Protein AF-0000000072988113 (afdb_homodimer)

Foldseek 3Di:
DQWFCCLVLVLLLLLLLVLADAADLFFCLLSVQLVVQQVVQVHNSPDNSDAPDDDDPRGPQQSSQVSQLVLLVVLLVLQLLLLVLLVFDPLLSNLLSLLSVLWLQSLQVSRHSDLLSVLLSLLSVLSSLLSQLVVCPVVPPDPSNLVSLQSNQQSLLRNCNSGVLSVLSLVLSVVVLVVVLVVVVVPPVDDPVNSVVSVVSNCCRSPVSSVVSNLVSVVVSCVSNQAHDDHLLQFALLSNCRHPPDPQQFFFWFAFQFKKFWKWQQARSTAIFFWDPAFDPDWPRATAIFGDSDDDLRRIKGKFAAPPDPDTCVVPVVDTGTAWAFGKIWIAGDPVQFTFFWDDTAFPPDGATATHTHDHPVDDDLRRIWTKHWDDFQPDRPRTTATARGTKIWTAGPPLRFTWFFPQPFDPVSRVRGTGTHGHSDPDPHSRRIMGTNHIDDPSGGGDDDCPSDDDSVSRVVSSNVSSVVVQLPQFDDPVDDDLQFDALVCQLQQLEKHWGHDQDFADWTAINTTLNLLSPLLVVLLVVLVVVVVVCVVCVVVVNDPDDPVVVVSSCVLSVSLNSQLCSQRVVSNVRRHTHGNSSNVSSSSSSSSSRSVVLCVVPVPDDPVVSCVPSVVSSVSSVVSSVLCVCNSVTDHGHLVVNPVNPPDVSHCSNHNDD/DQWFCCLPLVLLLLLLLVLADAADLFFCLLSVLLVVQQVVQVHRSPDNSDAPDDDDPRGPQQSSQVSQLVLLVVLLVLQLLLLVLLVFDPLLSNLLSLLSVLWLQSLQQSRHSDLLSVLLSLLSQLSSLLSQLVVCVVVPPDPSNLVSLQSNQQSLLRNCNSGVLSVLSLVLSVVVLVVVLVVVVVVPVDDPVNSVVSVVSNCCRSPVSSVVSNLVSVVVSCVSNQAHDDHLLQFALLSNCRHPPHPQQFFFWFAFQFKKFWKWQQARSTAIFFWDDAFDPDWPRATAIFGDSDDDLRRIKGKFAAPPDPDTCVVPVVDTGTAWAFGKIWIAGPPPQFTFFWDDTAFPPDGATATHTHDHPVDDDRRSIWTKHWPDFQPDRDRTTATASGTKIWTAGPPLRFTWFFPQPFDPVSRVRGTGTHGHSDPDPHSRRIMGTNHIDDPSGGGDDDCPSDDDSVSRVVSSNVSSVVVQLPQFDDPVDDDLQFDALVCQLQQLEKHWGHDQDFADWTAINTTLNLLSPLLVVLLVVLVVVVVVCVVCVVVVNDPDDPVVVVSSCVLSVSLNSQLCSQRVVSNVRRHTHGNSSNVSSSSSSSSSRSVVLCVVPVPDDPVVSCVPSVVSSVSSVVSSVLCVCNSVTDHGHLVVNPVNPPDVSHCSHHNDD

Structure (mmCIF, N/CA/C/O backbone):
data_AF-0000000072988113-model_v1
#
loop_
_entity.id
_entity.type
_entity.pdbx_description
1 polymer 'Dolichyl-phosphate-mannose--protein mannosyltransferase'
#
loop_
_atom_site.group_PDB
_atom_site.id
_atom_site.type_symbol
_atom_site.label_atom_id
_atom_site.label_alt_id
_atom_site.label_comp_id
_atom_site.label_asym_id
_atom_site.label_entity_id
_atom_site.label_seq_id
_atom_site.pdbx_PDB_ins_code
_atom_site.Cartn_x
_atom_site.Cartn_y
_atom_site.Cartn_z
_atom_site.occupancy
_atom_site.B_iso_or_equiv
_atom_site.auth_seq_id
_atom_site.auth_comp_id
_atom_site.auth_asym_id
_atom_site.auth_atom_id
_atom_site.pdbx_PDB_model_num
ATOM 1 N N . MET A 1 1 ? -7.387 -40.5 7.75 1 90 1 MET A N 1
ATOM 2 C CA . MET A 1 1 ? -8.438 -39.625 7.297 1 90 1 MET A CA 1
ATOM 3 C C . MET A 1 1 ? -7.863 -38.469 6.457 1 90 1 MET A C 1
ATOM 5 O O . MET A 1 1 ? -6.676 -38.156 6.566 1 90 1 MET A O 1
ATOM 9 N N . VAL A 1 2 ? -8.711 -38 5.586 1 91.81 2 VAL A N 1
ATOM 10 C CA . VAL A 1 2 ? -8.359 -36.844 4.766 1 91.81 2 VAL A CA 1
ATOM 11 C C . VAL A 1 2 ? -8.188 -35.625 5.652 1 91.81 2 VAL A C 1
ATOM 13 O O . VAL A 1 2 ? -9.094 -35.25 6.406 1 91.81 2 VAL A O 1
ATOM 16 N N . VAL A 1 3 ? -7.059 -35 5.5 1 90.56 3 VAL A N 1
ATOM 17 C CA . VAL A 1 3 ? -6.719 -33.906 6.414 1 90.56 3 VAL A CA 1
ATOM 18 C C . VAL A 1 3 ? -6.613 -32.594 5.637 1 90.56 3 VAL A C 1
ATOM 20 O O . VAL A 1 3 ? -5.902 -32.531 4.633 1 90.56 3 VAL A O 1
ATOM 23 N N . TRP A 1 4 ? -7.375 -31.625 6.098 1 89.88 4 TRP A N 1
ATOM 24 C CA . TRP A 1 4 ? -7.227 -30.234 5.656 1 89.88 4 TRP A CA 1
ATOM 25 C C . TRP A 1 4 ? -7.309 -30.141 4.137 1 89.88 4 TRP A C 1
ATOM 27 O O . TRP A 1 4 ? -8.312 -30.531 3.535 1 89.88 4 TRP A O 1
ATOM 37 N N . ASP A 1 5 ? -6.312 -29.547 3.457 1 88.44 5 ASP A N 1
ATOM 38 C CA . ASP A 1 5 ? -6.363 -29.203 2.037 1 88.44 5 ASP A CA 1
ATOM 39 C C . ASP A 1 5 ? -6.082 -30.438 1.173 1 88.44 5 ASP A C 1
ATOM 41 O O . ASP A 1 5 ? -6.059 -30.344 -0.056 1 88.44 5 ASP A O 1
ATOM 45 N N . GLU A 1 6 ? -5.859 -31.594 1.834 1 91.19 6 GLU A N 1
ATOM 46 C CA . GLU A 1 6 ? -5.848 -32.844 1.059 1 91.19 6 GLU A CA 1
ATOM 47 C C . GLU A 1 6 ? -7.152 -33 0.283 1 91.19 6 GLU A C 1
ATOM 49 O O . GLU A 1 6 ? -7.172 -33.656 -0.77 1 91.19 6 GLU A O 1
ATOM 54 N N . ALA A 1 7 ? -8.18 -32.469 0.883 1 89.25 7 ALA A N 1
ATOM 55 C CA . ALA A 1 7 ? -9.492 -32.531 0.241 1 89.25 7 ALA A CA 1
ATOM 56 C C . ALA A 1 7 ? -9.469 -31.859 -1.126 1 89.25 7 ALA A C 1
ATOM 58 O O . ALA A 1 7 ? -10.047 -32.375 -2.09 1 89.25 7 ALA A O 1
ATOM 59 N N . HIS A 1 8 ? -8.719 -30.859 -1.155 1 90.75 8 HIS A N 1
ATOM 60 C CA . HIS A 1 8 ? -8.664 -30.094 -2.398 1 90.75 8 HIS A CA 1
ATOM 61 C C . HIS A 1 8 ? -7.648 -30.688 -3.363 1 90.75 8 HIS A C 1
ATOM 63 O O . HIS A 1 8 ? -7.98 -31.016 -4.508 1 90.75 8 HIS A O 1
ATOM 69 N N . PHE A 1 9 ? -6.508 -30.953 -2.92 1 93.38 9 PHE A N 1
ATOM 70 C CA . PHE A 1 9 ? -5.43 -31.344 -3.822 1 93.38 9 PHE A CA 1
ATOM 71 C C . PHE A 1 9 ? -5.523 -32.812 -4.176 1 93.38 9 PHE A C 1
ATOM 73 O O . PHE A 1 9 ? -5.133 -33.219 -5.273 1 93.38 9 PHE A O 1
ATOM 80 N N . GLY A 1 10 ? -6.039 -33.531 -3.281 1 93.69 10 GLY A N 1
ATOM 81 C CA . GLY A 1 10 ? -6.355 -34.906 -3.637 1 93.69 10 GLY A CA 1
ATOM 82 C C . GLY A 1 10 ? -7.387 -35.031 -4.742 1 93.69 10 GLY A C 1
ATOM 83 O O . GLY A 1 10 ? -7.246 -35.844 -5.656 1 93.69 10 GLY A O 1
ATOM 84 N N . GLN A 1 11 ? -8.359 -34.156 -4.617 1 93.75 11 GLN A N 1
ATOM 85 C CA . GLN A 1 11 ? -9.391 -34.125 -5.648 1 93.75 11 GLN A CA 1
ATOM 86 C C . GLN A 1 11 ? -8.805 -33.75 -7 1 93.75 11 GLN A C 1
ATOM 88 O O . GLN A 1 11 ? -9.172 -34.312 -8.031 1 93.75 11 GLN A O 1
ATOM 93 N N . PHE A 1 12 ? -7.93 -32.875 -6.973 1 95.31 12 PHE A N 1
ATOM 94 C CA . PHE A 1 12 ? -7.301 -32.438 -8.219 1 95.31 12 PHE A CA 1
ATOM 95 C C . PHE A 1 12 ? -6.461 -33.562 -8.812 1 95.31 12 PHE A C 1
ATOM 97 O O . PHE A 1 12 ? -6.43 -33.75 -10.031 1 95.31 12 PHE A O 1
ATOM 104 N N . GLY A 1 13 ? -5.777 -34.281 -7.941 1 95.31 13 GLY A N 1
ATOM 105 C CA . GLY A 1 13 ? -5.078 -35.469 -8.414 1 95.31 13 GLY A CA 1
ATOM 106 C C . GLY A 1 13 ? -6 -36.469 -9.062 1 95.31 13 GLY A C 1
ATOM 107 O O . GLY A 1 13 ? -5.641 -37.094 -10.07 1 95.31 13 GLY A O 1
ATOM 108 N N . SER A 1 14 ? -7.207 -36.594 -8.531 1 95.38 14 SER A N 1
ATOM 109 C CA . SER A 1 14 ? -8.195 -37.5 -9.07 1 95.38 14 SER A CA 1
ATOM 110 C C . SER A 1 14 ? -8.625 -37.094 -10.477 1 95.38 14 SER A C 1
ATOM 112 O O . SER A 1 14 ? -8.828 -37.938 -11.352 1 95.38 14 SER A O 1
ATOM 114 N N . HIS A 1 15 ? -8.742 -35.844 -10.625 1 95.62 15 HIS A N 1
ATOM 115 C CA . HIS A 1 15 ? -9.148 -35.344 -11.938 1 95.62 15 HIS A CA 1
ATOM 116 C C . HIS A 1 15 ? -8.125 -35.719 -13.008 1 95.62 15 HIS A C 1
ATOM 118 O O . HIS A 1 15 ? -8.484 -36 -14.148 1 95.62 15 HIS A O 1
ATOM 124 N N . TYR A 1 16 ? -6.898 -35.719 -12.695 1 97 16 TYR A N 1
ATOM 125 C CA . TYR A 1 16 ? -5.871 -36.094 -13.664 1 97 16 TYR A CA 1
ATOM 126 C C . TYR A 1 16 ? -5.953 -37.562 -14.008 1 97 16 TYR A C 1
ATOM 128 O O . TYR A 1 16 ? -5.691 -37.969 -15.148 1 97 16 TYR A O 1
ATOM 136 N N . LEU A 1 17 ? -6.293 -38.312 -13.086 1 96.19 17 LEU A N 1
ATOM 137 C CA . LEU A 1 17 ? -6.398 -39.75 -13.312 1 96.19 17 LEU A CA 1
ATOM 138 C C . LEU A 1 17 ? -7.645 -40.062 -14.133 1 96.19 17 LEU A C 1
ATOM 140 O O . LEU A 1 17 ? -7.629 -41 -14.953 1 96.19 17 LEU A O 1
ATOM 144 N N . LYS A 1 18 ? -8.68 -39.25 -13.898 1 95.81 18 LYS A N 1
ATOM 145 C CA . LYS A 1 18 ? -9.922 -39.438 -14.648 1 95.81 18 LYS A CA 1
ATOM 146 C C . LYS A 1 18 ? -9.859 -38.719 -15.984 1 95.81 18 LYS A C 1
ATOM 148 O O . LYS A 1 18 ? -10.695 -38.938 -16.859 1 95.81 18 LYS A O 1
ATOM 153 N N . HIS A 1 19 ? -8.938 -37.812 -16.109 1 96.75 19 HIS A N 1
ATOM 154 C CA . HIS A 1 19 ? -8.695 -37 -17.297 1 96.75 19 HIS A CA 1
ATOM 155 C C . HIS A 1 19 ? -9.836 -36.031 -17.562 1 96.75 19 HIS A C 1
ATOM 157 O O . HIS A 1 19 ? -10.195 -35.781 -18.719 1 96.75 19 HIS A O 1
ATOM 163 N N . ASP A 1 20 ? -10.484 -35.625 -16.469 1 94.31 20 ASP A N 1
ATOM 164 C CA . ASP A 1 20 ? -11.547 -34.625 -16.625 1 94.31 20 ASP A CA 1
ATOM 165 C C . ASP A 1 20 ? -11.055 -33.219 -16.234 1 94.31 20 ASP A C 1
ATOM 167 O O . ASP A 1 20 ? -10.305 -33.062 -15.266 1 94.31 20 ASP A O 1
ATOM 171 N N . PHE A 1 21 ? -11.477 -32.25 -16.938 1 94.06 21 PHE A N 1
ATOM 172 C CA . PHE A 1 21 ? -10.961 -30.906 -16.797 1 94.06 21 PHE A CA 1
ATOM 173 C C . PHE A 1 21 ? -11.477 -30.25 -15.531 1 94.06 21 PHE A C 1
ATOM 175 O O . PHE A 1 21 ? -12.641 -30.422 -15.164 1 94.06 21 PHE A O 1
ATOM 182 N N . TYR A 1 22 ? -10.586 -29.594 -14.812 1 93.69 22 TYR A N 1
ATOM 183 C CA . TYR A 1 22 ? -10.922 -28.828 -13.609 1 93.69 22 TYR A CA 1
ATOM 184 C C . TYR A 1 22 ? -10.227 -27.469 -13.625 1 93.69 22 TYR A C 1
ATOM 186 O O . TYR A 1 22 ? -9.352 -27.219 -14.461 1 93.69 22 TYR A O 1
ATOM 194 N N . PHE A 1 23 ? -10.68 -26.578 -12.781 1 91.38 23 PHE A N 1
ATOM 195 C CA . PHE A 1 23 ? -10.078 -25.25 -12.688 1 91.38 23 PHE A CA 1
ATOM 196 C C . PHE A 1 23 ? -9.508 -25.016 -11.289 1 91.38 23 PHE A C 1
ATOM 198 O O . PHE A 1 23 ? -10.133 -25.391 -10.289 1 91.38 23 PHE A O 1
ATOM 205 N N . ASP A 1 24 ? -8.328 -24.547 -11.289 1 91.88 24 ASP A N 1
ATOM 206 C CA . ASP A 1 24 ? -7.707 -24.109 -10.047 1 91.88 24 ASP A CA 1
ATOM 207 C C . ASP A 1 24 ? -6.891 -22.828 -10.258 1 91.88 24 ASP A C 1
ATOM 209 O O . ASP A 1 24 ? -6.48 -22.531 -11.383 1 91.88 24 ASP A O 1
ATOM 213 N N . VAL A 1 25 ? -6.613 -22.172 -9.156 1 91 25 VAL A N 1
ATOM 214 C CA . VAL A 1 25 ? -5.977 -20.859 -9.219 1 91 25 VAL A CA 1
ATOM 215 C C . VAL A 1 25 ? -4.469 -21.031 -9.383 1 91 25 VAL A C 1
ATOM 217 O O . VAL A 1 25 ? -3.773 -20.094 -9.773 1 91 25 VAL A O 1
ATOM 220 N N . HIS A 1 26 ? -3.877 -22.172 -9.109 1 94.75 26 HIS A N 1
ATOM 221 C CA . HIS A 1 26 ? -2.434 -22.375 -9.172 1 94.75 26 HIS A CA 1
ATOM 222 C C . HIS A 1 26 ? -2.035 -23.062 -10.477 1 94.75 26 HIS A C 1
ATOM 224 O O . HIS A 1 26 ? -2.832 -23.812 -11.055 1 94.75 26 HIS A O 1
ATOM 230 N N . PRO A 1 27 ? -0.794 -22.891 -10.914 1 97.38 27 PRO A N 1
ATOM 231 C CA . PRO A 1 27 ? -0.294 -23.609 -12.086 1 97.38 27 PRO A CA 1
ATOM 232 C C . PRO A 1 27 ? -0.315 -25.125 -11.898 1 97.38 27 PRO A C 1
ATOM 234 O O . PRO A 1 27 ? -0.404 -25.609 -10.773 1 97.38 27 PRO A O 1
ATOM 237 N N . PRO A 1 28 ? -0.232 -25.844 -12.938 1 97.5 28 PRO A N 1
ATOM 238 C CA . PRO A 1 28 ? -0.675 -27.234 -12.906 1 97.5 28 PRO A CA 1
ATOM 239 C C . PRO A 1 28 ? 0.417 -28.188 -12.43 1 97.5 28 PRO A C 1
ATOM 241 O O . PRO A 1 28 ? 0.123 -29.312 -12.031 1 97.5 28 PRO A O 1
ATOM 244 N N . LEU A 1 29 ? 1.72 -27.828 -12.391 1 98.12 29 LEU A N 1
ATOM 245 C CA . LEU A 1 29 ? 2.793 -28.797 -12.18 1 98.12 29 LEU A CA 1
ATOM 246 C C . LEU A 1 29 ? 2.604 -29.547 -10.867 1 98.12 29 LEU A C 1
ATOM 248 O O . LEU A 1 29 ? 2.682 -30.781 -10.836 1 98.12 29 LEU A O 1
ATOM 252 N N . GLY A 1 30 ? 2.428 -28.812 -9.781 1 97.94 30 GLY A N 1
ATOM 253 C CA . GLY A 1 30 ? 2.223 -29.469 -8.492 1 97.94 30 GLY A CA 1
ATOM 254 C C . GLY A 1 30 ? 1.086 -30.469 -8.5 1 97.94 30 GLY A C 1
ATOM 255 O O . GLY A 1 30 ? 1.22 -31.578 -7.973 1 97.94 30 GLY A O 1
ATOM 256 N N . LYS A 1 31 ? 0.011 -30.156 -9.094 1 97.88 31 LYS A N 1
ATOM 257 C CA . LYS A 1 31 ? -1.167 -31.031 -9.148 1 97.88 31 LYS A CA 1
ATOM 258 C C . LYS A 1 31 ? -0.937 -32.219 -10.07 1 97.88 31 LYS A C 1
ATOM 260 O O . LYS A 1 31 ? -1.448 -33.312 -9.82 1 97.88 31 LYS A O 1
ATOM 265 N N . ILE A 1 32 ? -0.201 -31.984 -11.125 1 98.12 32 ILE A N 1
ATOM 266 C CA . ILE A 1 32 ? 0.169 -33.094 -12 1 98.12 32 ILE A CA 1
ATOM 267 C C . ILE A 1 32 ? 1 -34.094 -11.227 1 98.12 32 ILE A C 1
ATOM 269 O O . ILE A 1 32 ? 0.799 -35.312 -11.367 1 98.12 32 ILE A O 1
ATOM 273 N N . LEU A 1 33 ? 1.885 -33.594 -10.414 1 98 33 LEU A N 1
ATOM 274 C CA . LEU A 1 33 ? 2.711 -34.5 -9.602 1 98 33 LEU A CA 1
ATOM 275 C C . LEU A 1 33 ? 1.861 -35.25 -8.586 1 98 33 LEU A C 1
ATOM 277 O O . LEU A 1 33 ? 2.131 -36.406 -8.289 1 98 33 LEU A O 1
ATOM 281 N N . VAL A 1 34 ? 0.879 -34.594 -8.055 1 97.19 34 VAL A N 1
ATOM 282 C CA . VAL A 1 34 ? -0.051 -35.281 -7.16 1 97.19 34 VAL A CA 1
ATOM 283 C C . VAL A 1 34 ? -0.787 -36.375 -7.918 1 97.19 34 VAL A C 1
ATOM 285 O O . VAL A 1 34 ? -0.957 -37.469 -7.402 1 97.19 34 VAL A O 1
ATOM 288 N N . GLY A 1 35 ? -1.265 -36.031 -9.172 1 97.25 35 GLY A N 1
ATOM 289 C CA . GLY A 1 35 ? -1.856 -37.062 -10.016 1 97.25 35 GLY A CA 1
ATOM 290 C C . GLY A 1 35 ? -0.931 -38.25 -10.266 1 97.25 35 GLY A C 1
ATOM 291 O O . GLY A 1 35 ? -1.362 -39.406 -10.234 1 97.25 35 GLY A O 1
ATOM 292 N N . LEU A 1 36 ? 0.306 -37.938 -10.477 1 97.25 36 LEU A N 1
ATOM 293 C CA . LEU A 1 36 ? 1.304 -38.969 -10.688 1 97.25 36 LEU A CA 1
ATOM 294 C C . LEU A 1 36 ? 1.431 -39.844 -9.453 1 97.25 36 LEU A C 1
ATOM 296 O O . LEU A 1 36 ? 1.58 -41.062 -9.578 1 97.25 36 LEU A O 1
ATOM 300 N N . SER A 1 37 ? 1.432 -39.281 -8.305 1 96.62 37 SER A N 1
ATOM 301 C CA . SER A 1 37 ? 1.492 -40.031 -7.07 1 96.62 37 SER A CA 1
ATOM 302 C C . SER A 1 37 ? 0.33 -41.031 -6.977 1 96.62 37 SER A C 1
ATOM 304 O O . SER A 1 37 ? 0.506 -42.156 -6.531 1 96.62 37 SER A O 1
ATOM 306 N N . GLY A 1 38 ? -0.84 -40.594 -7.34 1 95.94 38 GLY A N 1
ATOM 307 C CA . GLY A 1 38 ? -1.985 -41.5 -7.383 1 95.94 38 GLY A CA 1
ATOM 308 C C . GLY A 1 38 ? -1.814 -42.625 -8.367 1 95.94 38 GLY A C 1
ATOM 309 O O . GLY A 1 38 ? -2.145 -43.781 -8.062 1 95.94 38 GLY A O 1
ATOM 310 N N . TRP A 1 39 ? -1.312 -42.25 -9.477 1 96.25 39 TRP A N 1
ATOM 311 C CA . TRP A 1 39 ? -1.069 -43.25 -10.5 1 96.25 39 TRP A CA 1
ATOM 312 C C . TRP A 1 39 ? -0.087 -44.312 -10 1 96.25 39 TRP A C 1
ATOM 314 O O . TRP A 1 39 ? -0.298 -45.5 -10.195 1 96.25 39 TRP A O 1
ATOM 324 N N . LEU A 1 40 ? 0.938 -43.906 -9.336 1 96.31 40 LEU A N 1
ATOM 325 C CA . LEU A 1 40 ? 1.932 -44.812 -8.781 1 96.31 40 LEU A CA 1
ATOM 326 C C . LEU A 1 40 ? 1.314 -45.719 -7.699 1 96.31 40 LEU A C 1
ATOM 328 O O . LEU A 1 40 ? 1.741 -46.844 -7.508 1 96.31 40 LEU A O 1
ATOM 332 N N . ALA A 1 41 ? 0.304 -45.188 -7.074 1 95.38 41 ALA A N 1
ATOM 333 C CA . ALA A 1 41 ? -0.37 -45.906 -5.996 1 95.38 41 ALA A CA 1
ATOM 334 C C . ALA A 1 41 ? -1.421 -46.875 -6.551 1 95.38 41 ALA A C 1
ATOM 336 O O . ALA A 1 41 ? -2.043 -47.625 -5.801 1 95.38 41 ALA A O 1
ATOM 337 N N . GLY A 1 42 ? -1.69 -46.812 -7.801 1 93.75 42 GLY A N 1
ATOM 338 C CA . GLY A 1 42 ? -2.717 -47.656 -8.422 1 93.75 42 GLY A CA 1
ATOM 339 C C . GLY A 1 42 ? -4.121 -47.125 -8.203 1 93.75 42 GLY A C 1
ATOM 340 O O . GLY A 1 42 ? -5.09 -47.875 -8.25 1 93.75 42 GLY A O 1
ATOM 341 N N . TYR A 1 43 ? -4.184 -45.938 -7.891 1 92.31 43 TYR A N 1
ATOM 342 C CA . TYR A 1 43 ? -5.445 -45.25 -7.621 1 92.31 43 TYR A CA 1
ATOM 343 C C . TYR A 1 43 ? -6.133 -44.844 -8.914 1 92.31 43 TYR A C 1
ATOM 345 O O . TYR A 1 43 ? -5.473 -44.406 -9.867 1 92.31 43 TYR A O 1
ATOM 353 N N . ASP A 1 44 ? -7.492 -45 -8.984 1 91.5 44 ASP A N 1
ATOM 354 C CA . ASP A 1 44 ? -8.219 -44.781 -10.234 1 91.5 44 ASP A CA 1
ATOM 355 C C . ASP A 1 44 ? -8.922 -43.406 -10.227 1 91.5 44 ASP A C 1
ATOM 357 O O . ASP A 1 44 ? -9.602 -43.062 -11.188 1 91.5 44 ASP A O 1
ATOM 361 N N . GLY A 1 45 ? -8.828 -42.75 -9.195 1 92.19 45 GLY A N 1
ATOM 362 C CA . GLY A 1 45 ? -9.414 -41.406 -9.172 1 92.19 45 GLY A CA 1
ATOM 363 C C . GLY A 1 45 ? -10.852 -41.375 -8.703 1 92.19 45 GLY A C 1
ATOM 364 O O . GLY A 1 45 ? -11.523 -40.344 -8.781 1 92.19 45 GLY A O 1
ATOM 365 N N . SER A 1 46 ? -11.375 -42.375 -8.109 1 90.25 46 SER A N 1
ATOM 366 C CA . SER A 1 46 ? -12.797 -42.531 -7.824 1 90.25 46 SER A CA 1
ATOM 367 C C . SER A 1 46 ? -13.156 -41.938 -6.457 1 90.25 46 SER A C 1
ATOM 369 O O . SER A 1 46 ? -14.328 -41.688 -6.168 1 90.25 46 SER A O 1
ATOM 371 N N . PHE A 1 47 ? -12.156 -41.688 -5.641 1 91.81 47 PHE A N 1
ATOM 372 C CA . PHE A 1 47 ? -12.406 -41.219 -4.277 1 91.81 47 PHE A CA 1
ATOM 373 C C . PHE A 1 47 ? -12.664 -39.719 -4.246 1 91.81 47 PHE A C 1
ATOM 375 O O . PHE A 1 47 ? -11.969 -38.969 -4.914 1 91.81 47 PHE A O 1
ATOM 382 N N . SER A 1 48 ? -13.586 -39.25 -3.502 1 88.56 48 SER A N 1
ATOM 383 C CA . SER A 1 48 ? -14.031 -37.844 -3.506 1 88.56 48 SER A CA 1
ATOM 384 C C . SER A 1 48 ? -13.156 -37 -2.598 1 88.56 48 SER A C 1
ATOM 386 O O . SER A 1 48 ? -13.172 -35.75 -2.693 1 88.56 48 SER A O 1
ATOM 388 N N . PHE A 1 49 ? -12.43 -37.531 -1.737 1 92.44 49 PHE A N 1
ATOM 389 C CA . PHE A 1 49 ? -11.539 -36.844 -0.823 1 92.44 49 PHE A CA 1
ATOM 390 C C . PHE A 1 49 ? -12.305 -35.844 0.034 1 92.44 49 PHE A C 1
ATOM 392 O O . PHE A 1 49 ? -11.867 -34.719 0.219 1 92.44 49 PHE A O 1
ATOM 399 N N . GLU A 1 50 ? -13.383 -36.125 0.537 1 90 50 GLU A N 1
ATOM 400 C CA . GLU A 1 50 ? -14.141 -35.25 1.429 1 90 50 GLU A CA 1
ATOM 401 C C . GLU A 1 50 ? -13.391 -35 2.736 1 90 50 GLU A C 1
ATOM 403 O O . GLU A 1 50 ? -12.766 -35.938 3.275 1 90 50 GLU A O 1
ATOM 408 N N . SER A 1 51 ? -13.5 -33.844 3.172 1 87.94 51 SER A N 1
ATOM 409 C CA . SER A 1 51 ? -12.781 -33.5 4.395 1 87.94 51 SER A CA 1
ATOM 410 C C . SER A 1 51 ? -13.195 -34.375 5.555 1 87.94 51 SER A C 1
ATOM 412 O O . SER A 1 51 ? -14.383 -34.562 5.816 1 87.94 51 SER A O 1
ATOM 414 N N . GLY A 1 52 ? -12.234 -35 6.172 1 88 52 GLY A N 1
ATOM 415 C CA . GLY A 1 52 ? -12.492 -35.812 7.344 1 88 52 GLY A CA 1
ATOM 416 C C . GLY A 1 52 ? -12.867 -37.25 6.996 1 88 52 GLY A C 1
ATOM 417 O O . GLY A 1 52 ? -12.992 -38.094 7.883 1 88 52 GLY A O 1
ATOM 418 N N . ALA A 1 53 ? -12.938 -37.531 5.754 1 90.38 53 ALA A N 1
ATOM 419 C CA . ALA A 1 53 ? -13.328 -38.875 5.328 1 90.38 53 ALA A CA 1
ATOM 420 C C . ALA A 1 53 ? -12.188 -39.875 5.523 1 90.38 53 ALA A C 1
ATOM 422 O O . ALA A 1 53 ? -11.016 -39.5 5.418 1 90.38 53 ALA A O 1
ATOM 423 N N . VAL A 1 54 ? -12.633 -41.094 5.805 1 90.75 54 VAL A N 1
ATOM 424 C CA . VAL A 1 54 ? -11.656 -42.156 5.934 1 90.75 54 VAL A CA 1
ATOM 425 C C . VAL A 1 54 ? -11.305 -42.719 4.555 1 90.75 54 VAL A C 1
ATOM 427 O O . VAL A 1 54 ? -12.18 -42.875 3.707 1 90.75 54 VAL A O 1
ATOM 430 N N . TYR A 1 55 ? -10.039 -42.938 4.367 1 92.31 55 TYR A N 1
ATOM 431 C CA . TYR A 1 55 ? -9.602 -43.469 3.086 1 92.31 55 TYR A CA 1
ATOM 432 C C . TYR A 1 55 ? -10.125 -44.906 2.887 1 92.31 55 TYR A C 1
ATOM 434 O O . TYR A 1 55 ? -9.984 -45.75 3.768 1 92.31 55 TYR A O 1
ATOM 442 N N . PRO A 1 56 ? -10.703 -45.094 1.752 1 91.5 56 PRO A N 1
ATOM 443 C CA . PRO A 1 56 ? -11.133 -46.438 1.469 1 91.5 56 PRO A CA 1
ATOM 444 C C . PRO A 1 56 ? -9.969 -47.406 1.193 1 91.5 56 PRO A C 1
ATOM 446 O O . PRO A 1 56 ? -8.836 -46.938 0.992 1 91.5 56 PRO A O 1
ATOM 449 N N . GLU A 1 57 ? -10.242 -48.656 1.167 1 88.19 57 GLU A N 1
ATOM 450 C CA . GLU A 1 57 ? -9.203 -49.656 1.028 1 88.19 57 GLU A CA 1
ATOM 451 C C . GLU A 1 57 ? -8.555 -49.594 -0.353 1 88.19 57 GLU A C 1
ATOM 453 O O . GLU A 1 57 ? -7.371 -49.906 -0.502 1 88.19 57 GLU A O 1
ATOM 458 N N . HIS A 1 58 ? -9.281 -49.125 -1.264 1 87.69 58 HIS A N 1
ATOM 459 C CA . HIS A 1 58 ? -8.773 -49.156 -2.631 1 87.69 58 HIS A CA 1
ATOM 460 C C . HIS A 1 58 ? -7.898 -47.938 -2.92 1 87.69 58 HIS A C 1
ATOM 462 O O . HIS A 1 58 ? -7.277 -47.844 -3.982 1 87.69 58 HIS A O 1
ATOM 468 N N . VAL A 1 59 ? -7.844 -47.125 -2.037 1 91.19 59 VAL A N 1
ATOM 469 C CA . VAL A 1 59 ? -6.988 -45.938 -2.18 1 91.19 59 VAL A CA 1
ATOM 470 C C . VAL A 1 59 ? -5.758 -46.094 -1.283 1 91.19 59 VAL A C 1
ATOM 472 O O . VAL A 1 59 ? -5.867 -46.031 -0.056 1 91.19 59 VAL A O 1
ATOM 475 N N . ASN A 1 60 ? -4.656 -46.281 -1.89 1 93.19 60 ASN A N 1
ATOM 476 C CA . ASN A 1 60 ? -3.406 -46.344 -1.136 1 93.19 60 ASN A CA 1
ATOM 477 C C . ASN A 1 60 ? -2.854 -44.938 -0.848 1 93.19 60 ASN A C 1
ATOM 479 O O . ASN A 1 60 ? -1.896 -44.5 -1.488 1 93.19 60 ASN A O 1
ATOM 483 N N . TYR A 1 61 ? -3.352 -44.312 0.161 1 92.5 61 TYR A N 1
ATOM 484 C CA . TYR A 1 61 ? -2.99 -42.938 0.489 1 92.5 61 TYR A CA 1
ATOM 485 C C . TYR A 1 61 ? -1.566 -42.875 1.026 1 92.5 61 TYR A C 1
ATOM 487 O O . TYR A 1 61 ? -0.94 -41.812 0.991 1 92.5 61 TYR A O 1
ATOM 495 N N . THR A 1 62 ? -1.022 -43.969 1.562 1 94.44 62 THR A N 1
ATOM 496 C CA . THR A 1 62 ? 0.328 -44 2.113 1 94.44 62 THR A CA 1
ATOM 497 C C . THR A 1 62 ? 1.359 -43.719 1.025 1 94.44 62 THR A C 1
ATOM 499 O O . THR A 1 62 ? 2.281 -42.906 1.229 1 94.44 62 THR A O 1
ATOM 502 N N . VAL A 1 63 ? 1.129 -44.344 -0.081 1 95.38 63 VAL A N 1
ATOM 503 C CA . VAL A 1 63 ? 2.039 -44.125 -1.201 1 95.38 63 VAL A CA 1
ATOM 504 C C . VAL A 1 63 ? 1.951 -42.656 -1.666 1 95.38 63 VAL A C 1
ATOM 506 O O . VAL A 1 63 ? 2.973 -42.031 -1.943 1 95.38 63 VAL A O 1
ATOM 509 N N . MET A 1 64 ? 0.816 -42.156 -1.743 1 95.62 64 MET A N 1
ATOM 510 C CA . MET A 1 64 ? 0.625 -40.781 -2.178 1 95.62 64 MET A CA 1
ATOM 511 C C . MET A 1 64 ? 1.274 -39.812 -1.198 1 95.62 64 MET A C 1
ATOM 513 O O . MET A 1 64 ? 1.966 -38.875 -1.61 1 95.62 64 MET A O 1
ATOM 517 N N . ARG A 1 65 ? 1.086 -40.062 0.096 1 96.44 65 ARG A N 1
ATOM 518 C CA . ARG A 1 65 ? 1.665 -39.188 1.113 1 96.44 65 ARG A CA 1
ATOM 519 C C . ARG A 1 65 ? 3.186 -39.281 1.124 1 96.44 65 ARG A C 1
ATOM 521 O O . ARG A 1 65 ? 3.883 -38.281 1.312 1 96.44 65 ARG A O 1
ATOM 528 N N . ILE A 1 66 ? 3.709 -40.469 0.907 1 96.75 66 ILE A N 1
ATOM 529 C CA . ILE A 1 66 ? 5.152 -40.656 0.873 1 96.75 66 ILE A CA 1
ATOM 530 C C . ILE A 1 66 ? 5.75 -39.906 -0.302 1 96.75 66 ILE A C 1
ATOM 532 O O . ILE A 1 66 ? 6.797 -39.25 -0.167 1 96.75 66 ILE A O 1
ATOM 536 N N . PHE A 1 67 ? 5.09 -40 -1.42 1 96.62 67 PHE A N 1
ATOM 537 C CA . PHE A 1 67 ? 5.531 -39.25 -2.598 1 96.62 67 PHE A CA 1
ATOM 538 C C . PHE A 1 67 ? 5.637 -37.781 -2.297 1 96.62 67 PHE A C 1
ATOM 540 O O . PHE A 1 67 ? 6.656 -37.156 -2.588 1 96.62 67 PHE A O 1
ATOM 547 N N . ASN A 1 68 ? 4.641 -37.219 -1.713 1 95.81 68 ASN A N 1
ATOM 548 C CA . ASN A 1 68 ? 4.633 -35.812 -1.387 1 95.81 68 ASN A CA 1
ATOM 549 C C . ASN A 1 68 ? 5.645 -35.469 -0.292 1 95.81 68 ASN A C 1
ATOM 551 O O . ASN A 1 68 ? 6.293 -34.438 -0.332 1 95.81 68 ASN A O 1
ATOM 555 N N . ALA A 1 69 ? 5.785 -36.344 0.664 1 97.25 69 ALA A N 1
ATOM 556 C CA . ALA A 1 69 ? 6.711 -36.125 1.777 1 97.25 69 ALA A CA 1
ATOM 557 C C . ALA A 1 69 ? 8.156 -36.125 1.297 1 97.25 69 ALA A C 1
ATOM 559 O O . ALA A 1 69 ? 9.031 -35.562 1.95 1 97.25 69 ALA A O 1
ATOM 560 N N . PHE A 1 70 ? 8.391 -36.812 0.202 1 97.88 70 PHE A N 1
ATOM 561 C CA . PHE A 1 70 ? 9.734 -36.844 -0.364 1 97.88 70 PHE A CA 1
ATOM 562 C C . PHE A 1 70 ? 10.281 -35.438 -0.602 1 97.88 70 PHE A C 1
ATOM 564 O O . PHE A 1 70 ? 11.422 -35.156 -0.251 1 97.88 70 PHE A O 1
ATOM 571 N N . PHE A 1 71 ? 9.492 -34.594 -1.166 1 98 71 PHE A N 1
ATOM 572 C CA . PHE A 1 71 ? 9.906 -33.219 -1.454 1 98 71 PHE A CA 1
ATOM 573 C C . PHE A 1 71 ? 10.258 -32.469 -0.169 1 98 71 PHE A C 1
ATOM 575 O O . PHE A 1 71 ? 11.266 -31.766 -0.109 1 98 71 PHE A O 1
ATOM 582 N N . GLY A 1 72 ? 9.445 -32.625 0.877 1 97.62 72 GLY A N 1
ATOM 583 C CA . GLY A 1 72 ? 9.727 -32 2.16 1 97.62 72 GLY A CA 1
ATOM 584 C C . GLY A 1 72 ? 10.961 -32.562 2.838 1 97.62 72 GLY A C 1
ATOM 585 O O . GLY A 1 72 ? 11.758 -31.812 3.41 1 97.62 72 GLY A O 1
ATOM 586 N N . ALA A 1 73 ? 11.141 -33.875 2.699 1 98 73 ALA A N 1
ATOM 587 C CA . ALA A 1 73 ? 12.289 -34.531 3.32 1 98 73 ALA A CA 1
ATOM 588 C C . ALA A 1 73 ? 13.594 -34.062 2.684 1 98 73 ALA A C 1
ATOM 590 O O . ALA A 1 73 ? 14.609 -33.938 3.369 1 98 73 ALA A O 1
ATOM 591 N N . MET A 1 74 ? 13.57 -33.812 1.458 1 98.44 74 MET A N 1
ATOM 592 C CA . MET A 1 74 ? 14.773 -33.438 0.721 1 98.44 74 MET A CA 1
ATOM 593 C C . MET A 1 74 ? 15.227 -32.031 1.089 1 98.44 74 MET A C 1
ATOM 595 O O . MET A 1 74 ? 16.359 -31.641 0.799 1 98.44 74 MET A O 1
ATOM 599 N N . MET A 1 75 ? 14.406 -31.219 1.74 1 98.38 75 MET A N 1
ATOM 600 C CA . MET A 1 75 ? 14.797 -29.906 2.207 1 98.38 75 MET A CA 1
ATOM 601 C C . MET A 1 75 ? 15.969 -29.984 3.18 1 98.38 75 MET A C 1
ATOM 603 O O . MET A 1 75 ? 16.797 -29.078 3.244 1 98.38 75 MET A O 1
ATOM 607 N N . VAL A 1 76 ? 16.031 -31.094 3.912 1 98.62 76 VAL A N 1
ATOM 608 C CA . VAL A 1 76 ? 17.016 -31.25 4.984 1 98.62 76 VAL A CA 1
ATOM 609 C C . VAL A 1 76 ? 18.406 -31.391 4.391 1 98.62 76 VAL A C 1
ATOM 611 O O . VAL A 1 76 ? 19.281 -30.562 4.66 1 98.62 76 VAL A O 1
ATOM 614 N N . PRO A 1 77 ? 18.609 -32.344 3.477 1 98.62 77 PRO A N 1
ATOM 615 C CA . PRO A 1 77 ? 19.953 -32.406 2.896 1 98.62 77 PRO A CA 1
ATOM 616 C C . PRO A 1 77 ? 20.281 -31.188 2.033 1 98.62 77 PRO A C 1
ATOM 618 O O . PRO A 1 77 ? 21.438 -30.75 1.973 1 98.62 77 PRO A O 1
ATOM 621 N N . ILE A 1 78 ? 19.391 -30.578 1.368 1 98.75 78 ILE A N 1
ATOM 622 C CA . ILE A 1 78 ? 19.625 -29.422 0.519 1 98.75 78 ILE A CA 1
ATOM 623 C C . ILE A 1 78 ? 20.031 -28.219 1.378 1 98.75 78 ILE A C 1
ATOM 625 O O . ILE A 1 78 ? 20.906 -27.453 0.997 1 98.75 78 ILE A O 1
ATOM 629 N N . SER A 1 79 ? 19.375 -28.094 2.57 1 98.81 79 SER A N 1
ATOM 630 C CA . SER A 1 79 ? 19.734 -27 3.467 1 98.81 79 SER A CA 1
ATOM 631 C C . SER A 1 79 ? 21.172 -27.141 3.965 1 98.81 79 SER A C 1
ATOM 633 O O . SER A 1 79 ? 21.906 -26.156 4.062 1 98.81 79 SER A O 1
ATOM 635 N N . TYR A 1 80 ? 21.547 -28.391 4.227 1 98.75 80 TYR A N 1
ATOM 636 C CA . TYR A 1 80 ? 22.938 -28.656 4.609 1 98.75 80 TYR A CA 1
ATOM 637 C C . TYR A 1 80 ? 23.891 -28.281 3.496 1 98.75 80 TYR A C 1
ATOM 639 O O . TYR A 1 80 ? 24.875 -27.578 3.734 1 98.75 80 TYR A O 1
ATOM 647 N N . LEU A 1 81 ? 23.594 -28.688 2.301 1 98.75 81 LEU A N 1
ATOM 648 C CA . LEU A 1 81 ? 24.453 -28.438 1.153 1 98.75 81 LEU A CA 1
ATOM 649 C C . LEU A 1 81 ? 24.531 -26.938 0.858 1 98.75 81 LEU A C 1
ATOM 651 O O . LEU A 1 81 ? 25.578 -26.422 0.468 1 98.75 81 LEU A O 1
ATOM 655 N N . THR A 1 82 ? 23.438 -26.219 1.036 1 98.88 82 THR A N 1
ATOM 656 C CA . THR A 1 82 ? 23.422 -24.781 0.831 1 98.88 82 THR A CA 1
ATOM 657 C C . THR A 1 82 ? 24.328 -24.078 1.837 1 98.88 82 THR A C 1
ATOM 659 O O . THR A 1 82 ? 25.109 -23.203 1.47 1 98.88 82 THR A O 1
ATOM 662 N N . ALA A 1 83 ? 24.25 -24.5 3.107 1 98.81 83 ALA A N 1
ATOM 663 C CA . ALA A 1 83 ? 25.109 -23.938 4.141 1 98.81 83 ALA A CA 1
ATOM 664 C C . ALA A 1 83 ? 26.594 -24.156 3.816 1 98.81 83 ALA A C 1
ATOM 666 O O . ALA A 1 83 ? 27.422 -23.266 4.023 1 98.81 83 ALA A O 1
ATOM 667 N N . VAL A 1 84 ? 26.859 -25.297 3.242 1 98.62 84 VAL A N 1
ATOM 668 C CA . VAL A 1 84 ? 28.234 -25.609 2.85 1 98.62 84 VAL A CA 1
ATOM 669 C C . VAL A 1 84 ? 28.688 -24.672 1.731 1 98.62 84 VAL A C 1
ATOM 671 O O . VAL A 1 84 ? 29.812 -24.188 1.746 1 98.62 84 VAL A O 1
ATOM 674 N N . GLN A 1 85 ? 27.781 -24.391 0.804 1 98.38 85 GLN A N 1
ATOM 675 C CA . GLN A 1 85 ? 28.109 -23.5 -0.296 1 98.38 85 GLN A CA 1
ATOM 676 C C . GLN A 1 85 ? 28.328 -22.062 0.206 1 98.38 85 GLN A C 1
ATOM 678 O O . GLN A 1 85 ? 29.031 -21.281 -0.425 1 98.38 85 GLN A O 1
ATOM 683 N N . PHE A 1 86 ? 27.75 -21.75 1.395 1 98.44 86 PHE A N 1
ATOM 684 C CA . PHE A 1 86 ? 27.922 -20.438 2.016 1 98.44 86 PHE A CA 1
ATOM 685 C C . PHE A 1 86 ? 29.172 -20.422 2.883 1 98.44 86 PHE A C 1
ATOM 687 O O . PHE A 1 86 ? 29.422 -19.453 3.611 1 98.44 86 PHE A O 1
ATOM 694 N N . ASN A 1 87 ? 29.984 -21.516 2.861 1 97.5 87 ASN A N 1
ATOM 695 C CA . ASN A 1 87 ? 31.25 -21.672 3.576 1 97.5 87 ASN A CA 1
ATOM 696 C C . ASN A 1 87 ? 31.047 -21.641 5.086 1 97.5 87 ASN A C 1
ATOM 698 O O . ASN A 1 87 ? 31.859 -21.078 5.82 1 97.5 87 ASN A O 1
ATOM 702 N N . MET A 1 88 ? 29.938 -22.125 5.52 1 97.81 88 MET A N 1
ATOM 703 C CA . MET A 1 88 ? 29.703 -22.266 6.957 1 97.81 88 MET A CA 1
ATOM 704 C C . MET A 1 88 ? 30.469 -23.453 7.52 1 97.81 88 MET A C 1
ATOM 706 O O . MET A 1 88 ? 30.719 -24.422 6.801 1 97.81 88 MET A O 1
ATOM 710 N N . SER A 1 89 ? 30.797 -23.422 8.805 1 97.75 89 SER A N 1
ATOM 711 C CA . SER A 1 89 ? 31.484 -24.531 9.461 1 97.75 89 SER A CA 1
ATOM 712 C C . SER A 1 89 ? 30.578 -25.766 9.539 1 97.75 89 SER A C 1
ATOM 714 O O . SER A 1 89 ? 29.375 -25.688 9.266 1 97.75 89 SER A O 1
ATOM 716 N N . LEU A 1 90 ? 31.156 -26.906 9.812 1 97.19 90 LEU A N 1
ATOM 717 C CA . LEU A 1 90 ? 30.406 -28.156 9.945 1 97.19 90 LEU A CA 1
ATOM 718 C C . LEU A 1 90 ? 29.328 -28.031 11.008 1 97.19 90 LEU A C 1
ATOM 720 O O . LEU A 1 90 ? 28.188 -28.469 10.805 1 97.19 90 LEU A O 1
ATOM 724 N N . LYS A 1 91 ? 29.672 -27.406 12.156 1 97.44 91 LYS A N 1
ATOM 725 C CA . LYS A 1 91 ? 28.703 -27.219 13.234 1 97.44 91 LYS A CA 1
ATOM 726 C C . LYS A 1 91 ? 27.531 -26.375 12.781 1 97.44 91 LYS A C 1
ATOM 728 O O . LYS A 1 91 ? 26.375 -26.688 13.094 1 97.44 91 LYS A O 1
ATOM 733 N N . ALA A 1 92 ? 27.844 -25.312 12.039 1 98.44 92 ALA A N 1
ATOM 734 C CA . ALA A 1 92 ? 26.812 -24.406 11.555 1 98.44 92 ALA A CA 1
ATOM 735 C C . ALA A 1 92 ? 25.953 -25.062 10.484 1 98.44 92 ALA A C 1
ATOM 737 O O . ALA A 1 92 ? 24.734 -24.906 10.477 1 98.44 92 ALA A O 1
ATOM 738 N N . SER A 1 93 ? 26.547 -25.828 9.555 1 98.69 93 SER A N 1
ATOM 739 C CA . SER A 1 93 ? 25.812 -26.516 8.492 1 98.69 93 SER A CA 1
ATOM 740 C C . SER A 1 93 ? 24.891 -27.578 9.07 1 98.69 93 SER A C 1
ATOM 742 O O . SER A 1 93 ? 23.75 -27.734 8.617 1 98.69 93 SER A O 1
ATOM 744 N N . LEU A 1 94 ? 25.328 -28.25 10.062 1 98.62 94 LEU A N 1
ATOM 745 C CA . LEU A 1 94 ? 24.516 -29.266 10.719 1 98.62 94 LEU A CA 1
ATOM 746 C C . LEU A 1 94 ? 23.375 -28.625 11.484 1 98.62 94 LEU A C 1
ATOM 748 O O . LEU A 1 94 ? 22.266 -29.172 11.539 1 98.62 94 LEU A O 1
ATOM 752 N N . LEU A 1 95 ? 23.688 -27.547 12.117 1 98.69 95 LEU A N 1
ATOM 753 C CA . LEU A 1 95 ? 22.609 -26.844 12.828 1 98.69 95 LEU A CA 1
ATOM 754 C C . LEU A 1 95 ? 21.516 -26.406 11.859 1 98.69 95 LEU A C 1
ATOM 756 O O . LEU A 1 95 ? 20.328 -26.469 12.18 1 98.69 95 LEU A O 1
ATOM 760 N N . THR A 1 96 ? 21.953 -25.891 10.648 1 98.75 96 THR A N 1
ATOM 761 C CA . THR A 1 96 ? 21 -25.5 9.625 1 98.75 96 THR A CA 1
ATOM 762 C C . THR A 1 96 ? 20.047 -26.656 9.305 1 98.75 96 THR A C 1
ATOM 764 O O . THR A 1 96 ? 18.828 -26.484 9.344 1 98.75 96 THR A O 1
ATOM 767 N N . SER A 1 97 ? 20.594 -27.797 9.016 1 98.62 97 SER A N 1
ATOM 768 C CA . SER A 1 97 ? 19.797 -28.953 8.648 1 98.62 97 SER A CA 1
ATOM 769 C C . SER A 1 97 ? 18.953 -29.453 9.82 1 98.62 97 SER A C 1
ATOM 771 O O . SER A 1 97 ? 17.844 -29.938 9.633 1 98.62 97 SER A O 1
ATOM 773 N N . THR A 1 98 ? 19.484 -29.328 11.031 1 98.81 98 THR A N 1
ATOM 774 C CA . THR A 1 98 ? 18.75 -29.734 12.227 1 98.81 98 THR A CA 1
ATOM 775 C C . THR A 1 98 ? 17.516 -28.844 12.438 1 98.81 98 THR A C 1
ATOM 777 O O . THR A 1 98 ? 16.438 -29.344 12.75 1 98.81 98 THR A O 1
ATOM 780 N N . MET A 1 99 ? 17.703 -27.594 12.305 1 98.88 99 MET A N 1
ATOM 781 C CA . MET A 1 99 ? 16.594 -26.672 12.492 1 98.88 99 MET A CA 1
ATOM 782 C C . MET A 1 99 ? 15.516 -26.891 11.438 1 98.88 99 MET A C 1
ATOM 784 O O . MET A 1 99 ? 14.32 -26.812 11.734 1 98.88 99 MET A O 1
ATOM 788 N N . VAL A 1 100 ? 15.914 -27.188 10.18 1 98.81 100 VAL A N 1
ATOM 789 C CA . VAL A 1 100 ? 14.953 -27.469 9.117 1 98.81 100 VAL A CA 1
ATOM 790 C C . VAL A 1 100 ? 14.25 -28.797 9.398 1 98.81 100 VAL A C 1
ATOM 792 O O . VAL A 1 100 ? 13.031 -28.906 9.234 1 98.81 100 VAL A O 1
ATOM 795 N N . LEU A 1 101 ? 14.969 -29.766 9.867 1 98.56 101 LEU A N 1
ATOM 796 C CA . LEU A 1 101 ? 14.461 -31.109 10.141 1 98.56 101 LEU A CA 1
ATOM 797 C C . LEU A 1 101 ? 13.461 -31.078 11.297 1 98.56 101 LEU A C 1
ATOM 799 O O . LEU A 1 101 ? 12.438 -31.766 11.25 1 98.56 101 LEU A O 1
ATOM 803 N N . LEU A 1 102 ? 13.805 -30.281 12.266 1 98.69 102 LEU A N 1
ATOM 804 C CA . LEU A 1 102 ? 13.055 -30.391 13.508 1 98.69 102 LEU A CA 1
ATOM 805 C C . LEU A 1 102 ? 12.109 -29.203 13.664 1 98.69 102 LEU A C 1
ATOM 807 O O . LEU A 1 102 ? 11.781 -28.797 14.789 1 98.69 102 LEU A O 1
ATOM 811 N N . ASP A 1 103 ? 11.82 -28.562 12.609 1 98.56 103 ASP A N 1
ATOM 812 C CA . ASP A 1 103 ? 10.703 -27.625 12.641 1 98.56 103 ASP A CA 1
ATOM 813 C C . ASP A 1 103 ? 9.367 -28.344 12.469 1 98.56 103 ASP A C 1
ATOM 815 O O . ASP A 1 103 ? 9.156 -29.047 11.477 1 98.56 103 ASP A O 1
ATOM 819 N N . ASN A 1 104 ? 8.484 -28.156 13.398 1 98.31 104 ASN A N 1
ATOM 820 C CA . ASN A 1 104 ? 7.227 -28.906 13.422 1 98.31 104 ASN A CA 1
ATOM 821 C C . ASN A 1 104 ? 6.328 -28.516 12.258 1 98.31 104 ASN A C 1
ATOM 823 O O . ASN A 1 104 ? 5.598 -29.344 11.727 1 98.31 104 ASN A O 1
ATOM 827 N N . ALA A 1 105 ? 6.336 -27.266 11.898 1 97.88 105 ALA A N 1
ATOM 828 C CA . ALA A 1 105 ? 5.488 -26.812 10.805 1 97.88 105 ALA A CA 1
ATOM 829 C C . ALA A 1 105 ? 5.934 -27.406 9.477 1 97.88 105 ALA A C 1
ATOM 831 O O . ALA A 1 105 ? 5.105 -27.891 8.703 1 97.88 105 ALA A O 1
ATOM 832 N N . PHE A 1 106 ? 7.281 -27.406 9.203 1 98.25 106 PHE A N 1
ATOM 833 C CA . PHE A 1 106 ? 7.816 -28.016 7.988 1 98.25 106 PHE A CA 1
ATOM 834 C C . PHE A 1 106 ? 7.477 -29.5 7.938 1 98.25 106 PHE A C 1
ATOM 836 O O . PHE A 1 106 ? 7.09 -30.031 6.887 1 98.25 106 PHE A O 1
ATOM 843 N N . LEU A 1 107 ? 7.602 -30.109 9.062 1 97.94 107 LEU A N 1
ATOM 844 C CA . LEU A 1 107 ? 7.336 -31.531 9.141 1 97.94 107 LEU A CA 1
ATOM 845 C C . LEU A 1 107 ? 5.863 -31.828 8.875 1 97.94 107 LEU A C 1
ATOM 847 O O . LEU A 1 107 ? 5.535 -32.688 8.039 1 97.94 107 LEU A O 1
ATOM 851 N N . THR A 1 108 ? 4.992 -31.109 9.523 1 97.25 108 THR A N 1
ATOM 852 C CA . THR A 1 108 ? 3.557 -31.375 9.445 1 97.25 108 THR A CA 1
ATOM 853 C C . THR A 1 108 ? 3.035 -31.125 8.039 1 97.25 108 THR A C 1
ATOM 855 O O . THR A 1 108 ? 2.34 -31.969 7.469 1 97.25 108 THR A O 1
ATOM 858 N N . ILE A 1 109 ? 3.408 -30.047 7.453 1 96.5 109 ILE A N 1
ATOM 859 C CA . ILE A 1 109 ? 2.863 -29.656 6.156 1 96.5 109 ILE A CA 1
ATOM 860 C C . ILE A 1 109 ? 3.381 -30.594 5.074 1 96.5 109 ILE A C 1
ATOM 862 O O . ILE A 1 109 ? 2.727 -30.797 4.047 1 96.5 109 ILE A O 1
ATOM 866 N N . SER A 1 110 ? 4.523 -31.25 5.262 1 96.88 110 SER A N 1
ATOM 867 C CA . SER A 1 110 ? 5.164 -32.094 4.262 1 96.88 110 SER A CA 1
ATOM 868 C C . SER A 1 110 ? 4.602 -33.531 4.301 1 96.88 110 SER A C 1
ATOM 870 O O . SER A 1 110 ? 4.867 -34.312 3.402 1 96.88 110 SER A O 1
ATOM 872 N N . ARG A 1 111 ? 3.816 -33.781 5.25 1 95 111 ARG A N 1
ATOM 873 C CA . ARG A 1 111 ? 3.373 -35.156 5.453 1 95 111 ARG A CA 1
ATOM 874 C C . ARG A 1 111 ? 2.09 -35.438 4.68 1 95 111 ARG A C 1
ATOM 876 O O . ARG A 1 111 ? 1.685 -36.594 4.535 1 95 111 ARG A O 1
ATOM 883 N N . PHE A 1 112 ? 1.431 -34.438 4.195 1 95.81 112 PHE A N 1
ATOM 884 C CA . PHE A 1 112 ? 0.117 -34.625 3.584 1 95.81 112 PHE A CA 1
ATOM 885 C C . PHE A 1 112 ? 0.173 -34.312 2.092 1 95.81 112 PHE A C 1
ATOM 887 O O . PHE A 1 112 ? 1.221 -33.906 1.572 1 95.81 112 PHE A O 1
ATOM 894 N N . ILE A 1 113 ? -0.897 -34.625 1.427 1 95.69 113 ILE A N 1
ATOM 895 C CA . ILE A 1 113 ? -0.997 -34.375 -0.011 1 95.69 113 ILE A CA 1
ATOM 896 C C . ILE A 1 113 ? -1.299 -32.906 -0.285 1 95.69 113 ILE A C 1
ATOM 898 O O . ILE A 1 113 ? -2.455 -32.531 -0.494 1 95.69 113 ILE A O 1
ATOM 902 N N . LEU A 1 114 ? -0.194 -32.125 -0.237 1 95.31 114 LEU A N 1
ATOM 903 C CA . LEU A 1 114 ? -0.282 -30.688 -0.404 1 95.31 114 LEU A CA 1
ATOM 904 C C . LEU A 1 114 ? 0.762 -30.203 -1.397 1 95.31 114 LEU A C 1
ATOM 906 O O . LEU A 1 114 ? 1.725 -30.906 -1.7 1 95.31 114 LEU A O 1
ATOM 910 N N . LEU A 1 115 ? 0.621 -29.031 -1.941 1 96.25 115 LEU A N 1
ATOM 911 C CA . LEU A 1 115 ? 1.558 -28.453 -2.893 1 96.25 115 LEU A CA 1
ATOM 912 C C . LEU A 1 115 ? 2.707 -27.75 -2.168 1 96.25 115 LEU A C 1
ATOM 914 O O . LEU A 1 115 ? 3.746 -27.469 -2.768 1 96.25 115 LEU A O 1
ATOM 918 N N . ASP A 1 116 ? 2.547 -27.5 -0.914 1 96.31 116 ASP A N 1
ATOM 919 C CA . ASP A 1 116 ? 3.473 -26.656 -0.161 1 96.31 116 ASP A CA 1
ATOM 920 C C . ASP A 1 116 ? 4.844 -27.328 -0.048 1 96.31 116 ASP A C 1
ATOM 922 O O . ASP A 1 116 ? 5.871 -26.641 -0.085 1 96.31 116 ASP A O 1
ATOM 926 N N . SER A 1 117 ? 4.824 -28.672 0.094 1 96.94 117 SER A N 1
ATOM 927 C CA . SER A 1 117 ? 6.105 -29.359 0.166 1 96.94 117 SER A CA 1
ATOM 928 C C . SER A 1 117 ? 6.902 -29.203 -1.123 1 96.94 117 SER A C 1
ATOM 930 O O . SER A 1 117 ? 8.117 -28.984 -1.086 1 96.94 117 SER A O 1
ATOM 932 N N . MET A 1 118 ? 6.234 -29.266 -2.252 1 97.94 118 MET A N 1
ATOM 933 C CA . MET A 1 118 ? 6.891 -29.078 -3.543 1 97.94 118 MET A CA 1
ATOM 934 C C . MET A 1 118 ? 7.359 -27.641 -3.719 1 97.94 118 MET A C 1
ATOM 936 O O . MET A 1 118 ? 8.469 -27.406 -4.195 1 97.94 118 MET A O 1
ATOM 940 N N . LEU A 1 119 ? 6.5 -26.703 -3.295 1 98.12 119 LEU A N 1
ATOM 941 C CA . LEU A 1 119 ? 6.871 -25.297 -3.336 1 98.12 119 LEU A CA 1
ATOM 942 C C . LEU A 1 119 ? 8.141 -25.047 -2.533 1 98.12 119 LEU A C 1
ATOM 944 O O . LEU A 1 119 ? 9.07 -24.375 -3.016 1 98.12 119 LEU A O 1
ATOM 948 N N . LEU A 1 120 ? 8.172 -25.578 -1.336 1 98.44 120 LEU A N 1
ATOM 949 C CA . LEU A 1 120 ? 9.32 -25.391 -0.456 1 98.44 120 LEU A CA 1
ATOM 950 C C . LEU A 1 120 ? 10.57 -26.031 -1.051 1 98.44 120 LEU A C 1
ATOM 952 O O . LEU A 1 120 ? 11.648 -25.438 -1.022 1 98.44 120 LEU A O 1
ATOM 956 N N . PHE A 1 121 ? 10.391 -27.234 -1.607 1 98.44 121 PHE A N 1
ATOM 957 C CA . PHE A 1 121 ? 11.508 -27.953 -2.199 1 98.44 121 PHE A CA 1
ATOM 958 C C . PHE A 1 121 ? 12.141 -27.156 -3.326 1 98.44 121 PHE A C 1
ATOM 960 O O . PHE A 1 121 ? 13.352 -26.938 -3.338 1 98.44 121 PHE A O 1
ATOM 967 N N . PHE A 1 122 ? 11.383 -26.641 -4.215 1 98.69 122 PHE A N 1
ATOM 968 C CA . PHE A 1 122 ? 11.922 -25.938 -5.371 1 98.69 122 PHE A CA 1
ATOM 969 C C . PHE A 1 122 ? 12.43 -24.562 -4.969 1 98.69 122 PHE A C 1
ATOM 971 O O . PHE A 1 122 ? 13.344 -24.016 -5.605 1 98.69 122 PHE A O 1
ATOM 978 N N . THR A 1 123 ? 11.883 -23.922 -3.9 1 98.56 123 THR A N 1
ATOM 979 C CA . THR A 1 123 ? 12.438 -22.688 -3.359 1 98.56 123 THR A CA 1
ATOM 980 C C . THR A 1 123 ? 13.828 -22.922 -2.781 1 98.56 123 THR A C 1
ATOM 982 O O . THR A 1 123 ? 14.766 -22.172 -3.064 1 98.56 123 THR A O 1
ATOM 985 N N . CYS A 1 124 ? 13.961 -24.047 -2.064 1 98.44 124 CYS A N 1
ATOM 986 C CA . CYS A 1 124 ? 15.242 -24.406 -1.462 1 98.44 124 CYS A CA 1
ATOM 987 C C . CYS A 1 124 ? 16.281 -24.734 -2.531 1 98.44 124 CYS A C 1
ATOM 989 O O . CYS A 1 124 ? 17.438 -24.328 -2.422 1 98.44 124 CYS A O 1
ATOM 991 N N . THR A 1 125 ? 15.812 -25.469 -3.564 1 98.69 125 THR A N 1
ATOM 992 C CA . THR A 1 125 ? 16.766 -25.828 -4.609 1 98.69 125 THR A CA 1
ATOM 993 C C . THR A 1 125 ? 17.188 -24.609 -5.414 1 98.69 125 THR A C 1
ATOM 995 O O . THR A 1 125 ? 18.312 -24.547 -5.906 1 98.69 125 THR A O 1
ATOM 998 N N . SER A 1 126 ? 16.312 -23.609 -5.559 1 98.75 126 SER A N 1
ATOM 999 C CA . SER A 1 126 ? 16.672 -22.391 -6.254 1 98.75 126 SER A CA 1
ATOM 1000 C C . SER A 1 126 ? 17.797 -21.656 -5.527 1 98.75 126 SER A C 1
ATOM 1002 O O . SER A 1 126 ? 18.75 -21.172 -6.16 1 98.75 126 SER A O 1
ATOM 1004 N N . LEU A 1 127 ? 17.703 -21.578 -4.172 1 98.75 127 LEU A N 1
ATOM 1005 C CA . LEU A 1 127 ? 18.766 -20.953 -3.395 1 98.75 127 LEU A CA 1
ATOM 1006 C C . LEU A 1 127 ? 20.047 -21.766 -3.482 1 98.75 127 LEU A C 1
ATOM 1008 O O . LEU A 1 127 ? 21.141 -21.203 -3.617 1 98.75 127 LEU A O 1
ATOM 1012 N N . TYR A 1 128 ? 19.938 -23.125 -3.451 1 98.81 128 TYR A N 1
ATOM 1013 C CA . TYR A 1 128 ? 21.094 -24.016 -3.506 1 98.81 128 TYR A CA 1
ATOM 1014 C C . TYR A 1 128 ? 21.812 -23.891 -4.84 1 98.81 128 TYR A C 1
ATOM 1016 O O . TYR A 1 128 ? 23.031 -23.656 -4.879 1 98.81 128 TYR A O 1
ATOM 1024 N N . THR A 1 129 ? 21.062 -24.016 -5.918 1 98.75 129 THR A N 1
ATOM 1025 C CA . THR A 1 129 ? 21.672 -23.953 -7.238 1 98.75 129 THR A CA 1
ATOM 1026 C C . THR A 1 129 ? 22.281 -22.562 -7.484 1 98.75 129 THR A C 1
ATOM 1028 O O . THR A 1 129 ? 23.344 -22.453 -8.094 1 98.75 129 THR A O 1
ATOM 1031 N N . LEU A 1 130 ? 21.625 -21.484 -6.984 1 98.62 130 LEU A N 1
ATOM 1032 C CA . LEU A 1 130 ? 22.172 -20.141 -7.09 1 98.62 130 LEU A CA 1
ATOM 1033 C C . LEU A 1 130 ? 23.5 -20.047 -6.355 1 98.62 130 LEU A C 1
ATOM 1035 O O . LEU A 1 130 ? 24.453 -19.438 -6.863 1 98.62 130 LEU A O 1
ATOM 1039 N N . SER A 1 131 ? 23.594 -20.609 -5.152 1 98.69 131 SER A N 1
ATOM 1040 C CA . SER A 1 131 ? 24.812 -20.531 -4.344 1 98.69 131 SER A CA 1
ATOM 1041 C C . SER A 1 131 ? 25.969 -21.281 -5.008 1 98.69 131 SER A C 1
ATOM 1043 O O . SER A 1 131 ? 27.094 -20.797 -4.992 1 98.69 131 SER A O 1
ATOM 1045 N N . VAL A 1 132 ? 25.688 -22.438 -5.629 1 98.62 132 VAL A N 1
ATOM 1046 C CA . VAL A 1 132 ? 26.734 -23.172 -6.336 1 98.62 132 VAL A CA 1
ATOM 1047 C C . VAL A 1 132 ? 27.172 -22.391 -7.566 1 98.62 132 VAL A C 1
ATOM 1049 O O . VAL A 1 132 ? 28.375 -22.281 -7.836 1 98.62 132 VAL A O 1
ATOM 1052 N N . PHE A 1 133 ? 26.219 -21.828 -8.312 1 98.31 133 PHE A N 1
ATOM 1053 C CA . PHE A 1 133 ? 26.531 -21.016 -9.477 1 98.31 133 PHE A CA 1
ATOM 1054 C C . PHE A 1 133 ? 27.406 -19.828 -9.086 1 98.31 133 PHE A C 1
ATOM 1056 O O . PHE A 1 133 ? 28.375 -19.516 -9.773 1 98.31 133 PHE A O 1
ATOM 1063 N N . HIS A 1 134 ? 27.016 -19.172 -7.961 1 97.81 134 HIS A N 1
ATOM 1064 C CA . HIS A 1 134 ? 27.797 -18.047 -7.469 1 97.81 134 HIS A CA 1
ATOM 1065 C C . HIS A 1 134 ? 29.25 -18.469 -7.23 1 97.81 134 HIS A C 1
ATOM 1067 O O . HIS A 1 134 ? 30.172 -17.719 -7.562 1 97.81 134 HIS A O 1
ATOM 1073 N N . ASN A 1 135 ? 29.422 -19.656 -6.676 1 97.38 135 ASN A N 1
ATOM 1074 C CA . ASN A 1 135 ? 30.766 -20.125 -6.352 1 97.38 135 ASN A CA 1
ATOM 1075 C C . ASN A 1 135 ? 31.547 -20.5 -7.609 1 97.38 135 ASN A C 1
ATOM 1077 O O . ASN A 1 135 ? 32.781 -20.672 -7.559 1 97.38 135 ASN A O 1
ATOM 1081 N N . GLN A 1 136 ? 30.906 -20.531 -8.789 1 96.38 136 GLN A N 1
ATOM 1082 C CA . GLN A 1 136 ? 31.547 -20.812 -10.062 1 96.38 136 GLN A CA 1
ATOM 1083 C C . GLN A 1 136 ? 31.812 -19.531 -10.859 1 96.38 136 GLN A C 1
ATOM 1085 O O . GLN A 1 136 ? 32.125 -19.594 -12.047 1 96.38 136 GLN A O 1
ATOM 1090 N N . ARG A 1 137 ? 31.719 -18.375 -10.258 1 92.25 137 ARG A N 1
ATOM 1091 C CA . ARG A 1 137 ? 31.781 -17.094 -10.953 1 92.25 137 ARG A CA 1
ATOM 1092 C C . ARG A 1 137 ? 33.156 -16.875 -11.57 1 92.25 137 ARG A C 1
ATOM 1094 O O . ARG A 1 137 ? 33.281 -16.156 -12.562 1 92.25 137 ARG A O 1
ATOM 1101 N N . GLN A 1 138 ? 34.219 -17.516 -10.992 1 92.19 138 GLN A N 1
ATOM 1102 C CA . GLN A 1 138 ? 35.562 -17.359 -11.5 1 92.19 138 GLN A CA 1
ATOM 1103 C C . GLN A 1 138 ? 35.844 -18.312 -12.664 1 92.19 138 GLN A C 1
ATOM 1105 O O . GLN A 1 138 ? 36.844 -18.172 -13.367 1 92.19 138 GLN A O 1
ATOM 1110 N N . ASN A 1 139 ? 34.969 -19.297 -12.922 1 95.31 139 ASN A N 1
ATOM 1111 C CA . ASN A 1 139 ? 35.062 -20.25 -14.023 1 95.31 139 ASN A CA 1
ATOM 1112 C C . ASN A 1 139 ? 33.906 -20.109 -14.992 1 95.31 139 ASN A C 1
ATOM 1114 O O . ASN A 1 139 ? 33.219 -21.094 -15.305 1 95.31 139 ASN A O 1
ATOM 1118 N N . SER A 1 140 ? 33.812 -18.906 -15.562 1 95.06 140 SER A N 1
ATOM 1119 C CA . SER A 1 140 ? 32.656 -18.594 -16.422 1 95.06 140 SER A CA 1
ATOM 1120 C C . SER A 1 140 ? 32.688 -19.422 -17.703 1 95.06 140 SER A C 1
ATOM 1122 O O . SER A 1 140 ? 33.75 -19.641 -18.281 1 95.06 140 SER A O 1
ATOM 1124 N N . PHE A 1 141 ? 31.562 -20 -18.078 1 96.75 141 PHE A N 1
ATOM 1125 C CA . PHE A 1 141 ? 31.312 -20.703 -19.328 1 96.75 141 PHE A CA 1
ATOM 1126 C C . PHE A 1 141 ? 31.938 -22.094 -19.297 1 96.75 141 PHE A C 1
ATOM 1128 O O . PHE A 1 141 ? 32.062 -22.75 -20.344 1 96.75 141 PHE A O 1
ATOM 1135 N N . SER A 1 142 ? 32.438 -22.469 -18.141 1 97.5 142 SER A N 1
ATOM 1136 C CA . SER A 1 142 ? 32.844 -23.875 -17.953 1 97.5 142 SER A CA 1
ATOM 1137 C C . SER A 1 142 ? 31.609 -24.781 -17.922 1 97.5 142 SER A C 1
ATOM 1139 O O . SER A 1 142 ? 30.469 -24.312 -17.844 1 97.5 142 SER A O 1
ATOM 1141 N N . SER A 1 143 ? 31.828 -26.062 -18 1 97.38 143 SER A N 1
ATOM 1142 C CA . SER A 1 143 ? 30.734 -27.031 -17.984 1 97.38 143 SER A CA 1
ATOM 1143 C C . SER A 1 143 ? 29.984 -26.969 -16.656 1 97.38 143 SER A C 1
ATOM 1145 O O . SER A 1 143 ? 28.75 -27.031 -16.641 1 97.38 143 SER A O 1
ATOM 1147 N N . LYS A 1 144 ? 30.672 -26.797 -15.594 1 97.44 144 LYS A N 1
ATOM 1148 C CA . LYS A 1 144 ? 30.031 -26.703 -14.281 1 97.44 144 LYS A CA 1
ATOM 1149 C C . LYS A 1 144 ? 29.234 -25.406 -14.156 1 97.44 144 LYS A C 1
ATOM 1151 O O . LYS A 1 144 ? 28.125 -25.406 -13.609 1 97.44 144 LYS A O 1
ATOM 1156 N N . TRP A 1 145 ? 29.797 -24.359 -14.656 1 98 145 TRP A N 1
ATOM 1157 C CA . TRP A 1 145 ? 29.125 -23.078 -14.648 1 98 145 TRP A CA 1
ATOM 1158 C C . TRP A 1 145 ? 27.797 -23.141 -15.398 1 98 145 TRP A C 1
ATOM 1160 O O . TRP A 1 145 ? 26.766 -22.734 -14.875 1 98 145 TRP A O 1
ATOM 1170 N N . TRP A 1 146 ? 27.781 -23.781 -16.547 1 97.88 146 TRP A N 1
ATOM 1171 C CA . TRP A 1 146 ? 26.578 -23.938 -17.375 1 97.88 146 TRP A CA 1
ATOM 1172 C C . TRP A 1 146 ? 25.562 -24.844 -16.672 1 97.88 146 TRP A C 1
ATOM 1174 O O . TRP A 1 146 ? 24.359 -24.547 -16.688 1 97.88 146 TRP A O 1
ATOM 1184 N N . THR A 1 147 ? 26.094 -25.891 -16.125 1 98.31 147 THR A N 1
ATOM 1185 C CA . THR A 1 147 ? 25.219 -26.859 -15.469 1 98.31 147 THR A CA 1
ATOM 1186 C C . THR A 1 147 ? 24.422 -26.203 -14.336 1 98.31 147 THR A C 1
ATOM 1188 O O . THR A 1 147 ? 23.203 -26.328 -14.273 1 98.31 147 THR A O 1
ATOM 1191 N N . TRP A 1 148 ? 25.125 -25.484 -13.523 1 98.44 148 TRP A N 1
ATOM 1192 C CA . TRP A 1 148 ? 24.469 -24.938 -12.336 1 98.44 148 TRP A CA 1
ATOM 1193 C C . TRP A 1 148 ? 23.625 -23.719 -12.695 1 98.44 148 TRP A C 1
ATOM 1195 O O . TRP A 1 148 ? 22.594 -23.453 -12.07 1 98.44 148 TRP A O 1
ATOM 1205 N N . LEU A 1 149 ? 24.031 -22.938 -13.695 1 98.62 149 LEU A N 1
ATOM 1206 C CA . LEU A 1 149 ? 23.172 -21.875 -14.211 1 98.62 149 LEU A CA 1
ATOM 1207 C C . LEU A 1 149 ? 21.891 -22.453 -14.789 1 98.62 149 LEU A C 1
ATOM 1209 O O . LEU A 1 149 ? 20.797 -21.953 -14.5 1 98.62 149 LEU A O 1
ATOM 1213 N N . GLY A 1 150 ? 22.016 -23.516 -15.539 1 98.62 150 GLY A N 1
ATOM 1214 C CA . GLY A 1 150 ? 20.859 -24.188 -16.109 1 98.62 150 GLY A CA 1
ATOM 1215 C C . GLY A 1 150 ? 19.938 -24.766 -15.047 1 98.62 150 GLY A C 1
ATOM 1216 O O . GLY A 1 150 ? 18.719 -24.625 -15.141 1 98.62 150 GLY A O 1
ATOM 1217 N N . LEU A 1 151 ? 20.562 -25.422 -14.055 1 98.75 151 LEU A N 1
ATOM 1218 C CA . LEU A 1 151 ? 19.781 -26.016 -12.977 1 98.75 151 LEU A CA 1
ATOM 1219 C C . LEU A 1 151 ? 19.031 -24.953 -12.188 1 98.75 151 LEU A C 1
ATOM 1221 O O . LEU A 1 151 ? 17.938 -25.188 -11.703 1 98.75 151 LEU A O 1
ATOM 1225 N N . THR A 1 152 ? 19.656 -23.75 -12.055 1 98.81 152 THR A N 1
ATOM 1226 C CA . THR A 1 152 ? 18.953 -22.641 -11.43 1 98.81 152 THR A CA 1
ATOM 1227 C C . THR A 1 152 ? 17.703 -22.266 -12.234 1 98.81 152 THR A C 1
ATOM 1229 O O . THR A 1 152 ? 16.625 -22.078 -11.664 1 98.81 152 THR A O 1
ATOM 1232 N N . GLY A 1 153 ? 17.828 -22.188 -13.539 1 98.81 153 GLY A N 1
ATOM 1233 C CA . GLY A 1 153 ? 16.688 -21.922 -14.391 1 98.81 153 GLY A CA 1
ATOM 1234 C C . GLY A 1 153 ? 15.594 -22.969 -14.281 1 98.81 153 GLY A C 1
ATOM 1235 O O . GLY A 1 153 ? 14.406 -22.641 -14.227 1 98.81 153 GLY A O 1
ATOM 1236 N N . VAL A 1 154 ? 16.031 -24.25 -14.219 1 98.81 154 VAL A N 1
ATOM 1237 C CA . VAL A 1 154 ? 15.086 -25.344 -14.109 1 98.81 154 VAL A CA 1
ATOM 1238 C C . VAL A 1 154 ? 14.312 -25.234 -12.797 1 98.81 154 VAL A C 1
ATOM 1240 O O . VAL A 1 154 ? 13.086 -25.375 -12.773 1 98.81 154 VAL A O 1
ATOM 1243 N N . SER A 1 155 ? 15.039 -24.969 -11.766 1 98.81 155 SER A N 1
ATOM 1244 C CA . SER A 1 155 ? 14.398 -24.844 -10.461 1 98.81 155 SER A CA 1
ATOM 1245 C C . SER A 1 155 ? 13.414 -23.688 -10.438 1 98.81 155 SER A C 1
ATOM 1247 O O . SER A 1 155 ? 12.32 -23.797 -9.875 1 98.81 155 SER A O 1
ATOM 1249 N N . LEU A 1 156 ? 13.781 -22.562 -11.031 1 98.81 156 LEU A N 1
ATOM 1250 C CA . LEU A 1 156 ? 12.898 -21.406 -11.102 1 98.81 156 LEU A CA 1
ATOM 1251 C C . LEU A 1 156 ? 11.641 -21.719 -11.891 1 98.81 156 LEU A C 1
ATOM 1253 O O . LEU A 1 156 ? 10.539 -21.312 -11.508 1 98.81 156 LEU A O 1
ATOM 1257 N N . GLY A 1 157 ? 11.766 -22.453 -12.984 1 98.75 157 GLY A N 1
ATOM 1258 C CA . GLY A 1 157 ? 10.602 -22.875 -13.758 1 98.75 157 GLY A CA 1
ATOM 1259 C C . GLY A 1 157 ? 9.664 -23.781 -12.984 1 98.75 157 GLY A C 1
ATOM 1260 O O . GLY A 1 157 ? 8.445 -23.641 -13.07 1 98.75 157 GLY A O 1
ATOM 1261 N N . CYS A 1 158 ? 10.25 -24.641 -12.203 1 98.75 158 CYS A N 1
ATOM 1262 C CA . CYS A 1 158 ? 9.461 -25.609 -11.445 1 98.75 158 CYS A CA 1
ATOM 1263 C C . CYS A 1 158 ? 8.695 -24.922 -10.32 1 98.75 158 CYS A C 1
ATOM 1265 O O . CYS A 1 158 ? 7.504 -25.156 -10.133 1 98.75 158 CYS A O 1
ATOM 1267 N N . VAL A 1 159 ? 9.383 -24.062 -9.586 1 98.5 159 VAL A N 1
ATOM 1268 C CA . VAL A 1 159 ? 8.727 -23.406 -8.461 1 98.5 159 VAL A CA 1
ATOM 1269 C C . VAL A 1 159 ? 7.594 -22.531 -8.961 1 98.5 159 VAL A C 1
ATOM 1271 O O . VAL A 1 159 ? 6.512 -22.484 -8.367 1 98.5 159 VAL A O 1
ATOM 1274 N N . LEU A 1 160 ? 7.797 -21.859 -10.07 1 97.88 160 LEU A N 1
ATOM 1275 C CA . LEU A 1 160 ? 6.781 -21.016 -10.672 1 97.88 160 LEU A CA 1
ATOM 1276 C C . LEU A 1 160 ? 5.598 -21.828 -11.172 1 97.88 160 LEU A C 1
ATOM 1278 O O . LEU A 1 160 ? 4.457 -21.375 -11.148 1 97.88 160 LEU A O 1
ATOM 1282 N N . SER A 1 161 ? 5.887 -23.031 -11.578 1 98.56 161 SER A N 1
ATOM 1283 C CA . SER A 1 161 ? 4.863 -23.891 -12.156 1 98.56 161 SER A CA 1
ATOM 1284 C C . SER A 1 161 ? 4.051 -24.594 -11.078 1 98.56 161 SER A C 1
ATOM 1286 O O . SER A 1 161 ? 3.068 -25.266 -11.375 1 98.56 161 SER A O 1
ATOM 1288 N N . VAL A 1 162 ? 4.496 -24.469 -9.82 1 98.19 162 VAL A N 1
ATOM 1289 C CA . VAL A 1 162 ? 3.742 -25.031 -8.703 1 98.19 162 VAL A CA 1
ATOM 1290 C C . VAL A 1 162 ? 2.797 -23.969 -8.141 1 98.19 162 VAL A C 1
ATOM 1292 O O . VAL A 1 162 ? 1.595 -24.203 -8.008 1 98.19 162 VAL A O 1
ATOM 1295 N N . LYS A 1 163 ? 3.352 -22.875 -7.785 1 97 163 LYS A N 1
ATOM 1296 C CA . LYS A 1 163 ? 2.588 -21.719 -7.332 1 97 163 LYS A CA 1
ATOM 1297 C C . LYS A 1 163 ? 3.207 -20.422 -7.844 1 97 163 LYS A C 1
ATOM 1299 O O . LYS A 1 163 ? 4.434 -20.281 -7.891 1 97 163 LYS A O 1
ATOM 1304 N N . TRP A 1 164 ? 2.457 -19.359 -8.086 1 96 164 TRP A N 1
ATOM 1305 C CA . TRP A 1 164 ? 2.949 -18.094 -8.609 1 96 164 TRP A CA 1
ATOM 1306 C C . TRP A 1 164 ? 3.781 -17.359 -7.562 1 96 164 TRP A C 1
ATOM 1308 O O . TRP A 1 164 ? 4.578 -16.469 -7.895 1 96 164 TRP A O 1
ATOM 1318 N N . VAL A 1 165 ? 3.611 -17.688 -6.25 1 94.69 165 VAL A N 1
ATOM 1319 C CA . VAL A 1 165 ? 4.457 -17.109 -5.215 1 94.69 165 VAL A CA 1
ATOM 1320 C C . VAL A 1 165 ? 5.918 -17.469 -5.469 1 94.69 165 VAL A C 1
ATOM 1322 O O . VAL A 1 165 ? 6.828 -16.844 -4.934 1 94.69 165 VAL A O 1
ATOM 1325 N N . GLY A 1 166 ? 6.125 -18.469 -6.328 1 96.31 166 GLY A N 1
ATOM 1326 C CA . GLY A 1 166 ? 7.461 -18.812 -6.785 1 96.31 166 GLY A CA 1
ATOM 1327 C C . GLY A 1 166 ? 8.164 -17.672 -7.496 1 96.31 166 GLY A C 1
ATOM 1328 O O . GLY A 1 166 ? 9.383 -17.688 -7.652 1 96.31 166 GLY A O 1
ATOM 1329 N N . LEU A 1 167 ? 7.43 -16.641 -7.898 1 96.38 167 LEU A N 1
ATOM 1330 C CA . LEU A 1 167 ? 7.996 -15.461 -8.547 1 96.38 167 LEU A CA 1
ATOM 1331 C C . LEU A 1 167 ? 8.961 -14.734 -7.617 1 96.38 167 LEU A C 1
ATOM 1333 O O . LEU A 1 167 ? 9.875 -14.039 -8.078 1 96.38 167 LEU A O 1
ATOM 1337 N N . PHE A 1 168 ? 8.805 -14.945 -6.344 1 97.81 168 PHE A N 1
ATOM 1338 C CA . PHE A 1 168 ? 9.695 -14.297 -5.391 1 97.81 168 PHE A CA 1
ATOM 1339 C C . PHE A 1 168 ? 11.094 -14.906 -5.457 1 97.81 168 PHE A C 1
ATOM 1341 O O . PHE A 1 168 ? 12.086 -14.203 -5.262 1 97.81 168 PHE A O 1
ATOM 1348 N N . ALA A 1 169 ? 11.156 -16.234 -5.758 1 98.31 169 ALA A N 1
ATOM 1349 C CA . ALA A 1 169 ? 12.453 -16.859 -6.004 1 98.31 169 ALA A CA 1
ATOM 1350 C C . ALA A 1 169 ? 13.086 -16.328 -7.281 1 98.31 169 ALA A C 1
ATOM 1352 O O . ALA A 1 169 ? 14.297 -16.094 -7.332 1 98.31 169 ALA A O 1
ATOM 1353 N N . VAL A 1 170 ? 12.273 -16.094 -8.281 1 98 170 VAL A N 1
ATOM 1354 C CA . VAL A 1 170 ? 12.742 -15.516 -9.531 1 98 170 VAL A CA 1
ATOM 1355 C C . VAL A 1 170 ? 13.289 -14.109 -9.273 1 98 170 VAL A C 1
ATOM 1357 O O . VAL A 1 170 ? 14.352 -13.75 -9.789 1 98 170 VAL A O 1
ATOM 1360 N N . ALA A 1 171 ? 12.609 -13.414 -8.438 1 98.25 171 ALA A N 1
ATOM 1361 C CA . ALA A 1 171 ? 13.047 -12.062 -8.102 1 98.25 171 ALA A CA 1
ATOM 1362 C C . ALA A 1 171 ? 14.391 -12.078 -7.371 1 98.25 171 ALA A C 1
ATOM 1364 O O . ALA A 1 171 ? 15.258 -11.25 -7.633 1 98.25 171 ALA A O 1
ATOM 1365 N N . LEU A 1 172 ? 14.531 -13 -6.477 1 98.44 172 LEU A N 1
ATOM 1366 C CA . LEU A 1 172 ? 15.773 -13.109 -5.73 1 98.44 172 LEU A CA 1
ATOM 1367 C C . LEU A 1 172 ? 16.953 -13.367 -6.668 1 98.44 172 LEU A C 1
ATOM 1369 O O . LEU A 1 172 ? 17.953 -12.656 -6.617 1 98.44 172 LEU A O 1
ATOM 1373 N N . VAL A 1 173 ? 16.797 -14.328 -7.555 1 98.69 173 VAL A N 1
ATOM 1374 C CA . VAL A 1 173 ? 17.844 -14.664 -8.516 1 98.69 173 VAL A CA 1
ATOM 1375 C C . VAL A 1 173 ? 18.047 -13.5 -9.492 1 98.69 173 VAL A C 1
ATOM 1377 O O . VAL A 1 173 ? 19.172 -13.211 -9.898 1 98.69 173 VAL A O 1
ATOM 1380 N N . GLY A 1 174 ? 16.922 -12.867 -9.867 1 98.25 174 GLY A N 1
ATOM 1381 C CA . GLY A 1 174 ? 17 -11.703 -10.742 1 98.25 174 GLY A CA 1
ATOM 1382 C C . GLY A 1 174 ? 17.812 -10.562 -10.164 1 98.25 174 GLY A C 1
ATOM 1383 O O . GLY A 1 174 ? 18.625 -9.969 -10.859 1 98.25 174 GLY A O 1
ATOM 1384 N N . ILE A 1 175 ? 17.625 -10.234 -8.883 1 97.88 175 ILE A N 1
ATOM 1385 C CA . ILE A 1 175 ? 18.344 -9.156 -8.219 1 97.88 175 ILE A CA 1
ATOM 1386 C C . ILE A 1 175 ? 19.828 -9.492 -8.172 1 97.88 175 ILE A C 1
ATOM 1388 O O . ILE A 1 175 ? 20.672 -8.633 -8.453 1 97.88 175 ILE A O 1
ATOM 1392 N N . TYR A 1 176 ? 20.156 -10.742 -7.832 1 98 176 TYR A N 1
ATOM 1393 C CA . TYR A 1 176 ? 21.547 -11.188 -7.848 1 98 176 TYR A CA 1
ATOM 1394 C C . TYR A 1 176 ? 22.156 -11.016 -9.227 1 98 176 TYR A C 1
ATOM 1396 O O . TYR A 1 176 ? 23.281 -10.531 -9.359 1 98 176 TYR A O 1
ATOM 1404 N N . THR A 1 177 ? 21.406 -11.375 -10.234 1 97.94 177 THR A N 1
ATOM 1405 C CA . THR A 1 177 ? 21.891 -11.344 -11.609 1 97.94 177 THR A CA 1
ATOM 1406 C C . THR A 1 177 ? 22.141 -9.906 -12.062 1 97.94 177 THR A C 1
ATOM 1408 O O . THR A 1 177 ? 23.156 -9.609 -12.695 1 97.94 177 THR A O 1
ATOM 1411 N N . ILE A 1 178 ? 21.266 -9.008 -11.719 1 96.69 178 ILE A N 1
ATOM 1412 C CA . ILE A 1 178 ? 21.406 -7.602 -12.078 1 96.69 178 ILE A CA 1
ATOM 1413 C C . ILE A 1 178 ? 22.641 -7.016 -11.422 1 96.69 178 ILE A C 1
ATOM 1415 O O . ILE A 1 178 ? 23.422 -6.301 -12.062 1 96.69 178 ILE A O 1
ATOM 1419 N N . GLU A 1 179 ? 22.875 -7.328 -10.203 1 95.94 179 GLU A N 1
ATOM 1420 C CA . GLU A 1 179 ? 24.047 -6.844 -9.484 1 95.94 179 GLU A CA 1
ATOM 1421 C C . GLU A 1 179 ? 25.328 -7.391 -10.094 1 95.94 179 GLU A C 1
ATOM 1423 O O . GLU A 1 179 ? 26.312 -6.66 -10.258 1 95.94 179 GLU A O 1
ATOM 1428 N N . ASP A 1 180 ? 25.281 -8.688 -10.391 1 95.81 180 ASP A N 1
ATOM 1429 C CA . ASP A 1 180 ? 26.438 -9.336 -10.984 1 95.81 180 ASP A CA 1
ATOM 1430 C C . ASP A 1 180 ? 26.797 -8.703 -12.336 1 95.81 180 ASP A C 1
ATOM 1432 O O . ASP A 1 180 ? 27.953 -8.391 -12.602 1 95.81 180 ASP A O 1
ATOM 1436 N N . LEU A 1 181 ? 25.828 -8.477 -13.172 1 96.5 181 LEU A N 1
ATOM 1437 C CA . LEU A 1 181 ? 26.047 -7.879 -14.492 1 96.5 181 LEU A CA 1
ATOM 1438 C C . LEU A 1 181 ? 26.484 -6.426 -14.359 1 96.5 181 LEU A C 1
ATOM 1440 O O . LEU A 1 181 ? 27.281 -5.941 -15.164 1 96.5 181 LEU A O 1
ATOM 1444 N N . TRP A 1 182 ? 25.953 -5.746 -13.367 1 95.44 182 TRP A N 1
ATOM 1445 C CA . TRP A 1 182 ? 26.375 -4.371 -13.102 1 95.44 182 TRP A CA 1
ATOM 1446 C C . TRP A 1 182 ? 27.844 -4.305 -12.734 1 95.44 182 TRP A C 1
ATOM 1448 O O . TRP A 1 182 ? 28.578 -3.447 -13.234 1 95.44 182 TRP A O 1
ATOM 1458 N N . ASN A 1 183 ? 28.328 -5.25 -11.906 1 94.25 183 ASN A N 1
ATOM 1459 C CA . ASN A 1 183 ? 29.734 -5.305 -11.531 1 94.25 183 ASN A CA 1
ATOM 1460 C C . ASN A 1 183 ? 30.625 -5.637 -12.727 1 94.25 183 ASN A C 1
ATOM 1462 O O . ASN A 1 183 ? 31.719 -5.07 -12.867 1 94.25 183 ASN A O 1
ATOM 1466 N N . MET A 1 184 ? 30.125 -6.512 -13.586 1 95.12 184 MET A N 1
ATOM 1467 C CA . MET A 1 184 ? 30.891 -6.855 -14.789 1 95.12 184 MET A CA 1
ATOM 1468 C C . MET A 1 184 ? 30.984 -5.66 -15.727 1 95.12 184 MET A C 1
ATOM 1470 O O . MET A 1 184 ? 32 -5.48 -16.406 1 95.12 184 MET A O 1
ATOM 1474 N N . TRP A 1 185 ? 29.906 -4.871 -15.758 1 94 185 TRP A N 1
ATOM 1475 C CA . TRP A 1 185 ? 29.906 -3.662 -16.578 1 94 185 TRP A CA 1
ATOM 1476 C C . TRP A 1 185 ? 31 -2.705 -16.125 1 94 185 TRP A C 1
ATOM 1478 O O . TRP A 1 185 ? 31.609 -2.01 -16.938 1 94 185 TRP A O 1
ATOM 1488 N N . GLY A 1 186 ? 31.312 -2.74 -14.867 1 94 186 GLY A N 1
ATOM 1489 C CA . GLY A 1 186 ? 32.344 -1.867 -14.305 1 94 186 GLY A CA 1
ATOM 1490 C C . GLY A 1 186 ? 33.75 -2.359 -14.562 1 94 186 GLY A C 1
ATOM 1491 O O . GLY A 1 186 ? 34.719 -1.606 -14.398 1 94 186 GLY A O 1
ATOM 1492 N N . ASP A 1 187 ? 33.875 -3.629 -14.922 1 93.19 187 ASP A N 1
ATOM 1493 C CA . ASP A 1 187 ? 35.188 -4.184 -15.25 1 93.19 187 ASP A CA 1
ATOM 1494 C C . ASP A 1 187 ? 35.594 -3.809 -16.672 1 93.19 187 ASP A C 1
ATOM 1496 O O . ASP A 1 187 ? 35.25 -4.492 -17.625 1 93.19 187 ASP A O 1
ATOM 1500 N N . VAL A 1 188 ? 36.375 -2.805 -16.75 1 91.88 188 VAL A N 1
ATOM 1501 C CA . VAL A 1 188 ? 36.781 -2.24 -18.031 1 91.88 188 VAL A CA 1
ATOM 1502 C C . VAL A 1 188 ? 37.656 -3.23 -18.781 1 91.88 188 VAL A C 1
ATOM 1504 O O . VAL A 1 188 ? 37.844 -3.131 -20 1 91.88 188 VAL A O 1
ATOM 1507 N N . ARG A 1 189 ? 38.25 -4.191 -18.188 1 92.25 189 ARG A N 1
ATOM 1508 C CA . ARG A 1 189 ? 39.156 -5.172 -18.797 1 92.25 189 ARG A CA 1
ATOM 1509 C C . ARG A 1 189 ? 38.344 -6.238 -19.547 1 92.25 189 ARG A C 1
ATOM 1511 O O . ARG A 1 189 ? 38.906 -6.93 -20.422 1 92.25 189 ARG A O 1
ATOM 1518 N N . MET A 1 190 ? 37.062 -6.371 -19.266 1 93.38 190 MET A N 1
ATOM 1519 C CA . MET A 1 190 ? 36.188 -7.367 -19.906 1 93.38 190 MET A CA 1
ATOM 1520 C C . MET A 1 190 ? 35.812 -6.93 -21.312 1 93.38 190 MET A C 1
ATOM 1522 O O . MET A 1 190 ? 35.406 -5.789 -21.516 1 93.38 190 MET A O 1
ATOM 1526 N N . THR A 1 191 ? 36 -7.832 -22.281 1 94.75 191 THR A N 1
ATOM 1527 C CA . THR A 1 191 ? 35.656 -7.531 -23.672 1 94.75 191 THR A CA 1
ATOM 1528 C C . THR A 1 191 ? 34.156 -7.422 -23.844 1 94.75 191 THR A C 1
ATOM 1530 O O . THR A 1 191 ? 33.406 -8.016 -23.078 1 94.75 191 THR A O 1
ATOM 1533 N N . LYS A 1 192 ? 33.719 -6.648 -24.75 1 93.75 192 LYS A N 1
ATOM 1534 C CA . LYS A 1 192 ? 32.312 -6.477 -25.031 1 93.75 192 LYS A CA 1
ATOM 1535 C C . LYS A 1 192 ? 31.656 -7.805 -25.406 1 93.75 192 LYS A C 1
ATOM 1537 O O . LYS A 1 192 ? 30.516 -8.07 -25.047 1 93.75 192 LYS A O 1
ATOM 1542 N N . LYS A 1 193 ? 32.375 -8.609 -26.156 1 95.75 193 LYS A N 1
ATOM 1543 C CA . LYS A 1 193 ? 31.859 -9.914 -26.562 1 95.75 193 LYS A CA 1
ATOM 1544 C C . LYS A 1 193 ? 31.594 -10.797 -25.344 1 95.75 193 LYS A C 1
ATOM 1546 O O . LYS A 1 193 ? 30.547 -11.461 -25.266 1 95.75 193 LYS A O 1
ATOM 1551 N N . MET A 1 194 ? 32.531 -10.781 -24.438 1 95.75 194 MET A N 1
ATOM 1552 C CA . MET A 1 194 ? 32.375 -11.57 -23.219 1 95.75 194 MET A CA 1
ATOM 1553 C C . MET A 1 194 ? 31.172 -11.062 -22.406 1 95.75 194 MET A C 1
ATOM 1555 O O . MET A 1 194 ? 30.391 -11.859 -21.875 1 95.75 194 MET A O 1
ATOM 1559 N N . TYR A 1 195 ? 31.078 -9.766 -22.312 1 96.25 195 TYR A N 1
ATOM 1560 C CA . TYR A 1 195 ? 29.969 -9.172 -21.562 1 96.25 195 TYR A CA 1
ATOM 1561 C C . TYR A 1 195 ? 28.625 -9.547 -22.172 1 96.25 195 TYR A C 1
ATOM 1563 O O . TYR A 1 195 ? 27.703 -9.938 -21.469 1 96.25 195 TYR A O 1
ATOM 1571 N N . VAL A 1 196 ? 28.484 -9.461 -23.438 1 97.06 196 VAL A N 1
ATOM 1572 C CA . VAL A 1 196 ? 27.25 -9.805 -24.141 1 97.06 196 VAL A CA 1
ATOM 1573 C C . VAL A 1 196 ? 26.969 -11.297 -23.984 1 97.06 196 VAL A C 1
ATOM 1575 O O . VAL A 1 196 ? 25.812 -11.703 -23.859 1 97.06 196 VAL A O 1
ATOM 1578 N N . SER A 1 197 ? 28 -12.109 -23.984 1 97.62 197 SER A N 1
ATOM 1579 C CA . SER A 1 197 ? 27.844 -13.547 -23.781 1 97.62 197 SER A CA 1
ATOM 1580 C C . SER A 1 197 ? 27.234 -13.852 -22.406 1 97.62 197 SER A C 1
ATOM 1582 O O . SER A 1 197 ? 26.438 -14.781 -22.266 1 97.62 197 SER A O 1
ATOM 1584 N N . HIS A 1 198 ? 27.656 -13.109 -21.406 1 97.69 198 HIS A N 1
ATOM 1585 C CA . HIS A 1 198 ? 27.078 -13.273 -20.094 1 97.69 198 HIS A CA 1
ATOM 1586 C C . HIS A 1 198 ? 25.578 -12.945 -20.094 1 97.69 198 HIS A C 1
ATOM 1588 O O . HIS A 1 198 ? 24.797 -13.648 -19.469 1 97.69 198 HIS A O 1
ATOM 1594 N N . TRP A 1 199 ? 25.188 -11.898 -20.781 1 97.69 199 TRP A N 1
ATOM 1595 C CA . TRP A 1 199 ? 23.781 -11.531 -20.922 1 97.69 199 TRP A CA 1
ATOM 1596 C C . TRP A 1 199 ? 22.984 -12.648 -21.594 1 97.69 199 TRP A C 1
ATOM 1598 O O . TRP A 1 199 ? 21.938 -13.062 -21.094 1 97.69 199 TRP A O 1
ATOM 1608 N N . LEU A 1 200 ? 23.516 -13.141 -22.641 1 98.06 200 LEU A N 1
ATOM 1609 C CA . LEU A 1 200 ? 22.828 -14.164 -23.422 1 98.06 200 LEU A CA 1
ATOM 1610 C C . LEU A 1 200 ? 22.688 -15.453 -22.625 1 98.06 200 LEU A C 1
ATOM 1612 O O . LEU A 1 200 ? 21.641 -16.109 -22.688 1 98.06 200 LEU A O 1
ATOM 1616 N N . ALA A 1 201 ? 23.734 -15.852 -21.953 1 98.31 201 ALA A N 1
ATOM 1617 C CA . ALA A 1 201 ? 23.703 -17.062 -21.125 1 98.31 201 ALA A CA 1
ATOM 1618 C C . ALA A 1 201 ? 22.609 -16.969 -20.062 1 98.31 201 ALA A C 1
ATOM 1620 O O . ALA A 1 201 ? 21.844 -17.906 -19.875 1 98.31 201 ALA A O 1
ATOM 1621 N N . ARG A 1 202 ? 22.531 -15.812 -19.438 1 98.19 202 ARG A N 1
ATOM 1622 C CA . ARG A 1 202 ? 21.562 -15.633 -18.359 1 98.19 202 ARG A CA 1
ATOM 1623 C C . ARG A 1 202 ? 20.141 -15.5 -18.906 1 98.19 202 ARG A C 1
ATOM 1625 O O . ARG A 1 202 ? 19.188 -15.969 -18.281 1 98.19 202 ARG A O 1
ATOM 1632 N N . MET A 1 203 ? 19.969 -14.906 -20.047 1 98.06 203 MET A N 1
ATOM 1633 C CA . MET A 1 203 ? 18.656 -14.836 -20.672 1 98.06 203 MET A CA 1
ATOM 1634 C C . MET A 1 203 ? 18.156 -16.219 -21.062 1 98.06 203 MET A C 1
ATOM 1636 O O . MET A 1 203 ? 16.984 -16.547 -20.859 1 98.06 203 MET A O 1
ATOM 1640 N N . THR A 1 204 ? 19 -17.047 -21.547 1 98.25 204 THR A N 1
ATOM 1641 C CA . THR A 1 204 ? 18.641 -18.391 -21.984 1 98.25 204 THR A CA 1
ATOM 1642 C C . THR A 1 204 ? 18.297 -19.281 -20.781 1 98.25 204 THR A C 1
ATOM 1644 O O . THR A 1 204 ? 17.234 -19.906 -20.734 1 98.25 204 THR A O 1
ATOM 1647 N N . CYS A 1 205 ? 19.125 -19.234 -19.75 1 98.62 205 CYS A N 1
ATOM 1648 C CA . CYS A 1 205 ? 18.984 -20.203 -18.672 1 98.62 205 CYS A CA 1
ATOM 1649 C C . CYS A 1 205 ? 18.016 -19.688 -17.609 1 98.62 205 CYS A C 1
ATOM 1651 O O . CYS A 1 205 ? 17.344 -20.469 -16.938 1 98.62 205 CYS A O 1
ATOM 1653 N N . LEU A 1 206 ? 17.906 -18.328 -17.453 1 98.62 206 LEU A N 1
ATOM 1654 C CA . LEU A 1 206 ? 17.141 -17.812 -16.328 1 98.62 206 LEU A CA 1
ATOM 1655 C C . LEU A 1 206 ? 15.82 -17.219 -16.797 1 98.62 206 LEU A C 1
ATOM 1657 O O . LEU A 1 206 ? 14.969 -16.859 -15.992 1 98.62 206 LEU A O 1
ATOM 1661 N N . ILE A 1 207 ? 15.555 -17.078 -18.062 1 98.19 207 ILE A N 1
ATOM 1662 C CA . ILE A 1 207 ? 14.289 -16.562 -18.578 1 98.19 207 ILE A CA 1
ATOM 1663 C C . ILE A 1 207 ? 13.641 -17.609 -19.484 1 98.19 207 ILE A C 1
ATOM 1665 O O . ILE A 1 207 ? 12.547 -18.109 -19.188 1 98.19 207 ILE A O 1
ATOM 1669 N N . LEU A 1 208 ? 14.359 -18.141 -20.5 1 98.44 208 LEU A N 1
ATOM 1670 C CA . LEU A 1 208 ? 13.781 -19.031 -21.5 1 98.44 208 LEU A CA 1
ATOM 1671 C C . LEU A 1 208 ? 13.531 -20.422 -20.906 1 98.44 208 LEU A C 1
ATOM 1673 O O . LEU A 1 208 ? 12.484 -21.016 -21.156 1 98.44 208 LEU A O 1
ATOM 1677 N N . VAL A 1 209 ? 14.5 -20.891 -20.141 1 98.56 209 VAL A N 1
ATOM 1678 C CA . VAL A 1 209 ? 14.352 -22.219 -19.562 1 98.56 209 VAL A CA 1
ATOM 1679 C C . VAL A 1 209 ? 13.172 -22.234 -18.594 1 98.56 209 VAL A C 1
ATOM 1681 O O . VAL A 1 209 ? 12.258 -23.062 -18.719 1 98.56 209 VAL A O 1
ATOM 1684 N N . PRO A 1 210 ? 13.148 -21.312 -17.641 1 98.56 210 PRO A N 1
ATOM 1685 C CA . PRO A 1 210 ? 11.977 -21.312 -16.766 1 98.56 210 PRO A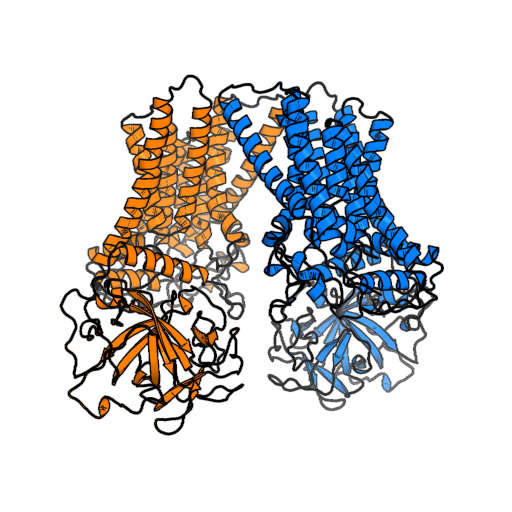 CA 1
ATOM 1686 C C . PRO A 1 210 ? 10.664 -21.125 -17.516 1 98.56 210 PRO A C 1
ATOM 1688 O O . PRO A 1 210 ? 9.664 -21.766 -17.188 1 98.56 210 PRO A O 1
ATOM 1691 N N . PHE A 1 211 ? 10.617 -20.297 -18.5 1 98.25 211 PHE A N 1
ATOM 1692 C CA . PHE A 1 211 ? 9.414 -20.062 -19.312 1 98.25 211 PHE A CA 1
ATOM 1693 C C . PHE A 1 211 ? 9 -21.344 -20.031 1 98.25 211 PHE A C 1
ATOM 1695 O O . PHE A 1 211 ? 7.809 -21.672 -20.094 1 98.25 211 PHE A O 1
ATOM 1702 N N . SER A 1 212 ? 9.93 -22.047 -20.547 1 98.56 212 SER A N 1
ATOM 1703 C CA . SER A 1 212 ? 9.648 -23.297 -21.25 1 98.56 212 SER A CA 1
ATOM 1704 C C . SER A 1 212 ? 9.062 -24.344 -20.312 1 98.56 212 SER A C 1
ATOM 1706 O O . SER A 1 212 ? 8.141 -25.078 -20.688 1 98.56 212 SER A O 1
ATOM 1708 N N . ILE A 1 213 ? 9.578 -24.391 -19.156 1 98.62 213 ILE A N 1
ATOM 1709 C CA . ILE A 1 213 ? 9.062 -25.344 -18.172 1 98.62 213 ILE A CA 1
ATOM 1710 C C . ILE A 1 213 ? 7.645 -24.953 -17.766 1 98.62 213 ILE A C 1
ATOM 1712 O O . ILE A 1 213 ? 6.766 -25.812 -17.656 1 98.62 213 ILE A O 1
ATOM 1716 N N . TYR A 1 214 ? 7.402 -23.656 -17.578 1 98.5 214 TYR A N 1
ATOM 1717 C CA . TYR A 1 214 ? 6.078 -23.141 -17.25 1 98.5 214 TYR A CA 1
ATOM 1718 C C . TYR A 1 214 ? 5.07 -23.5 -18.344 1 98.5 214 TYR A C 1
ATOM 1720 O O . TYR A 1 214 ? 4.004 -24.047 -18.047 1 98.5 214 TYR A O 1
ATOM 1728 N N . VAL A 1 215 ? 5.422 -23.344 -19.578 1 98.38 215 VAL A N 1
ATOM 1729 C CA . VAL A 1 215 ? 4.547 -23.641 -20.703 1 98.38 215 VAL A CA 1
ATOM 1730 C C . VAL A 1 215 ? 4.348 -25.141 -20.828 1 98.38 215 VAL A C 1
ATOM 1732 O O . VAL A 1 215 ? 3.234 -25.609 -21.078 1 98.38 215 VAL A O 1
ATOM 1735 N N . PHE A 1 216 ? 5.43 -25.844 -20.672 1 98.38 216 PHE A N 1
ATOM 1736 C CA . PHE A 1 216 ? 5.359 -27.297 -20.766 1 98.38 216 PHE A CA 1
ATOM 1737 C C . PHE A 1 216 ? 4.379 -27.875 -19.75 1 98.38 216 PHE A C 1
ATOM 1739 O O . PHE A 1 216 ? 3.654 -28.812 -20.031 1 98.38 216 PHE A O 1
ATOM 1746 N N . SER A 1 217 ? 4.352 -27.297 -18.578 1 98.31 217 SER A N 1
ATOM 1747 C CA . SER A 1 217 ? 3.42 -27.766 -17.562 1 98.31 217 SER A CA 1
ATOM 1748 C C . SER A 1 217 ? 1.975 -27.594 -18 1 98.31 217 SER A C 1
ATOM 1750 O O . SER A 1 217 ? 1.131 -28.453 -17.766 1 98.31 217 SER A O 1
ATOM 1752 N N . PHE A 1 218 ? 1.67 -26.531 -18.672 1 98.12 218 PHE A N 1
ATOM 1753 C CA . PHE A 1 218 ? 0.316 -26.297 -19.156 1 98.12 218 PHE A CA 1
ATOM 1754 C C . PHE A 1 218 ? 0.003 -27.203 -20.344 1 98.12 218 PHE A C 1
ATOM 1756 O O . PHE A 1 218 ? -1.135 -27.641 -20.5 1 98.12 218 PHE A O 1
ATOM 1763 N N . MET A 1 219 ? 1.024 -27.453 -21.156 1 97.69 219 MET A N 1
ATOM 1764 C CA . MET A 1 219 ? 0.832 -28.391 -22.25 1 97.69 219 MET A CA 1
ATOM 1765 C C . MET A 1 219 ? 0.433 -29.766 -21.734 1 97.69 219 MET A C 1
ATOM 1767 O O . MET A 1 219 ? -0.5 -30.391 -22.25 1 97.69 219 MET A O 1
ATOM 1771 N N . LEU A 1 220 ? 1.134 -30.141 -20.75 1 97.75 220 LEU A N 1
ATOM 1772 C CA . LEU A 1 220 ? 0.819 -31.422 -20.125 1 97.75 220 LEU A CA 1
ATOM 1773 C C . LEU A 1 220 ? -0.576 -31.406 -19.516 1 97.75 220 LEU A C 1
ATOM 1775 O O . LEU A 1 220 ? -1.315 -32.375 -19.594 1 97.75 220 LEU A O 1
ATOM 1779 N N . HIS A 1 221 ? -0.919 -30.297 -18.875 1 97.44 221 HIS A N 1
ATOM 1780 C CA . HIS A 1 221 ? -2.223 -30.125 -18.25 1 97.44 221 HIS A CA 1
ATOM 1781 C C . HIS A 1 221 ? -3.352 -30.312 -19.266 1 97.44 221 HIS A C 1
ATOM 1783 O O . HIS A 1 221 ? -4.281 -31.078 -19.016 1 97.44 221 HIS A O 1
ATOM 1789 N N . PHE A 1 222 ? -3.238 -29.734 -20.422 1 96.12 222 PHE A N 1
ATOM 1790 C CA . PHE A 1 222 ? -4.281 -29.828 -21.438 1 96.12 222 PHE A CA 1
ATOM 1791 C C . PHE A 1 222 ? -4.309 -31.203 -22.062 1 96.12 222 PHE A C 1
ATOM 1793 O O . PHE A 1 222 ? -5.379 -31.719 -22.406 1 96.12 222 PHE A O 1
ATOM 1800 N N . LYS A 1 223 ? -3.178 -31.781 -22.203 1 96.12 223 LYS A N 1
ATOM 1801 C CA . LYS A 1 223 ? -3.104 -33.094 -22.812 1 96.12 223 LYS A CA 1
ATOM 1802 C C . LYS A 1 223 ? -3.701 -34.156 -21.891 1 96.12 223 LYS A C 1
ATOM 1804 O O . LYS A 1 223 ? -4.348 -35.094 -22.359 1 96.12 223 LYS A O 1
ATOM 1809 N N . LEU A 1 224 ? -3.502 -33.969 -20.625 1 96.94 224 LEU A N 1
ATOM 1810 C CA . LEU A 1 224 ? -3.963 -34.969 -19.656 1 96.94 224 LEU A CA 1
ATOM 1811 C C . LEU A 1 224 ? -5.453 -34.781 -19.391 1 96.94 224 LEU A C 1
ATOM 1813 O O . LEU A 1 224 ? -6.145 -35.781 -19.078 1 96.94 224 LEU A O 1
ATOM 1817 N N . LEU A 1 225 ? -5.93 -33.594 -19.453 1 96.62 225 LEU A N 1
ATOM 1818 C CA . LEU A 1 225 ? -7.324 -33.312 -19.141 1 96.62 225 LEU A CA 1
ATOM 1819 C C . LEU A 1 225 ? -8.141 -33.094 -20.406 1 96.62 225 LEU A C 1
ATOM 1821 O O . LEU A 1 225 ? -8.609 -31.984 -20.672 1 96.62 225 LEU A O 1
ATOM 1825 N N . TYR A 1 226 ? -8.469 -34.156 -21.094 1 94 226 TYR A N 1
ATOM 1826 C CA . TYR A 1 226 ? -9.109 -34.062 -22.406 1 94 226 TYR A CA 1
ATOM 1827 C C . TYR A 1 226 ? -10.609 -34.281 -22.297 1 94 226 TYR A C 1
ATOM 1829 O O . TYR A 1 226 ? -11.344 -34.125 -23.281 1 94 226 TYR A O 1
ATOM 1837 N N . LYS A 1 227 ? -11.133 -34.625 -21.078 1 94.5 227 LYS A N 1
ATOM 1838 C CA . LYS A 1 227 ? -12.57 -34.875 -20.891 1 94.5 227 LYS A CA 1
ATOM 1839 C C . LYS A 1 227 ? -13.234 -33.656 -20.219 1 94.5 227 LYS A C 1
ATOM 1841 O O . LYS A 1 227 ? -12.586 -32.938 -19.484 1 94.5 227 LYS A O 1
ATOM 1846 N N . SER A 1 228 ? -14.547 -33.531 -20.453 1 90.75 228 SER A N 1
ATOM 1847 C CA . SER A 1 228 ? -15.328 -32.469 -19.797 1 90.75 228 SER A CA 1
ATOM 1848 C C . SER A 1 228 ? -15.438 -32.75 -18.297 1 90.75 228 SER A C 1
ATOM 1850 O O . SER A 1 228 ? -15.57 -33.875 -17.859 1 90.75 228 SER A O 1
ATOM 1852 N N . GLY A 1 229 ? -15.305 -31.594 -17.609 1 89.19 229 GLY A N 1
ATOM 1853 C CA . GLY A 1 229 ? -15.359 -31.719 -16.156 1 89.19 229 GLY A CA 1
ATOM 1854 C C . GLY A 1 229 ? -15.898 -30.469 -15.484 1 89.19 229 GLY A C 1
ATOM 1855 O O . GLY A 1 229 ? -16.406 -29.562 -16.156 1 89.19 229 GLY A O 1
ATOM 1856 N N . PRO A 1 230 ? -15.883 -30.344 -14.195 1 85.06 230 PRO A N 1
ATOM 1857 C CA . PRO A 1 230 ? -16.516 -29.266 -13.422 1 85.06 230 PRO A CA 1
ATOM 1858 C C . PRO A 1 230 ? -15.875 -27.906 -13.648 1 85.06 230 PRO A C 1
ATOM 1860 O O . PRO A 1 230 ? -16.5 -26.875 -13.414 1 85.06 230 PRO A O 1
ATOM 1863 N N . GLY A 1 231 ? -14.734 -27.828 -14.125 1 84.44 231 GLY A N 1
ATOM 1864 C CA . GLY A 1 231 ? -14.07 -26.547 -14.273 1 84.44 231 GLY A CA 1
ATOM 1865 C C . GLY A 1 231 ? -14.094 -26.031 -15.695 1 84.44 231 GLY A C 1
ATOM 1866 O O . GLY A 1 231 ? -13.422 -25.047 -16.016 1 84.44 231 GLY A O 1
ATOM 1867 N N . ASP A 1 232 ? -14.938 -26.578 -16.516 1 83.44 232 ASP A N 1
ATOM 1868 C CA . ASP A 1 232 ? -15 -26.203 -17.922 1 83.44 232 ASP A CA 1
ATOM 1869 C C . ASP A 1 232 ? -15.492 -24.781 -18.109 1 83.44 232 ASP A C 1
ATOM 1871 O O . ASP A 1 232 ? -15.016 -24.062 -18.984 1 83.44 232 ASP A O 1
ATOM 1875 N N . GLY A 1 233 ? -16.328 -24.422 -17.203 1 76.06 233 GLY A N 1
ATOM 1876 C CA . GLY A 1 233 ? -17.016 -23.141 -17.344 1 76.06 233 GLY A CA 1
ATOM 1877 C C . GLY A 1 233 ? -16.078 -21.953 -17.219 1 76.06 233 GLY A C 1
ATOM 1878 O O . GLY A 1 233 ? -16.422 -20.844 -17.656 1 76.06 233 GLY A O 1
ATOM 1879 N N . GLN A 1 234 ? -14.922 -22.188 -16.719 1 80.62 234 GLN A N 1
ATOM 1880 C CA . GLN A 1 234 ? -13.977 -21.094 -16.547 1 80.62 234 GLN A CA 1
ATOM 1881 C C . GLN A 1 234 ? -13.203 -20.797 -17.828 1 80.62 234 GLN A C 1
ATOM 1883 O O . GLN A 1 234 ? -12.562 -19.766 -17.953 1 80.62 234 GLN A O 1
ATOM 1888 N N . MET A 1 235 ? -13.328 -21.703 -18.734 1 86.69 235 MET A N 1
ATOM 1889 C CA . MET A 1 235 ? -12.625 -21.562 -20 1 86.69 235 MET A CA 1
ATOM 1890 C C . MET A 1 235 ? -13.562 -21.094 -21.109 1 86.69 235 MET A C 1
ATOM 1892 O O . MET A 1 235 ? -14.781 -21.062 -20.922 1 86.69 235 MET A O 1
ATOM 1896 N N . SER A 1 236 ? -13.008 -20.719 -22.188 1 82.69 236 SER A N 1
ATOM 1897 C CA . SER A 1 236 ? -13.789 -20.266 -23.328 1 82.69 236 SER A CA 1
ATOM 1898 C C . SER A 1 236 ? -14.672 -21.375 -23.875 1 82.69 236 SER A C 1
ATOM 1900 O O . SER A 1 236 ? -14.367 -22.562 -23.703 1 82.69 236 SER A O 1
ATOM 1902 N N . SER A 1 237 ? -15.797 -20.969 -24.469 1 83.25 237 SER A N 1
ATOM 1903 C CA . SER A 1 237 ? -16.703 -21.922 -25.078 1 83.25 237 SER A CA 1
ATOM 1904 C C . SER A 1 237 ? -16 -22.75 -26.156 1 83.25 237 SER A C 1
ATOM 1906 O O . SER A 1 237 ? -16.281 -23.938 -26.328 1 83.25 237 SER A O 1
ATOM 1908 N N . LEU A 1 238 ? -15.133 -22.125 -26.797 1 84.12 238 LEU A N 1
ATOM 1909 C CA . LEU A 1 238 ? -14.391 -22.812 -27.859 1 84.12 238 LEU A CA 1
ATOM 1910 C C . LEU A 1 238 ? -13.531 -23.938 -27.266 1 84.12 238 LEU A C 1
ATOM 1912 O O . LEU A 1 238 ? -13.461 -25.031 -27.828 1 84.12 238 LEU A O 1
ATOM 1916 N N . PHE A 1 239 ? -12.883 -23.703 -26.234 1 88.19 239 PHE A N 1
ATOM 1917 C CA . PHE A 1 239 ? -12.094 -24.719 -25.547 1 88.19 239 PHE A CA 1
ATOM 1918 C C . PHE A 1 239 ? -12.977 -25.875 -25.078 1 88.19 239 PHE A C 1
ATOM 1920 O O . PHE A 1 239 ? -12.617 -27.031 -25.25 1 88.19 239 PHE A O 1
ATOM 1927 N N . GLN A 1 240 ? -14.094 -25.516 -24.516 1 85.25 240 GLN A N 1
ATOM 1928 C CA . GLN A 1 240 ? -15.023 -26.5 -23.984 1 85.25 240 GLN A CA 1
ATOM 1929 C C . GLN A 1 240 ? -15.5 -27.453 -25.078 1 85.25 240 GLN A C 1
ATOM 1931 O O . GLN A 1 240 ? -15.664 -28.656 -24.844 1 85.25 240 GLN A O 1
ATOM 1936 N N . ALA A 1 241 ? -15.688 -26.922 -26.188 1 84.88 241 ALA A N 1
ATOM 1937 C CA . ALA A 1 241 ? -16.203 -27.688 -27.312 1 84.88 241 ALA A CA 1
ATOM 1938 C C . ALA A 1 241 ? -15.234 -28.797 -27.719 1 84.88 241 ALA A C 1
ATOM 1940 O O . ALA A 1 241 ? -15.625 -29.781 -28.344 1 84.88 241 ALA A O 1
ATOM 1941 N N . ASN A 1 242 ? -14.016 -28.656 -27.375 1 87.12 242 ASN A N 1
ATOM 1942 C CA . ASN A 1 242 ? -13 -29.609 -27.781 1 87.12 242 ASN A CA 1
ATOM 1943 C C . ASN A 1 242 ? -12.789 -30.688 -26.719 1 87.12 242 ASN A C 1
ATOM 1945 O O . ASN A 1 242 ? -11.984 -31.594 -26.906 1 87.12 242 ASN A O 1
ATOM 1949 N N . LEU A 1 243 ? -13.469 -30.594 -25.703 1 89.62 243 LEU A N 1
ATOM 1950 C CA . LEU A 1 243 ? -13.375 -31.594 -24.641 1 89.62 243 LEU A CA 1
ATOM 1951 C C . LEU A 1 243 ? -14.297 -32.781 -24.938 1 89.62 243 LEU A C 1
ATOM 1953 O O . LEU A 1 243 ? -15.414 -32.594 -25.422 1 89.62 243 LEU A O 1
ATOM 1957 N N . GLU A 1 244 ? -13.797 -33.906 -24.672 1 89.81 244 GLU A N 1
ATOM 1958 C CA . GLU A 1 244 ? -14.617 -35.094 -24.844 1 89.81 244 GLU A CA 1
ATOM 1959 C C . GLU A 1 244 ? -15.781 -35.125 -23.859 1 89.81 244 GLU A C 1
ATOM 1961 O O . GLU A 1 244 ? -15.594 -34.906 -22.672 1 89.81 244 GLU A O 1
ATOM 1966 N N . GLY A 1 245 ? -16.953 -35.375 -24.391 1 82.62 245 GLY A N 1
ATOM 1967 C CA . GLY A 1 245 ? -18.125 -35.438 -23.547 1 82.62 245 GLY A CA 1
ATOM 1968 C C . GLY A 1 245 ? -18.953 -34.156 -23.547 1 82.62 245 GLY A C 1
ATOM 1969 O O . GLY A 1 245 ? -20 -34.094 -22.922 1 82.62 245 GLY A O 1
ATOM 1970 N N . ASN A 1 246 ? -18.453 -33.156 -24.203 1 79.12 246 ASN A N 1
ATOM 1971 C CA . ASN A 1 246 ? -19.219 -31.922 -24.281 1 79.12 246 ASN A CA 1
ATOM 1972 C C . ASN A 1 246 ? -20.234 -31.953 -25.422 1 79.12 246 ASN A C 1
ATOM 1974 O O . ASN A 1 246 ? -20.016 -32.625 -26.438 1 79.12 246 ASN A O 1
ATOM 1978 N N . SER A 1 247 ? -21.391 -31.359 -25.219 1 75.56 247 SER A N 1
ATOM 1979 C CA . SER A 1 247 ? -22.5 -31.438 -26.156 1 75.56 247 SER A CA 1
ATOM 1980 C C . SER A 1 247 ? -22.391 -30.359 -27.234 1 75.56 247 SER A C 1
ATOM 1982 O O . SER A 1 247 ? -23.156 -30.359 -28.203 1 75.56 247 SER A O 1
ATOM 1984 N N . MET A 1 248 ? -21.422 -29.609 -27.266 1 79.38 248 MET A N 1
ATOM 1985 C CA . MET A 1 248 ? -21.391 -28.453 -28.141 1 79.38 248 MET A CA 1
ATOM 1986 C C . MET A 1 248 ? -20.797 -28.828 -29.5 1 79.38 248 MET A C 1
ATOM 1988 O O . MET A 1 248 ? -20.812 -28.016 -30.422 1 79.38 248 MET A O 1
ATOM 1992 N N . THR A 1 249 ? -20.328 -30.016 -29.609 1 75.12 249 THR A N 1
ATOM 1993 C CA . THR A 1 249 ? -19.75 -30.438 -30.875 1 75.12 249 THR A CA 1
ATOM 1994 C C . THR A 1 249 ? -20.844 -30.594 -31.938 1 75.12 249 THR A C 1
ATOM 1996 O O . THR A 1 249 ? -20.547 -30.578 -33.156 1 75.12 249 THR A O 1
ATOM 1999 N N . SER A 1 250 ? -22.031 -30.656 -31.484 1 79.31 250 SER A N 1
ATOM 2000 C CA . SER A 1 250 ? -23.125 -30.875 -32.406 1 79.31 250 SER A CA 1
ATOM 2001 C C . SER A 1 250 ? -23.781 -29.562 -32.844 1 79.31 250 SER A C 1
ATOM 2003 O O . SER A 1 250 ? -24.734 -29.562 -33.625 1 79.31 250 SER A O 1
ATOM 2005 N N . ASN A 1 251 ? -23.219 -28.5 -32.438 1 87.31 251 ASN A N 1
ATOM 2006 C CA . ASN A 1 251 ? -23.75 -27.188 -32.781 1 87.31 251 ASN A CA 1
ATOM 2007 C C . ASN A 1 251 ? -23.688 -26.969 -34.312 1 87.31 251 ASN A C 1
ATOM 2009 O O . ASN A 1 251 ? -22.641 -27.203 -34.938 1 87.31 251 ASN A O 1
ATOM 2013 N N . PRO A 1 252 ? -24.844 -26.469 -34.844 1 90.06 252 PRO A N 1
ATOM 2014 C CA . PRO A 1 252 ? -24.688 -25.891 -36.188 1 90.06 252 PRO A CA 1
ATOM 2015 C C . PRO A 1 252 ? -23.734 -24.688 -36.219 1 90.06 252 PRO A C 1
ATOM 2017 O O . PRO A 1 252 ? -23.719 -23.906 -35.25 1 90.06 252 PRO A O 1
ATOM 2020 N N . LEU A 1 253 ? -23.016 -24.516 -37.25 1 88.62 253 LEU A N 1
ATOM 2021 C CA . LEU A 1 253 ? -21.953 -23.516 -37.312 1 88.62 253 LEU A CA 1
ATOM 2022 C C . LEU A 1 253 ? -22.531 -22.109 -37.406 1 88.62 253 LEU A C 1
ATOM 2024 O O . LEU A 1 253 ? -22.156 -21.219 -36.625 1 88.62 253 LEU A O 1
ATOM 2028 N N . GLU A 1 254 ? -23.469 -21.906 -38.312 1 91.12 254 GLU A N 1
ATOM 2029 C CA . GLU A 1 254 ? -24 -20.578 -38.594 1 91.12 254 GLU A CA 1
ATOM 2030 C C . GLU A 1 254 ? -25.344 -20.375 -37.906 1 91.12 254 GLU A C 1
ATOM 2032 O O . GLU A 1 254 ? -26.234 -21.219 -38 1 91.12 254 GLU A O 1
ATOM 2037 N N . VAL A 1 255 ? -25.406 -19.266 -37.219 1 93.44 255 VAL A N 1
ATOM 2038 C CA . VAL A 1 255 ? -26.641 -18.938 -36.5 1 93.44 255 VAL A CA 1
ATOM 2039 C C . VAL A 1 255 ? -27.641 -18.297 -37.469 1 93.44 255 VAL A C 1
ATOM 2041 O O . VAL A 1 255 ? -27.281 -17.5 -38.312 1 93.44 255 VAL A O 1
ATOM 2044 N N . ALA A 1 256 ? -28.906 -18.688 -37.312 1 92.81 256 ALA A N 1
ATOM 2045 C CA . ALA A 1 256 ? -29.969 -18.188 -38.156 1 92.81 256 ALA A CA 1
ATOM 2046 C C . ALA A 1 256 ? -31.156 -17.703 -37.312 1 92.81 256 ALA A C 1
ATOM 2048 O O . ALA A 1 256 ? -31.219 -17.953 -36.125 1 92.81 256 ALA A O 1
ATOM 2049 N N . TYR A 1 257 ? -31.984 -16.828 -38 1 91.62 257 TYR A N 1
ATOM 2050 C CA . TYR A 1 257 ? -33.25 -16.484 -37.344 1 91.62 257 TYR A CA 1
ATOM 2051 C C . TYR A 1 257 ? -34.062 -17.734 -37.094 1 91.62 257 TYR A C 1
ATOM 2053 O O . TYR A 1 257 ? -34.156 -18.625 -37.938 1 91.62 257 TYR A O 1
ATOM 2061 N N . GLY A 1 258 ? -34.562 -17.875 -35.875 1 89.69 258 GLY A N 1
ATOM 2062 C CA . GLY A 1 258 ? -35.312 -19.062 -35.5 1 89.69 258 GLY A CA 1
ATOM 2063 C C . GLY A 1 258 ? -34.469 -20.031 -34.688 1 89.69 258 GLY A C 1
ATOM 2064 O O . GLY A 1 258 ? -35 -21.016 -34.156 1 89.69 258 GLY A O 1
ATOM 2065 N N . SER A 1 259 ? -33.25 -19.781 -34.594 1 93.75 259 SER A N 1
ATOM 2066 C CA . SER A 1 259 ? -32.344 -20.641 -33.844 1 93.75 259 SER A CA 1
ATOM 2067 C C . SER A 1 259 ? -32.562 -20.469 -32.344 1 93.75 259 SER A C 1
ATOM 2069 O O . SER A 1 259 ? -32.781 -19.344 -31.859 1 93.75 259 SER A O 1
ATOM 2071 N N . ASP A 1 260 ? -32.5 -21.547 -31.594 1 94.75 260 ASP A N 1
ATOM 2072 C CA . ASP A 1 260 ? -32.406 -21.531 -30.141 1 94.75 260 ASP A CA 1
ATOM 2073 C C . ASP A 1 260 ? -30.938 -21.531 -29.688 1 94.75 260 ASP A C 1
ATOM 2075 O O . ASP A 1 260 ? -30.141 -22.375 -30.125 1 94.75 260 ASP A O 1
ATOM 2079 N N . VAL A 1 261 ? -30.609 -20.562 -28.891 1 95.69 261 VAL A N 1
ATOM 2080 C CA . VAL A 1 261 ? -29.203 -20.422 -28.578 1 95.69 261 VAL A CA 1
ATOM 2081 C C . VAL A 1 261 ? -29.031 -20.125 -27.094 1 95.69 261 VAL A C 1
ATOM 2083 O O . VAL A 1 261 ? -29.984 -19.719 -26.422 1 95.69 261 VAL A O 1
ATOM 2086 N N . THR A 1 262 ? -27.891 -20.406 -26.531 1 94.19 262 THR A N 1
ATOM 2087 C CA . THR A 1 262 ? -27.391 -19.844 -25.281 1 94.19 262 THR A CA 1
ATOM 2088 C C . THR A 1 262 ? -26.266 -18.844 -25.547 1 94.19 262 THR A C 1
ATOM 2090 O O . THR A 1 262 ? -25.391 -19.094 -26.375 1 94.19 262 THR A O 1
ATOM 2093 N N . ILE A 1 263 ? -26.344 -17.734 -24.969 1 94.75 263 ILE A N 1
ATOM 2094 C CA . ILE A 1 263 ? -25.391 -16.641 -25.188 1 94.75 263 ILE A CA 1
ATOM 2095 C C . ILE A 1 263 ? -24.547 -16.438 -23.938 1 94.75 263 ILE A C 1
ATOM 2097 O O . ILE A 1 263 ? -25.062 -16.266 -22.844 1 94.75 263 ILE A O 1
ATOM 2101 N N . ARG A 1 264 ? -23.281 -16.469 -24.172 1 92.38 264 ARG A N 1
ATOM 2102 C CA . ARG A 1 264 ? -22.359 -16.344 -23.047 1 92.38 264 ARG A CA 1
ATOM 2103 C C . ARG A 1 264 ? -21.531 -15.062 -23.141 1 92.38 264 ARG A C 1
ATOM 2105 O O . ARG A 1 264 ? -21.094 -14.695 -24.234 1 92.38 264 ARG A O 1
ATOM 2112 N N . ASN A 1 265 ? -21.391 -14.414 -22 1 92.25 265 ASN A N 1
ATOM 2113 C CA . ASN A 1 265 ? -20.516 -13.25 -21.953 1 92.25 265 ASN A CA 1
ATOM 2114 C C . ASN A 1 265 ? -19.047 -13.648 -22.094 1 92.25 265 ASN A C 1
ATOM 2116 O O . ASN A 1 265 ? -18.594 -14.625 -21.484 1 92.25 265 ASN A O 1
ATOM 2120 N N . VAL A 1 266 ? -18.312 -12.875 -22.906 1 86.88 266 VAL A N 1
ATOM 2121 C CA . VAL A 1 266 ? -16.953 -13.234 -23.297 1 86.88 266 VAL A CA 1
ATOM 2122 C C . VAL A 1 266 ? -15.969 -12.766 -22.219 1 86.88 266 VAL A C 1
ATOM 2124 O O . VAL A 1 266 ? -14.812 -13.18 -22.219 1 86.88 266 VAL A O 1
ATOM 2127 N N . GLY A 1 267 ? -16.391 -11.875 -21.391 1 81.62 267 GLY A N 1
ATOM 2128 C CA . GLY A 1 267 ? -15.508 -11.406 -20.344 1 81.62 267 GLY A CA 1
ATOM 2129 C C . GLY A 1 267 ? -15.008 -12.523 -19.453 1 81.62 267 GLY A C 1
ATOM 2130 O O . GLY A 1 267 ? -15.586 -13.609 -19.422 1 81.62 267 GLY A O 1
ATOM 2131 N N . TYR A 1 268 ? -13.836 -12.344 -18.938 1 74.94 268 TYR A N 1
ATOM 2132 C CA . TYR A 1 268 ? -13.289 -13.344 -18.031 1 74.94 268 TYR A CA 1
ATOM 2133 C C . TYR A 1 268 ? -14.266 -13.664 -16.922 1 74.94 268 TYR A C 1
ATOM 2135 O O . TYR A 1 268 ? -14.75 -12.766 -16.234 1 74.94 268 TYR A O 1
ATOM 2143 N N . GLY A 1 269 ? -14.578 -14.906 -16.797 1 72.81 269 GLY A N 1
ATOM 2144 C CA . GLY A 1 269 ? -15.562 -15.32 -15.812 1 72.81 269 GLY A CA 1
ATOM 2145 C C . GLY A 1 269 ? -16.984 -15 -16.219 1 72.81 269 GLY A C 1
ATOM 2146 O O . GLY A 1 269 ? -17.875 -14.922 -15.375 1 72.81 269 GLY A O 1
ATOM 2147 N N . GLY A 1 270 ? -17.141 -14.703 -17.375 1 82.38 270 GLY A N 1
ATOM 2148 C CA . GLY A 1 270 ? -18.469 -14.359 -17.859 1 82.38 270 GLY A CA 1
ATOM 2149 C C . GLY A 1 270 ? -19.438 -15.531 -17.828 1 82.38 270 GLY A C 1
ATOM 2150 O O . GLY A 1 270 ? -19.047 -16.672 -18.078 1 82.38 270 GLY A O 1
ATOM 2151 N N . GLY A 1 271 ? -20.688 -15.297 -17.438 1 84.88 271 GLY A N 1
ATOM 2152 C CA . GLY A 1 271 ? -21.734 -16.312 -17.375 1 84.88 271 GLY A CA 1
ATOM 2153 C C . GLY A 1 271 ? -22.641 -16.297 -18.578 1 84.88 271 GLY A C 1
ATOM 2154 O O . GLY A 1 271 ? -22.328 -15.695 -19.609 1 84.88 271 GLY A O 1
ATOM 2155 N N . LEU A 1 272 ? -23.688 -17.141 -18.5 1 91 272 LEU A N 1
ATOM 2156 C CA . LEU A 1 272 ? -24.703 -17.25 -19.547 1 91 272 LEU A CA 1
ATOM 2157 C C . LEU A 1 272 ? -25.828 -16.25 -19.312 1 91 272 LEU A C 1
ATOM 2159 O O . LEU A 1 272 ? -26.234 -16.016 -18.172 1 91 272 LEU A O 1
ATOM 2163 N N . LEU A 1 273 ? -26.219 -15.641 -20.438 1 95.12 273 LEU A N 1
ATOM 2164 C CA . LEU A 1 273 ? -27.406 -14.797 -20.359 1 95.12 273 LEU A CA 1
ATOM 2165 C C . LEU A 1 273 ? -28.609 -15.594 -19.828 1 95.12 273 LEU A C 1
ATOM 2167 O O . LEU A 1 273 ? -28.984 -16.609 -20.406 1 95.12 273 LEU A O 1
ATOM 2171 N N . HIS A 1 274 ? -29.109 -15.188 -18.766 1 93.88 274 HIS A N 1
ATOM 2172 C CA . HIS A 1 274 ? -30.062 -15.945 -17.953 1 93.88 274 HIS A CA 1
ATOM 2173 C C . HIS A 1 274 ? -31.281 -15.094 -17.594 1 93.88 274 HIS A C 1
ATOM 2175 O O . HIS A 1 274 ? -31.188 -13.867 -17.547 1 93.88 274 HIS A O 1
ATOM 2181 N N . SER A 1 275 ? -32.438 -15.719 -17.5 1 94.75 275 SER A N 1
ATOM 2182 C CA . SER A 1 275 ? -33.656 -15.062 -17.016 1 94.75 275 SER A CA 1
ATOM 2183 C C . SER A 1 275 ? -34.562 -16.062 -16.328 1 94.75 275 SER A C 1
ATOM 2185 O O . SER A 1 275 ? -34.406 -17.281 -16.453 1 94.75 275 SER A O 1
ATOM 2187 N N . HIS A 1 276 ? -35.438 -15.578 -15.492 1 92.12 276 HIS A N 1
ATOM 2188 C CA . HIS A 1 276 ? -36.438 -16.375 -14.781 1 92.12 276 HIS A CA 1
ATOM 2189 C C . HIS A 1 276 ? -37.656 -15.531 -14.445 1 92.12 276 HIS A C 1
ATOM 2191 O O . HIS A 1 276 ? -37.688 -14.32 -14.703 1 92.12 276 HIS A O 1
ATOM 2197 N N . VAL A 1 277 ? -38.594 -16.172 -13.789 1 91.06 277 VAL A N 1
ATOM 2198 C CA . VAL A 1 277 ? -39.906 -15.578 -13.633 1 91.06 277 VAL A CA 1
ATOM 2199 C C . VAL A 1 277 ? -39.844 -14.453 -12.602 1 91.06 277 VAL A C 1
ATOM 2201 O O . VAL A 1 277 ? -40.719 -13.586 -12.57 1 91.06 277 VAL A O 1
ATOM 2204 N N . HIS A 1 278 ? -38.812 -14.312 -11.844 1 92.06 278 HIS A N 1
ATOM 2205 C CA . HIS A 1 278 ? -38.688 -13.312 -10.789 1 92.06 278 HIS A CA 1
ATOM 2206 C C . HIS A 1 278 ? -38.5 -11.914 -11.359 1 92.06 278 HIS A C 1
ATOM 2208 O O . HIS A 1 278 ? -37.875 -11.75 -12.406 1 92.06 278 HIS A O 1
ATOM 2214 N N . THR A 1 279 ? -39.062 -10.938 -10.68 1 93.06 279 THR A N 1
ATOM 2215 C CA . THR A 1 279 ? -39.031 -9.547 -11.141 1 93.06 279 THR A CA 1
ATOM 2216 C C . THR A 1 279 ? -38.094 -8.711 -10.281 1 93.06 279 THR A C 1
ATOM 2218 O O . THR A 1 279 ? -37.75 -9.109 -9.172 1 93.06 279 THR A O 1
ATOM 2221 N N . TYR A 1 280 ? -37.719 -7.602 -10.852 1 93 280 TYR A N 1
ATOM 2222 C CA . TYR A 1 280 ? -36.938 -6.637 -10.078 1 93 280 TYR A CA 1
ATOM 2223 C C . TYR A 1 280 ? -37.781 -6.035 -8.961 1 93 280 TYR A C 1
ATOM 2225 O O . TYR A 1 280 ? -38.938 -5.668 -9.18 1 93 280 TYR A O 1
ATOM 2233 N N . PRO A 1 281 ? -37.25 -5.949 -7.73 1 85.38 281 PRO A N 1
ATOM 2234 C CA . PRO A 1 281 ? -38.031 -5.383 -6.625 1 85.38 281 PRO A CA 1
ATOM 2235 C C . PRO A 1 281 ? -38.219 -3.877 -6.758 1 85.38 281 PRO A C 1
ATOM 2237 O O . PRO A 1 281 ? -39.219 -3.338 -6.258 1 85.38 281 PRO A O 1
ATOM 2240 N N . GLU A 1 282 ? -37.219 -3.195 -7.34 1 80.12 282 GLU A N 1
ATOM 2241 C CA . GLU A 1 282 ? -37.312 -1.756 -7.57 1 80.12 282 GLU A CA 1
ATOM 2242 C C . GLU A 1 282 ? -37 -1.414 -9.031 1 80.12 282 GLU A C 1
ATOM 2244 O O . GLU A 1 282 ? -36.562 -2.271 -9.797 1 80.12 282 GLU A O 1
ATOM 2249 N N . GLY A 1 283 ? -37.406 -0.229 -9.477 1 84.06 283 GLY A N 1
ATOM 2250 C CA . GLY A 1 283 ? -37.219 0.204 -10.852 1 84.06 283 GLY A CA 1
ATOM 2251 C C . GLY A 1 283 ? -38.375 -0.091 -11.75 1 84.06 283 GLY A C 1
ATOM 2252 O O . GLY A 1 283 ? -39.5 0.346 -11.469 1 84.06 283 GLY A O 1
ATOM 2253 N N . SER A 1 284 ? -38.188 -0.964 -12.758 1 87.12 284 SER A N 1
ATOM 2254 C CA . SER A 1 284 ? -39.25 -1.257 -13.711 1 87.12 284 SER A CA 1
ATOM 2255 C C . SER A 1 284 ? -40.188 -2.318 -13.172 1 87.12 284 SER A C 1
ATOM 2257 O O . SER A 1 284 ? -41.344 -2.436 -13.641 1 87.12 284 SER A O 1
ATOM 2259 N N . GLU A 1 285 ? -39.688 -3.162 -12.281 1 89.81 285 GLU A N 1
ATOM 2260 C CA . GLU A 1 285 ? -40.406 -4.293 -11.711 1 89.81 285 GLU A CA 1
ATOM 2261 C C . GLU A 1 285 ? -40.719 -5.336 -12.781 1 89.81 285 GLU A C 1
ATOM 2263 O O . GLU A 1 285 ? -41.688 -6.098 -12.648 1 89.81 285 GLU A O 1
ATOM 2268 N N . GLN A 1 286 ? -40.031 -5.277 -13.852 1 93.38 286 GLN A N 1
ATOM 2269 C CA . GLN A 1 286 ? -40.156 -6.285 -14.906 1 93.38 286 GLN A CA 1
ATOM 2270 C C . GLN A 1 286 ? -39.312 -7.52 -14.562 1 93.38 286 GLN A C 1
ATOM 2272 O O . GLN A 1 286 ? -38.719 -7.598 -13.484 1 93.38 286 GLN A O 1
ATOM 2277 N N . GLN A 1 287 ? -39.406 -8.492 -15.516 1 95.12 287 GLN A N 1
ATOM 2278 C CA . GLN A 1 287 ? -38.688 -9.758 -15.281 1 95.12 287 GLN A CA 1
ATOM 2279 C C . GLN A 1 287 ? -37.188 -9.555 -15.234 1 95.12 287 GLN A C 1
ATOM 2281 O O . GLN A 1 287 ? -36.625 -8.812 -16.047 1 95.12 287 GLN A O 1
ATOM 2286 N N . GLN A 1 288 ? -36.531 -10.273 -14.328 1 95.06 288 GLN A N 1
ATOM 2287 C CA . GLN A 1 288 ? -35.094 -10.117 -14.141 1 95.06 288 GLN A CA 1
ATOM 2288 C C . GLN A 1 288 ? -34.312 -10.797 -15.266 1 95.06 288 GLN A C 1
ATOM 2290 O O . GLN A 1 288 ? -34.688 -11.883 -15.711 1 95.06 288 GLN A O 1
ATOM 2295 N N . VAL A 1 289 ? -33.344 -10.164 -15.773 1 95.88 289 VAL A N 1
ATOM 2296 C CA . VAL A 1 289 ? -32.344 -10.758 -16.656 1 95.88 289 VAL A CA 1
ATOM 2297 C C . VAL A 1 289 ? -30.953 -10.68 -16.016 1 95.88 289 VAL A C 1
ATOM 2299 O O . VAL A 1 289 ? -30.484 -9.602 -15.641 1 95.88 289 VAL A O 1
ATOM 2302 N N . THR A 1 290 ? -30.297 -11.797 -15.812 1 94.25 290 THR A N 1
ATOM 2303 C CA . THR A 1 290 ? -29.016 -11.891 -15.125 1 94.25 290 THR A CA 1
ATOM 2304 C C . THR A 1 290 ? -28.047 -12.781 -15.898 1 94.25 290 THR A C 1
ATOM 2306 O O . THR A 1 290 ? -28.375 -13.25 -17 1 94.25 290 THR A O 1
ATOM 2309 N N . CYS A 1 291 ? -26.875 -12.844 -15.477 1 91.56 291 CYS A N 1
ATOM 2310 C CA . CYS A 1 291 ? -25.906 -13.812 -15.984 1 91.56 291 CYS A CA 1
ATOM 2311 C C . CYS A 1 291 ? -25.594 -14.875 -14.938 1 91.56 291 CYS A C 1
ATOM 2313 O O . CYS A 1 291 ? -25.406 -14.562 -13.766 1 91.56 291 CYS A O 1
ATOM 2315 N N . TYR A 1 292 ? -25.609 -16.047 -15.383 1 82.44 292 TYR A N 1
ATOM 2316 C CA . TYR A 1 292 ? -25.469 -17.219 -14.523 1 82.44 292 TYR A CA 1
ATOM 2317 C C . TYR A 1 292 ? -24.422 -18.188 -15.07 1 82.44 292 TYR A C 1
ATOM 2319 O O . TYR A 1 292 ? -24.328 -18.359 -16.281 1 82.44 292 TYR A O 1
ATOM 2327 N N . HIS A 1 293 ? -23.672 -18.922 -14.25 1 76.38 293 HIS A N 1
ATOM 2328 C CA . HIS A 1 293 ? -22.578 -19.766 -14.711 1 76.38 293 HIS A CA 1
ATOM 2329 C C . HIS A 1 293 ? -23.031 -21.203 -14.93 1 76.38 293 HIS A C 1
ATOM 2331 O O . HIS A 1 293 ? -22.344 -21.984 -15.586 1 76.38 293 HIS A O 1
ATOM 2337 N N . HIS A 1 294 ? -24.141 -21.516 -14.5 1 74.44 294 HIS A N 1
ATOM 2338 C CA . HIS A 1 294 ? -24.609 -22.891 -14.633 1 74.44 294 HIS A CA 1
ATOM 2339 C C . HIS A 1 294 ? -25.547 -23.047 -15.828 1 74.44 294 HIS A C 1
ATOM 2341 O O . HIS A 1 294 ? -26.25 -22.109 -16.203 1 74.44 294 HIS A O 1
ATOM 2347 N N . LYS A 1 295 ? -25.469 -24.25 -16.344 1 77 295 LYS A N 1
ATOM 2348 C CA . LYS A 1 295 ? -26.297 -24.531 -17.516 1 77 295 LYS A CA 1
ATOM 2349 C C . LYS A 1 295 ? -27.672 -25.047 -17.094 1 77 295 LYS A C 1
ATOM 2351 O O . LYS A 1 295 ? -27.781 -26 -16.328 1 77 295 LYS A O 1
ATOM 2356 N N . ASP A 1 296 ? -28.594 -24.312 -17.516 1 83.19 296 ASP A N 1
ATOM 2357 C CA . ASP A 1 296 ? -29.984 -24.75 -17.312 1 83.19 296 ASP A CA 1
ATOM 2358 C C . ASP A 1 296 ? -30.891 -24.203 -18.406 1 83.19 296 ASP A C 1
ATOM 2360 O O . ASP A 1 296 ? -30.422 -23.531 -19.344 1 83.19 296 ASP A O 1
ATOM 2364 N N . GLU A 1 297 ? -32.094 -24.516 -18.359 1 89.12 297 GLU A N 1
ATOM 2365 C CA . GLU A 1 297 ? -33.062 -24.156 -19.406 1 89.12 297 GLU A CA 1
ATOM 2366 C C . GLU A 1 297 ? -33.344 -22.656 -19.422 1 89.12 297 GLU A C 1
ATOM 2368 O O . GLU A 1 297 ? -33.75 -22.109 -20.453 1 89.12 297 GLU A O 1
ATOM 2373 N N . ASN A 1 298 ? -33.094 -22.047 -18.312 1 93.06 298 ASN A N 1
ATOM 2374 C CA . ASN A 1 298 ? -33.375 -20.625 -18.188 1 93.06 298 ASN A CA 1
ATOM 2375 C C . ASN A 1 298 ? -32.344 -19.797 -18.953 1 93.06 298 ASN A C 1
ATOM 2377 O O . ASN A 1 298 ? -32.469 -18.578 -19.047 1 93.06 298 ASN A O 1
ATOM 2381 N N . ASN A 1 299 ? -31.391 -20.484 -19.562 1 94.5 299 ASN A N 1
ATOM 2382 C CA . ASN A 1 299 ? -30.375 -19.812 -20.344 1 94.5 299 ASN A CA 1
ATOM 2383 C C . ASN A 1 299 ? -30.75 -19.766 -21.828 1 94.5 299 ASN A C 1
ATOM 2385 O O . ASN A 1 299 ? -30.031 -19.172 -22.641 1 94.5 299 ASN A O 1
ATOM 2389 N N . HIS A 1 300 ? -31.859 -20.344 -22.203 1 95.5 300 HIS A N 1
ATOM 2390 C CA . HIS A 1 300 ? -32.188 -20.547 -23.609 1 95.5 300 HIS A CA 1
ATOM 2391 C C . HIS A 1 300 ? -32.969 -19.344 -24.172 1 95.5 300 HIS A C 1
ATOM 2393 O O . HIS A 1 300 ? -33.938 -18.906 -23.562 1 95.5 300 HIS A O 1
ATOM 2399 N N . TRP A 1 301 ? -32.5 -18.906 -25.281 1 96.56 301 TRP A N 1
ATOM 2400 C CA . TRP A 1 301 ? -33.125 -17.797 -26 1 96.56 301 TRP A CA 1
ATOM 2401 C C . TRP A 1 301 ? -33.375 -18.156 -27.453 1 96.56 301 TRP A C 1
ATOM 2403 O O . TRP A 1 301 ? -32.594 -18.922 -28.047 1 96.56 301 TRP A O 1
ATOM 2413 N N . THR A 1 302 ? -34.375 -17.594 -28.047 1 95.19 302 THR A N 1
ATOM 2414 C CA . THR A 1 302 ? -34.625 -17.75 -29.469 1 95.19 302 THR A CA 1
ATOM 2415 C C . THR A 1 302 ? -34.406 -16.453 -30.219 1 95.19 302 THR A C 1
ATOM 2417 O O . THR A 1 302 ? -34.812 -15.383 -29.781 1 95.19 302 THR A O 1
ATOM 2420 N N . ILE A 1 303 ? -33.719 -16.578 -31.297 1 94.88 303 ILE A N 1
ATOM 2421 C CA . ILE A 1 303 ? -33.469 -15.406 -32.125 1 94.88 303 ILE A CA 1
ATOM 2422 C C . ILE A 1 303 ? -34.656 -15.18 -33.062 1 94.88 303 ILE A C 1
ATOM 2424 O O . ILE A 1 303 ? -35 -16.047 -33.875 1 94.88 303 ILE A O 1
ATOM 2428 N N . ARG A 1 304 ? -35.219 -14 -32.938 1 92.5 304 ARG A N 1
ATOM 2429 C CA . ARG A 1 304 ? -36.406 -13.633 -33.75 1 92.5 304 ARG A CA 1
ATOM 2430 C C . ARG A 1 304 ? -36.156 -12.328 -34.5 1 92.5 304 ARG A C 1
ATOM 2432 O O . ARG A 1 304 ? -35.281 -11.539 -34.094 1 92.5 304 ARG A O 1
ATOM 2439 N N . PRO A 1 305 ? -36.875 -12.148 -35.594 1 91.12 305 PRO A N 1
ATOM 2440 C CA . PRO A 1 305 ? -36.781 -10.859 -36.281 1 91.12 305 PRO A CA 1
ATOM 2441 C C . PRO A 1 305 ? -37.281 -9.688 -35.438 1 91.12 305 PRO A C 1
ATOM 2443 O O . PRO A 1 305 ? -38.062 -9.891 -34.5 1 91.12 305 PRO A O 1
ATOM 2446 N N . PRO A 1 306 ? -36.812 -8.516 -35.75 1 91.69 306 PRO A N 1
ATOM 2447 C CA . PRO A 1 306 ? -37.25 -7.344 -35 1 91.69 306 PRO A CA 1
ATOM 2448 C C . PRO A 1 306 ? -38.75 -7.102 -35.094 1 91.69 306 PRO A C 1
ATOM 2450 O O . PRO A 1 306 ? -39.406 -7.656 -35.969 1 91.69 306 PRO A O 1
ATOM 2453 N N . ARG A 1 307 ? -39.312 -6.406 -34.156 1 84.94 307 ARG A N 1
ATOM 2454 C CA . ARG A 1 307 ? -40.75 -6.16 -34.062 1 84.94 307 ARG A CA 1
ATOM 2455 C C . ARG A 1 307 ? -41.312 -5.594 -35.375 1 84.94 307 ARG A C 1
ATOM 2457 O O . ARG A 1 307 ? -42.406 -5.922 -35.781 1 84.94 307 ARG A O 1
ATOM 2464 N N . GLN A 1 308 ? -40.562 -4.773 -36.062 1 77.75 308 GLN A N 1
ATOM 2465 C CA . GLN A 1 308 ? -41.094 -4.09 -37.25 1 77.75 308 GLN A CA 1
ATOM 2466 C C . GLN A 1 308 ? -40.969 -4.977 -38.5 1 77.75 308 GLN A C 1
ATOM 2468 O O . GLN A 1 308 ? -41.5 -4.648 -39.562 1 77.75 308 GLN A O 1
ATOM 2473 N N . ASP A 1 309 ? -40.312 -6.055 -38.344 1 74.94 309 ASP A N 1
ATOM 2474 C CA . ASP A 1 309 ? -40.125 -6.895 -39.5 1 74.94 309 ASP A CA 1
ATOM 2475 C C . ASP A 1 309 ? -41.344 -7.746 -39.781 1 74.94 309 ASP A C 1
ATOM 2477 O O . ASP A 1 309 ? -41.906 -8.383 -38.906 1 74.94 309 ASP A O 1
ATOM 2481 N N . THR A 1 310 ? -41.969 -7.59 -40.875 1 61.31 310 THR A N 1
ATOM 2482 C CA . THR A 1 310 ? -43.156 -8.289 -41.312 1 61.31 310 THR A CA 1
ATOM 2483 C C . THR A 1 310 ? -42.844 -9.734 -41.688 1 61.31 310 THR A C 1
ATOM 2485 O O . THR A 1 310 ? -43.75 -10.57 -41.781 1 61.31 310 THR A O 1
ATOM 2488 N N . PHE A 1 311 ? -41.625 -10.047 -42.062 1 53.06 311 PHE A N 1
ATOM 2489 C CA . PHE A 1 311 ? -41.281 -11.383 -42.5 1 53.06 311 PHE A CA 1
ATOM 2490 C C . PHE A 1 311 ? -40.781 -12.234 -41.344 1 53.06 311 PHE A C 1
ATOM 2492 O O . PHE A 1 311 ? -39.844 -11.859 -40.625 1 53.06 311 PHE A O 1
ATOM 2499 N N . ASP A 1 312 ? -41.562 -13.219 -40.844 1 58 312 ASP A N 1
ATOM 2500 C CA . ASP A 1 312 ? -41.062 -14.18 -39.875 1 58 312 ASP A CA 1
ATOM 2501 C C . ASP A 1 312 ? -40.688 -15.5 -40.531 1 58 312 ASP A C 1
ATOM 2503 O O . ASP A 1 312 ? -41.531 -16.188 -41.125 1 58 312 ASP A O 1
ATOM 2507 N N . PRO A 1 313 ? -39.406 -15.734 -40.781 1 55.62 313 PRO A N 1
ATOM 2508 C CA . PRO A 1 313 ? -38.969 -16.969 -41.438 1 55.62 313 PRO A CA 1
ATOM 2509 C C . PRO A 1 313 ? -39.656 -18.219 -40.875 1 55.62 313 PRO A C 1
ATOM 2511 O O . PRO A 1 313 ? -39.656 -19.266 -41.531 1 55.62 313 PRO A O 1
ATOM 2514 N N . LEU A 1 314 ? -40.094 -18.172 -39.625 1 55.59 314 LEU A N 1
ATOM 2515 C CA . LEU A 1 314 ? -40.812 -19.359 -39.156 1 55.59 314 LEU A CA 1
ATOM 2516 C C . LEU A 1 314 ? -42 -19.688 -40 1 55.59 314 LEU A C 1
ATOM 2518 O O . LEU A 1 314 ? -42.562 -20.797 -39.938 1 55.59 314 LEU A O 1
ATOM 2522 N N . ASP A 1 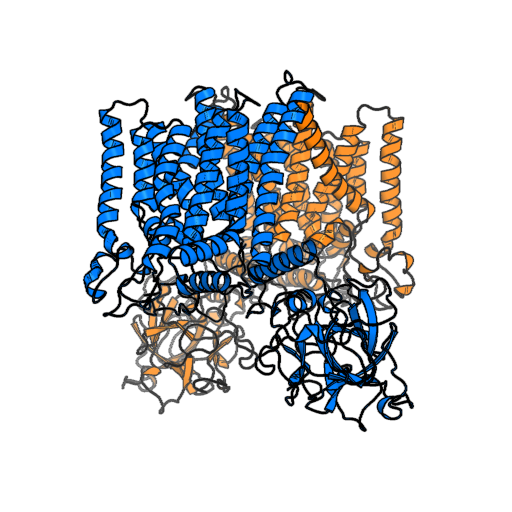315 ? -42.469 -18.766 -40.906 1 54 315 ASP A N 1
ATOM 2523 C CA . ASP A 1 315 ? -43.625 -18.969 -41.719 1 54 315 ASP A CA 1
ATOM 2524 C C . ASP A 1 315 ? -43.25 -19.625 -43.062 1 54 315 ASP A C 1
ATOM 2526 O O . ASP A 1 315 ? -44.125 -20.125 -43.781 1 54 315 ASP A O 1
ATOM 2530 N N . SER A 1 316 ? -41.938 -19.5 -43.5 1 57.72 316 SER A N 1
ATOM 2531 C CA . SER A 1 316 ? -41.531 -20.219 -44.719 1 57.72 316 SER A CA 1
ATOM 2532 C C . SER A 1 316 ? -40.312 -21.125 -44.438 1 57.72 316 SER A C 1
ATOM 2534 O O . SER A 1 316 ? -39.188 -20.672 -44.5 1 57.72 316 SER A O 1
ATOM 2536 N N . PRO A 1 317 ? -40.562 -22.312 -44.031 1 56.31 317 PRO A N 1
ATOM 2537 C CA . PRO A 1 317 ? -39.531 -23.266 -43.625 1 56.31 317 PRO A CA 1
ATOM 2538 C C . PRO A 1 317 ? -38.375 -23.359 -44.656 1 56.31 317 PRO A C 1
ATOM 2540 O O . PRO A 1 317 ? -37.281 -23.734 -44.281 1 56.31 317 PRO A O 1
ATOM 2543 N N . ASP A 1 318 ? -38.594 -23.047 -45.969 1 61.31 318 ASP A N 1
ATOM 2544 C CA . ASP A 1 318 ? -37.625 -23.344 -47 1 61.31 318 ASP A CA 1
ATOM 2545 C C . ASP A 1 318 ? -36.562 -22.25 -47.094 1 61.31 318 ASP A C 1
ATOM 2547 O O . ASP A 1 318 ? -35.531 -22.438 -47.75 1 61.31 318 ASP A O 1
ATOM 2551 N N . LEU A 1 319 ? -36.719 -21.109 -46.375 1 72.62 319 LEU A N 1
ATOM 2552 C CA . LEU A 1 319 ? -35.719 -20.047 -46.5 1 72.62 319 LEU A CA 1
ATOM 2553 C C . LEU A 1 319 ? -35.031 -19.781 -45.156 1 72.62 319 LEU A C 1
ATOM 2555 O O . LEU A 1 319 ? -35.688 -19.344 -44.188 1 72.62 319 LEU A O 1
ATOM 2559 N N . ILE A 1 320 ? -33.812 -20.234 -45 1 84.62 320 ILE A N 1
ATOM 2560 C CA . ILE A 1 320 ? -33 -20 -43.781 1 84.62 320 ILE A CA 1
ATOM 2561 C C . ILE A 1 320 ? -32.312 -18.656 -43.906 1 84.62 320 ILE A C 1
ATOM 2563 O O . ILE A 1 320 ? -31.594 -18.406 -44.875 1 84.62 320 ILE A O 1
ATOM 2567 N N . ARG A 1 321 ? -32.656 -17.719 -43.062 1 88.75 321 ARG A N 1
ATOM 2568 C CA . ARG A 1 321 ? -31.984 -16.422 -42.969 1 88.75 321 ARG A CA 1
ATOM 2569 C C . ARG A 1 321 ? -30.922 -16.438 -41.875 1 88.75 321 ARG A C 1
ATOM 2571 O O . ARG A 1 321 ? -31.25 -16.484 -40.688 1 88.75 321 ARG A O 1
ATOM 2578 N N . PHE A 1 322 ? -29.734 -16.312 -42.375 1 91.81 322 PHE A N 1
ATOM 2579 C CA . PHE A 1 322 ? -28.609 -16.344 -41.438 1 91.81 322 PHE A CA 1
ATOM 2580 C C . PHE A 1 322 ? -28.391 -14.977 -40.812 1 91.81 322 PHE A C 1
ATOM 2582 O O . PHE A 1 322 ? -28.719 -13.953 -41.438 1 91.81 322 PHE A O 1
ATOM 2589 N N . LEU A 1 323 ? -27.922 -14.984 -39.625 1 92.56 323 LEU A N 1
ATOM 2590 C CA . LEU A 1 323 ? -27.641 -13.75 -38.906 1 92.56 323 LEU A CA 1
ATOM 2591 C C . LEU A 1 323 ? -26.344 -13.117 -39.406 1 92.56 323 LEU A C 1
ATOM 2593 O O . LEU A 1 323 ? -25.312 -13.781 -39.469 1 92.56 323 LEU A O 1
ATOM 2597 N N . LYS A 1 324 ? -26.359 -11.805 -39.719 1 92.94 324 LYS A N 1
ATOM 2598 C CA . LYS A 1 324 ? -25.219 -11.062 -40.25 1 92.94 324 LYS A CA 1
ATOM 2599 C C . LYS A 1 324 ? -24.875 -9.875 -39.344 1 92.94 324 LYS A C 1
ATOM 2601 O O . LYS A 1 324 ? -25.672 -9.469 -38.5 1 92.94 324 LYS A O 1
ATOM 2606 N N . ASP A 1 325 ? -23.672 -9.43 -39.625 1 93.75 325 ASP A N 1
ATOM 2607 C CA . ASP A 1 325 ? -23.234 -8.227 -38.938 1 93.75 325 ASP A CA 1
ATOM 2608 C C . ASP A 1 325 ? -24.172 -7.055 -39.219 1 93.75 325 ASP A C 1
ATOM 2610 O O . ASP A 1 325 ? -24.5 -6.781 -40.375 1 93.75 325 ASP A O 1
ATOM 2614 N N . GLY A 1 326 ? -24.625 -6.41 -38.219 1 93.25 326 GLY A N 1
ATOM 2615 C CA . GLY A 1 326 ? -25.484 -5.242 -38.375 1 93.25 326 GLY A CA 1
ATOM 2616 C C . GLY A 1 326 ? -26.969 -5.578 -38.312 1 93.25 326 GLY A C 1
ATOM 2617 O O . GLY A 1 326 ? -27.812 -4.68 -38.281 1 93.25 326 GLY A O 1
ATOM 2618 N N . ASP A 1 327 ? -27.344 -6.824 -38.25 1 93.5 327 ASP A N 1
ATOM 2619 C CA . ASP A 1 327 ? -28.734 -7.238 -38.25 1 93.5 327 ASP A CA 1
ATOM 2620 C C . ASP A 1 327 ? -29.422 -6.852 -36.938 1 93.5 327 ASP A C 1
ATOM 2622 O O . ASP A 1 327 ? -28.766 -6.789 -35.875 1 93.5 327 ASP A O 1
ATOM 2626 N N . LEU A 1 328 ? -30.719 -6.523 -37.031 1 94.25 328 LEU A N 1
ATOM 2627 C CA . LEU A 1 328 ? -31.547 -6.297 -35.844 1 94.25 328 LEU A CA 1
ATOM 2628 C C . LEU A 1 328 ? -32.25 -7.582 -35.438 1 94.25 328 LEU A C 1
ATOM 2630 O O . LEU A 1 328 ? -32.812 -8.289 -36.25 1 94.25 328 LEU A O 1
ATOM 2634 N N . VAL A 1 329 ? -32.125 -7.848 -34.156 1 94.62 329 VAL A N 1
ATOM 2635 C CA . VAL A 1 329 ? -32.719 -9.086 -33.656 1 94.62 329 VAL A CA 1
ATOM 2636 C C . VAL A 1 329 ? -33.5 -8.812 -32.406 1 94.62 329 VAL A C 1
ATOM 2638 O O . VAL A 1 329 ? -33.312 -7.789 -31.734 1 94.62 329 VAL A O 1
ATOM 2641 N N . ARG A 1 330 ? -34.438 -9.664 -32.125 1 95 330 ARG A N 1
ATOM 2642 C CA . ARG A 1 330 ? -35.156 -9.781 -30.844 1 95 330 ARG A CA 1
ATOM 2643 C C . ARG A 1 330 ? -34.844 -11.117 -30.172 1 95 330 ARG A C 1
ATOM 2645 O O . ARG A 1 330 ? -34.875 -12.164 -30.812 1 95 330 ARG A O 1
ATOM 2652 N N . LEU A 1 331 ? -34.406 -11.086 -28.938 1 95.94 331 LEU A N 1
ATOM 2653 C CA . LEU A 1 331 ? -34.125 -12.297 -28.172 1 95.94 331 LEU A CA 1
ATOM 2654 C C . LEU A 1 331 ? -35.312 -12.625 -27.266 1 95.94 331 LEU A C 1
ATOM 2656 O O . LEU A 1 331 ? -35.656 -11.828 -26.391 1 95.94 331 LEU A O 1
ATOM 2660 N N . VAL A 1 332 ? -35.844 -13.727 -27.453 1 95.69 332 VAL A N 1
ATOM 2661 C CA . VAL A 1 332 ? -37 -14.156 -26.656 1 95.69 332 VAL A CA 1
ATOM 2662 C C . VAL A 1 332 ? -36.594 -15.281 -25.719 1 95.69 332 VAL A C 1
ATOM 2664 O O . VAL A 1 332 ? -36.062 -16.297 -26.156 1 95.69 332 VAL A O 1
ATOM 2667 N N . HIS A 1 333 ? -36.844 -15.078 -24.531 1 96.81 333 HIS A N 1
ATOM 2668 C CA . HIS A 1 333 ? -36.562 -16.109 -23.547 1 96.81 333 HIS A CA 1
ATOM 2669 C C . HIS A 1 333 ? -37.531 -17.297 -23.703 1 96.81 333 HIS A C 1
ATOM 2671 O O . HIS A 1 333 ? -38.75 -17.125 -23.594 1 96.81 333 HIS A O 1
ATOM 2677 N N . ILE A 1 334 ? -37.031 -18.422 -23.844 1 94.38 334 ILE A N 1
ATOM 2678 C CA . ILE A 1 334 ? -37.812 -19.578 -24.281 1 94.38 334 ILE A CA 1
ATOM 2679 C C . ILE A 1 334 ? -38.75 -20 -23.156 1 94.38 334 ILE A C 1
ATOM 2681 O O . ILE A 1 334 ? -39.969 -20.156 -23.359 1 94.38 334 ILE A O 1
ATOM 2685 N N . PRO A 1 335 ? -38.312 -20.172 -21.922 1 94.94 335 PRO A N 1
ATOM 2686 C CA . PRO A 1 335 ? -39.219 -20.656 -20.875 1 94.94 335 PRO A CA 1
ATOM 2687 C C . PRO A 1 335 ? -40.344 -19.688 -20.562 1 94.94 335 PRO A C 1
ATOM 2689 O O . PRO A 1 335 ? -41.469 -20.109 -20.297 1 94.94 335 PRO A O 1
ATOM 2692 N N . THR A 1 336 ? -40.094 -18.391 -20.562 1 94.88 336 THR A N 1
ATOM 2693 C CA . THR A 1 336 ? -41.094 -17.422 -20.109 1 94.88 336 THR A CA 1
ATOM 2694 C C . THR A 1 336 ? -41.75 -16.719 -21.297 1 94.88 336 THR A C 1
ATOM 2696 O O . THR A 1 336 ? -42.781 -16.094 -21.156 1 94.88 336 THR A O 1
ATOM 2699 N N . GLY A 1 337 ? -41.094 -16.656 -22.422 1 94.19 337 GLY A N 1
ATOM 2700 C CA . GLY A 1 337 ? -41.625 -16.016 -23.609 1 94.19 337 GLY A CA 1
ATOM 2701 C C . GLY A 1 337 ? -41.438 -14.516 -23.625 1 94.19 337 GLY A C 1
ATOM 2702 O O . GLY A 1 337 ? -41.938 -13.82 -24.516 1 94.19 337 GLY A O 1
ATOM 2703 N N . ARG A 1 338 ? -40.719 -14.008 -22.719 1 95.94 338 ARG A N 1
ATOM 2704 C CA . ARG A 1 338 ? -40.469 -12.57 -22.625 1 95.94 338 ARG A CA 1
ATOM 2705 C C . ARG A 1 338 ? -39.312 -12.141 -23.516 1 95.94 338 ARG A C 1
ATOM 2707 O O . ARG A 1 338 ? -38.438 -12.945 -23.812 1 95.94 338 ARG A O 1
ATOM 2714 N N . ASN A 1 339 ? -39.375 -10.883 -23.906 1 95.81 339 ASN A N 1
ATOM 2715 C CA . ASN A 1 339 ? -38.312 -10.336 -24.766 1 95.81 339 ASN A CA 1
ATOM 2716 C C . ASN A 1 339 ? -37.25 -9.625 -23.953 1 95.81 339 ASN A C 1
ATOM 2718 O O . ASN A 1 339 ? -37.531 -8.945 -22.969 1 95.81 339 ASN A O 1
ATOM 2722 N N . LEU A 1 340 ? -35.969 -9.805 -24.422 1 97.19 340 LEU A N 1
ATOM 2723 C CA . LEU A 1 340 ? -34.906 -8.992 -23.859 1 97.19 340 LEU A CA 1
ATOM 2724 C C . LEU A 1 340 ? -35.125 -7.516 -24.156 1 97.19 340 LEU A C 1
ATOM 2726 O O . LEU A 1 340 ? -35.219 -7.121 -25.328 1 97.19 340 LEU A O 1
ATOM 2730 N N . HIS A 1 341 ? -35.188 -6.781 -23.094 1 95.38 341 HIS A N 1
ATOM 2731 C CA . HIS A 1 341 ? -35.688 -5.41 -23.156 1 95.38 341 HIS A CA 1
ATOM 2732 C C . HIS A 1 341 ? -34.844 -4.469 -22.328 1 95.38 341 HIS A C 1
ATOM 2734 O O . HIS A 1 341 ? -34.188 -4.898 -21.359 1 95.38 341 HIS A O 1
ATOM 2740 N N . SER A 1 342 ? -34.688 -3.242 -22.844 1 96 342 SER A N 1
ATOM 2741 C CA . SER A 1 342 ? -34.062 -2.199 -22.031 1 96 342 SER A CA 1
ATOM 2742 C C . SER A 1 342 ? -34.844 -0.89 -22.141 1 96 342 SER A C 1
ATOM 2744 O O . SER A 1 342 ? -35.656 -0.721 -23.047 1 96 342 SER A O 1
ATOM 2746 N N . HIS A 1 343 ? -34.719 0.014 -21.094 1 92.44 343 HIS A N 1
ATOM 2747 C CA . HIS A 1 343 ? -35.406 1.296 -20.984 1 92.44 343 HIS A CA 1
ATOM 2748 C C . HIS A 1 343 ? -34.625 2.266 -20.109 1 92.44 343 HIS A C 1
ATOM 2750 O O . HIS A 1 343 ? -33.562 1.915 -19.594 1 92.44 343 HIS A O 1
ATOM 2756 N N . MET A 1 344 ? -35.125 3.422 -20.062 1 89.19 344 MET A N 1
ATOM 2757 C CA . MET A 1 344 ? -34.406 4.465 -19.344 1 89.19 344 MET A CA 1
ATOM 2758 C C . MET A 1 344 ? -34.656 4.387 -17.844 1 89.19 344 MET A C 1
ATOM 2760 O O . MET A 1 344 ? -35.156 5.336 -17.25 1 89.19 344 MET A O 1
ATOM 2764 N N . ILE A 1 345 ? -34.406 3.285 -17.281 1 90.38 345 ILE A N 1
ATOM 2765 C CA . ILE A 1 345 ? -34.406 3.021 -15.852 1 90.38 345 ILE A CA 1
ATOM 2766 C C . ILE A 1 345 ? -33.031 2.533 -15.422 1 90.38 345 ILE A C 1
ATOM 2768 O O . ILE A 1 345 ? -32.438 1.648 -16.062 1 90.38 345 ILE A O 1
ATOM 2772 N N . HIS A 1 346 ? -32.594 3.121 -14.406 1 87.44 346 HIS A N 1
ATOM 2773 C CA . HIS A 1 346 ? -31.234 2.795 -13.961 1 87.44 346 HIS A CA 1
ATOM 2774 C C . HIS A 1 346 ? -31.156 1.359 -13.461 1 87.44 346 HIS A C 1
ATOM 2776 O O . HIS A 1 346 ? -32.062 0.875 -12.797 1 87.44 346 HIS A O 1
ATOM 2782 N N . ALA A 1 347 ? -30.031 0.719 -13.797 1 91.38 347 ALA A N 1
ATOM 2783 C CA . ALA A 1 347 ? -29.766 -0.615 -13.266 1 91.38 347 ALA A CA 1
ATOM 2784 C C . ALA A 1 347 ? -29.594 -0.576 -11.75 1 91.38 347 ALA A C 1
ATOM 2786 O O . ALA A 1 347 ? -29.234 0.461 -11.188 1 91.38 347 ALA A O 1
ATOM 2787 N N . PRO A 1 348 ? -29.859 -1.6 -11.164 1 85.38 348 PRO A N 1
ATOM 2788 C CA . PRO A 1 348 ? -29.828 -1.612 -9.703 1 85.38 348 PRO A CA 1
ATOM 2789 C C . PRO A 1 348 ? -28.469 -1.26 -9.125 1 85.38 348 PRO A C 1
ATOM 2791 O O . PRO A 1 348 ? -28.375 -0.52 -8.148 1 85.38 348 PRO A O 1
ATOM 2794 N N . ILE A 1 349 ? -27.438 -1.808 -9.711 1 83.19 349 ILE A N 1
ATOM 2795 C CA . ILE A 1 349 ? -26.125 -1.616 -9.094 1 83.19 349 ILE A CA 1
ATOM 2796 C C . ILE A 1 349 ? -25.188 -0.938 -10.086 1 83.19 349 ILE A C 1
ATOM 2798 O O . ILE A 1 349 ? -24.562 0.078 -9.766 1 83.19 349 ILE A O 1
ATOM 2802 N N . SER A 1 350 ? -25.062 -1.394 -11.273 1 86.69 350 SER A N 1
ATOM 2803 C CA . SER A 1 350 ? -24.094 -0.959 -12.273 1 86.69 350 SER A CA 1
ATOM 2804 C C . SER A 1 350 ? -24.5 0.379 -12.891 1 86.69 350 SER A C 1
ATOM 2806 O O . SER A 1 350 ? -25.672 0.722 -12.93 1 86.69 350 SER A O 1
ATOM 2808 N N . PRO A 1 351 ? -23.484 1.14 -13.328 1 81 351 PRO A N 1
ATOM 2809 C CA . PRO A 1 351 ? -23.766 2.422 -13.977 1 81 351 PRO A CA 1
ATOM 2810 C C . PRO A 1 351 ? -24.328 2.258 -15.391 1 81 351 PRO A C 1
ATOM 2812 O O . PRO A 1 351 ? -23.562 2.225 -16.359 1 81 351 PRO A O 1
ATOM 2815 N N . GLY A 1 352 ? -25.609 2.105 -15.625 1 88.56 352 GLY A N 1
ATOM 2816 C CA . GLY A 1 352 ? -26.281 1.971 -16.906 1 88.56 352 GLY A CA 1
ATOM 2817 C C . GLY A 1 352 ? -27.781 1.78 -16.781 1 88.56 352 GLY A C 1
ATOM 2818 O O . GLY A 1 352 ? -28.375 2.172 -15.773 1 88.56 352 GLY A O 1
ATOM 2819 N N . TRP A 1 353 ? -28.312 1.235 -17.891 1 92.56 353 TRP A N 1
ATOM 2820 C CA . TRP A 1 353 ? -29.75 1.065 -17.922 1 92.56 353 TRP A CA 1
ATOM 2821 C C . TRP A 1 353 ? -30.141 -0.365 -17.562 1 92.56 353 TRP A C 1
ATOM 2823 O O . TRP A 1 353 ? -29.422 -1.31 -17.875 1 92.56 353 TRP A O 1
ATOM 2833 N N . GLU A 1 354 ? -31.297 -0.458 -16.953 1 94.75 354 GLU A N 1
ATOM 2834 C CA . GLU A 1 354 ? -31.812 -1.765 -16.562 1 94.75 354 GLU A CA 1
ATOM 2835 C C . GLU A 1 354 ? -32.156 -2.609 -17.797 1 94.75 354 GLU A C 1
ATOM 2837 O O . GLU A 1 354 ? -32.688 -2.102 -18.766 1 94.75 354 GLU A O 1
ATOM 2842 N N . VAL A 1 355 ? -31.719 -3.848 -17.812 1 96.75 355 VAL A N 1
ATOM 2843 C CA . VAL A 1 355 ? -32.125 -4.832 -18.797 1 96.75 355 VAL A CA 1
ATOM 2844 C C . VAL A 1 355 ? -33.156 -5.793 -18.188 1 96.75 355 VAL A C 1
ATOM 2846 O O . VAL A 1 355 ? -32.906 -6.398 -17.141 1 96.75 355 VAL A O 1
ATOM 2849 N N . SER A 1 356 ? -34.281 -5.945 -18.844 1 96.25 356 SER A N 1
ATOM 2850 C CA . SER A 1 356 ? -35.344 -6.742 -18.281 1 96.25 356 SER A CA 1
ATOM 2851 C C . SER A 1 356 ? -36.062 -7.586 -19.344 1 96.25 356 SER A C 1
ATOM 2853 O O . SER A 1 356 ? -35.781 -7.441 -20.531 1 96.25 356 SER A O 1
ATOM 2855 N N . GLY A 1 357 ? -36.781 -8.633 -18.906 1 95.69 357 GLY A N 1
ATOM 2856 C CA . GLY A 1 357 ? -37.688 -9.352 -19.766 1 95.69 357 GLY A CA 1
ATOM 2857 C C . GLY A 1 357 ? -39.094 -8.711 -19.812 1 95.69 357 GLY A C 1
ATOM 2858 O O . GLY A 1 357 ? -39.719 -8.492 -18.781 1 95.69 357 GLY A O 1
ATOM 2859 N N . TYR A 1 358 ? -39.469 -8.469 -20.984 1 94.62 358 TYR A N 1
ATOM 2860 C CA . TYR A 1 358 ? -40.719 -7.715 -21.125 1 94.62 358 TYR A CA 1
ATOM 2861 C C . TYR A 1 358 ? -41.594 -8.297 -22.219 1 94.62 358 TYR A C 1
ATOM 2863 O O . TYR A 1 358 ? -41.062 -8.789 -23.234 1 94.62 358 TYR A O 1
ATOM 2871 N N . GLY A 1 359 ? -42.875 -8.25 -21.969 1 91.81 359 GLY A N 1
ATOM 2872 C CA . GLY A 1 359 ? -43.844 -8.547 -23 1 91.81 359 GLY A CA 1
ATOM 2873 C C . GLY A 1 359 ? -43.875 -10.008 -23.406 1 91.81 359 GLY A C 1
ATOM 2874 O O . GLY A 1 359 ? -43.594 -10.883 -22.578 1 91.81 359 GLY A O 1
ATOM 2875 N N . ASN A 1 360 ? -44.469 -10.25 -24.562 1 89.81 360 ASN A N 1
ATOM 2876 C CA . ASN A 1 360 ? -44.562 -11.562 -25.188 1 89.81 360 ASN A CA 1
ATOM 2877 C C . ASN A 1 360 ? -44.562 -11.453 -26.703 1 89.81 360 ASN A C 1
ATOM 2879 O O . ASN A 1 360 ? -44 -10.492 -27.266 1 89.81 360 ASN A O 1
ATOM 2883 N N . GLU A 1 361 ? -45 -12.375 -27.359 1 84.81 361 GLU A N 1
ATOM 2884 C CA . GLU A 1 361 ? -44.969 -12.383 -28.828 1 84.81 361 GLU A CA 1
ATOM 2885 C C . GLU A 1 361 ? -45.812 -11.242 -29.406 1 84.81 361 GLU A C 1
ATOM 2887 O O . GLU A 1 361 ? -45.438 -10.633 -30.406 1 84.81 361 GLU A O 1
ATOM 2892 N N . THR A 1 362 ? -46.844 -10.859 -28.734 1 84.25 362 THR A N 1
ATOM 2893 C CA . THR A 1 362 ? -47.781 -9.867 -29.266 1 84.25 362 THR A CA 1
ATOM 2894 C C . THR A 1 362 ? -47.594 -8.523 -28.562 1 84.25 362 THR A C 1
ATOM 2896 O O . THR A 1 362 ? -47.781 -7.465 -29.172 1 84.25 362 THR A O 1
ATOM 2899 N N . ILE A 1 363 ? -47.188 -8.594 -27.359 1 88.94 363 ILE A N 1
ATOM 2900 C CA . ILE A 1 363 ? -47 -7.383 -26.578 1 88.94 363 ILE A CA 1
ATOM 2901 C C . ILE A 1 363 ? -45.531 -6.996 -26.547 1 88.94 363 ILE A C 1
ATOM 2903 O O . ILE A 1 363 ? -44.688 -7.809 -26.188 1 88.94 363 ILE A O 1
ATOM 2907 N N . GLY A 1 364 ? -45.188 -5.922 -26.984 1 88.19 364 GLY A N 1
ATOM 2908 C CA . GLY A 1 364 ? -43.844 -5.41 -26.969 1 88.19 364 GLY A CA 1
ATOM 2909 C C . GLY A 1 364 ? -43.688 -4.082 -27.688 1 88.19 364 GLY A C 1
ATOM 2910 O O . GLY A 1 364 ? -44.688 -3.477 -28.094 1 88.19 364 GLY A O 1
ATOM 2911 N N . ASP A 1 365 ? -42.469 -3.533 -27.719 1 89.75 365 ASP A N 1
ATOM 2912 C CA . ASP A 1 365 ? -42.188 -2.273 -28.391 1 89.75 365 ASP A CA 1
ATOM 2913 C C . ASP A 1 365 ? -40.781 -2.295 -29.016 1 89.75 365 ASP A C 1
ATOM 2915 O O . ASP A 1 365 ? -40.125 -3.334 -29.016 1 89.75 365 ASP A O 1
ATOM 2919 N N . VAL A 1 366 ? -40.406 -1.25 -29.641 1 90.94 366 VAL A N 1
ATOM 2920 C CA . VAL A 1 366 ? -39.156 -1.133 -30.391 1 90.94 366 VAL A CA 1
ATOM 2921 C C . VAL A 1 366 ? -37.969 -1.285 -29.438 1 90.94 366 VAL A C 1
ATOM 2923 O O . VAL A 1 366 ? -36.844 -1.577 -29.891 1 90.94 366 VAL A O 1
ATOM 2926 N N . GLN A 1 367 ? -38.219 -1.169 -28.156 1 93.38 367 GLN A N 1
ATOM 2927 C CA . GLN A 1 367 ? -37.125 -1.263 -27.172 1 93.38 367 GLN A CA 1
ATOM 2928 C C . GLN A 1 367 ? -36.719 -2.715 -26.938 1 93.38 367 GLN A C 1
ATOM 2930 O O . GLN A 1 367 ? -35.844 -2.994 -26.141 1 93.38 367 GLN A O 1
ATOM 2935 N N . ASP A 1 368 ? -37.375 -3.621 -27.688 1 94.75 368 ASP A N 1
ATOM 2936 C CA . ASP A 1 368 ? -37.031 -5.039 -27.641 1 94.75 368 ASP A CA 1
ATOM 2937 C C . ASP A 1 368 ? -35.938 -5.371 -28.656 1 94.75 368 ASP A C 1
ATOM 2939 O O . ASP A 1 368 ? -35.406 -6.477 -28.641 1 94.75 368 ASP A O 1
ATOM 2943 N N . ASN A 1 369 ? -35.656 -4.406 -29.531 1 95.38 369 ASN A N 1
ATOM 2944 C CA . ASN A 1 369 ? -34.75 -4.672 -30.641 1 95.38 369 ASN A CA 1
ATOM 2945 C C . ASN A 1 369 ? -33.281 -4.41 -30.266 1 95.38 369 ASN A C 1
ATOM 2947 O O . ASN A 1 369 ? -32.969 -3.41 -29.609 1 95.38 369 ASN A O 1
ATOM 2951 N N . TRP A 1 370 ? -32.438 -5.348 -30.656 1 96.75 370 TRP A N 1
ATOM 2952 C CA . TRP A 1 370 ? -30.984 -5.242 -30.438 1 96.75 370 TRP A CA 1
ATOM 2953 C C . TRP A 1 370 ? -30.234 -5.41 -31.75 1 96.75 370 TRP A C 1
ATOM 2955 O O . TRP A 1 370 ? -30.562 -6.273 -32.562 1 96.75 370 TRP A O 1
ATOM 2965 N N . LYS A 1 371 ? -29.281 -4.625 -31.969 1 96 371 LYS A N 1
ATOM 2966 C CA . LYS A 1 371 ? -28.438 -4.723 -33.156 1 96 371 LYS A CA 1
ATOM 2967 C C . LYS A 1 371 ? -27.219 -5.586 -32.906 1 96 371 LYS A C 1
ATOM 2969 O O . LYS A 1 371 ? -26.5 -5.363 -31.922 1 96 371 LYS A O 1
ATOM 2974 N N . VAL A 1 372 ? -26.969 -6.539 -33.812 1 95.62 372 VAL A N 1
ATOM 2975 C CA . VAL A 1 372 ? -25.812 -7.422 -33.688 1 95.62 372 VAL A CA 1
ATOM 2976 C C . VAL A 1 372 ? -24.594 -6.77 -34.312 1 95.62 372 VAL A C 1
ATOM 2978 O O . VAL A 1 372 ? -24.625 -6.422 -35.5 1 95.62 372 VAL A O 1
ATOM 2981 N N . GLU A 1 373 ? -23.562 -6.594 -33.531 1 94.31 373 GLU A N 1
ATOM 2982 C CA . GLU A 1 373 ? -22.297 -6.074 -34.031 1 94.31 373 GLU A CA 1
ATOM 2983 C C . GLU A 1 373 ? -21.172 -7.09 -33.875 1 94.31 373 GLU A C 1
ATOM 2985 O O . GLU A 1 373 ? -20.719 -7.344 -32.75 1 94.31 373 GLU A O 1
ATOM 2990 N N . VAL A 1 374 ? -20.703 -7.586 -35 1 93.25 374 VAL A N 1
ATOM 2991 C CA . VAL A 1 374 ? -19.656 -8.586 -34.906 1 93.25 374 VAL A CA 1
ATOM 2992 C C . VAL A 1 374 ? -18.312 -7.898 -34.688 1 93.25 374 VAL A C 1
ATOM 2994 O O . VAL A 1 374 ? -17.922 -7 -35.438 1 93.25 374 VAL A O 1
ATOM 2997 N N . VAL A 1 375 ? -17.594 -8.195 -33.625 1 89.69 375 VAL A N 1
ATOM 2998 C CA . VAL A 1 375 ? -16.297 -7.613 -33.312 1 89.69 375 VAL A CA 1
ATOM 2999 C C . VAL A 1 375 ? -15.188 -8.398 -34 1 89.69 375 VAL A C 1
ATOM 3001 O O . VAL A 1 375 ? -14.375 -7.82 -34.75 1 89.69 375 VAL A O 1
ATOM 3004 N N . HIS A 1 376 ? -15.117 -9.734 -33.781 1 86 376 HIS A N 1
ATOM 3005 C CA . HIS A 1 376 ? -14.156 -10.594 -34.469 1 86 376 HIS A CA 1
ATOM 3006 C C . HIS A 1 376 ? -14.562 -12.062 -34.375 1 86 376 HIS A C 1
ATOM 3008 O O . HIS A 1 376 ? -15.492 -12.406 -33.625 1 86 376 HIS A O 1
ATOM 3014 N N . ASP A 1 377 ? -14.047 -12.812 -35.25 1 86.75 377 ASP A N 1
ATOM 3015 C CA . ASP A 1 377 ? -14.188 -14.266 -35.219 1 86.75 377 ASP A CA 1
ATOM 3016 C C . ASP A 1 377 ? -12.836 -14.945 -35.031 1 86.75 377 ASP A C 1
ATOM 3018 O O . ASP A 1 377 ? -11.859 -14.594 -35.688 1 86.75 377 ASP A O 1
ATOM 3022 N N . MET A 1 378 ? -12.82 -15.867 -34.219 1 79.88 378 MET A N 1
ATOM 3023 C CA . MET A 1 378 ? -11.57 -16.484 -33.781 1 79.88 378 MET A CA 1
ATOM 3024 C C . MET A 1 378 ? -11.023 -17.406 -34.875 1 79.88 378 MET A C 1
ATOM 3026 O O . MET A 1 378 ? -9.82 -17.672 -34.938 1 79.88 378 MET A O 1
ATOM 3030 N N . ILE A 1 379 ? -11.805 -17.906 -35.719 1 78.81 379 ILE A N 1
ATOM 3031 C CA . ILE A 1 379 ? -11.383 -18.891 -36.719 1 78.81 379 ILE A CA 1
ATOM 3032 C C . ILE A 1 379 ? -11.68 -18.375 -38.125 1 78.81 379 ILE A C 1
ATOM 3034 O O . ILE A 1 379 ? -10.797 -18.359 -38.969 1 78.81 379 ILE A O 1
ATOM 3038 N N . HIS A 1 380 ? -12.883 -17.875 -38.188 1 77.5 380 HIS A N 1
ATOM 3039 C CA . HIS A 1 380 ? -13.336 -17.531 -39.531 1 77.5 380 HIS A CA 1
ATOM 3040 C C . HIS A 1 380 ? -13.07 -16.078 -39.875 1 77.5 380 HIS A C 1
ATOM 3042 O O . HIS A 1 380 ? -13.305 -15.195 -39.031 1 77.5 380 HIS A O 1
ATOM 3048 N N . LYS A 1 381 ? -12.438 -15.82 -41 1 71 381 LYS A N 1
ATOM 3049 C CA . LYS A 1 381 ? -12.07 -14.469 -41.406 1 71 381 LYS A CA 1
ATOM 3050 C C . LYS A 1 381 ? -13.289 -13.695 -41.906 1 71 381 LYS A C 1
ATOM 3052 O O . LYS A 1 381 ? -13.305 -12.461 -41.875 1 71 381 LYS A O 1
ATOM 3057 N N . ASN A 1 382 ? -14.266 -14.523 -42.312 1 66.75 382 ASN A N 1
ATOM 3058 C CA . ASN A 1 382 ? -15.445 -13.836 -42.844 1 66.75 382 ASN A CA 1
ATOM 3059 C C . ASN A 1 382 ? -16.312 -13.289 -41.688 1 66.75 382 ASN A C 1
ATOM 3061 O O . ASN A 1 382 ? -16.891 -14.047 -40.938 1 66.75 382 ASN A O 1
ATOM 3065 N N . LYS A 1 383 ? -16.312 -11.961 -41.5 1 70 383 LYS A N 1
ATOM 3066 C CA . LYS A 1 383 ? -17.031 -11.242 -40.438 1 70 383 LYS A CA 1
ATOM 3067 C C . LYS A 1 383 ? -18.5 -11.055 -40.812 1 70 383 LYS A C 1
ATOM 3069 O O . LYS A 1 383 ? -19.25 -10.422 -40.062 1 70 383 LYS A O 1
ATOM 3074 N N . ASP A 1 384 ? -18.938 -11.727 -41.812 1 79.44 384 ASP A N 1
ATOM 3075 C CA . ASP A 1 384 ? -20.266 -11.344 -42.281 1 79.44 384 ASP A CA 1
ATOM 3076 C C . ASP A 1 384 ? -21.344 -12.141 -41.531 1 79.44 384 ASP A C 1
ATOM 3078 O O . ASP A 1 384 ? -22.438 -11.625 -41.281 1 79.44 384 ASP A O 1
ATOM 3082 N N . ARG A 1 385 ? -21 -13.398 -41.125 1 88.69 385 ARG A N 1
ATOM 3083 C CA . ARG A 1 385 ? -22.016 -14.195 -40.469 1 88.69 385 ARG A CA 1
ATOM 3084 C C . ARG A 1 385 ? -21.578 -14.531 -39.031 1 88.69 385 ARG A C 1
ATOM 3086 O O . ARG A 1 385 ? -20.391 -14.555 -38.75 1 88.69 385 ARG A O 1
ATOM 3093 N N . VAL A 1 386 ? -22.562 -14.711 -38.219 1 93.25 386 VAL A N 1
ATOM 3094 C CA . VAL A 1 386 ? -22.297 -15.07 -36.812 1 93.25 386 VAL A CA 1
ATOM 3095 C C . VAL A 1 386 ? -22.156 -16.578 -36.688 1 93.25 386 VAL A C 1
ATOM 3097 O O . VAL A 1 386 ? -23.047 -17.328 -37.094 1 93.25 386 VAL A O 1
ATOM 3100 N N . HIS A 1 387 ? -21 -17 -36.281 1 91.44 387 HIS A N 1
ATOM 3101 C CA . HIS A 1 387 ? -20.734 -18.406 -36.062 1 91.44 387 HIS A CA 1
ATOM 3102 C C . HIS A 1 387 ? -20.828 -18.766 -34.594 1 91.44 387 HIS A C 1
ATOM 3104 O O . HIS A 1 387 ? -20.406 -17.984 -33.719 1 91.44 387 HIS A O 1
ATOM 3110 N N . SER A 1 388 ? -21.328 -19.938 -34.375 1 90.5 388 SER A N 1
ATOM 3111 C CA . SER A 1 388 ? -21.391 -20.422 -32.969 1 90.5 388 SER A CA 1
ATOM 3112 C C . SER A 1 388 ? -20 -20.656 -32.406 1 90.5 388 SER A C 1
ATOM 3114 O O . SER A 1 388 ? -19.109 -21.156 -33.125 1 90.5 388 SER A O 1
ATOM 3116 N N . LEU A 1 389 ? -19.75 -20.234 -31.219 1 88.38 389 LEU A N 1
ATOM 3117 C CA . LEU A 1 389 ? -18.562 -20.5 -30.391 1 88.38 389 LEU A CA 1
ATOM 3118 C C . LEU A 1 389 ? -17.406 -19.609 -30.828 1 88.38 389 LEU A C 1
ATOM 3120 O O . LEU A 1 389 ? -16.547 -19.25 -30 1 88.38 389 LEU A O 1
ATOM 3124 N N . THR A 1 390 ? -17.312 -19.219 -32.094 1 88.25 390 THR A N 1
ATOM 3125 C CA . THR A 1 390 ? -16.094 -18.594 -32.594 1 88.25 390 THR A CA 1
ATOM 3126 C C . THR A 1 390 ? -16.297 -17.078 -32.75 1 88.25 390 THR A C 1
ATOM 3128 O O . THR A 1 390 ? -15.344 -16.312 -32.656 1 88.25 390 THR A O 1
ATOM 3131 N N . THR A 1 391 ? -17.5 -16.672 -33 1 91.19 391 THR A N 1
ATOM 3132 C CA . THR A 1 391 ? -17.75 -15.258 -33.25 1 91.19 391 THR A CA 1
ATOM 3133 C C . THR A 1 391 ? -17.984 -14.523 -31.922 1 91.19 391 THR A C 1
ATOM 3135 O O . THR A 1 391 ? -18.719 -15.008 -31.047 1 91.19 391 THR A O 1
ATOM 3138 N N . ARG A 1 392 ? -17.312 -13.469 -31.781 1 91.75 392 ARG A N 1
ATOM 3139 C CA . ARG A 1 392 ? -17.578 -12.523 -30.703 1 91.75 392 ARG A CA 1
ATOM 3140 C C . ARG A 1 392 ? -18.328 -11.305 -31.203 1 91.75 392 ARG A C 1
ATOM 3142 O O . ARG A 1 392 ? -17.906 -10.664 -32.188 1 91.75 392 ARG A O 1
ATOM 3149 N N . PHE A 1 393 ? -19.453 -11.078 -30.594 1 94.06 393 PHE A N 1
ATOM 3150 C CA . PHE A 1 393 ? -20.281 -9.969 -31.062 1 94.06 393 PHE A CA 1
ATOM 3151 C C . PHE A 1 393 ? -20.797 -9.133 -29.891 1 94.06 393 PHE A C 1
ATOM 3153 O O . PHE A 1 393 ? -20.688 -9.547 -28.734 1 94.06 393 PHE A O 1
ATOM 3160 N N . ARG A 1 394 ? -21.266 -7.953 -30.203 1 95.56 394 ARG A N 1
ATOM 3161 C CA . ARG A 1 394 ? -21.922 -7.047 -29.266 1 95.56 394 ARG A CA 1
ATOM 3162 C C . ARG A 1 394 ? -23.391 -6.848 -29.609 1 95.56 394 ARG A C 1
ATOM 3164 O O . ARG A 1 394 ? -23.781 -7 -30.766 1 95.56 394 ARG A O 1
ATOM 3171 N N . LEU A 1 395 ? -24.172 -6.664 -28.625 1 95.88 395 LEU A N 1
ATOM 3172 C CA . LEU A 1 395 ? -25.578 -6.336 -28.828 1 95.88 395 LEU A CA 1
ATOM 3173 C C . LEU A 1 395 ? -25.859 -4.895 -28.422 1 95.88 395 LEU A C 1
ATOM 3175 O O . LEU A 1 395 ? -25.844 -4.566 -27.234 1 95.88 395 LEU A O 1
ATOM 3179 N N . ARG A 1 396 ? -26.125 -4.109 -29.391 1 95.75 396 ARG A N 1
ATOM 3180 C CA . ARG A 1 396 ? -26.422 -2.697 -29.172 1 95.75 396 ARG A CA 1
ATOM 3181 C C . ARG A 1 396 ? -27.938 -2.455 -29.188 1 95.75 396 ARG A C 1
ATOM 3183 O O . ARG A 1 396 ? -28.625 -2.861 -30.109 1 95.75 396 ARG A O 1
ATOM 3190 N N . HIS A 1 397 ? -28.359 -1.816 -28.172 1 95.25 397 HIS A N 1
ATOM 3191 C CA . HIS A 1 397 ? -29.781 -1.477 -28.141 1 95.25 397 HIS A CA 1
ATOM 3192 C C . HIS A 1 397 ? -30.141 -0.478 -29.234 1 95.25 397 HIS A C 1
ATOM 3194 O O . HIS A 1 397 ? -29.5 0.568 -29.359 1 95.25 397 HIS A O 1
ATOM 3200 N N . GLN A 1 398 ? -31.094 -0.722 -29.938 1 93.06 398 GLN A N 1
ATOM 3201 C CA . GLN A 1 398 ? -31.422 0.07 -31.125 1 93.06 398 GLN A CA 1
ATOM 3202 C C . GLN A 1 398 ? -31.797 1.502 -30.75 1 93.06 398 GLN A C 1
ATOM 3204 O O . GLN A 1 398 ? -31.359 2.453 -31.391 1 93.06 398 GLN A O 1
ATOM 3209 N N . THR A 1 399 ? -32.5 1.735 -29.703 1 91.88 399 THR A N 1
ATOM 3210 C CA . THR A 1 399 ? -33.031 3.039 -29.344 1 91.88 399 THR A CA 1
ATOM 3211 C C . THR A 1 399 ? -32.094 3.791 -28.422 1 91.88 399 THR A C 1
ATOM 3213 O O . THR A 1 399 ? -31.797 4.965 -28.656 1 91.88 399 THR A O 1
ATOM 3216 N N . LEU A 1 400 ? -31.641 3.078 -27.438 1 92.06 400 LEU A N 1
ATOM 3217 C CA . LEU A 1 400 ? -30.844 3.73 -26.406 1 92.06 400 LEU A CA 1
ATOM 3218 C C . LEU A 1 400 ? -29.375 3.787 -26.828 1 92.06 400 LEU A C 1
ATOM 3220 O O . LEU A 1 400 ? -28.594 4.562 -26.266 1 92.06 400 LEU A O 1
ATOM 3224 N N . GLY A 1 401 ? -28.969 2.883 -27.766 1 92.5 401 GLY A N 1
ATOM 3225 C CA . GLY A 1 401 ? -27.609 2.867 -28.25 1 92.5 401 GLY A CA 1
ATOM 3226 C C . GLY A 1 401 ? -26.625 2.285 -27.25 1 92.5 401 GLY A C 1
ATOM 3227 O O . GLY A 1 401 ? -25.406 2.355 -27.438 1 92.5 401 GLY A O 1
ATOM 3228 N N . CYS A 1 402 ? -27.062 1.852 -26.172 1 93.31 402 CYS A N 1
ATOM 3229 C CA . CYS A 1 402 ? -26.219 1.271 -25.141 1 93.31 402 CYS A CA 1
ATOM 3230 C C . CYS A 1 402 ? -25.891 -0.18 -25.453 1 93.31 402 CYS A C 1
ATOM 3232 O O . CYS A 1 402 ? -26.516 -0.795 -26.312 1 93.31 402 CYS A O 1
ATOM 3234 N N . LEU A 1 403 ? -24.859 -0.727 -24.859 1 95.38 403 LEU A N 1
ATOM 3235 C CA . LEU A 1 403 ? -24.391 -2.086 -25.125 1 95.38 403 LEU A CA 1
ATOM 3236 C C . LEU A 1 403 ? -24.812 -3.023 -23.984 1 95.38 403 LEU A C 1
ATOM 3238 O O . LEU A 1 403 ? -24.688 -2.672 -22.812 1 95.38 403 LEU A O 1
ATOM 3242 N N . LEU A 1 404 ? -25.312 -4.195 -24.391 1 95.62 404 LEU A N 1
ATOM 3243 C CA . LEU A 1 404 ? -25.578 -5.23 -23.406 1 95.62 404 LEU A CA 1
ATOM 3244 C C . LEU A 1 404 ? -24.281 -5.676 -22.719 1 95.62 404 LEU A C 1
ATOM 3246 O O . LEU A 1 404 ? -23.375 -6.172 -23.375 1 95.62 404 LEU A O 1
ATOM 3250 N N . THR A 1 405 ? -24.219 -5.52 -21.422 1 94.56 405 THR A N 1
ATOM 3251 C CA . THR A 1 405 ? -22.953 -5.723 -20.719 1 94.56 405 THR A CA 1
ATOM 3252 C C . THR A 1 405 ? -23.188 -6.473 -19.406 1 94.56 405 THR A C 1
ATOM 3254 O O . THR A 1 405 ? -24.234 -6.328 -18.781 1 94.56 405 THR A O 1
ATOM 3257 N N . ALA A 1 406 ? -22.281 -7.332 -19.062 1 92.38 406 ALA A N 1
ATOM 3258 C CA . ALA A 1 406 ? -22.219 -8 -17.766 1 92.38 406 ALA A CA 1
ATOM 3259 C C . ALA A 1 406 ? -20.797 -8.008 -17.219 1 92.38 406 ALA A C 1
ATOM 3261 O O . ALA A 1 406 ? -19.969 -8.828 -17.609 1 92.38 406 ALA A O 1
ATOM 3262 N N . ASP A 1 407 ? -20.469 -7.109 -16.312 1 85.19 407 ASP A N 1
ATOM 3263 C CA . ASP A 1 407 ? -19.109 -6.953 -15.82 1 85.19 407 ASP A CA 1
ATOM 3264 C C . ASP A 1 407 ? -18.906 -7.676 -14.492 1 85.19 407 ASP A C 1
ATOM 3266 O O . ASP A 1 407 ? -18.156 -7.203 -13.633 1 85.19 407 ASP A O 1
ATOM 3270 N N . ASN A 1 408 ? -19.641 -8.758 -14.195 1 79.62 408 ASN A N 1
ATOM 3271 C CA . ASN A 1 408 ? -19.547 -9.656 -13.047 1 79.62 408 ASN A CA 1
ATOM 3272 C C . ASN A 1 408 ? -19.953 -8.961 -11.75 1 79.62 408 ASN A C 1
ATOM 3274 O O . ASN A 1 408 ? -19.672 -9.445 -10.656 1 79.62 408 ASN A O 1
ATOM 3278 N N . THR A 1 409 ? -20.625 -7.723 -11.867 1 85.62 409 THR A N 1
ATOM 3279 C CA . THR A 1 409 ? -21.25 -7.105 -10.703 1 85.62 409 THR A CA 1
ATOM 3280 C C . THR A 1 409 ? -22.375 -7.98 -10.172 1 85.62 409 THR A C 1
ATOM 3282 O O . THR A 1 409 ? -23.266 -8.391 -10.922 1 85.62 409 THR A O 1
ATOM 3285 N N . VAL A 1 410 ? -22.297 -8.312 -8.836 1 82.62 410 VAL A N 1
ATOM 3286 C CA . VAL A 1 410 ? -23.219 -9.273 -8.25 1 82.62 410 VAL A CA 1
ATOM 3287 C C . VAL A 1 410 ? -24.438 -8.547 -7.672 1 82.62 410 VAL A C 1
ATOM 3289 O O . VAL A 1 410 ? -24.281 -7.531 -6.984 1 82.62 410 VAL A O 1
ATOM 3292 N N . LEU A 1 411 ? -25.578 -9.078 -8.031 1 84.19 411 LEU A N 1
ATOM 3293 C CA . LEU A 1 411 ? -26.828 -8.539 -7.5 1 84.19 411 LEU A CA 1
ATOM 3294 C C . LEU A 1 411 ? -27.047 -8.984 -6.059 1 84.19 411 LEU A C 1
ATOM 3296 O O . LEU A 1 411 ? -26.516 -10.023 -5.641 1 84.19 411 LEU A O 1
ATOM 3300 N N . PRO A 1 412 ? -27.734 -8.195 -5.285 1 77.19 412 PRO A N 1
ATOM 3301 C CA . PRO A 1 412 ? -28.031 -8.594 -3.91 1 77.19 412 PRO A CA 1
ATOM 3302 C C . PRO A 1 412 ? -28.859 -9.875 -3.832 1 77.19 412 PRO A C 1
ATOM 3304 O O . PRO A 1 412 ? -29.125 -10.5 -4.859 1 77.19 412 PRO A O 1
ATOM 3307 N N . ASP A 1 413 ? -29.266 -10.305 -2.676 1 73.88 413 ASP A N 1
ATOM 3308 C CA . ASP A 1 413 ? -29.922 -11.586 -2.416 1 73.88 413 ASP A CA 1
ATOM 3309 C C . ASP A 1 413 ? -31.188 -11.734 -3.262 1 73.88 413 ASP A C 1
ATOM 3311 O O . ASP A 1 413 ? -31.516 -12.836 -3.703 1 73.88 413 ASP A O 1
ATOM 3315 N N . TRP A 1 414 ? -31.766 -10.641 -3.492 1 77.44 414 TRP A N 1
ATOM 3316 C CA . TRP A 1 414 ? -33 -10.734 -4.281 1 77.44 414 TRP A CA 1
ATOM 3317 C C . TRP A 1 414 ? -32.688 -11.133 -5.719 1 77.44 414 TRP A C 1
ATOM 3319 O O . TRP A 1 414 ? -33.562 -11.625 -6.434 1 77.44 414 TRP A O 1
ATOM 3329 N N . GLY A 1 415 ? -31.531 -10.93 -6.105 1 85.81 415 GLY A N 1
ATOM 3330 C CA . GLY A 1 415 ? -31.094 -11.328 -7.434 1 85.81 415 GLY A CA 1
ATOM 3331 C C . GLY A 1 415 ? -30.312 -12.633 -7.438 1 85.81 415 GLY A C 1
ATOM 3332 O O . GLY A 1 415 ? -29.562 -12.906 -8.375 1 85.81 415 GLY A O 1
ATOM 3333 N N . PHE A 1 416 ? -30.359 -13.32 -6.324 1 80.44 416 PHE A N 1
ATOM 3334 C CA . PHE A 1 416 ? -29.766 -14.641 -6.16 1 80.44 416 PHE A CA 1
ATOM 3335 C C . PHE A 1 416 ? -28.25 -14.578 -6.289 1 80.44 416 PHE A C 1
ATOM 3337 O O . PHE A 1 416 ? -27.625 -15.531 -6.758 1 80.44 416 PHE A O 1
ATOM 3344 N N . LYS A 1 417 ? -27.719 -13.398 -6.117 1 80 417 LYS A N 1
ATOM 3345 C CA . LYS A 1 417 ? -26.281 -13.156 -6.18 1 80 417 LYS A CA 1
ATOM 3346 C C . LYS A 1 417 ? -25.734 -13.469 -7.57 1 80 417 LYS A C 1
ATOM 3348 O O . LYS A 1 417 ? -24.594 -13.906 -7.707 1 80 417 LYS A O 1
ATOM 3353 N N . GLN A 1 418 ? -26.625 -13.359 -8.516 1 86 418 GLN A N 1
ATOM 3354 C CA . GLN A 1 418 ? -26.188 -13.523 -9.898 1 86 418 GLN A CA 1
ATOM 3355 C C . GLN A 1 418 ? -25.594 -12.234 -10.453 1 86 418 GLN A C 1
ATOM 3357 O O . GLN A 1 418 ? -25.734 -11.172 -9.844 1 86 418 GLN A O 1
ATOM 3362 N N . ALA A 1 419 ? -24.891 -12.414 -11.57 1 90.44 419 ALA A N 1
ATOM 3363 C CA . ALA A 1 419 ? -24.25 -11.242 -12.156 1 90.44 419 ALA A CA 1
ATOM 3364 C C . ALA A 1 419 ? -25.266 -10.328 -12.82 1 90.44 419 ALA A C 1
ATOM 3366 O O . ALA A 1 419 ? -26.188 -10.805 -13.508 1 90.44 419 ALA A O 1
ATOM 3367 N N . GLU A 1 420 ? -25.141 -9.055 -12.57 1 93.06 420 GLU A N 1
ATOM 3368 C CA . GLU A 1 420 ? -26.062 -8.086 -13.148 1 93.06 420 GLU A CA 1
ATOM 3369 C C . GLU A 1 420 ? -25.797 -7.879 -14.633 1 93.06 420 GLU A C 1
ATOM 3371 O O . GLU A 1 420 ? -24.641 -7.801 -15.055 1 93.06 420 GLU A O 1
ATOM 3376 N N . VAL A 1 421 ? -26.828 -7.934 -15.398 1 95.31 421 VAL A N 1
ATOM 3377 C CA . VAL A 1 421 ? -26.766 -7.539 -16.797 1 95.31 421 VAL A CA 1
ATOM 3378 C C . VAL A 1 421 ? -27.375 -6.145 -16.969 1 95.31 421 VAL A C 1
ATOM 3380 O O . VAL A 1 421 ? -28.484 -5.887 -16.531 1 95.31 421 VAL A O 1
ATOM 3383 N N . PHE A 1 422 ? -26.688 -5.305 -17.562 1 94.19 422 PHE A N 1
ATOM 3384 C CA . PHE A 1 422 ? -27.172 -3.939 -17.75 1 94.19 422 PHE A CA 1
ATOM 3385 C C . PHE A 1 422 ? -26.781 -3.414 -19.125 1 94.19 422 PHE A C 1
ATOM 3387 O O . PHE A 1 422 ? -26.016 -4.051 -19.844 1 94.19 422 PHE A O 1
ATOM 3394 N N . CYS A 1 423 ? -27.438 -2.395 -19.531 1 94.94 423 CYS A N 1
ATOM 3395 C CA . CYS A 1 423 ? -27.125 -1.728 -20.797 1 94.94 423 CYS A CA 1
ATOM 3396 C C . CYS A 1 423 ? -26.188 -0.548 -20.578 1 94.94 423 CYS A C 1
ATOM 3398 O O . CYS A 1 423 ? -26.594 0.495 -20.062 1 94.94 423 CYS A O 1
ATOM 3400 N N . ASP A 1 424 ? -24.953 -0.741 -20.969 1 91.81 424 ASP A N 1
ATOM 3401 C CA . ASP A 1 424 ? -23.891 0.236 -20.703 1 91.81 424 ASP A CA 1
ATOM 3402 C C . ASP A 1 424 ? -23.875 1.315 -21.797 1 91.81 424 ASP A C 1
ATOM 3404 O O . ASP A 1 424 ? -23.625 1.022 -22.953 1 91.81 424 ASP A O 1
ATOM 3408 N N . PRO A 1 425 ? -24.047 2.609 -21.375 1 87.12 425 PRO A N 1
ATOM 3409 C CA . PRO A 1 425 ? -24.062 3.682 -22.375 1 87.12 425 PRO A CA 1
ATOM 3410 C C . PRO A 1 425 ? -22.656 4.043 -22.875 1 87.12 425 PRO A C 1
ATOM 3412 O O . PRO A 1 425 ? -22.516 4.711 -23.891 1 87.12 425 PRO A O 1
ATOM 3415 N N . ARG A 1 426 ? -21.625 3.641 -22.219 1 77.19 426 ARG A N 1
ATOM 3416 C CA . ARG A 1 426 ? -20.25 3.947 -22.609 1 77.19 426 ARG A CA 1
ATOM 3417 C C . ARG A 1 426 ? -19.797 3.068 -23.766 1 77.19 426 ARG A C 1
ATOM 3419 O O . ARG A 1 426 ? -20.156 1.89 -23.844 1 77.19 426 ARG A O 1
ATOM 3426 N N . GLU A 1 427 ? -19.047 3.662 -24.656 1 71.5 427 GLU A N 1
ATOM 3427 C CA . GLU A 1 427 ? -18.438 2.881 -25.734 1 71.5 427 GLU A CA 1
ATOM 3428 C C . GLU A 1 427 ? -17.141 2.225 -25.266 1 71.5 427 GLU A C 1
ATOM 3430 O O . GLU A 1 427 ? -16.109 2.883 -25.188 1 71.5 427 GLU A O 1
ATOM 3435 N N . THR A 1 428 ? -17.359 1.035 -24.625 1 69.44 428 THR A N 1
ATOM 3436 C CA . THR A 1 428 ? -16.156 0.391 -24.109 1 69.44 428 THR A CA 1
ATOM 3437 C C . THR A 1 428 ? -15.758 -0.788 -24.984 1 69.44 428 THR A C 1
ATOM 3439 O O . THR A 1 428 ? -16.609 -1.434 -25.594 1 69.44 428 THR A O 1
ATOM 3442 N N . GLY A 1 429 ? -14.516 -0.854 -25.359 1 72.69 429 GLY A N 1
ATOM 3443 C CA . GLY A 1 429 ? -13.992 -2.043 -26.016 1 72.69 429 GLY A CA 1
ATOM 3444 C C . GLY A 1 429 ? -13.734 -3.188 -25.047 1 72.69 429 GLY A C 1
ATOM 3445 O O . GLY A 1 429 ? -13.023 -4.141 -25.391 1 72.69 429 GLY A O 1
ATOM 3446 N N . ASP A 1 430 ? -14.453 -3.119 -24 1 79.19 430 ASP A N 1
ATOM 3447 C CA . ASP A 1 430 ? -14.227 -4.102 -22.938 1 79.19 430 ASP A CA 1
ATOM 3448 C C . ASP A 1 430 ? -14.836 -5.453 -23.312 1 79.19 430 ASP A C 1
ATOM 3450 O O . ASP A 1 430 ? -15.859 -5.512 -24 1 79.19 430 ASP A O 1
ATOM 3454 N N . SER A 1 431 ? -14.219 -6.547 -22.969 1 86.31 431 SER A N 1
ATOM 3455 C CA . SER A 1 431 ? -14.688 -7.906 -23.234 1 86.31 431 SER A CA 1
ATOM 3456 C C . SER A 1 431 ? -16 -8.195 -22.531 1 86.31 431 SER A C 1
ATOM 3458 O O . SER A 1 431 ? -16.734 -9.109 -22.906 1 86.31 431 SER A O 1
ATOM 3460 N N . TYR A 1 432 ? -16.375 -7.41 -21.562 1 89.69 432 TYR A N 1
ATOM 3461 C CA . TYR A 1 432 ? -17.594 -7.652 -20.797 1 89.69 432 TYR A CA 1
ATOM 3462 C C . TYR A 1 432 ? -18.828 -7.211 -21.594 1 89.69 432 TYR A C 1
ATOM 3464 O O . TYR A 1 432 ? -19.953 -7.559 -21.234 1 89.69 432 TYR A O 1
ATOM 3472 N N . ALA A 1 433 ? -18.656 -6.473 -22.625 1 93.25 433 ALA A N 1
ATOM 3473 C CA . ALA A 1 433 ? -19.734 -6.062 -23.5 1 93.25 433 ALA A CA 1
ATOM 3474 C C . ALA A 1 433 ? -19.844 -6.969 -24.719 1 93.25 433 ALA A C 1
ATOM 3476 O O . ALA A 1 433 ? -20.641 -6.723 -25.625 1 93.25 433 ALA A O 1
ATOM 3477 N N . MET A 1 434 ? -19.062 -8.047 -24.766 1 93.19 434 MET A N 1
ATOM 3478 C CA . MET A 1 434 ? -19.047 -8.984 -25.891 1 93.19 434 MET A CA 1
ATOM 3479 C C . MET A 1 434 ? -19.688 -10.305 -25.5 1 93.19 434 MET A C 1
ATOM 3481 O O . MET A 1 434 ? -19.625 -10.719 -24.344 1 93.19 434 MET A O 1
ATOM 3485 N N . TRP A 1 435 ? -20.281 -10.906 -26.484 1 94.19 435 TRP A N 1
ATOM 3486 C CA . TRP A 1 435 ? -21.016 -12.148 -26.281 1 94.19 435 TRP A CA 1
ATOM 3487 C C . TRP A 1 435 ? -20.688 -13.156 -27.375 1 94.19 435 TRP A C 1
ATOM 3489 O O . TRP A 1 435 ? -20.188 -12.781 -28.438 1 94.19 435 TRP A O 1
ATOM 3499 N N . ASN A 1 436 ? -20.875 -14.391 -27.188 1 93.12 436 ASN A N 1
ATOM 3500 C CA . ASN A 1 436 ? -20.797 -15.453 -28.188 1 93.12 436 ASN A CA 1
ATOM 3501 C C . ASN A 1 436 ? -21.891 -16.484 -28 1 93.12 436 ASN A C 1
ATOM 3503 O O . ASN A 1 436 ? -22.438 -16.625 -26.906 1 93.12 436 ASN A O 1
ATOM 3507 N N . VAL A 1 437 ? -22.25 -17.094 -29.047 1 93.44 437 VAL A N 1
ATOM 3508 C CA . VAL A 1 437 ? -23.219 -18.188 -29 1 93.44 437 VAL A CA 1
ATOM 3509 C C . VAL A 1 437 ? -22.531 -19.469 -28.531 1 93.44 437 VAL A C 1
ATOM 3511 O O . VAL A 1 437 ? -21.594 -19.953 -29.172 1 93.44 437 VAL A O 1
ATOM 3514 N N . GLU A 1 438 ? -22.938 -19.984 -27.438 1 90.94 438 GLU A N 1
ATOM 3515 C CA . GLU A 1 438 ? -22.312 -21.172 -26.891 1 90.94 438 GLU A CA 1
ATOM 3516 C C . GLU A 1 438 ? -23 -22.438 -27.422 1 90.94 438 GLU A C 1
ATOM 3518 O O . GLU A 1 438 ? -22.375 -23.266 -28.078 1 90.94 438 GLU A O 1
ATOM 3523 N N . GLN A 1 439 ? -24.234 -22.578 -27.109 1 90.81 439 GLN A N 1
ATOM 3524 C CA . GLN A 1 439 ? -25.031 -23.672 -27.656 1 90.81 439 GLN A CA 1
ATOM 3525 C C . GLN A 1 439 ? -25.969 -23.172 -28.75 1 90.81 439 GLN A C 1
ATOM 3527 O O . GLN A 1 439 ? -26.453 -22.031 -28.703 1 90.81 439 GLN A O 1
ATOM 3532 N N . HIS A 1 440 ? -26.156 -24.016 -29.719 1 93.44 440 HIS A N 1
ATOM 3533 C CA . HIS A 1 440 ? -26.953 -23.688 -30.891 1 93.44 440 HIS A CA 1
ATOM 3534 C C . HIS A 1 440 ? -27.766 -24.891 -31.359 1 93.44 440 HIS A C 1
ATOM 3536 O O . HIS A 1 440 ? -27.203 -25.938 -31.656 1 93.44 440 HIS A O 1
ATOM 3542 N N . TRP A 1 441 ? -29.078 -24.688 -31.328 1 92.44 441 TRP A N 1
ATOM 3543 C CA . TRP A 1 441 ? -29.984 -25.734 -31.828 1 92.44 441 TRP A CA 1
ATOM 3544 C C . TRP A 1 441 ? -30.812 -25.203 -33 1 92.44 441 TRP A C 1
ATOM 3546 O O . TRP A 1 441 ? -31.406 -24.125 -32.906 1 92.44 441 TRP A O 1
ATOM 3556 N N . ASN A 1 442 ? -30.734 -25.797 -34.031 1 91 442 ASN A N 1
ATOM 3557 C CA . ASN A 1 442 ? -31.562 -25.547 -35.188 1 91 442 ASN A CA 1
ATOM 3558 C C . ASN A 1 442 ? -31.734 -26.812 -36.031 1 91 442 ASN A C 1
ATOM 3560 O O . ASN A 1 442 ? -30.797 -27.281 -36.656 1 91 442 ASN A O 1
ATOM 3564 N N . ASP A 1 443 ? -32.969 -27.328 -36.156 1 86.56 443 ASP A N 1
ATOM 3565 C CA . ASP A 1 443 ? -33.219 -28.594 -36.812 1 86.56 443 ASP A CA 1
ATOM 3566 C C . ASP A 1 443 ? -33.031 -28.484 -38.344 1 86.56 443 ASP A C 1
ATOM 3568 O O . ASP A 1 443 ? -32.875 -29.5 -39.031 1 86.56 443 ASP A O 1
ATOM 3572 N N . GLN A 1 444 ? -33.031 -27.328 -38.812 1 86.62 444 GLN A N 1
ATOM 3573 C CA . GLN A 1 444 ? -32.938 -27.141 -40.25 1 86.62 444 GLN A CA 1
ATOM 3574 C C . GLN A 1 444 ? -31.484 -27.031 -40.719 1 86.62 444 GLN A C 1
ATOM 3576 O O . GLN A 1 444 ? -31.188 -27.047 -41.906 1 86.62 444 GLN A O 1
ATOM 3581 N N . LEU A 1 445 ? -30.625 -26.953 -39.75 1 89.5 445 LEU A N 1
ATOM 3582 C CA . LEU A 1 445 ? -29.219 -26.766 -40.094 1 89.5 445 LEU A CA 1
ATOM 3583 C C . LEU A 1 445 ? -28.391 -27.984 -39.719 1 89.5 445 LEU A C 1
ATOM 3585 O O . LEU A 1 445 ? -28.641 -28.594 -38.656 1 89.5 445 LEU A O 1
ATOM 3589 N N . PRO A 1 446 ? -27.438 -28.297 -40.531 1 86.88 446 PRO A N 1
ATOM 3590 C CA . PRO A 1 446 ? -26.547 -29.422 -40.188 1 86.88 446 PRO A CA 1
ATOM 3591 C C . PRO A 1 446 ? -25.547 -29.062 -39.094 1 86.88 446 PRO A C 1
ATOM 3593 O O . PRO A 1 446 ? -25.203 -27.891 -38.938 1 86.88 446 PRO A O 1
ATOM 3596 N N . PRO A 1 447 ? -25.156 -30.125 -38.406 1 86.31 447 PRO A N 1
ATOM 3597 C CA . PRO A 1 447 ? -24.094 -29.875 -37.406 1 86.31 447 PRO A CA 1
ATOM 3598 C C . PRO A 1 447 ? -22.781 -29.438 -38.062 1 86.31 447 PRO A C 1
ATOM 3600 O O . PRO A 1 447 ? -22.547 -29.703 -39.25 1 86.31 447 PRO A O 1
ATOM 3603 N N . ALA A 1 448 ? -22 -28.781 -37.344 1 84.06 448 ALA A N 1
ATOM 3604 C CA . ALA A 1 448 ? -20.734 -28.266 -37.844 1 84.06 448 ALA A CA 1
ATOM 3605 C C . ALA A 1 448 ? -19.766 -29.391 -38.188 1 84.06 448 ALA A C 1
ATOM 3607 O O . ALA A 1 448 ? -19.812 -30.453 -37.562 1 84.06 448 ALA A O 1
ATOM 3608 N N . PRO A 1 449 ? -18.922 -29.203 -39.281 1 80.06 449 PRO A N 1
ATOM 3609 C CA . PRO A 1 449 ? -17.906 -30.219 -39.594 1 80.06 449 PRO A CA 1
ATOM 3610 C C . PRO A 1 449 ? -16.906 -30.438 -38.469 1 80.06 449 PRO A C 1
ATOM 3612 O O . PRO A 1 449 ? -16.75 -29.578 -37.625 1 80.06 449 PRO A O 1
ATOM 3615 N N . PRO A 1 450 ? -16.219 -31.578 -38.781 1 69.12 450 PRO A N 1
ATOM 3616 C CA . PRO A 1 450 ? -15.203 -31.922 -37.781 1 69.12 450 PRO A CA 1
ATOM 3617 C C . PRO A 1 450 ? -14.039 -30.922 -37.75 1 69.12 450 PRO A C 1
ATOM 3619 O O . PRO A 1 450 ? -13.711 -30.328 -38.781 1 69.12 450 PRO A O 1
ATOM 3622 N N . ASN A 1 451 ? -13.664 -30.141 -36.75 1 71.56 451 ASN A N 1
ATOM 3623 C CA . ASN A 1 451 ? -12.523 -29.25 -36.562 1 71.56 451 ASN A CA 1
ATOM 3624 C C . ASN A 1 451 ? -12.945 -27.781 -36.625 1 71.56 451 ASN A C 1
ATOM 3626 O O . ASN A 1 451 ? -12.094 -26.906 -36.719 1 71.56 451 ASN A O 1
ATOM 3630 N N . ALA A 1 452 ? -14.148 -27.688 -36.875 1 75.69 452 ALA A N 1
ATOM 3631 C CA . ALA A 1 452 ? -14.625 -26.312 -37 1 75.69 452 ALA A CA 1
ATOM 3632 C C . ALA A 1 452 ? -14.352 -25.531 -35.719 1 75.69 452 ALA A C 1
ATOM 3634 O O . ALA A 1 452 ? -14.242 -24.297 -35.719 1 75.69 452 ALA A O 1
ATOM 3635 N N . TYR A 1 453 ? -14.109 -26.344 -34.719 1 77.38 453 TYR A N 1
ATOM 3636 C CA . TYR A 1 453 ? -14.023 -25.672 -33.406 1 77.38 453 TYR A CA 1
ATOM 3637 C C . TYR A 1 453 ? -12.664 -25.922 -32.781 1 77.38 453 TYR A C 1
ATOM 3639 O O . TYR A 1 453 ? -12.562 -25.984 -31.547 1 77.38 453 TYR A O 1
ATOM 3647 N N . ARG A 1 454 ? -11.617 -26 -33.562 1 79.69 454 ARG A N 1
ATOM 3648 C CA . ARG A 1 454 ? -10.289 -26.203 -32.969 1 79.69 454 ARG A CA 1
ATOM 3649 C C . ARG A 1 454 ? -9.805 -24.969 -32.219 1 79.69 454 ARG A C 1
ATOM 3651 O O . ARG A 1 454 ? -9.93 -23.844 -32.719 1 79.69 454 ARG A O 1
ATOM 3658 N N . SER A 1 455 ? -9.328 -25.234 -31 1 82.75 455 SER A N 1
ATOM 3659 C CA . SER A 1 455 ? -8.82 -24.141 -30.172 1 82.75 455 SER A CA 1
ATOM 3660 C C . SER A 1 455 ? -7.297 -24.172 -30.094 1 82.75 455 SER A C 1
ATOM 3662 O O . SER A 1 455 ? -6.711 -25.172 -29.688 1 82.75 455 SER A O 1
ATOM 3664 N N . PRO A 1 456 ? -6.672 -23.125 -30.516 1 87.12 456 PRO A N 1
ATOM 3665 C CA . PRO A 1 456 ? -5.211 -23.094 -30.469 1 87.12 456 PRO A CA 1
ATOM 3666 C C . PRO A 1 456 ? -4.676 -23.109 -29.031 1 87.12 456 PRO A C 1
ATOM 3668 O O . PRO A 1 456 ? -5.309 -22.547 -28.125 1 87.12 456 PRO A O 1
ATOM 3671 N N . PHE A 1 457 ? -3.467 -23.688 -28.828 1 92.5 457 PHE A N 1
ATOM 3672 C CA . PHE A 1 457 ? -2.865 -23.859 -27.516 1 92.5 457 PHE A CA 1
ATOM 3673 C C . PHE A 1 457 ? -2.623 -22.516 -26.844 1 92.5 457 PHE A C 1
ATOM 3675 O O . PHE A 1 457 ? -2.969 -22.328 -25.688 1 92.5 457 PHE A O 1
ATOM 3682 N N . TRP A 1 458 ? -1.99 -21.594 -27.594 1 93.62 458 TRP A N 1
ATOM 3683 C CA . TRP A 1 458 ? -1.567 -20.344 -27 1 93.62 458 TRP A CA 1
ATOM 3684 C C . TRP A 1 458 ? -2.77 -19.531 -26.5 1 93.62 458 TRP A C 1
ATOM 3686 O O . TRP A 1 458 ? -2.686 -18.828 -25.5 1 93.62 458 TRP A O 1
ATOM 3696 N N . ARG A 1 459 ? -3.857 -19.656 -27.141 1 87.12 459 ARG A N 1
ATOM 3697 C CA . ARG A 1 459 ? -5.07 -18.984 -26.688 1 87.12 459 ARG A CA 1
ATOM 3698 C C . ARG A 1 459 ? -5.59 -19.609 -25.391 1 87.12 459 ARG A C 1
ATOM 3700 O O . ARG A 1 459 ? -5.957 -18.906 -24.453 1 87.12 459 ARG A O 1
ATOM 3707 N N . ASN A 1 460 ? -5.645 -20.938 -25.5 1 91.56 460 ASN A N 1
ATOM 3708 C CA . ASN A 1 460 ? -6.066 -21.641 -24.297 1 91.56 460 ASN A CA 1
ATOM 3709 C C . ASN A 1 460 ? -5.148 -21.344 -23.109 1 91.56 460 ASN A C 1
ATOM 3711 O O . ASN A 1 460 ? -5.617 -21.172 -21.984 1 91.56 460 ASN A O 1
ATOM 3715 N N . PHE A 1 461 ? -3.844 -21.297 -23.469 1 95.38 461 PHE A N 1
ATOM 3716 C CA . PHE A 1 461 ? -2.832 -21.016 -22.453 1 95.38 461 PHE A CA 1
ATOM 3717 C C . PHE A 1 461 ? -3.074 -19.641 -21.828 1 95.38 461 PHE A C 1
ATOM 3719 O O . PHE A 1 461 ? -3.096 -19.516 -20.609 1 95.38 461 PHE A O 1
ATOM 3726 N N . ILE A 1 462 ? -3.295 -18.625 -22.578 1 92.69 462 ILE A N 1
ATOM 3727 C CA . ILE A 1 462 ? -3.512 -17.266 -22.109 1 92.69 462 ILE A CA 1
ATOM 3728 C C . ILE A 1 462 ? -4.84 -17.188 -21.359 1 92.69 462 ILE A C 1
ATOM 3730 O O . ILE A 1 462 ? -4.918 -16.578 -20.281 1 92.69 462 ILE A O 1
ATOM 3734 N N . ASP A 1 463 ? -5.859 -17.828 -21.875 1 87.81 463 ASP A N 1
ATOM 3735 C CA . ASP A 1 463 ? -7.176 -17.812 -21.25 1 87.81 463 ASP A CA 1
ATOM 3736 C C . ASP A 1 463 ? -7.113 -18.406 -19.844 1 87.81 463 ASP A C 1
ATOM 3738 O O . ASP A 1 463 ? -7.684 -17.844 -18.906 1 87.81 463 ASP A O 1
ATOM 3742 N N . LEU A 1 464 ? -6.461 -19.5 -19.781 1 93.19 464 LEU A N 1
ATOM 3743 C CA . LEU A 1 464 ? -6.383 -20.156 -18.484 1 93.19 464 LEU A CA 1
ATOM 3744 C C . LEU A 1 464 ? -5.59 -19.328 -17.484 1 93.19 464 LEU A C 1
ATOM 3746 O O . LEU A 1 464 ? -5.973 -19.203 -16.328 1 93.19 464 LEU A O 1
ATOM 3750 N N . ASN A 1 465 ? -4.477 -18.75 -17.906 1 94.88 465 ASN A N 1
ATOM 3751 C CA . ASN A 1 465 ? -3.674 -17.906 -17.031 1 94.88 465 ASN A CA 1
ATOM 3752 C C . ASN A 1 465 ? -4.453 -16.672 -16.578 1 94.88 465 ASN A C 1
ATOM 3754 O O . ASN A 1 465 ? -4.359 -16.281 -15.414 1 94.88 465 ASN A O 1
ATOM 3758 N N . VAL A 1 466 ? -5.191 -16.094 -17.438 1 88.75 466 VAL A N 1
ATOM 3759 C CA . VAL A 1 466 ? -6 -14.938 -17.094 1 88.75 466 VAL A CA 1
ATOM 3760 C C . VAL A 1 466 ? -7.098 -15.344 -16.109 1 88.75 466 VAL A C 1
ATOM 3762 O O . VAL A 1 466 ? -7.371 -14.625 -15.141 1 88.75 466 VAL A O 1
ATOM 3765 N N . ALA A 1 467 ? -7.723 -16.453 -16.406 1 85.88 467 ALA A N 1
ATOM 3766 C CA . ALA A 1 467 ? -8.742 -16.969 -15.484 1 85.88 467 ALA A CA 1
ATOM 3767 C C . ALA A 1 467 ? -8.164 -17.203 -14.094 1 85.88 467 ALA A C 1
ATOM 3769 O O . ALA A 1 467 ? -8.797 -16.859 -13.094 1 85.88 467 ALA A O 1
ATOM 3770 N N . MET A 1 468 ? -7.02 -17.781 -14.094 1 92.12 468 MET A N 1
ATOM 3771 C CA . MET A 1 468 ? -6.344 -18.047 -12.82 1 92.12 468 MET A CA 1
ATOM 3772 C C . MET A 1 468 ? -6.059 -16.734 -12.086 1 92.12 468 MET A C 1
ATOM 3774 O O . MET A 1 468 ? -6.289 -16.625 -10.883 1 92.12 468 MET A O 1
ATOM 3778 N N . TRP A 1 469 ? -5.562 -15.773 -12.812 1 89.62 469 TRP A N 1
ATOM 3779 C CA . TRP A 1 469 ? -5.234 -14.469 -12.242 1 89.62 469 TRP A CA 1
ATOM 3780 C C . TRP A 1 469 ? -6.477 -13.797 -11.672 1 89.62 469 TRP A C 1
ATOM 3782 O O . TRP A 1 469 ? -6.449 -13.281 -10.555 1 89.62 469 TRP A O 1
ATOM 3792 N N . THR A 1 470 ? -7.531 -13.82 -12.359 1 78.94 470 THR A N 1
ATOM 3793 C CA . THR A 1 470 ? -8.781 -13.195 -11.945 1 78.94 470 THR A CA 1
ATOM 3794 C C . THR A 1 470 ? -9.344 -13.867 -10.695 1 78.94 470 THR A C 1
ATOM 3796 O O . THR A 1 470 ? -9.781 -13.195 -9.766 1 78.94 470 THR A O 1
ATOM 3799 N N . ALA A 1 471 ? -9.281 -15.141 -10.758 1 80.81 471 ALA A N 1
ATOM 3800 C CA . ALA A 1 471 ? -9.781 -15.891 -9.617 1 80.81 471 ALA A CA 1
ATOM 3801 C C . ALA A 1 471 ? -8.922 -15.648 -8.375 1 80.81 471 ALA A C 1
ATOM 3803 O O . ALA A 1 471 ? -9.438 -15.547 -7.262 1 80.81 471 ALA A O 1
ATOM 3804 N N . ASN A 1 472 ? -7.691 -15.594 -8.586 1 84.94 472 ASN A N 1
ATOM 3805 C CA . ASN A 1 472 ? -6.77 -15.344 -7.484 1 84.94 472 ASN A CA 1
ATOM 3806 C C . ASN A 1 472 ? -7.008 -13.969 -6.852 1 84.94 472 ASN A C 1
ATOM 3808 O O . ASN A 1 472 ? -6.98 -13.836 -5.629 1 84.94 472 ASN A O 1
ATOM 3812 N N . ASN A 1 473 ? -7.266 -12.984 -7.633 1 77.62 473 ASN A N 1
ATOM 3813 C CA . ASN A 1 473 ? -7.484 -11.625 -7.156 1 77.62 473 ASN A CA 1
ATOM 3814 C C . ASN A 1 473 ? -8.828 -11.492 -6.449 1 77.62 473 ASN A C 1
ATOM 3816 O O . ASN A 1 473 ? -9.039 -10.555 -5.672 1 77.62 473 ASN A O 1
ATOM 3820 N N . ALA A 1 474 ? -9.664 -12.406 -6.684 1 68.5 474 ALA A N 1
ATOM 3821 C CA . ALA A 1 474 ? -11.008 -12.359 -6.109 1 68.5 474 ALA A CA 1
ATOM 3822 C C . ALA A 1 474 ? -11.023 -12.969 -4.711 1 68.5 474 ALA A C 1
ATOM 3824 O O . ALA A 1 474 ? -12.023 -12.875 -3.998 1 68.5 474 ALA A O 1
ATOM 3825 N N . LEU A 1 475 ? -9.922 -13.594 -4.336 1 75.75 475 LEU A N 1
ATOM 3826 C CA . LEU A 1 475 ? -9.852 -14.195 -3.01 1 75.75 475 LEU A CA 1
ATOM 3827 C C . LEU A 1 475 ? -9.602 -13.141 -1.94 1 75.75 475 LEU A C 1
ATOM 3829 O O . LEU A 1 475 ? -8.516 -13.078 -1.361 1 75.75 475 LEU A O 1
ATOM 3833 N N . ILE A 1 476 ? -10.602 -12.273 -1.619 1 70.75 476 ILE A N 1
ATOM 3834 C CA . ILE A 1 476 ? -10.523 -11.211 -0.621 1 70.75 476 ILE A CA 1
ATOM 3835 C C . ILE A 1 476 ? -11.188 -11.672 0.675 1 70.75 476 ILE A C 1
ATOM 3837 O O . ILE A 1 476 ? -12.094 -12.508 0.653 1 70.75 476 ILE A O 1
ATOM 3841 N N . PRO A 1 477 ? -10.656 -11.195 1.786 1 66.44 477 PRO A N 1
ATOM 3842 C CA . PRO A 1 477 ? -11.273 -11.57 3.061 1 66.44 477 PRO A CA 1
ATOM 3843 C C . PRO A 1 477 ? -12.75 -11.18 3.135 1 66.44 477 PRO A C 1
ATOM 3845 O O . PRO A 1 477 ? -13.133 -10.102 2.668 1 66.44 477 PRO A O 1
ATOM 3848 N N . ASP A 1 478 ? -13.523 -12.188 3.367 1 58.44 478 ASP A N 1
ATOM 3849 C CA . ASP A 1 478 ? -14.938 -11.891 3.568 1 58.44 478 ASP A CA 1
ATOM 3850 C C . ASP A 1 478 ? -15.172 -11.164 4.891 1 58.44 478 ASP A C 1
ATOM 3852 O O . ASP A 1 478 ? -14.922 -11.719 5.961 1 58.44 478 ASP A O 1
ATOM 3856 N N . VAL A 1 479 ? -15.617 -9.961 4.824 1 56.84 479 VAL A N 1
ATOM 3857 C CA . VAL A 1 479 ? -15.82 -9.109 5.988 1 56.84 479 VAL A CA 1
ATOM 3858 C C . VAL A 1 479 ? -16.906 -9.703 6.879 1 56.84 479 VAL A C 1
ATOM 3860 O O . VAL A 1 479 ? -16.859 -9.562 8.102 1 56.84 479 VAL A O 1
ATOM 3863 N N . ASP A 1 480 ? -17.812 -10.531 6.266 1 50.53 480 ASP A N 1
ATOM 3864 C CA . ASP A 1 480 ? -18.969 -11.008 7.023 1 50.53 480 ASP A CA 1
ATOM 3865 C C . ASP A 1 480 ? -18.688 -12.367 7.656 1 50.53 480 ASP A C 1
ATOM 3867 O O . ASP A 1 480 ? -19.438 -12.812 8.531 1 50.53 480 ASP A O 1
ATOM 3871 N N . LYS A 1 481 ? -17.609 -13.016 7.195 1 53.16 481 LYS A N 1
ATOM 3872 C CA . LYS A 1 481 ? -17.328 -14.352 7.707 1 53.16 481 LYS A CA 1
ATOM 3873 C C . LYS A 1 481 ? -16.016 -14.367 8.492 1 53.16 481 LYS A C 1
ATOM 3875 O O . LYS A 1 481 ? -14.984 -13.898 8 1 53.16 481 LYS A O 1
ATOM 3880 N N . VAL A 1 482 ? -16.172 -14.695 9.703 1 55.44 482 VAL A N 1
ATOM 3881 C CA . VAL A 1 482 ? -14.969 -14.898 10.5 1 55.44 482 VAL A CA 1
ATOM 3882 C C . VAL A 1 482 ? -14.25 -16.156 10.039 1 55.44 482 VAL A C 1
ATOM 3884 O O . VAL A 1 482 ? -14.789 -17.266 10.164 1 55.44 482 VAL A O 1
ATOM 3887 N N . ASP A 1 483 ? -13.258 -15.984 9.188 1 65.88 483 ASP A N 1
ATOM 3888 C CA . ASP A 1 483 ? -12.406 -17.109 8.828 1 65.88 483 ASP A CA 1
ATOM 3889 C C . ASP A 1 483 ? -11.398 -17.406 9.938 1 65.88 483 ASP A C 1
ATOM 3891 O O . ASP A 1 483 ? -10.375 -16.734 10.062 1 65.88 483 ASP A O 1
ATOM 3895 N N . LEU A 1 484 ? -11.633 -18.453 10.688 1 66.56 484 LEU A N 1
ATOM 3896 C CA . LEU A 1 484 ? -10.812 -18.797 11.844 1 66.56 484 LEU A CA 1
ATOM 3897 C C . LEU A 1 484 ? -9.445 -19.297 11.406 1 66.56 484 LEU A C 1
ATOM 3899 O O . LEU A 1 484 ? -8.5 -19.344 12.203 1 66.56 484 LEU A O 1
ATOM 3903 N N . LEU A 1 485 ? -9.367 -19.578 10.156 1 78.81 485 LEU A N 1
ATOM 3904 C CA . LEU A 1 485 ? -8.117 -20.141 9.672 1 78.81 485 LEU A CA 1
ATOM 3905 C C . LEU A 1 485 ? -7.195 -19.047 9.148 1 78.81 485 LEU A C 1
ATOM 3907 O O . LEU A 1 485 ? -5.992 -19.266 8.984 1 78.81 485 LEU A O 1
ATOM 3911 N N . ALA A 1 486 ? -7.789 -17.938 8.875 1 84.12 486 ALA A N 1
ATOM 3912 C CA . ALA A 1 486 ? -7.008 -16.844 8.32 1 84.12 486 ALA A CA 1
ATOM 3913 C C . ALA A 1 486 ? -6.137 -16.188 9.391 1 84.12 486 ALA A C 1
ATOM 3915 O O . ALA A 1 486 ? -6.438 -16.281 10.578 1 84.12 486 ALA A O 1
ATOM 3916 N N . SER A 1 487 ? -4.961 -15.773 9 1 89.31 487 SER A N 1
ATOM 3917 C CA . SER A 1 487 ? -4.051 -15.078 9.906 1 89.31 487 SER A CA 1
ATOM 3918 C C . SER A 1 487 ? -3.354 -13.914 9.203 1 89.31 487 SER A C 1
ATOM 3920 O O . SER A 1 487 ? -3.271 -13.891 7.977 1 89.31 487 SER A O 1
ATOM 3922 N N . SER A 1 488 ? -2.879 -13 10.023 1 89.44 488 SER A N 1
ATOM 3923 C CA . SER A 1 488 ? -2.168 -11.844 9.484 1 89.44 488 SER A CA 1
ATOM 3924 C C . SER A 1 488 ? -0.66 -12.07 9.484 1 89.44 488 SER A C 1
ATOM 3926 O O . SER A 1 488 ? -0.135 -12.773 10.352 1 89.44 488 SER A O 1
ATOM 3928 N N . PRO A 1 489 ? 0.019 -11.414 8.531 1 93.75 489 PRO A N 1
ATOM 3929 C CA . PRO A 1 489 ? 1.466 -11.609 8.422 1 93.75 489 PRO A CA 1
ATOM 3930 C C . PRO A 1 489 ? 2.215 -11.203 9.688 1 93.75 489 PRO A C 1
ATOM 3932 O O . PRO A 1 489 ? 3.271 -11.758 9.992 1 93.75 489 PRO A O 1
ATOM 3935 N N . LEU A 1 490 ? 1.749 -10.352 10.477 1 91.94 490 LEU A N 1
ATOM 3936 C CA . LEU A 1 490 ? 2.426 -9.891 11.68 1 91.94 490 LEU A CA 1
ATOM 3937 C C . LEU A 1 490 ? 2.471 -10.992 12.734 1 91.94 490 LEU A C 1
ATOM 3939 O O . LEU A 1 490 ? 3.352 -10.992 13.602 1 91.94 490 LEU A O 1
ATOM 3943 N N . GLU A 1 491 ? 1.665 -11.969 12.625 1 92.25 491 GLU A N 1
ATOM 3944 C CA . GLU A 1 491 ? 1.528 -13.016 13.633 1 92.25 491 GLU A CA 1
ATOM 3945 C C . GLU A 1 491 ? 2.479 -14.172 13.359 1 92.25 491 GLU A C 1
ATOM 3947 O O . GLU A 1 491 ? 2.748 -14.984 14.242 1 92.25 491 GLU A O 1
ATOM 3952 N N . TRP A 1 492 ? 3.01 -14.289 12.227 1 95.94 492 TRP A N 1
ATOM 3953 C CA . TRP A 1 492 ? 3.664 -15.508 11.766 1 95.94 492 TRP A CA 1
ATOM 3954 C C . TRP A 1 492 ? 5.035 -15.672 12.414 1 95.94 492 TRP A C 1
ATOM 3956 O O . TRP A 1 492 ? 5.32 -16.703 13.031 1 95.94 492 TRP A O 1
ATOM 3966 N N . PRO A 1 493 ? 5.879 -14.586 12.391 1 95.75 493 PRO A N 1
ATOM 3967 C CA . PRO A 1 493 ? 7.238 -14.797 12.891 1 95.75 493 PRO A CA 1
ATOM 3968 C C . PRO A 1 493 ? 7.281 -15.039 14.398 1 95.75 493 PRO A C 1
ATOM 3970 O O . PRO A 1 493 ? 8.18 -15.719 14.898 1 95.75 493 PRO A O 1
ATOM 3973 N N . MET A 1 494 ? 6.324 -14.594 15.109 1 95.12 494 MET A N 1
ATOM 3974 C CA . MET A 1 494 ? 6.332 -14.68 16.562 1 95.12 494 MET A CA 1
ATOM 3975 C C . MET A 1 494 ? 5.566 -15.914 17.031 1 95.12 494 MET A C 1
ATOM 3977 O O . MET A 1 494 ? 5.395 -16.125 18.234 1 95.12 494 MET A O 1
ATOM 3981 N N . VAL A 1 495 ? 5.125 -16.734 16.172 1 95.69 495 VAL A N 1
ATOM 3982 C CA . VAL A 1 495 ? 4.418 -17.969 16.484 1 95.69 495 VAL A CA 1
ATOM 3983 C C . VAL A 1 495 ? 3.213 -17.672 17.375 1 95.69 495 VAL A C 1
ATOM 3985 O O . VAL A 1 495 ? 3.041 -18.297 18.422 1 95.69 495 VAL A O 1
ATOM 3988 N N . THR A 1 496 ? 2.459 -16.672 16.984 1 93.44 496 THR A N 1
ATOM 3989 C CA . THR A 1 496 ? 1.307 -16.297 17.797 1 93.44 496 THR A CA 1
ATOM 3990 C C . THR A 1 496 ? 0.049 -17.016 17.312 1 93.44 496 THR A C 1
ATOM 3992 O O . THR A 1 496 ? -0.982 -17 17.984 1 93.44 496 THR A O 1
ATOM 3995 N N . VAL A 1 497 ? 0.229 -17.672 16.172 1 92 497 VAL A N 1
ATOM 3996 C CA . VAL A 1 497 ? -0.954 -18.297 15.609 1 92 497 VAL A CA 1
ATOM 3997 C C . VAL A 1 497 ? -0.601 -19.703 15.125 1 92 497 VAL A C 1
ATOM 3999 O O . VAL A 1 497 ? 0.546 -19.969 14.758 1 92 497 VAL A O 1
ATOM 4002 N N . GLY A 1 498 ? -1.526 -20.594 15.305 1 92.06 498 GLY A N 1
ATOM 4003 C CA . GLY A 1 498 ? -1.514 -21.938 14.734 1 92.06 498 GLY A CA 1
ATOM 4004 C C . GLY A 1 498 ? -2.775 -22.266 13.953 1 92.06 498 GLY A C 1
ATOM 4005 O O . GLY A 1 498 ? -3.623 -21.391 13.742 1 92.06 498 GLY A O 1
ATOM 4006 N N . LEU A 1 499 ? -2.723 -23.484 13.422 1 92.12 499 LEU A N 1
ATOM 4007 C CA . LEU A 1 499 ? -3.865 -23.844 12.586 1 92.12 499 LEU A CA 1
ATOM 4008 C C . LEU A 1 499 ? -4.301 -25.281 12.828 1 92.12 499 LEU A C 1
ATOM 4010 O O . LEU A 1 499 ? -3.479 -26.203 12.766 1 92.12 499 LEU A O 1
ATOM 4014 N N . ARG A 1 500 ? -5.602 -25.422 13.219 1 91.44 500 ARG A N 1
ATOM 4015 C CA . ARG A 1 500 ? -6.184 -26.75 13.289 1 91.44 500 ARG A CA 1
ATOM 4016 C C . ARG A 1 500 ? -6.383 -27.344 11.898 1 91.44 500 ARG A C 1
ATOM 4018 O O . ARG A 1 500 ? -7.109 -26.781 11.078 1 91.44 500 ARG A O 1
ATOM 4025 N N . MET A 1 501 ? -5.789 -28.5 11.648 1 92.81 501 MET A N 1
ATOM 4026 C CA . MET A 1 501 ? -5.781 -29.031 10.281 1 92.81 501 MET A CA 1
ATOM 4027 C C . MET A 1 501 ? -6.934 -30 10.07 1 92.81 501 MET A C 1
ATOM 4029 O O . MET A 1 501 ? -7.141 -30.484 8.961 1 92.81 501 MET A O 1
ATOM 4033 N N . CYS A 1 502 ? -7.586 -30.359 11.117 1 91 502 CYS A N 1
ATOM 4034 C CA . CYS A 1 502 ? -8.703 -31.281 11.031 1 91 502 CYS A CA 1
ATOM 4035 C C . CYS A 1 502 ? -9.672 -31.094 12.195 1 91 502 CYS A C 1
ATOM 4037 O O . CYS A 1 502 ? -9.57 -30.094 12.922 1 91 502 CYS A O 1
ATOM 4039 N N . GLY A 1 503 ? -10.688 -31.969 12.219 1 86.5 503 GLY A N 1
ATOM 4040 C CA . GLY A 1 503 ? -11.648 -31.891 13.305 1 86.5 503 GLY A CA 1
ATOM 4041 C C . GLY A 1 503 ? -11.039 -32.188 14.664 1 86.5 503 GLY A C 1
ATOM 4042 O O . GLY A 1 503 ? -9.977 -32.812 14.75 1 86.5 503 GLY A O 1
ATOM 4043 N N . TRP A 1 504 ? -11.656 -31.781 15.719 1 89.06 504 TRP A N 1
ATOM 4044 C CA . TRP A 1 504 ? -11.094 -31.844 17.062 1 89.06 504 TRP A CA 1
ATOM 4045 C C . TRP A 1 504 ? -11.898 -32.781 17.953 1 89.06 504 TRP A C 1
ATOM 4047 O O . TRP A 1 504 ? -11.922 -32.625 19.172 1 89.06 504 TRP A O 1
ATOM 4057 N N . GLY A 1 505 ? -12.414 -33.781 17.359 1 87.31 505 GLY A N 1
ATOM 4058 C CA . GLY A 1 505 ? -13.172 -34.781 18.094 1 87.31 505 GLY A CA 1
ATOM 4059 C C . GLY A 1 505 ? -12.297 -35.75 18.844 1 87.31 505 GLY A C 1
ATOM 4060 O O . GLY A 1 505 ? -11.156 -36 18.453 1 87.31 505 GLY A O 1
ATOM 4061 N N . ASP A 1 506 ? -12.867 -36.438 19.797 1 90.19 506 ASP A N 1
ATOM 4062 C CA . ASP A 1 506 ? -12.109 -37.312 20.688 1 90.19 506 ASP A CA 1
ATOM 4063 C C . ASP A 1 506 ? -11.703 -38.625 19.984 1 90.19 506 ASP A C 1
ATOM 4065 O O . ASP A 1 506 ? -10.703 -39.25 20.328 1 90.19 506 ASP A O 1
ATOM 4069 N N . LYS A 1 507 ? -12.359 -39 19.031 1 87.94 507 LYS A N 1
ATOM 4070 C CA . LYS A 1 507 ? -12.109 -40.281 18.375 1 87.94 507 LYS A CA 1
ATOM 4071 C C . LYS A 1 507 ? -11.211 -40.125 17.156 1 87.94 507 LYS A C 1
ATOM 4073 O O . LYS A 1 507 ? -10.703 -41.094 16.609 1 87.94 507 LYS A O 1
ATOM 4078 N N . GLU A 1 508 ? -11.023 -38.906 16.734 1 89.56 508 GLU A N 1
ATOM 4079 C CA . GLU A 1 508 ? -10.227 -38.656 15.547 1 89.56 508 GLU A CA 1
ATOM 4080 C C . GLU A 1 508 ? -8.789 -38.281 15.906 1 89.56 508 GLU A C 1
ATOM 4082 O O . GLU A 1 508 ? -8.539 -37.719 16.984 1 89.56 508 GLU A O 1
ATOM 4087 N N . ILE A 1 509 ? -7.848 -38.719 15.086 1 92.62 509 ILE A N 1
ATOM 4088 C CA . ILE A 1 509 ? -6.473 -38.25 15.234 1 92.62 509 ILE A CA 1
ATOM 4089 C C . ILE A 1 509 ? -6.371 -36.781 14.789 1 92.62 509 ILE A C 1
ATOM 4091 O O . ILE A 1 509 ? -6.836 -36.438 13.711 1 92.62 509 ILE A O 1
ATOM 4095 N N . LYS A 1 510 ? -5.746 -35.938 15.68 1 94.12 510 LYS A N 1
ATOM 4096 C CA . LYS A 1 510 ? -5.711 -34.5 15.438 1 94.12 510 LYS A CA 1
ATOM 4097 C C . LYS A 1 510 ? -4.309 -34.062 15.031 1 94.12 510 LYS A C 1
ATOM 4099 O O . LYS A 1 510 ? -3.312 -34.594 15.508 1 94.12 510 LYS A O 1
ATOM 4104 N N . TYR A 1 511 ? -4.254 -33.156 14.117 1 95.25 511 TYR A N 1
ATOM 4105 C CA . TYR A 1 511 ? -3.002 -32.531 13.703 1 95.25 511 TYR A CA 1
ATOM 4106 C C . TYR A 1 511 ? -3.084 -31.016 13.82 1 95.25 511 TYR A C 1
ATOM 4108 O O . TYR A 1 511 ? -4.113 -30.422 13.5 1 95.25 511 TYR A O 1
ATOM 4116 N N . TYR A 1 512 ? -2.068 -30.422 14.328 1 95.25 512 TYR A N 1
ATOM 4117 C CA . TYR A 1 512 ? -1.993 -28.984 14.531 1 95.25 512 TYR A CA 1
ATOM 4118 C C . TYR A 1 512 ? -0.753 -28.406 13.867 1 95.25 512 TYR A C 1
ATOM 4120 O O . TYR A 1 512 ? 0.357 -28.906 14.062 1 95.25 512 TYR A O 1
ATOM 4128 N N . LEU A 1 513 ? -0.985 -27.406 13.031 1 96.31 513 LEU A N 1
ATOM 4129 C CA . LEU A 1 513 ? 0.12 -26.766 12.328 1 96.31 513 LEU A CA 1
ATOM 4130 C C . LEU A 1 513 ? 0.715 -25.641 13.172 1 96.31 513 LEU A C 1
ATOM 4132 O O . LEU A 1 513 ? 0.065 -24.625 13.398 1 96.31 513 LEU A O 1
ATOM 4136 N N . LEU A 1 514 ? 1.846 -25.844 13.641 1 96.25 514 LEU A N 1
ATOM 4137 C CA . LEU A 1 514 ? 2.574 -24.891 14.477 1 96.25 514 LEU A CA 1
ATOM 4138 C C . LEU A 1 514 ? 4.078 -25.047 14.289 1 96.25 514 LEU A C 1
ATOM 4140 O O . LEU A 1 514 ? 4.586 -26.172 14.188 1 96.25 514 LEU A O 1
ATOM 4144 N N . GLY A 1 515 ? 4.73 -23.953 14.172 1 96.94 515 GLY A N 1
ATOM 4145 C CA . GLY A 1 515 ? 6.18 -24.016 14.062 1 96.94 515 GLY A CA 1
ATOM 4146 C C . GLY A 1 515 ? 6.871 -24.25 15.391 1 96.94 515 GLY A C 1
ATOM 4147 O O . GLY A 1 515 ? 6.285 -24.016 16.453 1 96.94 515 GLY A O 1
ATOM 4148 N N . ASN A 1 516 ? 8.07 -24.844 15.359 1 98.31 516 ASN A N 1
ATOM 4149 C CA . ASN A 1 516 ? 8.914 -24.875 16.547 1 98.31 516 ASN A CA 1
ATOM 4150 C C . ASN A 1 516 ? 9.258 -23.469 17.031 1 98.31 516 ASN A C 1
ATOM 4152 O O . ASN A 1 516 ? 10.008 -22.75 16.375 1 98.31 516 ASN A O 1
ATOM 4156 N N . PRO A 1 517 ? 8.703 -23.094 18.203 1 97.88 517 PRO A N 1
ATOM 4157 C CA . PRO A 1 517 ? 8.859 -21.703 18.656 1 97.88 517 PRO A CA 1
ATOM 4158 C C . PRO A 1 517 ? 10.328 -21.281 18.75 1 97.88 517 PRO A C 1
ATOM 4160 O O . PRO A 1 517 ? 10.672 -20.156 18.375 1 97.88 517 PRO A O 1
ATOM 4163 N N . ILE A 1 518 ? 11.203 -22.125 19.172 1 98.38 518 ILE A N 1
ATOM 4164 C CA . ILE A 1 518 ? 12.609 -21.766 19.328 1 98.38 518 ILE A CA 1
ATOM 4165 C C . ILE A 1 518 ? 13.242 -21.5 17.969 1 98.38 518 ILE A C 1
ATOM 4167 O O . ILE A 1 518 ? 13.977 -20.516 17.797 1 98.38 518 ILE A O 1
ATOM 4171 N N . VAL A 1 519 ? 12.938 -22.328 17 1 98.69 519 VAL A N 1
ATOM 4172 C CA . VAL A 1 519 ? 13.461 -22.141 15.656 1 98.69 519 VAL A CA 1
ATOM 4173 C C . VAL A 1 519 ? 12.969 -20.828 15.078 1 98.69 519 VAL A C 1
ATOM 4175 O O . VAL A 1 519 ? 13.75 -20.047 14.523 1 98.69 519 VAL A O 1
ATOM 4178 N N . TRP A 1 520 ? 11.711 -20.531 15.211 1 98.62 520 TRP A N 1
ATOM 4179 C CA . TRP A 1 520 ? 11.102 -19.359 14.617 1 98.62 520 TRP A CA 1
ATOM 4180 C C . TRP A 1 520 ? 11.594 -18.078 15.305 1 98.62 520 TRP A C 1
ATOM 4182 O O . TRP A 1 520 ? 11.93 -17.094 14.641 1 98.62 520 TRP A O 1
ATOM 4192 N N . TRP A 1 521 ? 11.672 -18.109 16.656 1 98.31 521 TRP A N 1
ATOM 4193 C CA . TRP A 1 521 ? 12.125 -16.938 17.406 1 98.31 521 TRP A CA 1
ATOM 4194 C C . TRP A 1 521 ? 13.594 -16.641 17.109 1 98.31 521 TRP A C 1
ATOM 4196 O O . TRP A 1 521 ? 13.977 -15.484 16.938 1 98.31 521 TRP A O 1
ATOM 4206 N N . LEU A 1 522 ? 14.375 -17.672 17.031 1 98.5 522 LEU A N 1
ATOM 4207 C CA . LEU A 1 522 ? 15.781 -17.484 16.703 1 98.5 522 LEU A CA 1
ATOM 4208 C C . LEU A 1 522 ? 15.922 -16.938 15.281 1 98.5 522 LEU A C 1
ATOM 4210 O O . LEU A 1 522 ? 16.781 -16.078 15.023 1 98.5 522 LEU A O 1
ATOM 4214 N N . SER A 1 523 ? 15.094 -17.375 14.398 1 98.62 523 SER A N 1
ATOM 4215 C CA . SER A 1 523 ? 15.172 -17 13 1 98.62 523 SER A CA 1
ATOM 4216 C C . SER A 1 523 ? 14.844 -15.516 12.812 1 98.62 523 SER A C 1
ATOM 4218 O O . SER A 1 523 ? 15.586 -14.789 12.148 1 98.62 523 SER A O 1
ATOM 4220 N N . ILE A 1 524 ? 13.773 -15.031 13.43 1 98.31 524 ILE A N 1
ATOM 4221 C CA . ILE A 1 524 ? 13.406 -13.625 13.281 1 98.31 524 ILE A CA 1
ATOM 4222 C C . ILE A 1 524 ? 14.422 -12.75 14 1 98.31 524 ILE A C 1
ATOM 4224 O O . ILE A 1 524 ? 14.766 -11.664 13.523 1 98.31 524 ILE A O 1
ATOM 4228 N N . SER A 1 525 ? 14.898 -13.203 15.141 1 98.5 525 SER A N 1
ATOM 4229 C CA . SER A 1 525 ? 15.93 -12.461 15.859 1 98.5 525 SER A CA 1
ATOM 4230 C C . SER A 1 525 ? 17.203 -12.344 15.031 1 98.5 525 SER A C 1
ATOM 4232 O O . SER A 1 525 ? 17.891 -11.312 15.062 1 98.5 525 SER A O 1
ATOM 4234 N N . ALA A 1 526 ? 17.484 -13.383 14.328 1 98.75 526 ALA A N 1
ATOM 4235 C CA . ALA A 1 526 ? 18.688 -13.391 13.5 1 98.75 526 ALA A CA 1
ATOM 4236 C C . ALA A 1 526 ? 18.578 -12.367 12.375 1 98.75 526 ALA A C 1
ATOM 4238 O O . ALA A 1 526 ? 19.578 -11.727 12.008 1 98.75 526 ALA A O 1
ATOM 4239 N N . ILE A 1 527 ? 17.422 -12.258 11.766 1 98.62 527 ILE A N 1
ATOM 4240 C CA . ILE A 1 527 ? 17.219 -11.258 10.727 1 98.62 527 ILE A CA 1
ATOM 4241 C C . ILE A 1 527 ? 17.453 -9.859 11.289 1 98.62 527 ILE A C 1
ATOM 4243 O O . ILE A 1 527 ? 18.172 -9.062 10.688 1 98.62 527 ILE A O 1
ATOM 4247 N N . LEU A 1 528 ? 16.938 -9.602 12.469 1 98.19 528 LEU A N 1
ATOM 4248 C CA . LEU A 1 528 ? 17.109 -8.312 13.117 1 98.19 528 LEU A CA 1
ATOM 4249 C C . LEU A 1 528 ? 18.578 -8.078 13.477 1 98.19 528 LEU A C 1
ATOM 4251 O O . LEU A 1 528 ? 19.109 -6.984 13.289 1 98.19 528 LEU A O 1
ATOM 4255 N N . LEU A 1 529 ? 19.188 -9.141 13.953 1 98.31 529 LEU A N 1
ATOM 4256 C CA . LEU A 1 529 ? 20.594 -9.055 14.336 1 98.31 529 LEU A CA 1
ATOM 4257 C C . LEU A 1 529 ? 21.469 -8.797 13.117 1 98.31 529 LEU A C 1
ATOM 4259 O O . LEU A 1 529 ? 22.453 -8.07 13.211 1 98.31 529 LEU A O 1
ATOM 4263 N N . PHE A 1 530 ? 21.188 -9.43 12.008 1 98.5 530 PHE A N 1
ATOM 4264 C CA . PHE A 1 530 ? 21.953 -9.188 10.781 1 98.5 530 PHE A CA 1
ATOM 4265 C C . PHE A 1 530 ? 21.875 -7.723 10.383 1 98.5 530 PHE A C 1
ATOM 4267 O O . PHE A 1 530 ? 22.875 -7.113 10.031 1 98.5 530 PHE A O 1
ATOM 4274 N N . CYS A 1 531 ? 20.609 -7.156 10.406 1 98.19 531 CYS A N 1
ATOM 4275 C CA . CYS A 1 531 ? 20.438 -5.75 10.07 1 98.19 531 CYS A CA 1
ATOM 4276 C C . CYS A 1 531 ? 21.234 -4.852 11.008 1 98.19 531 CYS A C 1
ATOM 4278 O O . CYS A 1 531 ? 21.922 -3.938 10.555 1 98.19 531 CYS A O 1
ATOM 4280 N N . LEU A 1 532 ? 21.203 -5.16 12.297 1 98 532 LEU A N 1
ATOM 4281 C CA . LEU A 1 532 ? 21.922 -4.383 13.297 1 98 532 LEU A CA 1
ATOM 4282 C C . LEU A 1 532 ? 23.422 -4.496 13.094 1 98 532 LEU A C 1
ATOM 4284 O O . LEU A 1 532 ? 24.141 -3.486 13.086 1 98 532 LEU A O 1
ATOM 4288 N N . THR A 1 533 ? 23.906 -5.734 12.883 1 97.75 533 THR A N 1
ATOM 4289 C CA . THR A 1 533 ? 25.328 -5.98 12.688 1 97.75 533 THR A CA 1
ATOM 4290 C C . THR A 1 533 ? 25.828 -5.289 11.43 1 97.75 533 THR A C 1
ATOM 4292 O O . THR A 1 533 ? 26.891 -4.652 11.445 1 97.75 533 THR A O 1
ATOM 4295 N N . THR A 1 534 ? 25.094 -5.398 10.344 1 97.5 534 THR A N 1
ATOM 4296 C CA . THR A 1 534 ? 25.484 -4.738 9.102 1 97.5 534 THR A CA 1
ATOM 4297 C C . THR A 1 534 ? 25.516 -3.225 9.281 1 97.5 534 THR A C 1
ATOM 4299 O O . THR A 1 534 ? 26.453 -2.564 8.812 1 97.5 534 THR A O 1
ATOM 4302 N N . GLY A 1 535 ? 24.5 -2.713 10.023 1 96.62 535 GLY A N 1
ATOM 4303 C CA . GLY A 1 535 ? 24.484 -1.292 10.328 1 96.62 535 GLY A CA 1
ATOM 4304 C C . GLY A 1 535 ? 25.703 -0.848 11.117 1 96.62 535 GLY A C 1
ATOM 4305 O O . GLY A 1 535 ? 26.328 0.167 10.797 1 96.62 535 GLY A O 1
ATOM 4306 N N . ILE A 1 536 ? 26.141 -1.602 12.086 1 96.69 536 ILE A N 1
ATOM 4307 C CA . ILE A 1 536 ? 27.281 -1.287 12.922 1 96.69 536 ILE A CA 1
ATOM 4308 C C . ILE A 1 536 ? 28.562 -1.317 12.086 1 96.69 536 ILE A C 1
ATOM 4310 O O . ILE A 1 536 ? 29.391 -0.414 12.188 1 96.69 536 ILE A O 1
ATOM 4314 N N . TYR A 1 537 ? 28.688 -2.357 11.25 1 96.5 537 TYR A N 1
ATOM 4315 C CA . TYR A 1 537 ? 29.875 -2.449 10.391 1 96.5 537 TYR A CA 1
ATOM 4316 C C . TYR A 1 537 ? 29.938 -1.26 9.445 1 96.5 537 TYR A C 1
ATOM 4318 O O . TYR A 1 537 ? 31.016 -0.698 9.227 1 96.5 537 TYR A O 1
ATOM 4326 N N . MET A 1 538 ? 28.828 -0.802 8.883 1 94.94 538 MET A N 1
ATOM 4327 C CA . MET A 1 538 ? 28.812 0.322 7.953 1 94.94 538 MET A CA 1
ATOM 4328 C C . MET A 1 538 ? 29.172 1.623 8.664 1 94.94 538 MET A C 1
ATOM 4330 O O . MET A 1 538 ? 29.891 2.453 8.109 1 94.94 538 MET A O 1
ATOM 4334 N N . VAL A 1 539 ? 28.656 1.83 9.898 1 94.56 539 VAL A N 1
ATOM 4335 C CA . VAL A 1 539 ? 28.969 3.01 10.703 1 94.56 539 VAL A CA 1
ATOM 4336 C C . VAL A 1 539 ? 30.469 3.033 11.023 1 94.56 539 VAL A C 1
ATOM 4338 O O . VAL A 1 539 ? 31.109 4.078 10.93 1 94.56 539 VAL A O 1
ATOM 4341 N N . ARG A 1 540 ? 31.031 1.862 11.336 1 95.44 540 ARG A N 1
ATOM 4342 C CA . ARG A 1 540 ? 32.469 1.76 11.656 1 95.44 540 ARG A CA 1
ATOM 4343 C C . ARG A 1 540 ? 33.312 1.952 10.406 1 95.44 540 ARG A C 1
ATOM 4345 O O . ARG A 1 540 ? 34.344 2.615 10.453 1 95.44 540 ARG A O 1
ATOM 4352 N N . MET A 1 541 ? 32.844 1.458 9.32 1 93.88 541 MET A N 1
ATOM 4353 C CA . MET A 1 541 ? 33.531 1.648 8.062 1 93.88 541 MET A CA 1
ATOM 4354 C C . MET A 1 541 ? 33.562 3.121 7.668 1 93.88 541 MET A C 1
ATOM 4356 O O . MET A 1 541 ? 34.562 3.605 7.129 1 93.88 541 MET A O 1
ATOM 4360 N N . GLN A 1 542 ? 32.438 3.787 7.953 1 92.19 542 GLN A N 1
ATOM 4361 C CA . GLN A 1 542 ? 32.375 5.215 7.664 1 92.19 542 GLN A CA 1
ATOM 4362 C C . GLN A 1 542 ? 33.406 5.992 8.469 1 92.19 542 GLN A C 1
ATOM 4364 O O . GLN A 1 542 ? 33.938 7.016 8.008 1 92.19 542 GLN A O 1
ATOM 4369 N N . ARG A 1 543 ? 33.875 5.461 9.625 1 92.62 543 ARG A N 1
ATOM 4370 C CA . ARG A 1 543 ? 34.906 6.055 10.477 1 92.62 543 ARG A CA 1
ATOM 4371 C C . ARG A 1 543 ? 36.281 5.461 10.164 1 92.62 543 ARG A C 1
ATOM 4373 O O . ARG A 1 543 ? 37.219 5.629 10.938 1 92.62 543 ARG A O 1
ATOM 4380 N N . SER A 1 544 ? 36.375 4.629 9.094 1 91.75 544 SER A N 1
ATOM 4381 C CA . SER A 1 544 ? 37.625 4.023 8.602 1 91.75 544 SER A CA 1
ATOM 4382 C C . SER A 1 544 ? 38.156 2.988 9.586 1 91.75 544 SER A C 1
ATOM 4384 O O . SER A 1 544 ? 39.375 2.848 9.75 1 91.75 544 SER A O 1
ATOM 4386 N N . ILE A 1 545 ? 37.188 2.436 10.344 1 92.94 545 ILE A N 1
ATOM 4387 C CA . ILE A 1 545 ? 37.562 1.304 11.188 1 92.94 545 ILE A CA 1
ATOM 4388 C C . ILE A 1 545 ? 37.406 0.002 10.406 1 92.94 545 ILE A C 1
ATOM 4390 O O . ILE A 1 545 ? 36.312 -0.284 9.891 1 92.94 545 ILE A O 1
ATOM 4394 N N . VAL A 1 546 ? 38.406 -0.766 10.242 1 90.44 546 VAL A N 1
ATOM 4395 C CA . VAL A 1 546 ? 38.375 -1.979 9.43 1 90.44 546 VAL A CA 1
ATOM 4396 C C . VAL A 1 546 ? 38.25 -3.203 10.336 1 90.44 546 VAL A C 1
ATOM 4398 O O . VAL A 1 546 ? 39.219 -3.6 10.977 1 90.44 546 VAL A O 1
ATOM 4401 N N . ASP A 1 547 ? 37.125 -3.818 10.406 1 90.62 547 ASP A N 1
ATOM 4402 C CA . ASP A 1 547 ? 36.844 -4.973 11.258 1 90.62 547 ASP A CA 1
ATOM 4403 C C . ASP A 1 547 ? 37.25 -6.273 10.57 1 90.62 547 ASP A C 1
ATOM 4405 O O . ASP A 1 547 ? 37.594 -7.258 11.234 1 90.62 547 ASP A O 1
ATOM 4409 N N . MET A 1 548 ? 37.188 -6.297 9.203 1 93.12 548 MET A N 1
ATOM 4410 C CA . MET A 1 548 ? 37.5 -7.5 8.445 1 93.12 548 MET A CA 1
ATOM 4411 C C . MET A 1 548 ? 38.031 -7.141 7.062 1 93.12 548 MET A C 1
ATOM 4413 O O . MET A 1 548 ? 37.938 -5.992 6.629 1 93.12 548 MET A O 1
ATOM 4417 N N . THR A 1 549 ? 38.625 -8.133 6.414 1 93.62 549 THR A N 1
ATOM 4418 C CA . THR A 1 549 ? 39.156 -7.91 5.082 1 93.62 549 THR A CA 1
ATOM 4419 C C . THR A 1 549 ? 38.062 -7.68 4.066 1 93.62 549 THR A C 1
ATOM 4421 O O . THR A 1 549 ? 36.875 -7.957 4.348 1 93.62 549 THR A O 1
ATOM 4424 N N . GLN A 1 550 ? 38.406 -7.137 2.951 1 93.88 550 GLN A N 1
ATOM 4425 C CA . GLN A 1 550 ? 37.406 -6.855 1.905 1 93.88 550 GLN A CA 1
ATOM 4426 C C . GLN A 1 550 ? 36.75 -8.141 1.409 1 93.88 550 GLN A C 1
ATOM 4428 O O . GLN A 1 550 ? 35.562 -8.156 1.11 1 93.88 550 GLN A O 1
ATOM 4433 N N . ILE A 1 551 ? 37.531 -9.211 1.334 1 93.75 551 ILE A N 1
ATOM 4434 C CA . ILE A 1 551 ? 37.031 -10.492 0.875 1 93.75 551 ILE A CA 1
ATOM 4435 C C . ILE A 1 551 ? 36 -11.031 1.882 1 93.75 551 ILE A C 1
ATOM 4437 O O . ILE A 1 551 ? 34.938 -11.531 1.497 1 93.75 551 ILE A O 1
ATOM 4441 N N . GLN A 1 552 ? 36.312 -10.836 3.162 1 94.69 552 GLN A N 1
ATOM 4442 C CA . GLN A 1 552 ? 35.406 -11.289 4.223 1 94.69 552 GLN A CA 1
ATOM 4443 C C . GLN A 1 552 ? 34.125 -10.477 4.242 1 94.69 552 GLN A C 1
ATOM 4445 O O . GLN A 1 552 ? 33.031 -11.023 4.434 1 94.69 552 GLN A O 1
ATOM 4450 N N . TRP A 1 553 ? 34.312 -9.203 4.039 1 95.75 553 TRP A N 1
ATOM 4451 C CA . TRP A 1 553 ? 33.156 -8.32 4.012 1 95.75 553 TRP A CA 1
ATOM 4452 C C . TRP A 1 553 ? 32.219 -8.672 2.848 1 95.75 553 TRP A C 1
ATOM 4454 O O . TRP A 1 553 ? 31.016 -8.766 3.018 1 95.75 553 TRP A O 1
ATOM 4464 N N . ASN A 1 554 ? 32.844 -8.898 1.672 1 95.19 554 ASN A N 1
ATOM 4465 C CA . ASN A 1 554 ? 32.062 -9.242 0.488 1 95.19 554 ASN A CA 1
ATOM 4466 C C . ASN A 1 554 ? 31.297 -10.555 0.668 1 95.19 554 ASN A C 1
ATOM 4468 O O . ASN A 1 554 ? 30.156 -10.688 0.227 1 95.19 554 ASN A O 1
ATOM 4472 N N . HIS A 1 555 ? 31.953 -11.469 1.296 1 96.25 555 HIS A N 1
ATOM 4473 C CA . HIS A 1 555 ? 31.297 -12.75 1.558 1 96.25 555 HIS A CA 1
ATOM 4474 C C . HIS A 1 555 ? 30.172 -12.602 2.562 1 96.25 555 HIS A C 1
ATOM 4476 O O . HIS A 1 555 ? 29.078 -13.141 2.359 1 96.25 555 HIS A O 1
ATOM 4482 N N . PHE A 1 556 ? 30.438 -11.836 3.666 1 97.5 556 PHE A N 1
ATOM 4483 C CA . PHE A 1 556 ? 29.422 -11.57 4.684 1 97.5 556 PHE A CA 1
ATOM 4484 C C . PHE A 1 556 ? 28.188 -10.914 4.066 1 97.5 556 PHE A C 1
ATOM 4486 O O . PHE A 1 556 ? 27.062 -11.328 4.336 1 97.5 556 PHE A O 1
ATOM 4493 N N . LEU A 1 557 ? 28.453 -9.953 3.221 1 96.81 557 LEU A N 1
ATOM 4494 C CA . LEU A 1 557 ? 27.359 -9.211 2.607 1 96.81 557 LEU A CA 1
ATOM 4495 C C . LEU A 1 557 ? 26.625 -10.07 1.583 1 96.81 557 LEU A C 1
ATOM 4497 O O . LEU A 1 557 ? 25.406 -10 1.473 1 96.81 557 LEU A O 1
ATOM 4501 N N . TYR A 1 558 ? 27.375 -10.875 0.815 1 97.38 558 TYR A N 1
ATOM 4502 C CA . TYR A 1 558 ? 26.75 -11.742 -0.169 1 97.38 558 TYR A CA 1
ATOM 4503 C C . TYR A 1 558 ? 25.781 -12.711 0.501 1 97.38 558 TYR A C 1
ATOM 4505 O O . TYR A 1 558 ? 24.594 -12.766 0.136 1 97.38 558 TYR A O 1
ATOM 4513 N N . VAL A 1 559 ? 26.234 -13.414 1.489 1 98.62 559 VAL A N 1
ATOM 4514 C CA . VAL A 1 559 ? 25.406 -14.43 2.141 1 98.62 559 VAL A CA 1
ATOM 4515 C C . VAL A 1 559 ? 24.266 -13.758 2.898 1 98.62 559 VAL A C 1
ATOM 4517 O O . VAL A 1 559 ? 23.109 -14.125 2.725 1 98.62 559 VAL A O 1
ATOM 4520 N N . GLY A 1 560 ? 24.625 -12.742 3.732 1 98.44 560 GLY A N 1
ATOM 4521 C CA . GLY A 1 560 ? 23.625 -12.055 4.535 1 98.44 560 GLY A CA 1
ATOM 4522 C C . GLY A 1 560 ? 22.547 -11.391 3.703 1 98.44 560 GLY A C 1
ATOM 4523 O O . GLY A 1 560 ? 21.359 -11.508 4.012 1 98.44 560 GLY A O 1
ATOM 4524 N N . ARG A 1 561 ? 22.969 -10.703 2.691 1 97.62 561 ARG A N 1
ATOM 4525 C CA . ARG A 1 561 ? 22.016 -9.992 1.848 1 97.62 561 ARG A CA 1
ATOM 4526 C C . ARG A 1 561 ? 21.125 -10.961 1.082 1 97.62 561 ARG A C 1
ATOM 4528 O O . ARG A 1 561 ? 19.938 -10.711 0.889 1 97.62 561 ARG A O 1
ATOM 4535 N N . THR A 1 562 ? 21.672 -12.062 0.568 1 98.56 562 THR A N 1
ATOM 4536 C CA . THR A 1 562 ? 20.891 -13.062 -0.151 1 98.56 562 THR A CA 1
ATOM 4537 C C . THR A 1 562 ? 19.812 -13.656 0.75 1 98.56 562 THR A C 1
ATOM 4539 O O . THR A 1 562 ? 18.656 -13.758 0.352 1 98.56 562 THR A O 1
ATOM 4542 N N . LEU A 1 563 ? 20.203 -13.969 1.977 1 98.88 563 LEU A N 1
ATOM 4543 C CA . LEU A 1 563 ? 19.25 -14.555 2.92 1 98.88 563 LEU A CA 1
ATOM 4544 C C . LEU A 1 563 ? 18.219 -13.523 3.363 1 98.88 563 LEU A C 1
ATOM 4546 O O . LEU A 1 563 ? 17.031 -13.836 3.473 1 98.88 563 LEU A O 1
ATOM 4550 N N . PHE A 1 564 ? 18.672 -12.328 3.621 1 98.56 564 PHE A N 1
ATOM 4551 C CA . PHE A 1 564 ? 17.75 -11.266 4.023 1 98.56 564 PHE A CA 1
ATOM 4552 C C . PHE A 1 564 ? 16.734 -10.977 2.918 1 98.56 564 PHE A C 1
ATOM 4554 O O . PHE A 1 564 ? 15.539 -10.883 3.176 1 98.56 564 PHE A O 1
ATOM 4561 N N . LEU A 1 565 ? 17.281 -10.789 1.656 1 98.5 565 LEU A N 1
ATOM 4562 C CA . LEU A 1 565 ? 16.406 -10.508 0.527 1 98.5 565 LEU A CA 1
ATOM 4563 C C . LEU A 1 565 ? 15.453 -11.672 0.265 1 98.5 565 LEU A C 1
ATOM 4565 O O . LEU A 1 565 ? 14.312 -11.469 -0.139 1 98.5 565 LEU A O 1
ATOM 4569 N N . GLY A 1 566 ? 15.938 -12.906 0.409 1 98.69 566 GLY A N 1
ATOM 4570 C CA . GLY A 1 566 ? 15.055 -14.055 0.306 1 98.69 566 GLY A CA 1
ATOM 4571 C C . GLY A 1 566 ? 13.891 -14 1.279 1 98.69 566 GLY A C 1
ATOM 4572 O O . GLY A 1 566 ? 12.742 -14.203 0.891 1 98.69 566 GLY A O 1
ATOM 4573 N N . TRP A 1 567 ? 14.211 -13.719 2.531 1 98.62 567 TRP A N 1
ATOM 4574 C CA . TRP A 1 567 ? 13.188 -13.57 3.564 1 98.62 567 TRP A CA 1
ATOM 4575 C C . TRP A 1 567 ? 12.266 -12.398 3.25 1 98.62 567 TRP A C 1
ATOM 4577 O O . TRP A 1 567 ? 11.039 -12.539 3.32 1 98.62 567 TRP A O 1
ATOM 4587 N N . PHE A 1 568 ? 12.812 -11.242 2.885 1 98.06 568 PHE A N 1
ATOM 4588 C CA . PHE A 1 568 ? 12.07 -10.008 2.629 1 98.06 568 PHE A CA 1
ATOM 4589 C C . PHE A 1 568 ? 11.086 -10.195 1.483 1 98.06 568 PHE A C 1
ATOM 4591 O O . PHE A 1 568 ? 9.914 -9.844 1.602 1 98.06 568 PHE A O 1
ATOM 4598 N N . LEU A 1 569 ? 11.539 -10.773 0.4 1 98.25 569 LEU A N 1
ATOM 4599 C CA . LEU A 1 569 ? 10.719 -10.938 -0.798 1 98.25 569 LEU A CA 1
ATOM 4600 C C . LEU A 1 569 ? 9.609 -11.953 -0.562 1 98.25 569 LEU A C 1
ATOM 4602 O O . LEU A 1 569 ? 8.516 -11.828 -1.127 1 98.25 569 LEU A O 1
ATOM 4606 N N . HIS A 1 570 ? 9.836 -12.922 0.336 1 98.31 570 HIS A N 1
ATOM 4607 C CA . HIS A 1 570 ? 8.844 -13.961 0.575 1 98.31 570 HIS A CA 1
ATOM 4608 C C . HIS A 1 570 ? 7.953 -13.609 1.762 1 98.31 570 HIS A C 1
ATOM 4610 O O . HIS A 1 570 ? 7.113 -14.414 2.174 1 98.31 570 HIS A O 1
ATOM 4616 N N . TYR A 1 571 ? 8.156 -12.43 2.373 1 97.31 571 TYR A N 1
ATOM 4617 C CA . TYR A 1 571 ? 7.391 -12.102 3.568 1 97.31 571 TYR A CA 1
ATOM 4618 C C . TYR A 1 571 ? 6.68 -10.766 3.408 1 97.31 571 TYR A C 1
ATOM 4620 O O . TYR A 1 571 ? 5.453 -10.688 3.525 1 97.31 571 TYR A O 1
ATOM 4628 N N . ILE A 1 572 ? 7.324 -9.727 2.957 1 96.12 572 ILE A N 1
ATOM 4629 C CA . ILE A 1 572 ? 6.855 -8.352 3.039 1 96.12 572 ILE A CA 1
ATOM 4630 C C . ILE A 1 572 ? 5.699 -8.141 2.066 1 96.12 572 ILE A C 1
ATOM 4632 O O . ILE A 1 572 ? 4.742 -7.426 2.375 1 96.12 572 ILE A O 1
ATOM 4636 N N . PRO A 1 573 ? 5.699 -8.734 0.92 1 94 573 PRO A N 1
ATOM 4637 C CA . PRO A 1 573 ? 4.59 -8.516 -0.008 1 94 573 PRO A CA 1
ATOM 4638 C C . PRO A 1 573 ? 3.236 -8.898 0.591 1 94 573 PRO A C 1
ATOM 4640 O O . PRO A 1 573 ? 2.201 -8.367 0.173 1 94 573 PRO A O 1
ATOM 4643 N N . PHE A 1 574 ? 3.186 -9.758 1.545 1 94.06 574 PHE A N 1
ATOM 4644 C CA . PHE A 1 574 ? 1.924 -10.211 2.117 1 94.06 574 PHE A CA 1
ATOM 4645 C C . PHE A 1 574 ? 1.275 -9.109 2.943 1 94.06 574 PHE A C 1
ATOM 4647 O O . PHE A 1 574 ? 0.09 -9.188 3.273 1 94.06 574 PHE A O 1
ATOM 4654 N N . PHE A 1 575 ? 2.008 -8.039 3.248 1 90.25 575 PHE A N 1
ATOM 4655 C CA . PHE A 1 575 ? 1.443 -6.898 3.957 1 90.25 575 PHE A CA 1
ATOM 4656 C C . PHE A 1 575 ? 0.646 -6.012 3.006 1 90.25 575 PHE A C 1
ATOM 4658 O O . PHE A 1 575 ? -0.23 -5.262 3.438 1 90.25 575 PHE A O 1
ATOM 4665 N N . ILE A 1 576 ? 0.968 -6.039 1.746 1 84.25 576 ILE A N 1
ATOM 4666 C CA . ILE A 1 576 ? 0.37 -5.125 0.777 1 84.25 576 ILE A CA 1
ATOM 4667 C C . ILE A 1 576 ? -0.686 -5.859 -0.043 1 84.25 576 ILE A C 1
ATOM 4669 O O . ILE A 1 576 ? -1.594 -5.238 -0.6 1 84.25 576 ILE A O 1
ATOM 4673 N N . MET A 1 577 ? -0.637 -7.148 -0.001 1 81.88 577 MET A N 1
ATOM 4674 C CA . MET A 1 577 ? -1.594 -7.926 -0.786 1 81.88 577 MET A CA 1
ATOM 4675 C C . MET A 1 577 ? -2.977 -7.891 -0.144 1 81.88 577 MET A C 1
ATOM 4677 O O . MET A 1 577 ? -3.1 -7.965 1.08 1 81.88 577 MET A O 1
ATOM 4681 N N . GLY A 1 578 ? -4.004 -7.602 -0.77 1 75.94 578 GLY A N 1
ATOM 4682 C CA . GLY A 1 578 ? -5.367 -7.512 -0.277 1 75.94 578 GLY A CA 1
ATOM 4683 C C . GLY A 1 578 ? -6.078 -8.852 -0.239 1 75.94 578 GLY A C 1
ATOM 4684 O O . GLY A 1 578 ? -7.301 -8.906 -0.094 1 75.94 578 GLY A O 1
ATOM 4685 N N . ARG A 1 579 ? -5.336 -9.922 -0.334 1 81.56 579 ARG A N 1
ATOM 4686 C CA . ARG A 1 579 ? -5.953 -11.25 -0.311 1 81.56 579 ARG A CA 1
ATOM 4687 C C . ARG A 1 579 ? -5.891 -11.852 1.087 1 81.56 579 ARG A C 1
ATOM 4689 O O . ARG A 1 579 ? -5.199 -11.336 1.965 1 81.56 579 ARG A O 1
ATOM 4696 N N . VAL A 1 580 ? -6.668 -12.977 1.242 1 84.75 580 VAL A N 1
ATOM 4697 C CA . VAL A 1 580 ? -6.648 -13.711 2.506 1 84.75 580 VAL A CA 1
ATOM 4698 C C . VAL A 1 580 ? -5.289 -14.375 2.695 1 84.75 580 VAL A C 1
ATOM 4700 O O . VAL A 1 580 ? -4.73 -14.938 1.75 1 84.75 580 VAL A O 1
ATOM 4703 N N . THR A 1 581 ? -4.781 -14.281 3.82 1 91.44 581 THR A N 1
ATOM 4704 C CA . THR A 1 581 ? -3.461 -14.836 4.098 1 91.44 581 THR A CA 1
ATOM 4705 C C . THR A 1 581 ? -3.543 -15.922 5.16 1 91.44 581 THR A C 1
ATOM 4707 O O . THR A 1 581 ? -4.402 -15.875 6.043 1 91.44 581 THR A O 1
ATOM 4710 N N . TYR A 1 582 ? -2.711 -16.891 5.062 1 91.69 582 TYR A N 1
ATOM 4711 C CA . TYR A 1 582 ? -2.646 -18.031 5.973 1 91.69 582 TYR A CA 1
ATOM 4712 C C . TYR A 1 582 ? -1.231 -18.219 6.508 1 91.69 582 TYR A C 1
ATOM 4714 O O . TYR A 1 582 ? -0.267 -17.719 5.922 1 91.69 582 TYR A O 1
ATOM 4722 N N . LEU A 1 583 ? -1.089 -18.969 7.504 1 94.38 583 LEU A N 1
ATOM 4723 C CA . LEU A 1 583 ? 0.172 -19.203 8.203 1 94.38 583 LEU A CA 1
ATOM 4724 C C . LEU A 1 583 ? 1.201 -19.844 7.273 1 94.38 583 LEU A C 1
ATOM 4726 O O . LEU A 1 583 ? 2.379 -19.469 7.305 1 94.38 583 LEU A O 1
ATOM 4730 N N . HIS A 1 584 ? 0.822 -20.734 6.477 1 94.81 584 HIS A N 1
ATOM 4731 C CA . HIS A 1 584 ? 1.767 -21.5 5.672 1 94.81 584 HIS A CA 1
ATOM 4732 C C . HIS A 1 584 ? 2.406 -20.641 4.594 1 94.81 584 HIS A C 1
ATOM 4734 O O . HIS A 1 584 ? 3.408 -21.016 3.992 1 94.81 584 HIS A O 1
ATOM 4740 N N . HIS A 1 585 ? 1.859 -19.422 4.359 1 95.31 585 HIS A N 1
ATOM 4741 C CA . HIS A 1 585 ? 2.471 -18.484 3.424 1 95.31 585 HIS A CA 1
ATOM 4742 C C . HIS A 1 585 ? 3.85 -18.047 3.906 1 95.31 585 HIS A C 1
ATOM 4744 O O . HIS A 1 585 ? 4.68 -17.594 3.109 1 95.31 585 HIS A O 1
ATOM 4750 N N . TYR A 1 586 ? 4.137 -18.141 5.188 1 97.25 586 TYR A N 1
ATOM 4751 C CA . TYR A 1 586 ? 5.375 -17.656 5.785 1 97.25 586 TYR A CA 1
ATOM 4752 C C . TYR A 1 586 ? 6.5 -18.672 5.617 1 97.25 586 TYR A C 1
ATOM 4754 O O . TYR A 1 586 ? 7.672 -18.359 5.801 1 97.25 586 TYR A O 1
ATOM 4762 N N . PHE A 1 587 ? 6.234 -19.891 5.219 1 98.12 587 PHE A N 1
ATOM 4763 C CA . PHE A 1 587 ? 7.156 -21.016 5.324 1 98.12 587 PHE A CA 1
ATOM 4764 C C . PHE A 1 587 ? 8.352 -20.828 4.402 1 98.12 587 PHE A C 1
ATOM 4766 O O . PHE A 1 587 ? 9.492 -21.078 4.793 1 98.12 587 PHE A O 1
ATOM 4773 N N . PRO A 1 588 ? 8.117 -20.344 3.18 1 98.25 588 PRO A N 1
ATOM 4774 C CA . PRO A 1 588 ? 9.305 -20.062 2.367 1 98.25 588 PRO A CA 1
ATOM 4775 C C . PRO A 1 588 ? 10.227 -19.016 3 1 98.25 588 PRO A C 1
ATOM 4777 O O . PRO A 1 588 ? 11.445 -19.172 2.973 1 98.25 588 PRO A O 1
ATOM 4780 N N . ALA A 1 589 ? 9.664 -17.953 3.557 1 98.5 589 ALA A N 1
ATOM 4781 C CA . ALA A 1 589 ? 10.453 -16.922 4.227 1 98.5 589 ALA A CA 1
ATOM 4782 C C . ALA A 1 589 ? 11.211 -17.5 5.418 1 98.5 589 ALA A C 1
ATOM 4784 O O . ALA A 1 589 ? 12.359 -17.125 5.68 1 98.5 589 ALA A O 1
ATOM 4785 N N . LEU A 1 590 ? 10.57 -18.438 6.109 1 98.62 590 LEU A N 1
ATOM 4786 C CA . LEU A 1 590 ? 11.172 -19.062 7.277 1 98.62 590 LEU A CA 1
ATOM 4787 C C . LEU A 1 590 ? 12.461 -19.797 6.895 1 98.62 590 LEU A C 1
ATOM 4789 O O . LEU A 1 590 ? 13.445 -19.75 7.633 1 98.62 590 LEU A O 1
ATOM 4793 N N . TYR A 1 591 ? 12.469 -20.453 5.758 1 98.75 591 TYR A N 1
ATOM 4794 C CA . TYR A 1 591 ? 13.648 -21.188 5.305 1 98.75 591 TYR A CA 1
ATOM 4795 C C . TYR A 1 591 ? 14.867 -20.281 5.234 1 98.75 591 TYR A C 1
ATOM 4797 O O . TYR A 1 591 ? 15.938 -20.625 5.727 1 98.75 591 TYR A O 1
ATOM 4805 N N . PHE A 1 592 ? 14.758 -19.078 4.688 1 98.81 592 PHE A N 1
ATOM 4806 C CA . PHE A 1 592 ? 15.859 -18.141 4.555 1 98.81 592 PHE A CA 1
ATOM 4807 C C . PHE A 1 592 ? 16.297 -17.625 5.922 1 98.81 592 PHE A C 1
ATOM 4809 O O . PHE A 1 592 ? 17.5 -17.484 6.18 1 98.81 592 PHE A O 1
ATOM 4816 N N . SER A 1 593 ? 15.344 -17.344 6.809 1 98.69 593 SER A N 1
ATOM 4817 C CA . SER A 1 593 ? 15.68 -16.812 8.125 1 98.69 593 SER A CA 1
ATOM 4818 C C . SER A 1 593 ? 16.344 -17.875 8.992 1 98.69 593 SER A C 1
ATOM 4820 O O . SER A 1 593 ? 17.203 -17.562 9.82 1 98.69 593 SER A O 1
ATOM 4822 N N . ILE A 1 594 ? 15.984 -19.156 8.766 1 98.81 594 ILE A N 1
ATOM 4823 C CA . ILE A 1 594 ? 16.641 -20.25 9.492 1 98.81 594 ILE A CA 1
ATOM 4824 C C . ILE A 1 594 ? 18.125 -20.281 9.156 1 98.81 594 ILE A C 1
ATOM 4826 O O . ILE A 1 594 ? 18.969 -20.406 10.047 1 98.81 594 ILE A O 1
ATOM 4830 N N . LEU A 1 595 ? 18.453 -20.125 7.918 1 98.88 595 LEU A N 1
ATOM 4831 C CA . LEU A 1 595 ? 19.844 -20.172 7.484 1 98.88 595 LEU A CA 1
ATOM 4832 C C . LEU A 1 595 ? 20.625 -19.016 8.078 1 98.88 595 LEU A C 1
ATOM 4834 O O . LEU A 1 595 ? 21.844 -19.125 8.297 1 98.88 595 LEU A O 1
ATOM 4838 N N . MET A 1 596 ? 19.969 -17.891 8.383 1 98.88 596 MET A N 1
ATOM 4839 C CA . MET A 1 596 ? 20.625 -16.703 8.922 1 98.88 596 MET A CA 1
ATOM 4840 C C . MET A 1 596 ? 21.141 -16.969 10.328 1 98.88 596 MET A C 1
ATOM 4842 O O . MET A 1 596 ? 22.156 -16.391 10.734 1 98.88 596 MET A O 1
ATOM 4846 N N . VAL A 1 597 ? 20.562 -17.891 11.102 1 98.81 597 VAL A N 1
ATOM 4847 C CA . VAL A 1 597 ? 20.906 -18.156 12.5 1 98.81 597 VAL A CA 1
ATOM 4848 C C . VAL A 1 597 ? 22.312 -18.766 12.578 1 98.81 597 VAL A C 1
ATOM 4850 O O . VAL A 1 597 ? 23.219 -18.156 13.125 1 98.81 597 VAL A O 1
ATOM 4853 N N . PRO A 1 598 ? 22.484 -19.953 11.984 1 98.75 598 PRO A N 1
ATOM 4854 C CA . PRO A 1 598 ? 23.828 -20.516 12.078 1 98.75 598 PRO A CA 1
ATOM 4855 C C . PRO A 1 598 ? 24.875 -19.656 11.367 1 98.75 598 PRO A C 1
ATOM 4857 O O . PRO A 1 598 ? 26.031 -19.625 11.781 1 98.75 598 PRO A O 1
ATOM 4860 N N . PHE A 1 599 ? 24.547 -18.906 10.289 1 98.69 599 PHE A N 1
ATOM 4861 C CA . PHE A 1 599 ? 25.469 -18.031 9.578 1 98.69 599 PHE A CA 1
ATOM 4862 C C . PHE A 1 599 ? 26.047 -16.984 10.516 1 98.69 599 PHE A C 1
ATOM 4864 O O . PHE A 1 599 ? 27.25 -16.797 10.578 1 98.69 599 PHE A O 1
ATOM 4871 N N . LEU A 1 600 ? 25.156 -16.312 11.312 1 98.5 600 LEU A N 1
ATOM 4872 C CA . LEU A 1 600 ? 25.578 -15.258 12.211 1 98.5 600 LEU A CA 1
ATOM 4873 C C . LEU A 1 600 ? 26.359 -15.828 13.391 1 98.5 600 LEU A C 1
ATOM 4875 O O . LEU A 1 600 ? 27.359 -15.25 13.82 1 98.5 600 LEU A O 1
ATOM 4879 N N . ILE A 1 601 ? 25.859 -16.984 13.953 1 98.19 601 ILE A N 1
ATOM 4880 C CA . ILE A 1 601 ? 26.578 -17.609 15.062 1 98.19 601 ILE A CA 1
ATOM 4881 C C . ILE A 1 601 ? 27.984 -17.969 14.633 1 98.19 601 ILE A C 1
ATOM 4883 O O . ILE A 1 601 ? 28.953 -17.703 15.352 1 98.19 601 ILE A O 1
ATOM 4887 N N . ASP A 1 602 ? 28.047 -18.547 13.461 1 97.56 602 ASP A N 1
ATOM 4888 C CA . ASP A 1 602 ? 29.344 -18.922 12.914 1 97.56 602 ASP A CA 1
ATOM 4889 C C . ASP A 1 602 ? 30.234 -17.703 12.688 1 97.56 602 ASP A C 1
ATOM 4891 O O . ASP A 1 602 ? 31.422 -17.734 12.977 1 97.56 602 ASP A O 1
ATOM 4895 N N . HIS 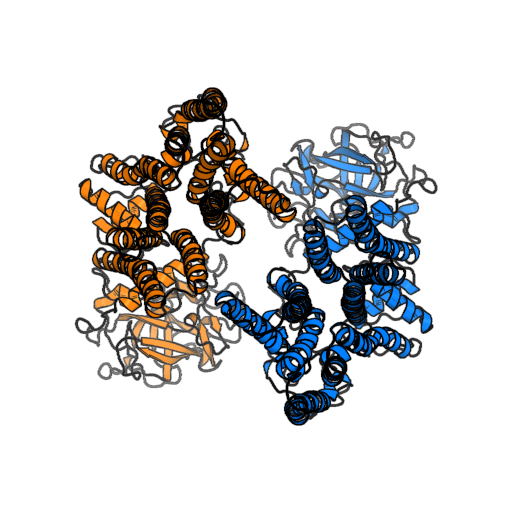A 1 603 ? 29.703 -16.594 12.211 1 96.69 603 HIS A N 1
ATOM 4896 C CA . HIS A 1 603 ? 30.422 -15.359 11.953 1 96.69 603 HIS A CA 1
ATOM 4897 C C . HIS A 1 603 ? 31.031 -14.789 13.234 1 96.69 603 HIS A C 1
ATOM 4899 O O . HIS A 1 603 ? 32.188 -14.375 13.242 1 96.69 603 HIS A O 1
ATOM 4905 N N . PHE A 1 604 ? 30.328 -14.93 14.375 1 96.31 604 PHE A N 1
ATOM 4906 C CA . PHE A 1 604 ? 30.766 -14.297 15.609 1 96.31 604 PHE A CA 1
ATOM 4907 C C . PHE A 1 604 ? 31.672 -15.234 16.406 1 96.31 604 PHE A C 1
ATOM 4909 O O . PHE A 1 604 ? 32.406 -14.789 17.297 1 96.31 604 PHE A O 1
ATOM 4916 N N . THR A 1 605 ? 31.672 -16.547 16.094 1 95.81 605 THR A N 1
ATOM 4917 C CA . THR A 1 605 ? 32.406 -17.469 16.969 1 95.81 605 THR A CA 1
ATOM 4918 C C . THR A 1 605 ? 33.562 -18.125 16.219 1 95.81 605 THR A C 1
ATOM 4920 O O . THR A 1 605 ? 34.406 -18.766 16.828 1 95.81 605 THR A O 1
ATOM 4923 N N . GLN A 1 606 ? 33.594 -17.984 14.977 1 90.31 606 GLN A N 1
ATOM 4924 C CA . GLN A 1 606 ? 34.531 -18.734 14.141 1 90.31 606 GLN A CA 1
ATOM 4925 C C . GLN A 1 606 ? 35.969 -18.5 14.602 1 90.31 606 GLN A C 1
ATOM 4927 O O . GLN A 1 606 ? 36.812 -19.391 14.492 1 90.31 606 GLN A O 1
ATOM 4932 N N . GLN A 1 607 ? 36.281 -17.312 15.141 1 90.69 607 GLN A N 1
ATOM 4933 C CA . GLN A 1 607 ? 37.656 -16.984 15.531 1 90.69 607 GLN A CA 1
ATOM 4934 C C . GLN A 1 607 ? 37.906 -17.328 17 1 90.69 607 GLN A C 1
ATOM 4936 O O . GLN A 1 607 ? 39.031 -17.203 17.5 1 90.69 607 GLN A O 1
ATOM 4941 N N . LYS A 1 608 ? 36.969 -17.891 17.625 1 94.62 608 LYS A N 1
ATOM 4942 C CA . LYS A 1 608 ? 37.094 -18.234 19.047 1 94.62 608 LYS A CA 1
ATOM 4943 C C . LYS A 1 608 ? 37.5 -19.703 19.219 1 94.62 608 LYS A C 1
ATOM 4945 O O . LYS A 1 608 ? 37.594 -20.453 18.25 1 94.62 608 LYS A O 1
ATOM 4950 N N . SER A 1 609 ? 37.781 -20.047 20.484 1 95.69 609 SER A N 1
ATOM 4951 C CA . SER A 1 609 ? 38.188 -21.406 20.781 1 95.69 609 SER A CA 1
ATOM 4952 C C . SER A 1 609 ? 37.062 -22.391 20.594 1 95.69 609 SER A C 1
ATOM 4954 O O . SER A 1 609 ? 35.875 -22.016 20.578 1 95.69 609 SER A O 1
ATOM 4956 N N . GLN A 1 610 ? 37.344 -23.641 20.344 1 95 610 GLN A N 1
ATOM 4957 C CA . GLN A 1 610 ? 36.375 -24.703 20.156 1 95 610 GLN A CA 1
ATOM 4958 C C . GLN A 1 610 ? 35.438 -24.812 21.359 1 95 610 GLN A C 1
ATOM 4960 O O . GLN A 1 610 ? 34.25 -25.125 21.219 1 95 610 GLN A O 1
ATOM 4965 N N . ARG A 1 611 ? 36 -24.594 22.484 1 95.75 611 ARG A N 1
ATOM 4966 C CA . ARG A 1 611 ? 35.188 -24.656 23.703 1 95.75 611 ARG A CA 1
ATOM 4967 C C . ARG A 1 611 ? 34.125 -23.594 23.703 1 95.75 611 ARG A C 1
ATOM 4969 O O . ARG A 1 611 ? 32.969 -23.875 24.047 1 95.75 611 ARG A O 1
ATOM 4976 N N . VAL A 1 612 ? 34.469 -22.453 23.281 1 96 612 VAL A N 1
ATOM 4977 C CA . VAL A 1 612 ? 33.5 -21.344 23.234 1 96 612 VAL A CA 1
ATOM 4978 C C . VAL A 1 612 ? 32.469 -21.609 22.156 1 96 612 VAL A C 1
ATOM 4980 O O . VAL A 1 612 ? 31.281 -21.359 22.359 1 96 612 VAL A O 1
ATOM 4983 N N . GLN A 1 613 ? 32.906 -22.062 21 1 96.44 613 GLN A N 1
ATOM 4984 C CA . GLN A 1 613 ? 31.984 -22.391 19.922 1 96.44 613 GLN A CA 1
ATOM 4985 C C . GLN A 1 613 ? 30.922 -23.391 20.391 1 96.44 613 GLN A C 1
ATOM 4987 O O . GLN A 1 613 ? 29.734 -23.172 20.203 1 96.44 613 GLN A O 1
ATOM 4992 N N . TRP A 1 614 ? 31.344 -24.438 21.078 1 95.62 614 TRP A N 1
ATOM 4993 C CA . TRP A 1 614 ? 30.391 -25.469 21.5 1 95.62 614 TRP A CA 1
ATOM 4994 C C . TRP A 1 614 ? 29.516 -24.969 22.641 1 95.62 614 TRP A C 1
ATOM 4996 O O . TRP A 1 614 ? 28.375 -25.391 22.781 1 95.62 614 TRP A O 1
ATOM 5006 N N . ALA A 1 615 ? 30.047 -24.078 23.469 1 96.88 615 ALA A N 1
ATOM 5007 C CA . ALA A 1 615 ? 29.25 -23.484 24.531 1 96.88 615 ALA A CA 1
ATOM 5008 C C . ALA A 1 615 ? 28.078 -22.688 23.953 1 96.88 615 ALA A C 1
ATOM 5010 O O . ALA A 1 615 ? 27.031 -22.547 24.609 1 96.88 615 ALA A O 1
ATOM 5011 N N . VAL A 1 616 ? 28.25 -22.234 22.672 1 97.31 616 VAL A N 1
ATOM 5012 C CA . VAL A 1 616 ? 27.188 -21.453 22.031 1 97.31 616 VAL A CA 1
ATOM 5013 C C . VAL A 1 616 ? 26.297 -22.391 21.219 1 97.31 616 VAL A C 1
ATOM 5015 O O . VAL A 1 616 ? 25.062 -22.344 21.344 1 97.31 616 VAL A O 1
ATOM 5018 N N . PHE A 1 617 ? 26.859 -23.297 20.453 1 97.94 617 PHE A N 1
ATOM 5019 C CA . PHE A 1 617 ? 26.109 -24.156 19.531 1 97.94 617 PHE A CA 1
ATOM 5020 C C . PHE A 1 617 ? 25.328 -25.203 20.297 1 97.94 617 PHE A C 1
ATOM 5022 O O . PHE A 1 617 ? 24.172 -25.484 19.984 1 97.94 617 PHE A O 1
ATOM 5029 N N . ALA A 1 618 ? 25.844 -25.766 21.359 1 97.94 618 ALA A N 1
ATOM 5030 C CA . ALA A 1 618 ? 25.266 -26.922 22.047 1 97.94 618 ALA A CA 1
ATOM 5031 C C . ALA A 1 618 ? 23.922 -26.578 22.688 1 97.94 618 ALA A C 1
ATOM 5033 O O . ALA A 1 618 ? 22.938 -27.297 22.516 1 97.94 618 ALA A O 1
ATOM 5034 N N . PRO A 1 619 ? 23.875 -25.469 23.422 1 98.19 619 PRO A N 1
ATOM 5035 C CA . PRO A 1 619 ? 22.562 -25.125 24 1 98.19 619 PRO A CA 1
ATOM 5036 C C . PRO A 1 619 ? 21.5 -24.891 22.922 1 98.19 619 PRO A C 1
ATOM 5038 O O . PRO A 1 619 ? 20.328 -25.172 23.156 1 98.19 619 PRO A O 1
ATOM 5041 N N . ILE A 1 620 ? 21.875 -24.359 21.781 1 98.44 620 ILE A N 1
ATOM 5042 C CA . ILE A 1 620 ? 20.906 -24.109 20.703 1 98.44 620 ILE A CA 1
ATOM 5043 C C . ILE A 1 620 ? 20.422 -25.438 20.125 1 98.44 620 ILE A C 1
ATOM 5045 O O . ILE A 1 620 ? 19.219 -25.625 19.938 1 98.44 620 ILE A O 1
ATOM 5049 N N . TYR A 1 621 ? 21.359 -26.391 19.859 1 98.5 621 TYR A N 1
ATOM 5050 C CA . TYR A 1 621 ? 20.984 -27.719 19.438 1 98.5 621 TYR A CA 1
ATOM 5051 C C . TYR A 1 621 ? 20 -28.359 20.406 1 98.5 621 TYR A C 1
ATOM 5053 O O . TYR A 1 621 ? 18.953 -28.859 20 1 98.5 621 TYR A O 1
ATOM 5061 N N . ALA A 1 622 ? 20.328 -28.234 21.656 1 98.62 622 ALA A N 1
ATOM 5062 C CA . ALA A 1 622 ? 19.5 -28.859 22.688 1 98.62 622 ALA A CA 1
ATOM 5063 C C . ALA A 1 622 ? 18.125 -28.219 22.75 1 98.62 622 ALA A C 1
ATOM 5065 O O . ALA A 1 622 ? 17.109 -28.922 22.844 1 98.62 622 ALA A O 1
ATOM 5066 N N . ALA A 1 623 ? 18.125 -26.938 22.688 1 98.62 623 ALA A N 1
ATOM 5067 C CA . ALA A 1 623 ? 16.844 -26.234 22.75 1 98.62 623 ALA A CA 1
ATOM 5068 C C . ALA A 1 623 ? 15.945 -26.609 21.578 1 98.62 623 ALA A C 1
ATOM 5070 O O . ALA A 1 623 ? 14.75 -26.828 21.766 1 98.62 623 ALA A O 1
ATOM 5071 N N . VAL A 1 624 ? 16.516 -26.688 20.375 1 98.69 624 VAL A N 1
ATOM 5072 C CA . VAL A 1 624 ? 15.758 -27.031 19.172 1 98.69 624 VAL A CA 1
ATOM 5073 C C . VAL A 1 624 ? 15.227 -28.453 19.281 1 98.69 624 VAL A C 1
ATOM 5075 O O . VAL A 1 624 ? 14.055 -28.703 19.016 1 98.69 624 VAL A O 1
ATOM 5078 N N . ILE A 1 625 ? 16.016 -29.359 19.766 1 98.69 625 ILE A N 1
ATOM 5079 C CA . ILE A 1 625 ? 15.68 -30.766 19.844 1 98.69 625 ILE A CA 1
ATOM 5080 C C . ILE A 1 625 ? 14.641 -30.984 20.938 1 98.69 625 ILE A C 1
ATOM 5082 O O . ILE A 1 625 ? 13.625 -31.656 20.719 1 98.69 625 ILE A O 1
ATOM 5086 N N . ILE A 1 626 ? 14.82 -30.391 22.109 1 98.5 626 ILE A N 1
ATOM 5087 C CA . ILE A 1 626 ? 13.914 -30.562 23.25 1 98.5 626 ILE A CA 1
ATOM 5088 C C . ILE A 1 626 ? 12.539 -30 22.906 1 98.5 626 ILE A C 1
ATOM 5090 O O . ILE A 1 626 ? 11.516 -30.625 23.203 1 98.5 626 ILE A O 1
ATOM 5094 N N . THR A 1 627 ? 12.555 -28.875 22.312 1 98.44 627 THR A N 1
ATOM 5095 C CA . THR A 1 627 ? 11.281 -28.266 21.938 1 98.44 627 THR A CA 1
ATOM 5096 C C . THR A 1 627 ? 10.555 -29.109 20.891 1 98.44 627 THR A C 1
ATOM 5098 O O . THR A 1 627 ? 9.336 -29.25 20.953 1 98.44 627 THR A O 1
ATOM 5101 N N . PHE A 1 628 ? 11.336 -29.656 19.953 1 98.5 628 PHE A N 1
ATOM 5102 C CA . PHE A 1 628 ? 10.734 -30.516 18.953 1 98.5 628 PHE A CA 1
ATOM 5103 C C . PHE A 1 628 ? 10.094 -31.734 19.609 1 98.5 628 PHE A C 1
ATOM 5105 O O . PHE A 1 628 ? 8.961 -32.094 19.281 1 98.5 628 PHE A O 1
ATOM 5112 N N . ILE A 1 629 ? 10.758 -32.312 20.547 1 98.19 629 ILE A N 1
ATOM 5113 C CA . ILE A 1 629 ? 10.25 -33.5 21.219 1 98.19 629 ILE A CA 1
ATOM 5114 C C . ILE A 1 629 ? 8.984 -33.156 22 1 98.19 629 ILE A C 1
ATOM 5116 O O . ILE A 1 629 ? 8.016 -33.906 22 1 98.19 629 ILE A O 1
ATOM 5120 N N . HIS A 1 630 ? 9.008 -32 22.578 1 97.75 630 HIS A N 1
ATOM 5121 C CA . HIS A 1 630 ? 7.848 -31.547 23.328 1 97.75 630 HIS A CA 1
ATOM 5122 C C . HIS A 1 630 ? 6.621 -31.406 22.438 1 97.75 630 HIS A C 1
ATOM 5124 O O . HIS A 1 630 ? 5.523 -31.812 22.828 1 97.75 630 HIS A O 1
ATOM 5130 N N . PHE A 1 631 ? 6.793 -30.938 21.25 1 97.88 631 PHE A N 1
ATOM 5131 C CA . PHE A 1 631 ? 5.664 -30.641 20.375 1 97.88 631 PHE A CA 1
ATOM 5132 C C . PHE A 1 631 ? 5.504 -31.734 19.312 1 97.88 631 PHE A C 1
ATOM 5134 O O . PHE A 1 631 ? 4.711 -31.578 18.375 1 97.88 631 PHE A O 1
ATOM 5141 N N . ALA A 1 632 ? 6.148 -32.781 19.375 1 97.25 632 ALA A N 1
ATOM 5142 C CA . ALA A 1 632 ? 6.152 -33.844 18.391 1 97.25 632 ALA A CA 1
ATOM 5143 C C . ALA A 1 632 ? 4.746 -34.406 18.156 1 97.25 632 ALA A C 1
ATOM 5145 O O . ALA A 1 632 ? 4.367 -34.719 17.031 1 97.25 632 ALA A O 1
ATOM 5146 N N . PRO A 1 633 ? 3.895 -34.438 19.172 1 96.25 633 PRO A N 1
ATOM 5147 C CA . PRO A 1 633 ? 2.562 -35 18.984 1 96.25 633 PRO A CA 1
ATOM 5148 C C . PRO A 1 633 ? 1.702 -34.188 18.016 1 96.25 633 PRO A C 1
ATOM 5150 O O . PRO A 1 633 ? 0.824 -34.75 17.344 1 96.25 633 PRO A O 1
ATOM 5153 N N . ILE A 1 634 ? 1.919 -32.969 17.953 1 96.31 634 ILE A N 1
ATOM 5154 C CA . ILE A 1 634 ? 1.071 -32.156 17.078 1 96.31 634 ILE A CA 1
ATOM 5155 C C . ILE A 1 634 ? 1.345 -32.531 15.625 1 96.31 634 ILE A C 1
ATOM 5157 O O . ILE A 1 634 ? 0.505 -32.281 14.75 1 96.31 634 ILE A O 1
ATOM 5161 N N . SER A 1 635 ? 2.549 -33.062 15.328 1 96.38 635 SER A N 1
ATOM 5162 C CA . SER A 1 635 ? 2.945 -33.406 13.961 1 96.38 635 SER A CA 1
ATOM 5163 C C . SER A 1 635 ? 2.691 -34.875 13.664 1 96.38 635 SER A C 1
ATOM 5165 O O . SER A 1 635 ? 2.443 -35.25 12.516 1 96.38 635 SER A O 1
ATOM 5167 N N . PHE A 1 636 ? 2.783 -35.688 14.695 1 95.69 636 PHE A N 1
ATOM 5168 C CA . PHE A 1 636 ? 2.688 -37.125 14.477 1 95.69 636 PHE A CA 1
ATOM 5169 C C . PHE A 1 636 ? 1.284 -37.625 14.789 1 95.69 636 PHE A C 1
ATOM 5171 O O . PHE A 1 636 ? 0.953 -38.781 14.5 1 95.69 636 PHE A O 1
ATOM 5178 N N . GLY A 1 637 ? 0.412 -36.781 15.336 1 94.75 637 GLY A N 1
ATOM 5179 C CA . GLY A 1 637 ? -0.973 -37.125 15.602 1 94.75 637 GLY A CA 1
ATOM 5180 C C . GLY A 1 637 ? -1.317 -37.125 17.078 1 94.75 637 GLY A C 1
ATOM 5181 O O . GLY A 1 637 ? -0.612 -37.75 17.891 1 94.75 637 GLY A O 1
ATOM 5182 N N . LEU A 1 638 ? -2.295 -36.375 17.469 1 94.94 638 LEU A N 1
ATOM 5183 C CA . LEU A 1 638 ? -2.836 -36.344 18.828 1 94.94 638 LEU A CA 1
ATOM 5184 C C . LEU A 1 638 ? -3.996 -37.312 18.984 1 94.94 638 LEU A C 1
ATOM 5186 O O . LEU A 1 638 ? -5.035 -37.156 18.344 1 94.94 638 LEU A O 1
ATOM 5190 N N . GLU A 1 639 ? -3.766 -38.219 19.859 1 93.56 639 GLU A N 1
ATOM 5191 C CA . GLU A 1 639 ? -4.781 -39.25 20.078 1 93.56 639 GLU A CA 1
ATOM 5192 C C . GLU A 1 639 ? -5.582 -39 21.344 1 93.56 639 GLU A C 1
ATOM 5194 O O . GLU A 1 639 ? -5.051 -38.438 22.312 1 93.56 639 GLU A O 1
ATOM 5199 N N . GLY A 1 640 ? -6.887 -39.25 21.297 1 91.69 640 GLY A N 1
ATOM 5200 C CA . GLY A 1 640 ? -7.715 -39.125 22.484 1 91.69 640 GLY A CA 1
ATOM 5201 C C . GLY A 1 640 ? -8.211 -37.688 22.703 1 91.69 640 GLY A C 1
ATOM 5202 O O . GLY A 1 640 ? -8.164 -36.875 21.781 1 91.69 640 GLY A O 1
ATOM 5203 N N . PRO A 1 641 ? -8.758 -37.5 23.891 1 92.19 641 PRO A N 1
ATOM 5204 C CA . PRO A 1 641 ? -9.25 -36.156 24.188 1 92.19 641 PRO A CA 1
ATOM 5205 C C . PRO A 1 641 ? -8.133 -35.125 24.25 1 92.19 641 PRO A C 1
ATOM 5207 O O . PRO A 1 641 ? -7.051 -35.406 24.781 1 92.19 641 PRO A O 1
ATOM 5210 N N . ILE A 1 642 ? -8.367 -34.031 23.703 1 92.44 642 ILE A N 1
ATOM 5211 C CA . ILE A 1 642 ? -7.363 -32.969 23.562 1 92.44 642 ILE A CA 1
ATOM 5212 C C . ILE A 1 642 ? -6.953 -32.469 24.938 1 92.44 642 ILE A C 1
ATOM 5214 O O . ILE A 1 642 ? -5.875 -31.891 25.109 1 92.44 642 ILE A O 1
ATOM 5218 N N . THR A 1 643 ? -7.773 -32.656 25.938 1 89.75 643 THR A N 1
ATOM 5219 C CA . THR A 1 643 ? -7.508 -32.219 27.297 1 89.75 643 THR A CA 1
ATOM 5220 C C . THR A 1 643 ? -6.281 -32.938 27.875 1 89.75 643 THR A C 1
ATOM 5222 O O . THR A 1 643 ? -5.688 -32.469 28.844 1 89.75 643 THR A O 1
ATOM 5225 N N . ASN A 1 644 ? -5.91 -34.031 27.219 1 91.69 644 ASN A N 1
ATOM 5226 C CA . ASN A 1 644 ? -4.715 -34.781 27.641 1 91.69 644 ASN A CA 1
ATOM 5227 C C . ASN A 1 644 ? -3.441 -34.031 27.25 1 91.69 644 ASN A C 1
ATOM 5229 O O . ASN A 1 644 ? -2.359 -34.312 27.75 1 91.69 644 ASN A O 1
ATOM 5233 N N . TYR A 1 645 ? -3.613 -33.094 26.391 1 94.94 645 TYR A N 1
ATOM 5234 C CA . TYR A 1 645 ? -2.449 -32.406 25.844 1 94.94 645 TYR A CA 1
ATOM 5235 C C . TYR A 1 645 ? -2.432 -30.938 26.25 1 94.94 645 TYR A C 1
ATOM 5237 O O . TYR A 1 645 ? -1.994 -30.078 25.484 1 94.94 645 TYR A O 1
ATOM 5245 N N . THR A 1 646 ? -2.832 -30.594 27.406 1 92 646 THR A N 1
ATOM 5246 C CA . THR A 1 646 ? -2.889 -29.219 27.891 1 92 646 THR A CA 1
ATOM 5247 C C . THR A 1 646 ? -1.486 -28.641 28.031 1 92 646 THR A C 1
ATOM 5249 O O . THR A 1 646 ? -1.304 -27.422 27.938 1 92 646 THR A O 1
ATOM 5252 N N . HIS A 1 647 ? -0.46 -29.484 28.188 1 92.94 647 HIS A N 1
ATOM 5253 C CA . HIS A 1 647 ? 0.914 -29.031 28.359 1 92.94 647 HIS A CA 1
ATOM 5254 C C . HIS A 1 647 ? 1.482 -28.453 27.078 1 92.94 647 HIS A C 1
ATOM 5256 O O . HIS A 1 647 ? 2.498 -27.766 27.094 1 92.94 647 HIS A O 1
ATOM 5262 N N . LEU A 1 648 ? 0.764 -28.672 25.969 1 94.75 648 LEU A N 1
ATOM 5263 C CA . LEU A 1 648 ? 1.26 -28.219 24.672 1 94.75 648 LEU A CA 1
ATOM 5264 C C . LEU A 1 648 ? 0.817 -26.781 24.391 1 94.75 648 LEU A C 1
ATOM 5266 O O . LEU A 1 648 ? 1.298 -26.156 23.453 1 94.75 648 LEU A O 1
ATOM 5270 N N . GLU A 1 649 ? -0.033 -26.234 25.188 1 92.81 649 GLU A N 1
ATOM 5271 C CA . GLU A 1 649 ? -0.522 -24.875 24.953 1 92.81 649 GLU A CA 1
ATOM 5272 C C . GLU A 1 649 ? 0.33 -23.859 25.703 1 92.81 649 GLU A C 1
ATOM 5274 O O . GLU A 1 649 ? 0.052 -23.516 26.844 1 92.81 649 GLU A O 1
ATOM 5279 N N . TRP A 1 650 ? 1.346 -23.406 25.016 1 93.5 650 TRP A N 1
ATOM 5280 C CA . TRP A 1 650 ? 2.213 -22.375 25.578 1 93.5 650 TRP A CA 1
ATOM 5281 C C . TRP A 1 650 ? 1.544 -21.016 25.531 1 93.5 650 TRP A C 1
ATOM 5283 O O . TRP A 1 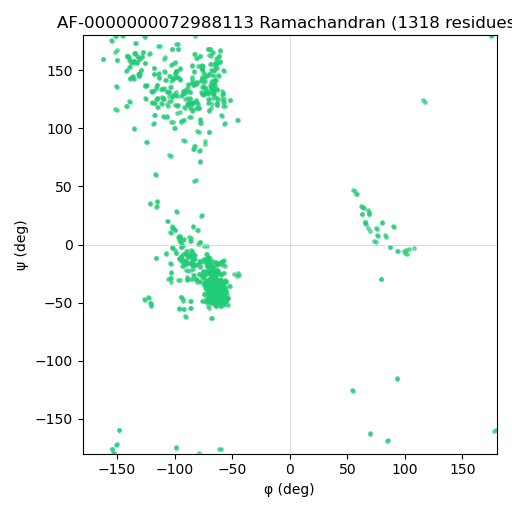650 ? 1.847 -20.125 26.344 1 93.5 650 TRP A O 1
ATOM 5293 N N . ARG A 1 651 ? 0.652 -20.797 24.562 1 90.94 651 ARG A N 1
ATOM 5294 C CA . ARG A 1 651 ? -0.084 -19.547 24.391 1 90.94 651 ARG A CA 1
ATOM 5295 C C . ARG A 1 651 ? -1.577 -19.812 24.219 1 90.94 651 ARG A C 1
ATOM 5297 O O . ARG A 1 651 ? -1.976 -20.75 23.531 1 90.94 651 ARG A O 1
ATOM 5304 N N . LYS A 1 652 ? -2.34 -18.938 24.734 1 85.31 652 LYS A N 1
ATOM 5305 C CA . LYS A 1 652 ? -3.791 -19.094 24.656 1 85.31 652 LYS A CA 1
ATOM 5306 C C . LYS A 1 652 ? -4.289 -18.812 23.234 1 85.31 652 LYS A C 1
ATOM 5308 O O . LYS A 1 652 ? -5.285 -19.391 22.797 1 85.31 652 LYS A O 1
ATOM 5313 N N . SER A 1 653 ? -3.531 -18.031 22.531 1 85.94 653 SER A N 1
ATOM 5314 C CA . SER A 1 653 ? -3.953 -17.641 21.188 1 85.94 653 SER A CA 1
ATOM 5315 C C . SER A 1 653 ? -3.873 -18.797 20.219 1 85.94 653 SER A C 1
ATOM 5317 O O . SER A 1 653 ? -4.426 -18.75 19.125 1 85.94 653 SER A O 1
ATOM 5319 N N . TRP A 1 654 ? -3.246 -19.922 20.609 1 90.75 654 TRP A N 1
ATOM 5320 C CA . TRP A 1 654 ? -3.088 -21.062 19.719 1 90.75 654 TRP A CA 1
ATOM 5321 C C . TRP A 1 654 ? -4.395 -21.844 19.578 1 90.75 654 TRP A C 1
ATOM 5323 O O . TRP A 1 654 ? -4.629 -22.516 18.578 1 90.75 654 TRP A O 1
ATOM 5333 N N . GLY A 1 655 ? -5.203 -21.75 20.594 1 86.88 655 GLY A N 1
ATOM 5334 C CA . GLY A 1 655 ? -6.504 -22.391 20.531 1 86.88 655 GLY A CA 1
ATOM 5335 C C . GLY A 1 655 ? -6.41 -23.906 20.391 1 86.88 655 GLY A C 1
ATOM 5336 O O . GLY A 1 655 ? -7.195 -24.516 19.656 1 86.88 655 GLY A O 1
ATOM 5337 N N . ILE A 1 656 ? -5.383 -24.5 20.969 1 88.75 656 ILE A N 1
ATOM 5338 C CA . ILE A 1 656 ? -5.211 -25.953 20.875 1 88.75 656 ILE A CA 1
ATOM 5339 C C . ILE A 1 656 ? -6.285 -26.656 21.688 1 88.75 656 ILE A C 1
ATOM 5341 O O . ILE A 1 656 ? -6.883 -27.625 21.234 1 88.75 656 ILE A O 1
ATOM 5345 N N . ILE A 1 657 ? -6.52 -26.078 22.891 1 83.44 657 ILE A N 1
ATOM 5346 C CA . ILE A 1 657 ? -7.445 -26.734 23.812 1 83.44 657 ILE A CA 1
ATOM 5347 C C . ILE A 1 657 ? -8.828 -26.109 23.672 1 83.44 657 ILE A C 1
ATOM 5349 O O . ILE A 1 657 ? -9.82 -26.812 23.469 1 83.44 657 ILE A O 1
ATOM 5353 N N . HIS A 1 658 ? -8.875 -24.75 23.828 1 72.38 658 HIS A N 1
ATOM 5354 C CA . HIS A 1 658 ? -10.156 -24.062 23.703 1 72.38 658 HIS A CA 1
ATOM 5355 C C . HIS A 1 658 ? -10.203 -23.203 22.453 1 72.38 658 HIS A C 1
ATOM 5357 O O . HIS A 1 658 ? -9.211 -22.562 22.109 1 72.38 658 HIS A O 1
ATOM 5363 N N . GLU A 1 659 ? -11.227 -23.562 21.594 1 61.28 659 GLU A N 1
ATOM 5364 C CA . GLU A 1 659 ? -11.391 -22.719 20.422 1 61.28 659 GLU A CA 1
ATOM 5365 C C . GLU A 1 659 ? -11.602 -21.25 20.828 1 61.28 659 GLU A C 1
ATOM 5367 O O . GLU A 1 659 ? -12.367 -20.969 21.734 1 61.28 659 GLU A O 1
ATOM 5372 N N . GLU A 1 660 ? -10.719 -20.5 20.703 1 51.19 660 GLU A N 1
ATOM 5373 C CA . GLU A 1 660 ? -10.969 -19.094 21.047 1 51.19 660 GLU A CA 1
ATOM 5374 C C . GLU A 1 660 ? -12.297 -18.625 20.453 1 51.19 660 GLU A C 1
ATOM 5376 O O . GLU A 1 660 ? -12.578 -18.859 19.281 1 51.19 660 GLU A O 1
ATOM 5381 N N . ALA A 1 661 ? -13.336 -18.438 21.281 1 39.38 661 ALA A N 1
ATOM 5382 C CA . ALA A 1 661 ? -14.594 -17.797 20.891 1 39.38 661 ALA A CA 1
ATOM 5383 C C . ALA A 1 661 ? -14.352 -16.453 20.203 1 39.38 661 ALA A C 1
ATOM 5385 O O . ALA A 1 661 ? -13.398 -15.75 20.547 1 39.38 661 ALA A O 1
ATOM 5386 N N . MET B 1 1 ? -17.75 37.969 -5.824 1 89.75 1 MET B N 1
ATOM 5387 C CA . MET B 1 1 ? -18.484 36.844 -5.211 1 89.75 1 MET B CA 1
ATOM 5388 C C . MET B 1 1 ? -17.516 35.906 -4.512 1 89.75 1 MET B C 1
ATOM 5390 O O . MET B 1 1 ? -16.328 35.844 -4.836 1 89.75 1 MET B O 1
ATOM 5394 N N . VAL B 1 2 ? -18.078 35.25 -3.523 1 91.56 2 VAL B N 1
ATOM 5395 C CA . VAL B 1 2 ? -17.328 34.219 -2.805 1 91.56 2 VAL B CA 1
ATOM 5396 C C . VAL B 1 2 ? -17.047 33.031 -3.736 1 91.56 2 VAL B C 1
ATOM 5398 O O . VAL B 1 2 ? -17.953 32.469 -4.324 1 91.56 2 VAL B O 1
ATOM 5401 N N . VAL B 1 3 ? -15.797 32.719 -3.807 1 90.31 3 VAL B N 1
ATOM 5402 C CA . VAL B 1 3 ? -15.391 31.703 -4.785 1 90.31 3 VAL B CA 1
ATOM 5403 C C . VAL B 1 3 ? -14.852 30.469 -4.07 1 90.31 3 VAL B C 1
ATOM 5405 O O . VAL B 1 3 ? -13.977 30.578 -3.205 1 90.31 3 VAL B O 1
ATOM 5408 N N . TRP B 1 4 ? -15.438 29.328 -4.406 1 89.56 4 TRP B N 1
ATOM 5409 C CA . TRP B 1 4 ? -14.898 28.031 -4.027 1 89.56 4 TRP B CA 1
ATOM 5410 C C . TRP B 1 4 ? -14.688 27.953 -2.518 1 89.56 4 TRP B C 1
ATOM 5412 O O . TRP B 1 4 ? -15.633 28.109 -1.741 1 89.56 4 TRP B O 1
ATOM 5422 N N . ASP B 1 5 ? -13.469 27.609 -2.039 1 88.06 5 ASP B N 1
ATOM 5423 C CA . ASP B 1 5 ? -13.188 27.297 -0.64 1 88.06 5 ASP B CA 1
ATOM 5424 C C . ASP B 1 5 ? -13.055 28.578 0.189 1 88.06 5 ASP B C 1
ATOM 5426 O O . ASP B 1 5 ? -12.789 28.516 1.393 1 88.06 5 ASP B O 1
ATOM 5430 N N . GLU B 1 6 ? -13.219 29.734 -0.477 1 90.94 6 GLU B N 1
ATOM 5431 C CA . GLU B 1 6 ? -13.359 30.969 0.311 1 90.94 6 GLU B CA 1
ATOM 5432 C C . GLU B 1 6 ? -14.516 30.844 1.306 1 90.94 6 GLU B C 1
ATOM 5434 O O . GLU B 1 6 ? -14.492 31.484 2.361 1 90.94 6 GLU B O 1
ATOM 5439 N N . ALA B 1 7 ? -15.477 30.062 0.891 1 89.06 7 ALA B N 1
ATOM 5440 C CA . ALA B 1 7 ? -16.641 29.859 1.752 1 89.06 7 ALA B CA 1
ATOM 5441 C C . ALA B 1 7 ? -16.219 29.219 3.08 1 89.06 7 ALA B C 1
ATOM 5443 O O . ALA B 1 7 ? -16.734 29.609 4.141 1 89.06 7 ALA B O 1
ATOM 5444 N N . HIS B 1 8 ? -15.266 28.422 2.953 1 90.69 8 HIS B N 1
ATOM 5445 C CA . HIS B 1 8 ? -14.828 27.719 4.152 1 90.69 8 HIS B CA 1
ATOM 5446 C C . HIS B 1 8 ? -13.812 28.547 4.938 1 90.69 8 HIS B C 1
ATOM 5448 O O . HIS B 1 8 ? -14.008 28.797 6.129 1 90.69 8 HIS B O 1
ATOM 5454 N N . PHE B 1 9 ? -12.852 29.047 4.312 1 93.25 9 PHE B N 1
ATOM 5455 C CA . PHE B 1 9 ? -11.75 29.688 5.02 1 93.25 9 PHE B CA 1
ATOM 5456 C C . PHE B 1 9 ? -12.117 31.109 5.418 1 93.25 9 PHE B C 1
ATOM 5458 O O . PHE B 1 9 ? -11.648 31.625 6.438 1 93.25 9 PHE B O 1
ATOM 5465 N N . GLY B 1 10 ? -12.938 31.688 4.641 1 93.62 10 GLY B N 1
ATOM 5466 C CA . GLY B 1 10 ? -13.492 32.969 5.074 1 93.62 10 GLY B CA 1
ATOM 5467 C C . GLY B 1 10 ? -14.312 32.844 6.348 1 93.62 10 GLY B C 1
ATOM 5468 O O . GLY B 1 10 ? -14.203 33.688 7.234 1 93.62 10 GLY B O 1
ATOM 5469 N N . GLN B 1 11 ? -15.07 31.781 6.375 1 93.69 11 GLN B N 1
ATOM 5470 C CA . GLN B 1 11 ? -15.867 31.547 7.574 1 93.69 11 GLN B CA 1
ATOM 5471 C C . GLN B 1 11 ? -14.977 31.312 8.789 1 93.69 11 GLN B C 1
ATOM 5473 O O . GLN B 1 11 ? -15.281 31.797 9.883 1 93.69 11 GLN B O 1
ATOM 5478 N N . PHE B 1 12 ? -13.945 30.672 8.586 1 95.25 12 PHE B N 1
ATOM 5479 C CA . PHE B 1 12 ? -13.023 30.422 9.688 1 95.25 12 PHE B CA 1
ATOM 5480 C C . PHE B 1 12 ? -12.375 31.734 10.148 1 95.25 12 PHE B C 1
ATOM 5482 O O . PHE B 1 12 ? -12.172 31.938 11.352 1 95.25 12 PHE B O 1
ATOM 5489 N N . GLY B 1 13 ? -12.031 32.562 9.188 1 95.25 13 GLY B N 1
ATOM 5490 C CA . GLY B 1 13 ? -11.547 33.875 9.555 1 95.25 13 GLY B CA 1
ATOM 5491 C C . GLY B 1 13 ? -12.547 34.656 10.383 1 95.25 13 GLY B C 1
ATOM 5492 O O . GLY B 1 13 ? -12.164 35.375 11.32 1 95.25 13 GLY B O 1
ATOM 5493 N N . SER B 1 14 ? -13.82 34.5 10.07 1 95.38 14 SER B N 1
ATOM 5494 C CA . SER B 1 14 ? -14.883 35.156 10.805 1 95.38 14 SER B CA 1
ATOM 5495 C C . SER B 1 14 ? -14.953 34.688 12.25 1 95.38 14 SER B C 1
ATOM 5497 O O . SER B 1 14 ? -15.188 35.5 13.156 1 95.38 14 SER B O 1
ATOM 5499 N N . HIS B 1 15 ? -14.742 33.469 12.391 1 95.62 15 HIS B N 1
ATOM 5500 C CA . HIS B 1 15 ? -14.789 32.906 13.742 1 95.62 15 HIS B CA 1
ATOM 5501 C C . HIS B 1 15 ? -13.695 33.5 14.625 1 95.62 15 HIS B C 1
ATOM 5503 O O . HIS B 1 15 ? -13.906 33.719 15.82 1 95.62 15 HIS B O 1
ATOM 5509 N N . TYR B 1 16 ? -12.594 33.781 14.102 1 97 16 TYR B N 1
ATOM 5510 C CA . TYR B 1 16 ? -11.516 34.406 14.875 1 97 16 TYR B CA 1
ATOM 5511 C C . TYR B 1 16 ? -11.875 35.844 15.266 1 97 16 TYR B C 1
ATOM 5513 O O . TYR B 1 16 ? -11.5 36.312 16.344 1 97 16 TYR B O 1
ATOM 5521 N N . LEU B 1 17 ? -12.539 36.469 14.438 1 96.19 17 LEU B N 1
ATOM 5522 C CA . LEU B 1 17 ? -12.93 37.844 14.711 1 96.19 17 LEU B CA 1
ATOM 5523 C C . LEU B 1 17 ? -14.055 37.906 15.742 1 96.19 17 LEU B C 1
ATOM 5525 O O . LEU B 1 17 ? -14.102 38.812 16.562 1 96.19 17 LEU B O 1
ATOM 5529 N N . LYS B 1 18 ? -14.891 36.875 15.664 1 95.88 18 LYS B N 1
ATOM 5530 C CA . LYS B 1 18 ? -15.984 36.781 16.625 1 95.88 18 LYS B CA 1
ATOM 5531 C C . LYS B 1 18 ? -15.523 36.094 17.922 1 95.88 18 LYS B C 1
ATOM 5533 O O . LYS B 1 18 ? -16.219 36.125 18.938 1 95.88 18 LYS B O 1
ATOM 5538 N N . HIS B 1 19 ? -14.414 35.438 17.859 1 96.75 19 HIS B N 1
ATOM 5539 C CA . HIS B 1 19 ? -13.789 34.75 18.984 1 96.75 19 HIS B CA 1
ATOM 5540 C C . HIS B 1 19 ? -14.617 33.531 19.406 1 96.75 19 HIS B C 1
ATOM 5542 O O . HIS B 1 19 ? -14.703 33.25 20.609 1 96.75 19 HIS B O 1
ATOM 5548 N N . ASP B 1 20 ? -15.336 32.969 18.438 1 94.44 20 ASP B N 1
ATOM 5549 C CA . ASP B 1 20 ? -16.094 31.75 18.766 1 94.44 20 ASP B CA 1
ATOM 5550 C C . ASP B 1 20 ? -15.375 30.5 18.266 1 94.44 20 ASP B C 1
ATOM 5552 O O . ASP B 1 20 ? -14.789 30.5 17.172 1 94.44 20 ASP B O 1
ATOM 5556 N N . PHE B 1 21 ? -15.453 29.469 19 1 94.12 21 PHE B N 1
ATOM 5557 C CA . PHE B 1 21 ? -14.672 28.25 18.75 1 94.12 21 PHE B CA 1
ATOM 5558 C C . PHE B 1 21 ? -15.242 27.484 17.562 1 94.12 21 PHE B C 1
ATOM 5560 O O . PHE B 1 21 ? -16.453 27.375 17.422 1 94.12 21 PHE B O 1
ATOM 5567 N N . TYR B 1 22 ? -14.359 27.031 16.688 1 93.69 22 TYR B N 1
ATOM 5568 C CA . TYR B 1 22 ? -14.711 26.188 15.555 1 93.69 22 TYR B CA 1
ATOM 5569 C C . TYR B 1 22 ? -13.742 25.016 15.406 1 93.69 22 TYR B C 1
ATOM 5571 O O . TYR B 1 22 ? -12.703 24.984 16.078 1 93.69 22 TYR B O 1
ATOM 5579 N N . PHE B 1 23 ? -14.117 24.031 14.641 1 91.5 23 PHE B N 1
ATOM 5580 C CA . PHE B 1 23 ? -13.258 22.875 14.406 1 91.5 23 PHE B CA 1
ATOM 5581 C C . PHE B 1 23 ? -12.906 22.734 12.93 1 91.5 23 PHE B C 1
ATOM 5583 O O . PHE B 1 23 ? -13.766 22.922 12.07 1 91.5 23 PHE B O 1
ATOM 5590 N N . ASP B 1 24 ? -11.672 22.547 12.727 1 91.88 24 ASP B N 1
ATOM 5591 C CA . ASP B 1 24 ? -11.195 22.25 11.383 1 91.88 24 ASP B CA 1
ATOM 5592 C C . ASP B 1 24 ? -10.086 21.203 11.422 1 91.88 24 ASP B C 1
ATOM 5594 O O . ASP B 1 24 ? -9.438 21.016 12.453 1 91.88 24 ASP B O 1
ATOM 5598 N N . VAL B 1 25 ? -9.859 20.609 10.266 1 91.06 25 VAL B N 1
ATOM 5599 C CA . VAL B 1 25 ? -8.938 19.484 10.188 1 91.06 25 VAL B CA 1
ATOM 5600 C C . VAL B 1 25 ? -7.5 19.984 10.094 1 91.06 25 VAL B C 1
ATOM 5602 O O . VAL B 1 25 ? -6.551 19.234 10.336 1 91.06 25 VAL B O 1
ATOM 5605 N N . HIS B 1 26 ? -7.242 21.219 9.742 1 94.81 26 HIS B N 1
ATOM 5606 C CA . HIS B 1 26 ? -5.891 21.75 9.562 1 94.81 26 HIS B CA 1
ATOM 5607 C C . HIS B 1 26 ? -5.441 22.531 10.781 1 94.81 26 HIS B C 1
ATOM 5609 O O . HIS B 1 26 ? -6.27 23.094 11.508 1 94.81 26 HIS B O 1
ATOM 5615 N N . PRO B 1 27 ? -4.137 22.672 10.992 1 97.38 27 PRO B N 1
ATOM 5616 C CA . PRO B 1 27 ? -3.615 23.516 12.07 1 97.38 27 PRO B CA 1
ATOM 5617 C C . PRO B 1 27 ? -4.016 24.984 11.922 1 97.38 27 PRO B C 1
ATOM 5619 O O . PRO B 1 27 ? -4.41 25.422 10.836 1 97.38 27 PRO B O 1
ATOM 5622 N N . PRO B 1 28 ? -3.916 25.703 12.938 1 97.56 28 PRO B N 1
ATOM 5623 C CA . PRO B 1 28 ? -4.668 26.969 13.008 1 97.56 28 PRO B CA 1
ATOM 5624 C C . PRO B 1 28 ? -3.924 28.141 12.375 1 97.56 28 PRO B C 1
ATOM 5626 O O . PRO B 1 28 ? -4.535 29.156 12.062 1 97.56 28 PRO B O 1
ATOM 5629 N N . LEU B 1 29 ? -2.594 28.078 12.102 1 98.12 29 LEU B N 1
ATOM 5630 C CA . LEU B 1 29 ? -1.824 29.266 11.727 1 98.12 29 LEU B CA 1
ATOM 5631 C C . LEU B 1 29 ? -2.408 29.938 10.484 1 98.12 29 LEU B C 1
ATOM 5633 O O . LEU B 1 29 ? -2.617 31.141 10.469 1 98.12 29 LEU B O 1
ATOM 5637 N N . GLY B 1 30 ? -2.613 29.156 9.438 1 97.94 30 GLY B N 1
ATOM 5638 C CA . GLY B 1 30 ? -3.182 29.719 8.227 1 97.94 30 GLY B CA 1
ATOM 5639 C C . GLY B 1 30 ? -4.5 30.422 8.453 1 97.94 30 GLY B C 1
ATOM 5640 O O . GLY B 1 30 ? -4.719 31.516 7.934 1 97.94 30 GLY B O 1
ATOM 5641 N N . LYS B 1 31 ? -5.352 29.906 9.227 1 97.88 31 LYS B N 1
ATOM 5642 C CA . LYS B 1 31 ? -6.664 30.469 9.5 1 97.88 31 LYS B CA 1
ATOM 5643 C C . LYS B 1 31 ? -6.555 31.703 10.391 1 97.88 31 LYS B C 1
ATOM 5645 O O . LYS B 1 31 ? -7.34 32.656 10.258 1 97.88 31 LYS B O 1
ATOM 5650 N N . ILE B 1 32 ? -5.602 31.656 11.289 1 98.06 32 ILE B N 1
ATOM 5651 C CA . ILE B 1 32 ? -5.344 32.844 12.109 1 98.06 32 ILE B CA 1
ATOM 5652 C C . ILE B 1 32 ? -4.918 34 11.227 1 98.06 32 ILE B C 1
ATOM 5654 O O . ILE B 1 32 ? -5.359 35.125 11.422 1 98.06 32 ILE B O 1
ATOM 5658 N N . LEU B 1 33 ? -4.098 33.719 10.25 1 98 33 LEU B N 1
ATOM 5659 C CA . LEU B 1 33 ? -3.652 34.75 9.328 1 98 33 LEU B CA 1
ATOM 5660 C C . LEU B 1 33 ? -4.816 35.25 8.492 1 98 33 LEU B C 1
ATOM 5662 O O . LEU B 1 33 ? -4.879 36.469 8.188 1 98 33 LEU B O 1
ATOM 5666 N N . VAL B 1 34 ? -5.703 34.406 8.141 1 97.19 34 VAL B N 1
ATOM 5667 C CA . VAL B 1 34 ? -6.91 34.812 7.438 1 97.19 34 VAL B CA 1
ATOM 5668 C C . VAL B 1 34 ? -7.73 35.75 8.336 1 97.19 34 VAL B C 1
ATOM 5670 O O . VAL B 1 34 ? -8.242 36.781 7.883 1 97.19 34 VAL B O 1
ATOM 5673 N N . GLY B 1 35 ? -7.887 35.312 9.648 1 97.19 35 GLY B N 1
ATOM 5674 C CA . GLY B 1 35 ? -8.539 36.219 10.602 1 97.19 35 GLY B CA 1
ATOM 5675 C C . GLY B 1 35 ? -7.883 37.562 10.711 1 97.19 35 GLY B C 1
ATOM 5676 O O . GLY B 1 35 ? -8.562 38.594 10.781 1 97.19 35 GLY B O 1
ATOM 5677 N N . LEU B 1 36 ? -6.59 37.562 10.688 1 97.25 36 LEU B N 1
ATOM 5678 C CA . LEU B 1 36 ? -5.836 38.781 10.742 1 97.25 36 LEU B CA 1
ATOM 5679 C C . LEU B 1 36 ? -6.133 39.656 9.531 1 97.25 36 LEU B C 1
ATOM 5681 O O . LEU B 1 36 ? -6.246 40.875 9.648 1 97.25 36 LEU B O 1
ATOM 5685 N N . SER B 1 37 ? -6.203 39.094 8.383 1 96.56 37 SER B N 1
ATOM 5686 C CA . SER B 1 37 ? -6.539 39.812 7.172 1 96.56 37 SER B CA 1
ATOM 5687 C C . SER B 1 37 ? -7.895 40.5 7.305 1 96.56 37 SER B C 1
ATOM 5689 O O . SER B 1 37 ? -8.062 41.656 6.859 1 96.56 37 SER B O 1
ATOM 5691 N N . GLY B 1 38 ? -8.859 39.812 7.863 1 95.88 38 GLY B N 1
ATOM 5692 C CA . GLY B 1 38 ? -10.148 40.438 8.125 1 95.88 38 GLY B CA 1
ATOM 5693 C C . GLY B 1 38 ? -10.078 41.594 9.094 1 95.88 38 GLY B C 1
ATOM 5694 O O . GLY B 1 38 ? -10.703 42.656 8.867 1 95.88 38 GLY B O 1
ATOM 5695 N N . TRP B 1 39 ? -9.297 41.344 10.086 1 96.19 39 TRP B N 1
ATOM 5696 C CA . TRP B 1 39 ? -9.117 42.406 11.07 1 96.19 39 TRP B CA 1
ATOM 5697 C C . TRP B 1 39 ? -8.508 43.656 10.43 1 96.19 39 TRP B C 1
ATOM 5699 O O . TRP B 1 39 ? -8.945 44.781 10.695 1 96.19 39 TRP B O 1
ATOM 5709 N N . LEU B 1 40 ? -7.559 43.5 9.586 1 96.31 40 LEU B N 1
ATOM 5710 C CA . LEU B 1 40 ? -6.914 44.594 8.891 1 96.31 40 LEU B CA 1
ATOM 5711 C C . LEU B 1 40 ? -7.895 45.312 7.953 1 96.31 40 LEU B C 1
ATOM 5713 O O . LEU B 1 40 ? -7.781 46.5 7.711 1 96.31 40 LEU B O 1
ATOM 5717 N N . ALA B 1 41 ? -8.852 44.562 7.5 1 95.25 41 ALA B N 1
ATOM 5718 C CA . ALA B 1 41 ? -9.852 45.094 6.574 1 95.25 41 ALA B CA 1
ATOM 5719 C C . ALA B 1 41 ? -10.984 45.781 7.328 1 95.25 41 ALA B C 1
ATOM 5721 O O . ALA B 1 41 ? -11.875 46.375 6.711 1 95.25 41 ALA B O 1
ATOM 5722 N N . GLY B 1 42 ? -11.023 45.688 8.602 1 93.62 42 GLY B N 1
ATOM 5723 C CA . GLY B 1 42 ? -12.086 46.281 9.406 1 93.62 42 GLY B CA 1
ATOM 5724 C C . GLY B 1 42 ? -13.344 45.438 9.43 1 93.62 42 GLY B C 1
ATOM 5725 O O . GLY B 1 42 ? -14.438 45.969 9.664 1 93.62 42 GLY B O 1
ATOM 5726 N N . TYR B 1 43 ? -13.188 44.25 9.102 1 92.19 43 TYR B N 1
ATOM 5727 C CA . TYR B 1 43 ? -14.289 43.312 9.039 1 92.19 43 TYR B CA 1
ATOM 5728 C C . TYR B 1 43 ? -14.625 42.781 10.43 1 92.19 43 TYR B C 1
ATOM 5730 O O . TYR B 1 43 ? -13.727 42.531 11.242 1 92.19 43 TYR B O 1
ATOM 5738 N N . ASP B 1 44 ? -15.938 42.625 10.742 1 91.38 44 ASP B N 1
ATOM 5739 C CA . ASP B 1 44 ? -16.359 42.25 12.094 1 91.38 44 ASP B CA 1
ATOM 5740 C C . ASP B 1 44 ? -16.734 40.781 12.18 1 91.38 44 ASP B C 1
ATOM 5742 O O . ASP B 1 44 ? -17.141 40.312 13.234 1 91.38 44 ASP B O 1
ATOM 5746 N N . GLY B 1 45 ? -16.672 40.125 11.133 1 92.06 45 GLY B N 1
ATOM 5747 C CA . GLY B 1 45 ? -16.938 38.688 11.18 1 92.06 45 GLY B CA 1
ATOM 5748 C C . GLY B 1 45 ? -18.391 38.312 10.977 1 92.06 45 GLY B C 1
ATOM 5749 O O . GLY B 1 45 ? -18.781 37.156 11.141 1 92.06 45 GLY B O 1
ATOM 5750 N N . SER B 1 46 ? -19.219 39.156 10.492 1 90.19 46 SER B N 1
ATOM 5751 C CA . SER B 1 46 ? -20.656 38.969 10.469 1 90.19 46 SER B CA 1
ATOM 5752 C C . SER B 1 46 ? -21.109 38.312 9.172 1 90.19 46 SER B C 1
ATOM 5754 O O . SER B 1 46 ? -22.219 37.781 9.086 1 90.19 46 SER B O 1
ATOM 5756 N N . PHE B 1 47 ? -20.25 38.25 8.188 1 91.69 47 PHE B N 1
ATOM 5757 C CA . PHE B 1 47 ? -20.609 37.75 6.879 1 91.69 47 PHE B CA 1
ATOM 5758 C C . PHE B 1 47 ? -20.531 36.219 6.863 1 91.69 47 PHE B C 1
ATOM 5760 O O . PHE B 1 47 ? -19.578 35.625 7.391 1 91.69 47 PHE B O 1
ATOM 5767 N N . SER B 1 48 ? -21.438 35.5 6.289 1 88.56 48 SER B N 1
ATOM 5768 C CA . SER B 1 48 ? -21.547 34.062 6.344 1 88.56 48 SER B CA 1
ATOM 5769 C C . SER B 1 48 ? -20.672 33.406 5.277 1 88.56 48 SER B C 1
ATOM 5771 O O . SER B 1 48 ? -20.406 32.188 5.34 1 88.56 48 SER B O 1
ATOM 5773 N N . PHE B 1 49 ? -20.25 34.094 4.328 1 92.31 49 PHE B N 1
ATOM 5774 C CA . PHE B 1 49 ? -19.391 33.594 3.256 1 92.31 49 PHE B CA 1
ATOM 5775 C C . PHE B 1 49 ? -20.062 32.406 2.527 1 92.31 49 PHE B C 1
ATOM 5777 O O . PHE B 1 49 ? -19.406 31.406 2.25 1 92.31 49 PHE B O 1
ATOM 5784 N N . GLU B 1 50 ? -21.25 32.438 2.225 1 89.75 50 GLU B N 1
ATOM 5785 C CA . GLU B 1 50 ? -21.922 31.406 1.457 1 89.75 50 GLU B CA 1
ATOM 5786 C C . GLU B 1 50 ? -21.391 31.312 0.034 1 89.75 50 GLU B C 1
ATOM 5788 O O . GLU B 1 50 ? -21.078 32.344 -0.583 1 89.75 50 GLU B O 1
ATOM 5793 N N . SER B 1 51 ? -21.297 30.141 -0.405 1 87.75 51 SER B N 1
ATOM 5794 C CA . SER B 1 51 ? -20.75 29.938 -1.739 1 87.75 51 SER B CA 1
ATOM 5795 C C . SER B 1 51 ? -21.547 30.703 -2.791 1 87.75 51 SER B C 1
ATOM 5797 O O . SER B 1 51 ? -22.781 30.609 -2.84 1 87.75 51 SER B O 1
ATOM 5799 N N . GLY B 1 52 ? -20.875 31.516 -3.553 1 87.62 52 GLY B N 1
ATOM 5800 C CA . GLY B 1 52 ? -21.516 32.25 -4.645 1 87.62 52 GLY B CA 1
ATOM 5801 C C . GLY B 1 52 ? -22.125 33.562 -4.211 1 87.62 52 GLY B C 1
ATOM 5802 O O . GLY B 1 52 ? -22.594 34.344 -5.043 1 87.62 52 GLY B O 1
ATOM 5803 N N . ALA B 1 53 ? -22.047 33.844 -2.967 1 90.31 53 ALA B N 1
ATOM 5804 C CA . ALA B 1 53 ? -22.641 35.062 -2.453 1 90.31 53 ALA B CA 1
ATOM 5805 C C . ALA B 1 53 ? -21.812 36.281 -2.822 1 90.31 53 ALA B C 1
ATOM 5807 O O . ALA B 1 53 ? -20.594 36.188 -2.924 1 90.31 53 ALA B O 1
ATOM 5808 N N . VAL B 1 54 ? -22.562 37.344 -3 1 90.56 54 VAL B N 1
ATOM 5809 C CA . VAL B 1 54 ? -21.891 38.625 -3.275 1 90.56 54 VAL B CA 1
ATOM 5810 C C . VAL B 1 54 ? -21.438 39.25 -1.965 1 90.56 54 VAL B C 1
ATOM 5812 O O . VAL B 1 54 ? -22.172 39.25 -0.974 1 90.56 54 VAL B O 1
ATOM 5815 N N . TYR B 1 55 ? -20.25 39.781 -1.99 1 92.19 55 TYR B N 1
ATOM 5816 C CA . TYR B 1 55 ? -19.734 40.438 -0.793 1 92.19 55 TYR B CA 1
ATOM 5817 C C . TYR B 1 55 ? -20.516 41.688 -0.477 1 92.19 55 TYR B C 1
ATOM 5819 O O . TYR B 1 55 ? -20.734 42.531 -1.352 1 92.19 55 TYR B O 1
ATOM 5827 N N . PRO B 1 56 ? -20.922 41.75 0.736 1 91.38 56 PRO B N 1
ATOM 5828 C CA . PRO B 1 56 ? -21.594 43 1.117 1 91.38 56 PRO B CA 1
ATOM 5829 C C . PRO B 1 56 ? -20.641 44.188 1.207 1 91.38 56 PRO B C 1
ATOM 5831 O O . PRO B 1 56 ? -19.422 44 1.206 1 91.38 56 PRO B O 1
ATOM 5834 N N . GLU B 1 57 ? -21.203 45.344 1.309 1 88.06 57 GLU B N 1
ATOM 5835 C CA . GLU B 1 57 ? -20.406 46.594 1.286 1 88.06 57 GLU B CA 1
ATOM 5836 C C . GLU B 1 57 ? -19.531 46.688 2.533 1 88.06 57 GLU B C 1
ATOM 5838 O O . GLU B 1 57 ? -18.438 47.281 2.48 1 88.06 57 GLU B O 1
ATOM 5843 N N . HIS B 1 58 ? -19.953 46.094 3.547 1 87.38 58 HIS B N 1
ATOM 5844 C CA . HIS B 1 58 ? -19.234 46.25 4.805 1 87.38 58 HIS B CA 1
ATOM 5845 C C . HIS B 1 58 ? -18.078 45.281 4.91 1 87.38 58 HIS B C 1
ATOM 5847 O O . HIS B 1 58 ? -17.281 45.344 5.848 1 87.38 58 HIS B O 1
ATOM 5853 N N . VAL B 1 59 ? -17.984 44.469 4.012 1 91.12 59 VAL B N 1
ATOM 5854 C CA . VAL B 1 59 ? -16.875 43.531 3.977 1 91.12 59 VAL B CA 1
ATOM 5855 C C . VAL B 1 59 ? -15.891 43.938 2.883 1 91.12 59 VAL B C 1
ATOM 5857 O O . VAL B 1 59 ? -16.188 43.812 1.693 1 91.12 59 VAL B O 1
ATOM 5860 N N . ASN B 1 60 ? -14.766 44.375 3.289 1 93.06 60 ASN B N 1
ATOM 5861 C CA . ASN B 1 60 ? -13.719 44.719 2.328 1 93.06 60 ASN B CA 1
ATOM 5862 C C . ASN B 1 60 ? -12.922 43.469 1.917 1 93.06 60 ASN B C 1
ATOM 5864 O O . ASN B 1 60 ? -11.789 43.281 2.371 1 93.06 60 ASN B O 1
ATOM 5868 N N . TYR B 1 61 ? -13.438 42.719 0.996 1 92.31 61 TYR B N 1
ATOM 5869 C CA . TYR B 1 61 ? -12.836 41.469 0.579 1 92.31 61 TYR B CA 1
ATOM 5870 C C . TYR B 1 61 ? -11.547 41.719 -0.201 1 92.31 61 TYR B C 1
ATOM 5872 O O . TYR B 1 61 ? -10.695 40.812 -0.295 1 92.31 61 TYR B O 1
ATOM 5880 N N . THR B 1 62 ? -11.375 42.906 -0.805 1 94.31 62 THR B N 1
ATOM 5881 C CA . THR B 1 62 ? -10.18 43.219 -1.585 1 94.31 62 THR B CA 1
ATOM 5882 C C . THR B 1 62 ? -8.938 43.188 -0.702 1 94.31 62 THR B C 1
ATOM 5884 O O . THR B 1 62 ? -7.91 42.625 -1.082 1 94.31 62 THR B O 1
ATOM 5887 N N . VAL B 1 63 ? -9.109 43.781 0.449 1 95.31 63 VAL B N 1
ATOM 5888 C CA . VAL B 1 63 ? -7.992 43.812 1.388 1 95.31 63 VAL B CA 1
ATOM 5889 C C . VAL B 1 63 ? -7.66 42.375 1.831 1 95.31 63 VAL B C 1
ATOM 5891 O O . VAL B 1 63 ? -6.488 42 1.913 1 95.31 63 VAL B O 1
ATOM 5894 N N . MET B 1 64 ? -8.617 41.625 2.092 1 95.5 64 MET B N 1
ATOM 5895 C CA . MET B 1 64 ? -8.406 40.25 2.523 1 95.5 64 MET B CA 1
ATOM 5896 C C . MET B 1 64 ? -7.734 39.438 1.427 1 95.5 64 MET B C 1
ATOM 5898 O O . MET B 1 64 ? -6.785 38.688 1.692 1 95.5 64 MET B O 1
ATOM 5902 N N . ARG B 1 65 ? -8.195 39.594 0.193 1 96.38 65 ARG B N 1
ATOM 5903 C CA . ARG B 1 65 ? -7.617 38.875 -0.927 1 96.38 65 ARG B CA 1
ATOM 5904 C C . ARG B 1 65 ? -6.188 39.312 -1.202 1 96.38 65 ARG B C 1
ATOM 5906 O O . ARG B 1 65 ? -5.328 38.5 -1.532 1 96.38 65 ARG B O 1
ATOM 5913 N N . ILE B 1 66 ? -5.926 40.594 -1.049 1 96.75 66 ILE B N 1
ATOM 5914 C CA . ILE B 1 66 ? -4.582 41.125 -1.264 1 96.75 66 ILE B CA 1
ATOM 5915 C C . ILE B 1 66 ? -3.627 40.531 -0.231 1 96.75 66 ILE B C 1
ATOM 5917 O O . ILE B 1 66 ? -2.502 40.156 -0.562 1 96.75 66 ILE B O 1
ATOM 5921 N N . PHE B 1 67 ? -4.086 40.5 0.992 1 96.5 67 PHE B N 1
ATOM 5922 C CA . PHE B 1 67 ? -3.289 39.906 2.057 1 96.5 67 PHE B CA 1
ATOM 5923 C C . PHE B 1 67 ? -2.902 38.469 1.705 1 96.5 67 PHE B C 1
ATOM 5925 O O . PHE B 1 67 ? -1.731 38.094 1.804 1 96.5 67 PHE B O 1
ATOM 5932 N N . ASN B 1 68 ? -3.832 37.688 1.282 1 95.69 68 ASN B N 1
ATOM 5933 C CA . ASN B 1 68 ? -3.568 36.312 0.931 1 95.69 68 ASN B CA 1
ATOM 5934 C C . ASN B 1 68 ? -2.719 36.188 -0.331 1 95.69 68 ASN B C 1
ATOM 5936 O O . ASN B 1 68 ? -1.853 35.312 -0.428 1 95.69 68 ASN B O 1
ATOM 5940 N N . ALA B 1 69 ? -2.947 37.062 -1.272 1 97.25 69 ALA B N 1
ATOM 5941 C CA . ALA B 1 69 ? -2.213 37.031 -2.535 1 97.25 69 ALA B CA 1
ATOM 5942 C C . ALA B 1 69 ? -0.741 37.375 -2.314 1 97.25 69 ALA B C 1
ATOM 5944 O O . ALA B 1 69 ? 0.114 37.031 -3.125 1 97.25 69 ALA B O 1
ATOM 5945 N N . PHE B 1 70 ? -0.479 38.094 -1.263 1 97.81 70 PHE B N 1
ATOM 5946 C CA . PHE B 1 70 ? 0.894 38.469 -0.938 1 97.81 70 PHE B CA 1
ATOM 5947 C C . PHE B 1 70 ? 1.777 37.219 -0.83 1 97.81 70 PHE B C 1
ATOM 5949 O O . PHE B 1 70 ? 2.881 37.188 -1.378 1 97.81 70 PHE B O 1
ATOM 5956 N N . PHE B 1 71 ? 1.32 36.219 -0.159 1 97.94 71 PHE B N 1
ATOM 5957 C CA . PHE B 1 71 ? 2.086 35 0.019 1 97.94 71 PHE B CA 1
ATOM 5958 C C . PHE B 1 71 ? 2.365 34.344 -1.324 1 97.94 71 PHE B C 1
ATOM 5960 O O . PHE B 1 71 ? 3.482 33.875 -1.575 1 97.94 71 PHE B O 1
ATOM 5967 N N . GLY B 1 72 ? 1.366 34.281 -2.207 1 97.62 72 GLY B N 1
ATOM 5968 C CA . GLY B 1 72 ? 1.553 33.719 -3.533 1 97.62 72 GLY B CA 1
ATOM 5969 C C . GLY B 1 72 ? 2.49 34.531 -4.406 1 97.62 72 GLY B C 1
ATOM 5970 O O . GLY B 1 72 ? 3.32 33.969 -5.125 1 97.62 72 GLY B O 1
ATOM 5971 N N . ALA B 1 73 ? 2.385 35.844 -4.273 1 97.94 73 ALA B N 1
ATOM 5972 C CA . ALA B 1 73 ? 3.225 36.75 -5.07 1 97.94 73 ALA B CA 1
ATOM 5973 C C . ALA B 1 73 ? 4.695 36.594 -4.684 1 97.94 73 ALA B C 1
ATOM 5975 O O . ALA B 1 73 ? 5.578 36.688 -5.539 1 97.94 73 ALA B O 1
ATOM 5976 N N . MET B 1 74 ? 4.941 36.344 -3.477 1 98.44 74 MET B N 1
ATOM 5977 C CA . MET B 1 74 ? 6.309 36.281 -2.971 1 98.44 74 MET B CA 1
ATOM 5978 C C . MET B 1 74 ? 6.996 35 -3.443 1 98.44 74 MET B C 1
ATOM 5980 O O . MET B 1 74 ? 8.219 34.875 -3.369 1 98.44 74 MET B O 1
ATOM 5984 N N . MET B 1 75 ? 6.285 34.031 -3.965 1 98.38 75 MET B N 1
ATOM 5985 C CA . MET B 1 75 ? 6.883 32.812 -4.52 1 98.38 75 MET B CA 1
ATOM 5986 C C . MET B 1 75 ? 7.812 33.156 -5.68 1 98.38 75 MET B C 1
ATOM 5988 O O . MET B 1 75 ? 8.805 32.438 -5.91 1 98.38 75 MET B O 1
ATOM 5992 N N . VAL B 1 76 ? 7.488 34.25 -6.391 1 98.62 76 VAL B N 1
ATOM 5993 C CA . VAL B 1 76 ? 8.203 34.594 -7.613 1 98.62 76 VAL B CA 1
ATOM 5994 C C . VAL B 1 76 ? 9.617 35.062 -7.273 1 98.62 76 VAL B C 1
ATOM 5996 O O . VAL B 1 76 ? 10.594 34.438 -7.707 1 98.62 76 VAL B O 1
ATOM 5999 N N . PRO B 1 77 ? 9.758 36.031 -6.383 1 98.62 77 PRO B N 1
ATOM 6000 C CA . PRO B 1 77 ? 11.133 36.438 -6.047 1 98.62 77 PRO B CA 1
ATOM 6001 C C . PRO B 1 77 ? 11.867 35.312 -5.277 1 98.62 77 PRO B C 1
ATOM 6003 O O . PRO B 1 77 ? 13.086 35.188 -5.43 1 98.62 77 PRO B O 1
ATOM 6006 N N . ILE B 1 78 ? 11.266 34.531 -4.484 1 98.75 78 ILE B N 1
ATOM 6007 C CA . ILE B 1 78 ? 11.898 33.469 -3.715 1 98.75 78 ILE B CA 1
ATOM 6008 C C . ILE B 1 78 ? 12.414 32.406 -4.66 1 98.75 78 ILE B C 1
ATOM 6010 O O . ILE B 1 78 ? 13.508 31.844 -4.457 1 98.75 78 ILE B O 1
ATOM 6014 N N . SER B 1 79 ? 11.602 32.094 -5.715 1 98.81 79 SER B N 1
ATOM 6015 C CA . SER B 1 79 ? 12.047 31.078 -6.684 1 98.81 79 SER B CA 1
ATOM 6016 C C . SER B 1 79 ? 13.297 31.547 -7.422 1 98.81 79 SER B C 1
ATOM 6018 O O . SER B 1 79 ? 14.211 30.766 -7.672 1 98.81 79 SER B O 1
ATOM 6020 N N . TYR B 1 80 ? 13.328 32.844 -7.73 1 98.75 80 TYR B N 1
ATOM 6021 C CA . TYR B 1 80 ? 14.523 33.438 -8.344 1 98.75 80 TYR B CA 1
ATOM 6022 C C . TYR B 1 80 ? 15.727 33.281 -7.426 1 98.75 80 TYR B C 1
ATOM 6024 O O . TYR B 1 80 ? 16.797 32.844 -7.852 1 98.75 80 TYR B O 1
ATOM 6032 N N . LEU B 1 81 ? 15.555 33.656 -6.184 1 98.75 81 LEU B N 1
ATOM 6033 C CA . LEU B 1 81 ? 16.641 33.625 -5.215 1 98.75 81 LEU B CA 1
ATOM 6034 C C . LEU B 1 81 ? 17.109 32.188 -4.969 1 98.75 81 LEU B C 1
ATOM 6036 O O . LEU B 1 81 ? 18.297 31.938 -4.781 1 98.75 81 LEU B O 1
ATOM 6040 N N . THR B 1 82 ? 16.203 31.25 -4.969 1 98.88 82 THR B N 1
ATOM 6041 C CA . THR B 1 82 ? 16.547 29.844 -4.793 1 98.88 82 THR B CA 1
ATOM 6042 C C . THR B 1 82 ? 17.406 29.344 -5.961 1 98.88 82 THR B C 1
ATOM 6044 O O . THR B 1 82 ? 18.422 28.672 -5.754 1 98.88 82 THR B O 1
ATOM 6047 N N . ALA B 1 83 ? 17.016 29.719 -7.184 1 98.81 83 ALA B N 1
ATOM 6048 C CA . ALA B 1 83 ? 17.781 29.328 -8.367 1 98.81 83 ALA B CA 1
ATOM 6049 C C . ALA B 1 83 ? 19.203 29.891 -8.297 1 98.81 83 ALA B C 1
ATOM 6051 O O . ALA B 1 83 ? 20.156 29.219 -8.664 1 98.81 83 ALA B O 1
ATOM 6052 N N . VAL B 1 84 ? 19.297 31.078 -7.762 1 98.62 84 VAL B N 1
ATOM 6053 C CA . VAL B 1 84 ? 20.609 31.719 -7.613 1 98.62 84 VAL B CA 1
ATOM 6054 C C . VAL B 1 84 ? 21.453 30.938 -6.609 1 98.62 84 VAL B C 1
ATOM 6056 O O . VAL B 1 84 ? 22.641 30.703 -6.828 1 98.62 84 VAL B O 1
ATOM 6059 N N . GLN B 1 85 ? 20.828 30.469 -5.547 1 98.38 85 GLN B N 1
ATOM 6060 C CA . GLN B 1 85 ? 21.531 29.688 -4.539 1 98.38 85 GLN B CA 1
ATOM 6061 C C . GLN B 1 85 ? 21.984 28.344 -5.098 1 98.38 85 GLN B C 1
ATOM 6063 O O . GLN B 1 85 ? 22.953 27.75 -4.617 1 98.38 85 GLN B O 1
ATOM 6068 N N . PHE B 1 86 ? 21.281 27.859 -6.176 1 98.44 86 PHE B N 1
ATOM 6069 C CA . PHE B 1 86 ? 21.641 26.625 -6.844 1 98.44 86 PHE B CA 1
ATOM 6070 C C . PHE B 1 86 ? 22.703 26.859 -7.918 1 98.44 86 PHE B C 1
ATOM 6072 O O . PHE B 1 86 ? 23.016 25.969 -8.703 1 98.44 86 PHE B O 1
ATOM 6079 N N . ASN B 1 87 ? 23.219 28.125 -8.008 1 97.44 87 ASN B N 1
ATOM 6080 C CA . ASN B 1 87 ? 24.266 28.547 -8.93 1 97.44 87 ASN B CA 1
ATOM 6081 C C . ASN B 1 87 ? 23.812 28.453 -10.383 1 97.44 87 ASN B C 1
ATOM 6083 O O . ASN B 1 87 ? 24.594 28.062 -11.258 1 97.44 87 ASN B O 1
ATOM 6087 N N . MET B 1 88 ? 22.562 28.656 -10.617 1 97.81 88 MET B N 1
ATOM 6088 C CA . MET B 1 88 ? 22.062 28.703 -11.984 1 97.81 88 MET B CA 1
ATOM 6089 C C . MET B 1 88 ? 22.422 30.031 -12.648 1 97.81 88 MET B C 1
ATOM 6091 O O . MET B 1 88 ? 22.578 31.047 -11.961 1 97.81 88 MET B O 1
ATOM 6095 N N . SER B 1 89 ? 22.516 30.062 -13.961 1 97.69 89 SER B N 1
ATOM 6096 C CA . SER B 1 89 ? 22.797 31.281 -14.703 1 97.69 89 SER B CA 1
ATOM 6097 C C . SER B 1 89 ? 21.641 32.281 -14.594 1 97.69 89 SER B C 1
ATOM 6099 O O . SER B 1 89 ? 20.562 31.922 -14.117 1 97.69 89 SER B O 1
ATOM 6101 N N . LEU B 1 90 ? 21.875 33.5 -14.953 1 97.12 90 LEU B N 1
ATOM 6102 C CA . LEU B 1 90 ? 20.859 34.531 -14.922 1 97.12 90 LEU B CA 1
ATOM 6103 C C . LEU B 1 90 ? 19.656 34.156 -15.789 1 97.12 90 LEU B C 1
ATOM 6105 O O . LEU B 1 90 ? 18.516 34.312 -15.383 1 97.12 90 LEU B O 1
ATOM 6109 N N . LYS B 1 91 ? 19.938 33.594 -16.984 1 97.38 91 LYS B N 1
ATOM 6110 C CA . LYS B 1 91 ? 18.875 33.188 -17.891 1 97.38 91 LYS B CA 1
ATOM 6111 C C . LYS B 1 91 ? 18.016 32.094 -17.25 1 97.38 91 LYS B C 1
ATOM 6113 O O . LYS B 1 91 ? 16.781 32.125 -17.344 1 97.38 91 LYS B O 1
ATOM 6118 N N . ALA B 1 92 ? 18.688 31.141 -16.594 1 98.44 92 ALA B N 1
ATOM 6119 C CA . ALA B 1 92 ? 18 30.031 -15.953 1 98.44 92 ALA B CA 1
ATOM 6120 C C . ALA B 1 92 ? 17.219 30.5 -14.734 1 98.44 92 ALA B C 1
ATOM 6122 O O . ALA B 1 92 ? 16.078 30.062 -14.508 1 98.44 92 ALA B O 1
ATOM 6123 N N . SER B 1 93 ? 17.766 31.391 -13.906 1 98.69 93 SER B N 1
ATOM 6124 C CA . SER B 1 93 ? 17.094 31.922 -12.719 1 98.69 93 SER B CA 1
ATOM 6125 C C . SER B 1 93 ? 15.867 32.719 -13.102 1 98.69 93 SER B C 1
ATOM 6127 O O . SER B 1 93 ? 14.82 32.625 -12.453 1 98.69 93 SER B O 1
ATOM 6129 N N . LEU B 1 94 ? 15.953 33.469 -14.141 1 98.62 94 LEU B N 1
ATOM 6130 C CA . LEU B 1 94 ? 14.828 34.25 -14.617 1 98.62 94 LEU B CA 1
ATOM 6131 C C . LEU B 1 94 ? 13.734 33.344 -15.188 1 98.62 94 LEU B C 1
ATOM 6133 O O . LEU B 1 94 ? 12.547 33.625 -15.039 1 98.62 94 LEU B O 1
ATOM 6137 N N . LEU B 1 95 ? 14.18 32.344 -15.883 1 98.69 95 LEU B N 1
ATOM 6138 C CA . LEU B 1 95 ? 13.195 31.422 -16.406 1 98.69 95 LEU B CA 1
ATOM 6139 C C . LEU B 1 95 ? 12.414 30.75 -15.273 1 98.69 95 LEU B C 1
ATOM 6141 O O . LEU B 1 95 ? 11.203 30.547 -15.383 1 98.69 95 LEU B O 1
ATOM 6145 N N . THR B 1 96 ? 13.172 30.391 -14.164 1 98.75 96 THR B N 1
ATOM 6146 C CA . THR B 1 96 ? 12.516 29.812 -12.992 1 98.75 96 THR B CA 1
ATOM 6147 C C . THR B 1 96 ? 11.406 30.719 -12.484 1 98.75 96 THR B C 1
ATOM 6149 O O . THR B 1 96 ? 10.266 30.281 -12.312 1 98.75 96 THR B O 1
ATOM 6152 N N . SER B 1 97 ? 11.703 31.953 -12.273 1 98.62 97 SER B N 1
ATOM 6153 C CA . SER B 1 97 ? 10.742 32.906 -11.742 1 98.62 97 SER B CA 1
ATOM 6154 C C . SER B 1 97 ? 9.625 33.188 -12.742 1 98.62 97 SER B C 1
ATOM 6156 O O . SER B 1 97 ? 8.477 33.406 -12.359 1 98.62 97 SER B O 1
ATOM 6158 N N . THR B 1 98 ? 9.938 33.156 -14.031 1 98.81 98 THR B N 1
ATOM 6159 C CA . THR B 1 98 ? 8.938 33.375 -15.078 1 98.81 98 THR B CA 1
ATOM 6160 C C . THR B 1 98 ? 7.926 32.219 -15.086 1 98.81 98 THR B C 1
ATOM 6162 O O . THR B 1 98 ? 6.723 32.438 -15.195 1 98.81 98 THR B O 1
ATOM 6165 N N . MET B 1 99 ? 8.406 31.047 -15.016 1 98.88 99 MET B N 1
ATOM 6166 C CA . MET B 1 99 ? 7.523 29.875 -15.023 1 98.88 99 MET B CA 1
ATOM 6167 C C . MET B 1 99 ? 6.625 29.875 -13.789 1 98.88 99 MET B C 1
ATOM 6169 O O . MET B 1 99 ? 5.449 29.516 -13.875 1 98.88 99 MET B O 1
ATOM 6173 N N . VAL B 1 100 ? 7.164 30.281 -12.609 1 98.81 100 VAL B N 1
ATOM 6174 C CA . VAL B 1 100 ? 6.363 30.359 -11.391 1 98.81 100 VAL B CA 1
ATOM 6175 C C . VAL B 1 100 ? 5.34 31.484 -11.508 1 98.81 100 VAL B C 1
ATOM 6177 O O . VAL B 1 100 ? 4.18 31.312 -11.141 1 98.81 100 VAL B O 1
ATOM 6180 N N . LEU B 1 101 ? 5.719 32.562 -12.078 1 98.56 101 LEU B N 1
ATOM 6181 C CA . LEU B 1 101 ? 4.875 33.75 -12.227 1 98.56 101 LEU B CA 1
ATOM 6182 C C . LEU B 1 101 ? 3.725 33.5 -13.188 1 98.56 101 LEU B C 1
ATOM 6184 O O . LEU B 1 101 ? 2.596 33.938 -12.953 1 98.56 101 LEU B O 1
ATOM 6188 N N . LEU B 1 102 ? 4.059 32.781 -14.219 1 98.69 102 LEU B N 1
ATOM 6189 C CA . LEU B 1 102 ? 3.1 32.688 -15.312 1 98.69 102 LEU B CA 1
ATOM 6190 C C . LEU B 1 102 ? 2.436 31.297 -15.328 1 98.69 102 LEU B C 1
ATOM 6192 O O . LEU B 1 102 ? 2.025 30.812 -16.391 1 98.69 102 LEU B O 1
ATOM 6196 N N . ASP B 1 103 ? 2.496 30.641 -14.25 1 98.56 103 ASP B N 1
ATOM 6197 C CA . ASP B 1 103 ? 1.641 29.469 -14.102 1 98.56 103 ASP B CA 1
ATOM 6198 C C . ASP B 1 103 ? 0.227 29.859 -13.688 1 98.56 103 ASP B C 1
ATOM 6200 O O . ASP B 1 103 ? 0.039 30.516 -12.648 1 98.56 103 ASP B O 1
ATOM 6204 N N . ASN B 1 104 ? -0.739 29.469 -14.445 1 98.31 104 ASN B N 1
ATOM 6205 C CA . ASN B 1 104 ? -2.119 29.891 -14.227 1 98.31 104 ASN B CA 1
ATOM 6206 C C . ASN B 1 104 ? -2.684 29.328 -12.93 1 98.31 104 ASN B C 1
ATOM 6208 O O . ASN B 1 104 ? -3.479 29.984 -12.258 1 98.31 104 ASN B O 1
ATOM 6212 N N . ALA B 1 105 ? -2.33 28.125 -12.617 1 97.88 105 ALA B N 1
ATOM 6213 C CA . ALA B 1 105 ? -2.844 27.5 -11.398 1 97.88 105 ALA B CA 1
ATOM 6214 C C . ALA B 1 105 ? -2.324 28.219 -10.156 1 97.88 105 ALA B C 1
ATOM 6216 O O . ALA B 1 105 ? -3.09 28.516 -9.234 1 97.88 105 ALA B O 1
ATOM 6217 N N . PHE B 1 106 ? -0.979 28.531 -10.117 1 98.25 106 PHE B N 1
ATOM 6218 C CA . PHE B 1 106 ? -0.393 29.266 -9.008 1 98.25 106 PHE B CA 1
ATOM 6219 C C . PHE B 1 106 ? -1.049 30.641 -8.867 1 98.25 106 PHE B C 1
ATOM 6221 O O . PHE B 1 106 ? -1.352 31.078 -7.754 1 98.25 106 PHE B O 1
ATOM 6228 N N . LEU B 1 107 ? -1.266 31.219 -9.977 1 97.88 107 LEU B N 1
ATOM 6229 C CA . LEU B 1 107 ? -1.859 32.562 -9.977 1 97.88 107 LEU B CA 1
ATOM 6230 C C . LEU B 1 107 ? -3.291 32.5 -9.445 1 97.88 107 LEU B C 1
ATOM 6232 O O . LEU B 1 107 ? -3.652 33.281 -8.562 1 97.88 107 LEU B O 1
ATOM 6236 N N . THR B 1 108 ? -4.078 31.609 -9.945 1 97.12 108 THR B N 1
ATOM 6237 C CA . THR B 1 108 ? -5.496 31.531 -9.617 1 97.12 108 THR B CA 1
ATOM 6238 C C . THR B 1 108 ? -5.691 31.188 -8.141 1 97.12 108 THR B C 1
ATOM 6240 O O . THR B 1 108 ? -6.449 31.859 -7.441 1 97.12 108 THR B O 1
ATOM 6243 N N . ILE B 1 109 ? -4.984 30.25 -7.652 1 96.38 109 ILE B N 1
ATOM 6244 C CA . ILE B 1 109 ? -5.188 29.766 -6.289 1 96.38 109 ILE B CA 1
ATOM 6245 C C . ILE B 1 109 ? -4.715 30.828 -5.293 1 96.38 109 ILE B C 1
ATOM 6247 O O . ILE B 1 109 ? -5.199 30.875 -4.16 1 96.38 109 ILE B O 1
ATOM 6251 N N . SER B 1 110 ? -3.801 31.719 -5.672 1 96.75 110 SER B N 1
ATOM 6252 C CA . SER B 1 110 ? -3.207 32.719 -4.785 1 96.75 110 SER B CA 1
ATOM 6253 C C . SER B 1 110 ? -4.074 33.969 -4.691 1 96.75 110 SER B C 1
ATOM 6255 O O . SER B 1 110 ? -3.848 34.812 -3.836 1 96.75 110 SER B O 1
ATOM 6257 N N . ARG B 1 111 ? -5.059 34.031 -5.484 1 94.88 111 ARG B N 1
ATOM 6258 C CA . ARG B 1 111 ? -5.832 35.25 -5.578 1 94.88 111 ARG B CA 1
ATOM 6259 C C . ARG B 1 111 ? -6.988 35.25 -4.582 1 94.88 111 ARG B C 1
ATOM 6261 O O . ARG B 1 111 ? -7.605 36.281 -4.332 1 94.88 111 ARG B O 1
ATOM 6268 N N . PHE B 1 112 ? -7.312 34.125 -4.02 1 95.69 112 PHE B N 1
ATOM 6269 C CA . PHE B 1 112 ? -8.5 34 -3.182 1 95.69 112 PHE B CA 1
ATOM 6270 C C . PHE B 1 112 ? -8.109 33.75 -1.731 1 95.69 112 PHE B C 1
ATOM 6272 O O . PHE B 1 112 ? -6.93 33.625 -1.414 1 95.69 112 PHE B O 1
ATOM 6279 N N . ILE B 1 113 ? -9.086 33.812 -0.88 1 95.56 113 ILE B N 1
ATOM 6280 C CA . ILE B 1 113 ? -8.875 33.594 0.547 1 95.56 113 ILE B CA 1
ATOM 6281 C C . ILE B 1 113 ? -8.773 32.125 0.837 1 95.56 113 ILE B C 1
ATOM 6283 O O . ILE B 1 113 ? -9.758 31.484 1.239 1 95.56 113 ILE B O 1
ATOM 6287 N N . LEU B 1 114 ? -7.559 31.609 0.573 1 95.19 114 LEU B N 1
ATOM 6288 C CA . LEU B 1 114 ? -7.277 30.188 0.722 1 95.19 114 LEU B CA 1
ATOM 6289 C C . LEU B 1 114 ? -5.992 29.969 1.506 1 95.19 114 LEU B C 1
ATOM 6291 O O . LEU B 1 114 ? -5.176 30.875 1.643 1 95.19 114 LEU B O 1
ATOM 6295 N N . LEU B 1 115 ? -5.773 28.812 2.039 1 96.19 115 LEU B N 1
ATOM 6296 C CA . LEU B 1 115 ? -4.574 28.469 2.799 1 96.19 115 LEU B CA 1
ATOM 6297 C C . LEU B 1 115 ? -3.443 28.047 1.869 1 96.19 115 LEU B C 1
ATOM 6299 O O . LEU B 1 115 ? -2.277 28.016 2.271 1 96.19 115 LEU B O 1
ATOM 6303 N N . ASP B 1 116 ? -3.758 27.734 0.659 1 96.25 116 ASP B N 1
ATOM 6304 C CA . ASP B 1 116 ? -2.812 27.109 -0.264 1 96.25 116 ASP B CA 1
ATOM 6305 C C . ASP B 1 116 ? -1.669 28.062 -0.6 1 96.25 116 ASP B C 1
ATOM 6307 O O . ASP B 1 116 ? -0.523 27.641 -0.757 1 96.25 116 ASP B O 1
ATOM 6311 N N . SER B 1 117 ? -2.025 29.375 -0.707 1 96.88 117 SER B N 1
ATOM 6312 C CA . SER B 1 117 ? -0.969 30.344 -0.99 1 96.88 117 SER B CA 1
ATOM 6313 C C . SER B 1 117 ? 0.06 30.391 0.134 1 96.88 117 SER B C 1
ATOM 6315 O O . SER B 1 117 ? 1.265 30.453 -0.121 1 96.88 117 SER B O 1
ATOM 6317 N N . MET B 1 118 ? -0.392 30.312 1.369 1 97.94 118 MET B N 1
ATOM 6318 C CA . MET B 1 118 ? 0.507 30.312 2.52 1 97.94 118 MET B CA 1
ATOM 6319 C C . MET B 1 118 ? 1.317 29.031 2.576 1 97.94 118 MET B C 1
ATOM 6321 O O . MET B 1 118 ? 2.52 29.047 2.846 1 97.94 118 MET B O 1
ATOM 6325 N N . LEU B 1 119 ? 0.637 27.906 2.287 1 98.12 119 LEU B N 1
ATOM 6326 C CA . LEU B 1 119 ? 1.321 26.609 2.232 1 98.12 119 LEU B CA 1
ATOM 6327 C C . LEU B 1 119 ? 2.455 26.641 1.212 1 98.12 119 LEU B C 1
ATOM 6329 O O . LEU B 1 119 ? 3.574 26.234 1.509 1 98.12 119 LEU B O 1
ATOM 6333 N N . LEU B 1 120 ? 2.141 27.141 0.046 1 98.44 120 LEU B N 1
ATOM 6334 C CA . LEU B 1 120 ? 3.127 27.219 -1.026 1 98.44 120 LEU B CA 1
ATOM 6335 C C . LEU B 1 120 ? 4.281 28.141 -0.646 1 98.44 120 LEU B C 1
ATOM 6337 O O . LEU B 1 120 ? 5.445 27.812 -0.876 1 98.44 120 LEU B O 1
ATOM 6341 N N . PHE B 1 121 ? 3.934 29.281 -0.049 1 98.44 121 PHE B N 1
ATOM 6342 C CA . PHE B 1 121 ? 4.941 30.25 0.354 1 98.44 121 PHE B CA 1
ATOM 6343 C C . PHE B 1 121 ? 5.93 29.641 1.333 1 98.44 121 PHE B C 1
ATOM 6345 O O . PHE B 1 121 ? 7.145 29.719 1.127 1 98.44 121 PHE B O 1
ATOM 6352 N N . PHE B 1 122 ? 5.48 28.984 2.332 1 98.69 122 PHE B N 1
ATOM 6353 C CA . PHE B 1 122 ? 6.359 28.438 3.361 1 98.69 122 PHE B CA 1
ATOM 6354 C C . PHE B 1 122 ? 7.098 27.203 2.846 1 98.69 122 PHE B C 1
ATOM 6356 O O . PHE B 1 122 ? 8.203 26.906 3.299 1 98.69 122 PHE B O 1
ATOM 6363 N N . THR B 1 123 ? 6.523 26.438 1.873 1 98.56 123 THR B N 1
ATOM 6364 C CA . THR B 1 123 ? 7.246 25.359 1.217 1 98.56 123 THR B CA 1
ATOM 6365 C C . THR B 1 123 ? 8.422 25.891 0.408 1 98.56 123 THR B C 1
ATOM 6367 O O . THR B 1 123 ? 9.539 25.375 0.506 1 98.56 123 THR B O 1
ATOM 6370 N N . CYS B 1 124 ? 8.172 27.016 -0.296 1 98.44 124 CYS B N 1
ATOM 6371 C CA . CYS B 1 124 ? 9.203 27.656 -1.105 1 98.44 124 CYS B CA 1
ATOM 6372 C C . CYS B 1 124 ? 10.312 28.219 -0.227 1 98.44 124 CYS B C 1
ATOM 6374 O O . CYS B 1 124 ? 11.492 28.094 -0.549 1 98.44 124 CYS B O 1
ATOM 6376 N N . THR B 1 125 ? 9.883 28.844 0.891 1 98.69 125 THR B N 1
ATOM 6377 C CA . THR B 1 125 ? 10.883 29.438 1.762 1 98.69 125 THR B CA 1
ATOM 6378 C C . THR B 1 125 ? 11.719 28.359 2.451 1 98.69 125 THR B C 1
ATOM 6380 O O . THR B 1 125 ? 12.898 28.578 2.732 1 98.69 125 THR B O 1
ATOM 6383 N N . SER B 1 126 ? 11.125 27.188 2.719 1 98.75 126 SER B N 1
ATOM 6384 C CA . SER B 1 126 ? 11.883 26.094 3.307 1 98.75 126 SER B CA 1
ATOM 6385 C C . SER B 1 126 ? 13 25.625 2.377 1 98.75 126 SER B C 1
ATOM 6387 O O . SER B 1 126 ? 14.125 25.391 2.82 1 98.75 126 SER B O 1
ATOM 6389 N N . LEU B 1 127 ? 12.68 25.516 1.066 1 98.75 127 LEU B N 1
ATOM 6390 C CA . LEU B 1 127 ? 13.703 25.125 0.1 1 98.75 127 LEU B CA 1
ATOM 6391 C C . LEU B 1 127 ? 14.766 26.219 -0.021 1 98.75 127 LEU B C 1
ATOM 6393 O O . LEU B 1 127 ? 15.961 25.922 -0.091 1 98.75 127 LEU B O 1
ATOM 6397 N N . TYR B 1 128 ? 14.328 27.516 -0.003 1 98.81 128 TYR B N 1
ATOM 6398 C CA . TYR B 1 128 ? 15.25 28.641 -0.135 1 98.81 128 TYR B CA 1
ATOM 6399 C C . TYR B 1 128 ? 16.203 28.703 1.049 1 98.81 128 TYR B C 1
ATOM 6401 O O . TYR B 1 128 ? 17.422 28.766 0.867 1 98.81 128 TYR B O 1
ATOM 6409 N N . THR B 1 129 ? 15.641 28.688 2.25 1 98.75 129 THR B N 1
ATOM 6410 C CA . THR B 1 129 ? 16.484 28.781 3.439 1 98.75 129 THR B CA 1
ATOM 6411 C C . THR B 1 129 ? 17.422 27.578 3.541 1 98.75 129 THR B C 1
ATOM 6413 O O . THR B 1 129 ? 18.578 27.719 3.953 1 98.75 129 THR B O 1
ATOM 6416 N N . LEU B 1 130 ? 16.953 26.375 3.135 1 98.62 130 LEU B N 1
ATOM 6417 C CA . LEU B 1 130 ? 17.812 25.188 3.113 1 98.62 130 LEU B CA 1
ATOM 6418 C C . LEU B 1 130 ? 18.969 25.375 2.154 1 98.62 130 LEU B C 1
ATOM 6420 O O . LEU B 1 130 ? 20.109 25.016 2.473 1 98.62 130 LEU B O 1
ATOM 6424 N N . SER B 1 131 ? 18.719 25.938 0.973 1 98.69 131 SER B N 1
ATOM 6425 C CA . SER B 1 131 ? 19.75 26.125 -0.037 1 98.69 131 SER B CA 1
ATOM 6426 C C . SER B 1 131 ? 20.812 27.125 0.43 1 98.69 131 SER B C 1
ATOM 6428 O O . SER B 1 131 ? 22 26.922 0.206 1 98.69 131 SER B O 1
ATOM 6430 N N . VAL B 1 132 ? 20.391 28.203 1.111 1 98.62 132 VAL B N 1
ATOM 6431 C CA . VAL B 1 132 ? 21.344 29.172 1.641 1 98.62 132 VAL B CA 1
ATOM 6432 C C . VAL B 1 132 ? 22.156 28.531 2.754 1 98.62 132 VAL B C 1
ATOM 6434 O O . VAL B 1 132 ? 23.375 28.703 2.811 1 98.62 132 VAL B O 1
ATOM 6437 N N . PHE B 1 133 ? 21.5 27.781 3.643 1 98.31 133 PHE B N 1
ATOM 6438 C CA . PHE B 1 133 ? 22.188 27.078 4.719 1 98.31 133 PHE B CA 1
ATOM 6439 C C . PHE B 1 133 ? 23.234 26.125 4.156 1 98.31 133 PHE B C 1
ATOM 6441 O O . PHE B 1 133 ? 24.359 26.047 4.652 1 98.31 133 PHE B O 1
ATOM 6448 N N . HIS B 1 134 ? 22.812 25.375 3.1 1 97.88 134 HIS B N 1
ATOM 6449 C CA . HIS B 1 134 ? 23.75 24.453 2.451 1 97.88 134 HIS B CA 1
ATOM 6450 C C . HIS B 1 134 ? 25 25.188 1.976 1 97.88 134 HIS B C 1
ATOM 6452 O O . HIS B 1 134 ? 26.109 24.688 2.121 1 97.88 134 HIS B O 1
ATOM 6458 N N . ASN B 1 135 ? 24.781 26.375 1.428 1 97.44 135 ASN B N 1
ATOM 6459 C CA . ASN B 1 135 ? 25.906 27.141 0.885 1 97.44 135 ASN B CA 1
ATOM 6460 C C . ASN B 1 135 ? 26.797 27.703 1.994 1 97.44 135 ASN B C 1
ATOM 6462 O O . ASN B 1 135 ? 27.906 28.141 1.734 1 97.44 135 ASN B O 1
ATOM 6466 N N . GLN B 1 136 ? 26.375 27.594 3.268 1 96.38 136 GLN B N 1
ATOM 6467 C CA . GLN B 1 136 ? 27.156 28.047 4.418 1 96.38 136 GLN B CA 1
ATOM 6468 C C . GLN B 1 136 ? 27.828 26.875 5.117 1 96.38 136 GLN B C 1
ATOM 6470 O O . GLN B 1 136 ? 28.344 27.016 6.227 1 96.38 136 GLN B O 1
ATOM 6475 N N . ARG B 1 137 ? 27.906 25.703 4.52 1 92.19 137 ARG B N 1
ATOM 6476 C CA . ARG B 1 137 ? 28.391 24.484 5.16 1 92.19 137 ARG B CA 1
ATOM 6477 C C . ARG B 1 137 ? 29.859 24.594 5.52 1 92.19 137 ARG B C 1
ATOM 6479 O O . ARG B 1 137 ? 30.328 23.953 6.457 1 92.19 137 ARG B O 1
ATOM 6486 N N . GLN B 1 138 ? 30.609 25.469 4.781 1 92.19 138 GLN B N 1
ATOM 6487 C CA . GLN B 1 138 ? 32.031 25.625 5.039 1 92.19 138 GLN B CA 1
ATOM 6488 C C . GLN B 1 138 ? 32.281 26.641 6.156 1 92.19 138 GLN B C 1
ATOM 6490 O O . GLN B 1 138 ? 33.406 26.766 6.656 1 92.19 138 GLN B O 1
ATOM 6495 N N . ASN B 1 139 ? 31.266 27.406 6.594 1 95.31 139 ASN B N 1
ATOM 6496 C CA . ASN B 1 139 ? 31.344 28.375 7.676 1 95.31 139 ASN B CA 1
ATOM 6497 C C . ASN B 1 139 ? 30.422 27.984 8.836 1 95.31 139 ASN B C 1
ATOM 6499 O O . ASN B 1 139 ? 29.609 28.797 9.281 1 95.31 139 ASN B O 1
ATOM 6503 N N . SER B 1 140 ? 30.719 26.812 9.383 1 95 140 SER B N 1
ATOM 6504 C CA . SER B 1 140 ? 29.828 26.266 10.414 1 95 140 SER B CA 1
ATOM 6505 C C . SER B 1 140 ? 29.906 27.109 11.695 1 95 140 SER B C 1
ATOM 6507 O O . SER B 1 140 ? 30.969 27.578 12.078 1 95 140 SER B O 1
ATOM 6509 N N . PHE B 1 141 ? 28.766 27.406 12.281 1 96.69 141 PHE B N 1
ATOM 6510 C CA . PHE B 1 141 ? 28.578 28.062 13.57 1 96.69 141 PHE B CA 1
ATOM 6511 C C . PHE B 1 141 ? 28.859 29.562 13.461 1 96.69 141 PHE B C 1
ATOM 6513 O O . PHE B 1 141 ? 29.016 30.234 14.477 1 96.69 141 PHE B O 1
ATOM 6520 N N . SER B 1 142 ? 29.047 30.016 12.242 1 97.5 142 SER B N 1
ATOM 6521 C CA . SER B 1 142 ? 29.062 31.469 12.031 1 97.5 142 SER B CA 1
ATOM 6522 C C . SER B 1 142 ? 27.672 32.062 12.227 1 97.5 142 SER B C 1
ATOM 6524 O O . SER B 1 142 ? 26.688 31.344 12.344 1 97.5 142 SER B O 1
ATOM 6526 N N . SER B 1 143 ? 27.609 33.375 12.297 1 97.38 143 SER B N 1
ATOM 6527 C CA . SER B 1 143 ? 26.344 34.062 12.492 1 97.38 143 SER B CA 1
ATOM 6528 C C . SER B 1 143 ? 25.391 33.812 11.328 1 97.38 143 SER B C 1
ATOM 6530 O O . SER B 1 143 ? 24.188 33.594 11.531 1 97.38 143 SER B O 1
ATOM 6532 N N . LYS B 1 144 ? 25.906 33.781 10.141 1 97.44 144 LYS B N 1
ATOM 6533 C CA . LYS B 1 144 ? 25.094 33.531 8.969 1 97.44 144 LYS B CA 1
ATOM 6534 C C . LYS B 1 144 ? 24.594 32.062 8.953 1 97.44 144 LYS B C 1
ATOM 6536 O O . LYS B 1 144 ? 23.438 31.812 8.602 1 97.44 144 LYS B O 1
ATOM 6541 N N . TRP B 1 145 ? 25.469 31.188 9.32 1 98 145 TRP B N 1
ATOM 6542 C CA . TRP B 1 145 ? 25.125 29.781 9.398 1 98 145 TRP B CA 1
ATOM 6543 C C . TRP B 1 145 ? 23.969 29.562 10.375 1 98 145 TRP B C 1
ATOM 6545 O O . TRP B 1 145 ? 22.969 28.906 10.031 1 98 145 TRP B O 1
ATOM 6555 N N . TRP B 1 146 ? 24 30.203 11.531 1 97.88 146 TRP B N 1
ATOM 6556 C CA . TRP B 1 146 ? 22.969 30.078 12.547 1 97.88 146 TRP B CA 1
ATOM 6557 C C . TRP B 1 146 ? 21.656 30.703 12.062 1 97.88 146 TRP B C 1
ATOM 6559 O O . TRP B 1 146 ? 20.578 30.156 12.289 1 97.88 146 TRP B O 1
ATOM 6569 N N . THR B 1 147 ? 21.828 31.859 11.453 1 98.31 147 THR B N 1
ATOM 6570 C CA . THR B 1 147 ? 20.641 32.594 10.984 1 98.31 147 THR B CA 1
ATOM 6571 C C . THR B 1 147 ? 19.844 31.734 10 1 98.31 147 THR B C 1
ATOM 6573 O O . THR B 1 147 ? 18.641 31.578 10.148 1 98.31 147 THR B O 1
ATOM 6576 N N . TRP B 1 148 ? 20.531 31.188 9.055 1 98.44 148 TRP B N 1
ATOM 6577 C CA . TRP B 1 148 ? 19.828 30.484 7.992 1 98.44 148 TRP B CA 1
ATOM 6578 C C . TRP B 1 148 ? 19.375 29.109 8.461 1 98.44 148 TRP B C 1
ATOM 6580 O O . TRP B 1 148 ? 18.328 28.609 8.023 1 98.44 148 TRP B O 1
ATOM 6590 N N . LEU B 1 149 ? 20.109 28.453 9.359 1 98.56 149 LEU B N 1
ATOM 6591 C CA . LEU B 1 149 ? 19.625 27.234 9.992 1 98.56 149 LEU B CA 1
ATOM 6592 C C . LEU B 1 149 ? 18.359 27.5 10.797 1 98.56 149 LEU B C 1
ATOM 6594 O O . LEU B 1 149 ? 17.375 26.766 10.695 1 98.56 149 LEU B O 1
ATOM 6598 N N . GLY B 1 150 ? 18.359 28.578 11.539 1 98.62 150 GLY B N 1
ATOM 6599 C CA . GLY B 1 150 ? 17.203 28.984 12.312 1 98.62 150 GLY B CA 1
ATOM 6600 C C . GLY B 1 150 ? 16 29.328 11.445 1 98.62 150 GLY B C 1
ATOM 6601 O O . GLY B 1 150 ? 14.875 28.906 11.75 1 98.62 150 GLY B O 1
ATOM 6602 N N . LEU B 1 151 ? 16.281 30.094 10.367 1 98.75 151 LEU B N 1
ATOM 6603 C CA . LEU B 1 151 ? 15.203 30.469 9.461 1 98.75 151 LEU B CA 1
ATOM 6604 C C . LEU B 1 151 ? 14.602 29.234 8.789 1 98.75 151 LEU B C 1
ATOM 6606 O O . LEU B 1 151 ? 13.406 29.203 8.508 1 98.75 151 LEU B O 1
ATOM 6610 N N . THR B 1 152 ? 15.445 28.219 8.523 1 98.81 152 THR B N 1
ATOM 6611 C CA . THR B 1 152 ? 14.922 26.953 8.016 1 98.81 152 THR B CA 1
ATOM 6612 C C . THR B 1 152 ? 13.953 26.328 9.008 1 98.81 152 THR B C 1
ATOM 6614 O O . THR B 1 152 ? 12.867 25.891 8.641 1 98.81 152 THR B O 1
ATOM 6617 N N . GLY B 1 153 ? 14.312 26.297 10.273 1 98.81 153 GLY B N 1
ATOM 6618 C CA . GLY B 1 153 ? 13.43 25.797 11.312 1 98.81 153 GLY B CA 1
ATOM 6619 C C . GLY B 1 153 ? 12.125 26.562 11.414 1 98.81 153 GLY B C 1
ATOM 6620 O O . GLY B 1 153 ? 11.055 25.969 11.562 1 98.81 153 GLY B O 1
ATOM 6621 N N . VAL B 1 154 ? 12.242 27.906 11.312 1 98.81 154 VAL B N 1
ATOM 6622 C CA . VAL B 1 154 ? 11.062 28.766 11.391 1 98.81 154 VAL B CA 1
ATOM 6623 C C . VAL B 1 154 ? 10.117 28.453 10.227 1 98.81 154 VAL B C 1
ATOM 6625 O O . VAL B 1 154 ? 8.914 28.297 10.422 1 98.81 154 VAL B O 1
ATOM 6628 N N . SER B 1 155 ? 10.695 28.344 9.086 1 98.81 155 SER B N 1
ATOM 6629 C CA . SER B 1 155 ? 9.883 28.047 7.914 1 98.81 155 SER B CA 1
ATOM 6630 C C . SER B 1 155 ? 9.203 26.688 8.031 1 98.81 155 SER B C 1
ATOM 6632 O O . SER B 1 155 ? 8.031 26.547 7.676 1 98.81 155 SER B O 1
ATOM 6634 N N . LEU B 1 156 ? 9.914 25.688 8.523 1 98.81 156 LEU B N 1
ATOM 6635 C CA . LEU B 1 156 ? 9.344 24.359 8.719 1 98.81 156 LEU B CA 1
ATOM 6636 C C . LEU B 1 156 ? 8.203 24.406 9.727 1 98.81 156 LEU B C 1
ATOM 6638 O O . LEU B 1 156 ? 7.172 23.75 9.531 1 98.81 156 LEU B O 1
ATOM 6642 N N . GLY B 1 157 ? 8.352 25.156 10.797 1 98.75 157 GLY B N 1
ATOM 6643 C CA . GLY B 1 157 ? 7.281 25.312 11.773 1 98.75 157 GLY B CA 1
ATOM 6644 C C . GLY B 1 157 ? 6.043 25.953 11.195 1 98.75 157 GLY B C 1
ATOM 6645 O O . GLY B 1 157 ? 4.918 25.547 11.492 1 98.75 157 GLY B O 1
ATOM 6646 N N . CYS B 1 158 ? 6.27 26.938 10.352 1 98.75 158 CYS B N 1
ATOM 6647 C CA . CYS B 1 158 ? 5.16 27.672 9.758 1 98.75 158 CYS B CA 1
ATOM 6648 C C . CYS B 1 158 ? 4.391 26.812 8.773 1 98.75 158 CYS B C 1
ATOM 6650 O O . CYS B 1 158 ? 3.158 26.766 8.805 1 98.75 158 CYS B O 1
ATOM 6652 N N . VAL B 1 159 ? 5.121 26.109 7.906 1 98.56 159 VAL B N 1
ATOM 6653 C CA . VAL B 1 159 ? 4.438 25.312 6.895 1 98.56 159 VAL B CA 1
ATOM 6654 C C . VAL B 1 159 ? 3.639 24.203 7.57 1 98.56 159 VAL B C 1
ATOM 6656 O O . VAL B 1 159 ? 2.508 23.906 7.172 1 98.56 159 VAL B O 1
ATOM 6659 N N . LEU B 1 160 ? 4.18 23.625 8.617 1 97.88 160 LEU B N 1
ATOM 6660 C CA . LEU B 1 160 ? 3.506 22.578 9.367 1 97.88 160 LEU B CA 1
ATOM 6661 C C . LEU B 1 160 ? 2.273 23.109 10.078 1 97.88 160 LEU B C 1
ATOM 6663 O O . LEU B 1 160 ? 1.282 22.406 10.25 1 97.88 160 LEU B O 1
ATOM 6667 N N . SER B 1 161 ? 2.346 24.344 10.461 1 98.56 161 SER B N 1
ATOM 6668 C CA . SER B 1 161 ? 1.272 24.969 11.234 1 98.56 161 SER B CA 1
ATOM 6669 C C . SER B 1 161 ? 0.144 25.453 10.328 1 98.56 161 SER B C 1
ATOM 6671 O O . SER B 1 161 ? -0.9 25.891 10.812 1 98.56 161 SER B O 1
ATOM 6673 N N . VAL B 1 162 ? 0.377 25.406 9.008 1 98.19 162 VAL B N 1
ATOM 6674 C CA . VAL B 1 162 ? -0.669 25.75 8.055 1 98.19 162 VAL B CA 1
ATOM 6675 C C . VAL B 1 162 ? -1.433 24.5 7.645 1 98.19 162 VAL B C 1
ATOM 6677 O O . VAL B 1 162 ? -2.662 24.453 7.73 1 98.19 162 VAL B O 1
ATOM 6680 N N . LYS B 1 163 ? -0.718 23.547 7.172 1 97 163 LYS B N 1
ATOM 6681 C CA . LYS B 1 163 ? -1.261 22.234 6.836 1 97 163 LYS B CA 1
ATOM 6682 C C . LYS B 1 163 ? -0.28 21.125 7.199 1 97 163 LYS B C 1
ATOM 6684 O O . LYS B 1 163 ? 0.931 21.281 7.031 1 97 163 LYS B O 1
ATOM 6689 N N . TRP B 1 164 ? -0.721 19.938 7.551 1 96 164 TRP B N 1
ATOM 6690 C CA . TRP B 1 164 ? 0.134 18.812 7.949 1 96 164 TRP B CA 1
ATOM 6691 C C . TRP B 1 164 ? 0.915 18.281 6.758 1 96 164 TRP B C 1
ATOM 6693 O O . TRP B 1 164 ? 1.937 17.609 6.93 1 96 164 TRP B O 1
ATOM 6703 N N . VAL B 1 165 ? 0.451 18.531 5.508 1 94.75 165 VAL B N 1
ATOM 6704 C CA . VAL B 1 165 ? 1.216 18.141 4.332 1 94.75 165 VAL B CA 1
ATOM 6705 C C . VAL B 1 165 ? 2.574 18.828 4.34 1 94.75 165 VAL B C 1
ATOM 6707 O O . VAL B 1 165 ? 3.498 18.422 3.637 1 94.75 165 VAL B O 1
ATOM 6710 N N . GLY B 1 166 ? 2.695 19.875 5.16 1 96.38 166 GLY B N 1
ATOM 6711 C CA . GLY B 1 166 ? 3.977 20.531 5.379 1 96.38 166 GLY B CA 1
ATOM 6712 C C . GLY B 1 166 ? 5.035 19.594 5.93 1 96.38 166 GLY B C 1
ATOM 6713 O O . GLY B 1 166 ? 6.23 19.891 5.871 1 96.38 166 GLY B O 1
ATOM 6714 N N . LEU B 1 167 ? 4.637 18.406 6.43 1 96.44 167 LEU B N 1
ATOM 6715 C CA . LEU B 1 167 ? 5.562 17.406 6.941 1 96.44 167 LEU B CA 1
ATOM 6716 C C . LEU B 1 167 ? 6.488 16.906 5.84 1 96.44 167 LEU B C 1
ATOM 6718 O O . LEU B 1 167 ? 7.602 16.453 6.113 1 96.44 167 LEU B O 1
ATOM 6722 N N . PHE B 1 168 ? 6.066 17.047 4.621 1 97.88 168 PHE B N 1
ATOM 6723 C CA . PHE B 1 168 ? 6.902 16.609 3.51 1 97.88 168 PHE B CA 1
ATOM 6724 C C . PHE B 1 168 ? 8.117 17.516 3.346 1 97.88 168 PHE B C 1
ATOM 6726 O O . PHE B 1 168 ? 9.195 17.062 2.961 1 97.88 168 PHE B O 1
ATOM 6733 N N . ALA B 1 169 ? 7.918 18.844 3.654 1 98.38 169 ALA B N 1
ATOM 6734 C CA . ALA B 1 169 ? 9.055 19.75 3.682 1 98.38 169 ALA B CA 1
ATOM 6735 C C . ALA B 1 169 ? 10.016 19.391 4.816 1 98.38 169 ALA B C 1
ATOM 6737 O O . ALA B 1 169 ? 11.234 19.453 4.648 1 98.38 169 ALA B O 1
ATOM 6738 N N . VAL B 1 170 ? 9.461 19 5.945 1 98 170 VAL B N 1
ATOM 6739 C CA . VAL B 1 170 ? 10.266 18.578 7.082 1 98 170 VAL B CA 1
ATOM 6740 C C . VAL B 1 170 ? 11.07 17.328 6.699 1 98 170 VAL B C 1
ATOM 6742 O O . VAL B 1 170 ? 12.258 17.234 7.004 1 98 170 VAL B O 1
ATOM 6745 N N . ALA B 1 171 ? 10.422 16.484 5.977 1 98.25 171 ALA B N 1
ATOM 6746 C CA . ALA B 1 171 ? 11.086 15.258 5.539 1 98.25 171 ALA B CA 1
ATOM 6747 C C . ALA B 1 171 ? 12.242 15.562 4.586 1 98.25 171 ALA B C 1
ATOM 6749 O O . ALA B 1 171 ? 13.312 14.961 4.676 1 98.25 171 ALA B O 1
ATOM 6750 N N . LEU B 1 172 ? 12.016 16.469 3.699 1 98.5 172 LEU B N 1
ATOM 6751 C CA . LEU B 1 172 ? 13.047 16.844 2.748 1 98.5 172 LEU B CA 1
ATOM 6752 C C . LEU B 1 172 ? 14.281 17.391 3.471 1 98.5 172 LEU B C 1
ATOM 6754 O O . LEU B 1 172 ? 15.398 16.922 3.227 1 98.5 172 LEU B O 1
ATOM 6758 N N . VAL B 1 173 ? 14.07 18.312 4.395 1 98.69 173 VAL B N 1
ATOM 6759 C CA . VAL B 1 173 ? 15.164 18.891 5.164 1 98.69 173 VAL B CA 1
ATOM 6760 C C . VAL B 1 173 ? 15.789 17.828 6.062 1 98.69 173 VAL B C 1
ATOM 6762 O O . VAL B 1 173 ? 17 17.797 6.258 1 98.69 173 VAL B O 1
ATOM 6765 N N . GLY B 1 174 ? 14.938 16.953 6.605 1 98.25 174 GLY B N 1
ATOM 6766 C CA . GLY B 1 174 ? 15.422 15.859 7.43 1 98.25 174 GLY B CA 1
ATOM 6767 C C . GLY B 1 174 ? 16.359 14.922 6.691 1 98.25 174 GLY B C 1
ATOM 6768 O O . GLY B 1 174 ? 17.406 14.547 7.215 1 98.25 174 GLY B O 1
ATOM 6769 N N . ILE B 1 175 ? 16.031 14.539 5.457 1 97.88 175 ILE B N 1
ATOM 6770 C CA . ILE B 1 175 ? 16.859 13.648 4.652 1 97.88 175 ILE B CA 1
ATOM 6771 C C . ILE B 1 175 ? 18.203 14.312 4.355 1 97.88 175 ILE B C 1
ATOM 6773 O O . ILE B 1 175 ? 19.25 13.68 4.465 1 97.88 175 ILE B O 1
ATOM 6777 N N . TYR B 1 176 ? 18.156 15.602 4 1 98.06 176 TYR B N 1
ATOM 6778 C CA . TYR B 1 176 ? 19.391 16.344 3.779 1 98.06 176 TYR B CA 1
ATOM 6779 C C . TYR B 1 176 ? 20.266 16.344 5.031 1 98.06 176 TYR B C 1
ATOM 6781 O O . TYR B 1 176 ? 21.469 16.141 4.949 1 98.06 176 TYR B O 1
ATOM 6789 N N . THR B 1 177 ? 19.625 16.531 6.16 1 98 177 THR B N 1
ATOM 6790 C CA . THR B 1 177 ? 20.344 16.641 7.422 1 98 177 THR B CA 1
ATOM 6791 C C . THR B 1 177 ? 20.984 15.312 7.797 1 98 177 THR B C 1
ATOM 6793 O O . THR B 1 177 ? 22.141 15.273 8.227 1 98 177 THR B O 1
ATOM 6796 N N . ILE B 1 178 ? 20.297 14.227 7.582 1 96.75 178 ILE B N 1
ATOM 6797 C CA . ILE B 1 178 ? 20.812 12.898 7.887 1 96.75 178 ILE B CA 1
ATOM 6798 C C . ILE B 1 178 ? 22.016 12.602 7.004 1 96.75 178 ILE B C 1
ATOM 6800 O O . ILE B 1 178 ? 23.031 12.094 7.488 1 96.75 178 ILE B O 1
ATOM 6804 N N . GLU B 1 179 ? 21.953 12.938 5.777 1 96 179 GLU B N 1
ATOM 6805 C CA . GLU B 1 179 ? 23.062 12.719 4.852 1 96 179 GLU B CA 1
ATOM 6806 C C . GLU B 1 179 ? 24.266 13.562 5.238 1 96 179 GLU B C 1
ATOM 6808 O O . GLU B 1 179 ? 25.406 13.078 5.211 1 96 179 GLU B O 1
ATOM 6813 N N . ASP B 1 180 ? 23.969 14.82 5.559 1 95.81 180 ASP B N 1
ATOM 6814 C CA . ASP B 1 180 ? 25.047 15.727 5.957 1 95.81 180 ASP B CA 1
ATOM 6815 C C . ASP B 1 180 ? 25.766 15.219 7.211 1 95.81 180 ASP B C 1
ATOM 6817 O O . ASP B 1 180 ? 26.984 15.188 7.266 1 95.81 180 ASP B O 1
ATOM 6821 N N . LEU B 1 181 ? 25.047 14.789 8.203 1 96.56 181 LEU B N 1
ATOM 6822 C CA . LEU B 1 181 ? 25.609 14.281 9.445 1 96.56 181 LEU B CA 1
ATOM 6823 C C . LEU B 1 181 ? 26.344 12.969 9.211 1 96.56 181 LEU B C 1
ATOM 6825 O O . LEU B 1 181 ? 27.359 12.695 9.852 1 96.56 181 LEU B O 1
ATOM 6829 N N . TRP B 1 182 ? 25.812 12.18 8.312 1 95.44 182 TRP B N 1
ATOM 6830 C CA . TRP B 1 182 ? 26.469 10.93 7.953 1 95.44 182 TRP B CA 1
ATOM 6831 C C . TRP B 1 182 ? 27.844 11.195 7.332 1 95.44 182 TRP B C 1
ATOM 6833 O O . TRP B 1 182 ? 28.828 10.531 7.676 1 95.44 182 TRP B O 1
ATOM 6843 N N . ASN B 1 183 ? 27.953 12.203 6.453 1 94.25 183 ASN B N 1
ATOM 6844 C CA . ASN B 1 183 ? 29.219 12.578 5.836 1 94.25 183 ASN B CA 1
ATOM 6845 C C . ASN B 1 183 ? 30.203 13.125 6.867 1 94.25 183 ASN B C 1
ATOM 6847 O O . ASN B 1 183 ? 31.391 12.82 6.809 1 94.25 183 ASN B O 1
ATOM 6851 N N . MET B 1 184 ? 29.672 13.883 7.816 1 95.19 184 MET B N 1
ATOM 6852 C CA . MET B 1 184 ? 30.531 14.414 8.875 1 95.19 184 MET B CA 1
ATOM 6853 C C . MET B 1 184 ? 31.062 13.289 9.758 1 95.19 184 MET B C 1
ATOM 6855 O O . MET B 1 184 ? 32.188 13.359 10.242 1 95.19 184 MET B O 1
ATOM 6859 N N . TRP B 1 185 ? 30.219 12.273 9.961 1 94 185 TRP B N 1
ATOM 6860 C CA . TRP B 1 185 ? 30.641 11.109 10.734 1 94 185 TRP B CA 1
ATOM 6861 C C . TRP B 1 185 ? 31.828 10.422 10.078 1 94 185 TRP B C 1
ATOM 6863 O O . TRP B 1 185 ? 32.719 9.898 10.766 1 94 185 TRP B O 1
ATOM 6873 N N . GLY B 1 186 ? 31.906 10.508 8.789 1 94.12 186 GLY B N 1
ATOM 6874 C CA . GLY B 1 186 ? 33 9.883 8.047 1 94.12 186 GLY B CA 1
ATOM 6875 C C . GLY B 1 186 ? 34.281 10.688 8.062 1 94.12 186 GLY B C 1
ATOM 6876 O O . GLY B 1 186 ? 35.344 10.18 7.719 1 94.12 186 GLY B O 1
ATOM 6877 N N . ASP B 1 187 ? 34.188 11.953 8.414 1 93.31 187 ASP B N 1
ATOM 6878 C CA . ASP B 1 187 ? 35.344 12.805 8.523 1 93.31 187 ASP B CA 1
ATOM 6879 C C . ASP B 1 187 ? 36.094 12.562 9.844 1 93.31 187 ASP B C 1
ATOM 6881 O O . ASP B 1 187 ? 35.75 13.164 10.859 1 93.31 187 ASP B O 1
ATOM 6885 N N . VAL B 1 188 ? 37.094 11.773 9.758 1 92.06 188 VAL B N 1
ATOM 6886 C CA . VAL B 1 188 ? 37.812 11.336 10.945 1 92.06 188 VAL B CA 1
ATOM 6887 C C . VAL B 1 188 ? 38.562 12.523 11.547 1 92.06 188 VAL B C 1
ATOM 6889 O O . VAL B 1 188 ? 38.969 12.484 12.719 1 92.06 188 VAL B O 1
ATOM 6892 N N . ARG B 1 189 ? 38.812 13.578 10.875 1 92.5 189 ARG B N 1
ATOM 6893 C CA . ARG B 1 189 ? 39.562 14.75 11.344 1 92.5 189 ARG B CA 1
ATOM 6894 C C . ARG B 1 189 ? 38.688 15.617 12.25 1 92.5 189 ARG B C 1
ATOM 6896 O O . ARG B 1 189 ? 39.188 16.438 13.016 1 92.5 189 ARG B O 1
ATOM 6903 N N . MET B 1 190 ? 37.344 15.461 12.18 1 93.5 190 MET B N 1
ATOM 6904 C CA . MET B 1 190 ? 36.438 16.25 12.984 1 93.5 190 MET B CA 1
ATOM 6905 C C . MET B 1 190 ? 36.406 15.758 14.43 1 93.5 190 MET B C 1
ATOM 6907 O O . MET B 1 190 ? 36.312 14.555 14.68 1 93.5 190 MET B O 1
ATOM 6911 N N . THR B 1 191 ? 36.562 16.688 15.391 1 94.81 191 THR B N 1
ATOM 6912 C CA . THR B 1 191 ? 36.531 16.344 16.797 1 94.81 191 THR B CA 1
ATOM 6913 C C . THR B 1 191 ? 35.156 15.898 17.234 1 94.81 191 THR B C 1
ATOM 6915 O O . THR B 1 191 ? 34.156 16.281 16.625 1 94.81 191 THR B O 1
ATOM 6918 N N . LYS B 1 192 ? 35.062 15.055 18.188 1 93.75 192 LYS B N 1
ATOM 6919 C CA . LYS B 1 192 ? 33.781 14.562 18.703 1 93.75 192 LYS B CA 1
ATOM 6920 C C . LYS B 1 192 ? 32.938 15.719 19.219 1 93.75 192 LYS B C 1
ATOM 6922 O O . LYS B 1 192 ? 31.719 15.703 19.062 1 93.75 192 LYS B O 1
ATOM 6927 N N . LYS B 1 193 ? 33.562 16.672 19.844 1 95.75 193 LYS B N 1
ATOM 6928 C CA . LYS B 1 193 ? 32.844 17.828 20.359 1 95.75 193 LYS B CA 1
ATOM 6929 C C . LYS B 1 193 ? 32.156 18.609 19.234 1 95.75 193 LYS B C 1
ATOM 6931 O O . LYS B 1 193 ? 31.016 19.016 19.359 1 95.75 193 LYS B O 1
ATOM 6936 N N . MET B 1 194 ? 32.906 18.797 18.188 1 95.81 194 MET B N 1
ATOM 6937 C CA . MET B 1 194 ? 32.375 19.5 17.031 1 95.81 194 MET B CA 1
ATOM 6938 C C . MET B 1 194 ? 31.203 18.719 16.422 1 95.81 194 MET B C 1
ATOM 6940 O O . MET B 1 194 ? 30.172 19.312 16.062 1 95.81 194 MET B O 1
ATOM 6944 N N . TYR B 1 195 ? 31.391 17.438 16.312 1 96.25 195 TYR B N 1
ATOM 6945 C CA . TYR B 1 195 ? 30.328 16.594 15.75 1 96.25 195 TYR B CA 1
ATOM 6946 C C . TYR B 1 195 ? 29.078 16.656 16.594 1 96.25 195 TYR B C 1
ATOM 6948 O O . TYR B 1 195 ? 27.969 16.812 16.078 1 96.25 195 TYR B O 1
ATOM 6956 N N . VAL B 1 196 ? 29.172 16.562 17.875 1 97.12 196 VAL B N 1
ATOM 6957 C CA . VAL B 1 196 ? 28.031 16.625 18.797 1 97.12 196 VAL B CA 1
ATOM 6958 C C . VAL B 1 196 ? 27.391 18.016 18.719 1 97.12 196 VAL B C 1
ATOM 6960 O O . VAL B 1 196 ? 26.172 18.141 18.812 1 97.12 196 VAL B O 1
ATOM 6963 N N . SER B 1 197 ? 28.203 19.047 18.531 1 97.62 197 SER B N 1
ATOM 6964 C CA . SER B 1 197 ? 27.688 20.391 18.406 1 97.62 197 SER B CA 1
ATOM 6965 C C . SER B 1 197 ? 26.797 20.531 17.172 1 97.62 197 SER B C 1
ATOM 6967 O O . SER B 1 197 ? 25.797 21.25 17.188 1 97.62 197 SER B O 1
ATOM 6969 N N . HIS B 1 198 ? 27.203 19.875 16.094 1 97.75 198 HIS B N 1
ATOM 6970 C CA . HIS B 1 198 ? 26.375 19.875 14.898 1 97.75 198 HIS B CA 1
ATOM 6971 C C . HIS B 1 198 ? 25.016 19.219 15.164 1 97.75 198 HIS B C 1
ATOM 6973 O O . HIS B 1 198 ? 23.984 19.703 14.695 1 97.75 198 HIS B O 1
ATOM 6979 N N . TRP B 1 199 ? 25 18.125 15.883 1 97.75 199 TRP B N 1
ATOM 6980 C CA . TRP B 1 199 ? 23.75 17.453 16.25 1 97.75 199 TRP B CA 1
ATOM 6981 C C . TRP B 1 199 ? 22.859 18.359 17.078 1 97.75 199 TRP B C 1
ATOM 6983 O O . TRP B 1 199 ? 21.672 18.516 16.781 1 97.75 199 TRP B O 1
ATOM 6993 N N . LEU B 1 200 ? 23.438 18.984 18.047 1 98.06 200 LEU B N 1
ATOM 6994 C CA . LEU B 1 200 ? 22.672 19.844 18.953 1 98.06 200 LEU B CA 1
ATOM 6995 C C . LEU B 1 200 ? 22.109 21.047 18.219 1 98.06 200 LEU B C 1
ATOM 6997 O O . LEU B 1 200 ? 20.969 21.453 18.469 1 98.06 200 LEU B O 1
ATOM 7001 N N . ALA B 1 201 ? 22.906 21.656 17.375 1 98.31 201 ALA B N 1
ATOM 7002 C CA . ALA B 1 201 ? 22.438 22.812 16.594 1 98.31 201 ALA B CA 1
ATOM 7003 C C . ALA B 1 201 ? 21.234 22.438 15.742 1 98.31 201 ALA B C 1
ATOM 7005 O O . ALA B 1 201 ? 20.25 23.172 15.703 1 98.31 201 ALA B O 1
ATOM 7006 N N . ARG B 1 202 ? 21.312 21.297 15.109 1 98.19 202 ARG B N 1
ATOM 7007 C CA . ARG B 1 202 ? 20.25 20.875 14.211 1 98.19 202 ARG B CA 1
ATOM 7008 C C . ARG B 1 202 ? 19.016 20.438 15 1 98.19 202 ARG B C 1
ATOM 7010 O O . ARG B 1 202 ? 17.875 20.656 14.57 1 98.19 202 ARG B O 1
ATOM 7017 N N . MET B 1 203 ? 19.188 19.844 16.141 1 98.06 203 MET B N 1
ATOM 7018 C CA . MET B 1 203 ? 18.047 19.484 16.984 1 98.06 203 MET B CA 1
ATOM 7019 C C . MET B 1 203 ? 17.328 20.719 17.484 1 98.06 203 MET B C 1
ATOM 7021 O O . MET B 1 203 ? 16.094 20.766 17.5 1 98.06 203 MET B O 1
ATOM 7025 N N . THR B 1 204 ? 18.031 21.719 17.844 1 98.25 204 THR B N 1
ATOM 7026 C CA . THR B 1 204 ? 17.453 22.969 18.359 1 98.25 204 THR B CA 1
ATOM 7027 C C . THR B 1 204 ? 16.703 23.719 17.25 1 98.25 204 THR B C 1
ATOM 7029 O O . THR B 1 204 ? 15.539 24.078 17.422 1 98.25 204 THR B O 1
ATOM 7032 N N . CYS B 1 205 ? 17.328 23.844 16.109 1 98.62 205 CYS B N 1
ATOM 7033 C CA . CYS B 1 205 ? 16.781 24.734 15.078 1 98.62 205 CYS B CA 1
ATOM 7034 C C . CYS B 1 205 ? 15.781 23.984 14.195 1 98.62 205 CYS B C 1
ATOM 7036 O O . CYS B 1 205 ? 14.844 24.578 13.672 1 98.62 205 CYS B O 1
ATOM 7038 N N . LEU B 1 206 ? 15.961 22.641 14.023 1 98.62 206 LEU B N 1
ATOM 7039 C CA . LEU B 1 206 ? 15.148 21.938 13.047 1 98.62 206 LEU B CA 1
ATOM 7040 C C . LEU B 1 206 ? 14.102 21.062 13.734 1 98.62 206 LEU B C 1
ATOM 7042 O O . LEU B 1 206 ? 13.227 20.5 13.078 1 98.62 206 LEU B O 1
ATOM 7046 N N . ILE B 1 207 ? 14.109 20.891 15.016 1 98.19 207 ILE B N 1
ATOM 7047 C CA . ILE B 1 207 ? 13.109 20.125 15.734 1 98.19 207 ILE B CA 1
ATOM 7048 C C . ILE B 1 207 ? 12.406 21 16.766 1 98.19 207 ILE B C 1
ATOM 7050 O O . ILE B 1 207 ? 11.195 21.234 16.672 1 98.19 207 ILE B O 1
ATOM 7054 N N . LEU B 1 208 ? 13.148 21.703 17.641 1 98.44 208 LEU B N 1
ATOM 7055 C CA . LEU B 1 208 ? 12.57 22.453 18.734 1 98.44 208 LEU B CA 1
ATOM 7056 C C . LEU B 1 208 ? 11.906 23.734 18.234 1 98.44 208 LEU B C 1
ATOM 7058 O O . LEU B 1 208 ? 10.812 24.094 18.672 1 98.44 208 LEU B O 1
ATOM 7062 N N . VAL B 1 209 ? 12.586 24.406 17.328 1 98.56 209 VAL B N 1
ATOM 7063 C CA . VAL B 1 209 ? 12.031 25.656 16.812 1 98.56 209 VAL B CA 1
ATOM 7064 C C . VAL B 1 209 ? 10.734 25.375 16.062 1 98.56 209 VAL B C 1
ATOM 7066 O O . VAL B 1 209 ? 9.695 25.969 16.375 1 98.56 209 VAL B O 1
ATOM 7069 N N . PRO B 1 210 ? 10.758 24.453 15.109 1 98.56 210 PRO B N 1
ATOM 7070 C CA . PRO B 1 210 ? 9.484 24.156 14.445 1 98.56 210 PRO B CA 1
ATOM 7071 C C . PRO B 1 210 ? 8.406 23.703 15.43 1 98.56 210 PRO B C 1
ATOM 7073 O O . PRO B 1 210 ? 7.238 24.094 15.289 1 98.56 210 PRO B O 1
ATOM 7076 N N . PHE B 1 211 ? 8.727 22.906 16.391 1 98.25 211 PHE B N 1
ATOM 7077 C CA . PHE B 1 211 ? 7.773 22.422 17.391 1 98.25 211 PHE B CA 1
ATOM 7078 C C . PHE B 1 211 ? 7.203 23.578 18.188 1 98.25 211 PHE B C 1
ATOM 7080 O O . PHE B 1 211 ? 6.004 23.625 18.469 1 98.25 211 PHE B O 1
ATOM 7087 N N . SER B 1 212 ? 8.023 24.5 18.562 1 98.5 212 SER B N 1
ATOM 7088 C CA . SER B 1 212 ? 7.59 25.656 19.328 1 98.5 212 SER B CA 1
ATOM 7089 C C . SER B 1 212 ? 6.621 26.516 18.531 1 98.5 212 SER B C 1
ATOM 7091 O O . SER B 1 212 ? 5.637 27.031 19.062 1 98.5 212 SER B O 1
ATOM 7093 N N . ILE B 1 213 ? 6.898 26.672 17.297 1 98.56 213 ILE B N 1
ATOM 7094 C CA . ILE B 1 213 ? 6.016 27.453 16.438 1 98.56 213 ILE B CA 1
ATOM 7095 C C . ILE B 1 213 ? 4.676 26.734 16.281 1 98.56 213 ILE B C 1
ATOM 7097 O O . ILE B 1 213 ? 3.617 27.375 16.344 1 98.56 213 ILE B O 1
ATOM 7101 N N . TYR B 1 214 ? 4.719 25.422 16.109 1 98.5 214 TYR B N 1
ATOM 7102 C CA . TYR B 1 214 ? 3.508 24.609 16.016 1 98.5 214 TYR B CA 1
ATOM 7103 C C . TYR B 1 214 ? 2.654 24.75 17.266 1 98.5 214 TYR B C 1
ATOM 7105 O O . TYR B 1 214 ? 1.456 25.031 17.188 1 98.5 214 TYR B O 1
ATOM 7113 N N . VAL B 1 215 ? 3.236 24.703 18.422 1 98.38 215 VAL B N 1
ATOM 7114 C CA . VAL B 1 215 ? 2.535 24.797 19.703 1 98.38 215 VAL B CA 1
ATOM 7115 C C . VAL B 1 215 ? 2.02 26.234 19.891 1 98.38 215 VAL B C 1
ATOM 7117 O O . VAL B 1 215 ? 0.893 26.438 20.344 1 98.38 215 VAL B O 1
ATOM 7120 N N . PHE B 1 216 ? 2.867 27.156 19.562 1 98.38 216 PHE B N 1
ATOM 7121 C CA . PHE B 1 216 ? 2.488 28.562 19.703 1 98.38 216 PHE B CA 1
ATOM 7122 C C . PHE B 1 216 ? 1.239 28.875 18.875 1 98.38 216 PHE B C 1
ATOM 7124 O O . PHE B 1 216 ? 0.376 29.641 19.312 1 98.38 216 PHE B O 1
ATOM 7131 N N . SER B 1 217 ? 1.137 28.281 17.703 1 98.31 217 SER B N 1
ATOM 7132 C CA . SER B 1 217 ? -0.044 28.516 16.875 1 98.31 217 SER B CA 1
ATOM 7133 C C . SER B 1 217 ? -1.308 28.016 17.578 1 98.31 217 SER B C 1
ATOM 7135 O O . SER B 1 217 ? -2.357 28.656 17.5 1 98.31 217 SER B O 1
ATOM 7137 N N . PHE B 1 218 ? -1.238 26.938 18.266 1 98.12 218 PHE B N 1
ATOM 7138 C CA . PHE B 1 218 ? -2.395 26.406 18.969 1 98.12 218 PHE B CA 1
ATOM 7139 C C . PHE B 1 218 ? -2.689 27.234 20.219 1 98.12 218 PHE B C 1
ATOM 7141 O O . PHE B 1 218 ? -3.852 27.406 20.594 1 98.12 218 PHE B O 1
ATOM 7148 N N . MET B 1 219 ? -1.63 27.719 20.844 1 97.69 219 MET B N 1
ATOM 7149 C CA . MET B 1 219 ? -1.835 28.609 21.969 1 97.69 219 MET B CA 1
ATOM 7150 C C . MET B 1 219 ? -2.623 29.844 21.562 1 97.69 219 MET B C 1
ATOM 7152 O O . MET B 1 219 ? -3.566 30.25 22.25 1 97.69 219 MET B O 1
ATOM 7156 N N . LEU B 1 220 ? -2.211 30.359 20.484 1 97.75 220 LEU B N 1
ATOM 7157 C CA . LEU B 1 220 ? -2.914 31.531 19.953 1 97.75 220 LEU B CA 1
ATOM 7158 C C . LEU B 1 220 ? -4.352 31.172 19.594 1 97.75 220 LEU B C 1
ATOM 7160 O O . LEU B 1 220 ? -5.27 31.969 19.828 1 97.75 220 LEU B O 1
ATOM 7164 N N . HIS B 1 221 ? -4.535 30 19 1 97.5 221 HIS B N 1
ATOM 7165 C CA . HIS B 1 221 ? -5.852 29.516 18.609 1 97.5 221 HIS B CA 1
ATOM 7166 C C . HIS B 1 221 ? -6.801 29.469 19.812 1 97.5 221 HIS B C 1
ATOM 7168 O O . HIS B 1 221 ? -7.91 30 19.75 1 97.5 221 HIS B O 1
ATOM 7174 N N . PHE B 1 222 ? -6.359 28.953 20.922 1 96.19 222 PHE B N 1
ATOM 7175 C CA . PHE B 1 222 ? -7.195 28.812 22.109 1 96.19 222 PHE B CA 1
ATOM 7176 C C . PHE B 1 222 ? -7.426 30.172 22.766 1 96.19 222 PHE B C 1
ATOM 7178 O O . PHE B 1 222 ? -8.508 30.438 23.297 1 96.19 222 PHE B O 1
ATOM 7185 N N . LYS B 1 223 ? -6.449 30.984 22.703 1 96.12 223 LYS B N 1
ATOM 7186 C CA . LYS B 1 223 ? -6.574 32.312 23.328 1 96.12 223 LYS B CA 1
ATOM 7187 C C . LYS B 1 223 ? -7.551 33.188 22.547 1 96.12 223 LYS B C 1
ATOM 7189 O O . LYS B 1 223 ? -8.297 33.969 23.141 1 96.12 223 LYS B O 1
ATOM 7194 N N . LEU B 1 224 ? -7.539 33.031 21.266 1 97 224 LEU B N 1
ATOM 7195 C CA . LEU B 1 224 ? -8.375 33.875 20.422 1 97 224 LEU B CA 1
ATOM 7196 C C . LEU B 1 224 ? -9.812 33.344 20.406 1 97 224 LEU B C 1
ATOM 7198 O O . LEU B 1 224 ? -10.75 34.125 20.234 1 97 224 LEU B O 1
ATOM 7202 N N . LEU B 1 225 ? -9.984 32.062 20.547 1 96.69 225 LEU B N 1
ATOM 7203 C CA . LEU B 1 225 ? -11.312 31.484 20.469 1 96.69 225 LEU B CA 1
ATOM 7204 C C . LEU B 1 225 ? -11.828 31.109 21.859 1 96.69 225 LEU B C 1
ATOM 7206 O O . LEU B 1 225 ? -11.969 29.922 22.172 1 96.69 225 LEU B O 1
ATOM 7210 N N . TYR B 1 226 ? -12.266 32.094 22.609 1 94.06 226 TYR B N 1
ATOM 7211 C CA . TYR B 1 226 ? -12.625 31.859 24 1 94.06 226 TYR B CA 1
ATOM 7212 C C . TYR B 1 226 ? -14.133 31.75 24.172 1 94.06 226 TYR B C 1
ATOM 7214 O O . TYR B 1 226 ? -14.625 31.453 25.266 1 94.06 226 TYR B O 1
ATOM 7222 N N . LYS B 1 227 ? -14.93 31.938 23.062 1 94.62 227 LYS B N 1
ATOM 7223 C CA . LYS B 1 227 ? -16.391 31.828 23.141 1 94.62 227 LYS B CA 1
ATOM 7224 C C . LYS B 1 227 ? -16.875 30.516 22.562 1 94.62 227 LYS B C 1
ATOM 7226 O O . LYS B 1 227 ? -16.219 29.922 21.719 1 94.62 227 LYS B O 1
ATOM 7231 N N . SER B 1 228 ? -18.047 30.062 23.031 1 91 228 SER B N 1
ATOM 7232 C CA . SER B 1 228 ? -18.672 28.859 22.5 1 91 228 SER B CA 1
ATOM 7233 C C . SER B 1 228 ? -19.109 29.047 21.047 1 91 228 SER B C 1
ATOM 7235 O O . SER B 1 228 ? -19.578 30.125 20.672 1 91 228 SER B O 1
ATOM 7237 N N . GLY B 1 229 ? -18.844 27.969 20.328 1 89.5 229 GLY B N 1
ATOM 7238 C CA . GLY B 1 229 ? -19.172 28.031 18.922 1 89.5 229 GLY B CA 1
ATOM 7239 C C . GLY B 1 229 ? -19.531 26.688 18.328 1 89.5 229 GLY B C 1
ATOM 7240 O O . GLY B 1 229 ? -19.719 25.703 19.047 1 89.5 229 GLY B O 1
ATOM 7241 N N . PRO B 1 230 ? -19.688 26.547 17.031 1 85.56 230 PRO B N 1
ATOM 7242 C CA . PRO B 1 230 ? -20.203 25.344 16.359 1 85.56 230 PRO B CA 1
ATOM 7243 C C . PRO B 1 230 ? -19.234 24.172 16.453 1 85.56 230 PRO B C 1
ATOM 7245 O O . PRO B 1 230 ? -19.656 23.016 16.297 1 85.56 230 PRO B O 1
ATOM 7248 N N . GLY B 1 231 ? -18.047 24.359 16.719 1 85 231 GLY B N 1
ATOM 7249 C CA . GLY B 1 231 ? -17.094 23.266 16.719 1 85 231 GLY B CA 1
ATOM 7250 C C . GLY B 1 231 ? -16.766 22.766 18.125 1 85 231 GLY B C 1
ATOM 7251 O O . GLY B 1 231 ? -15.859 21.953 18.297 1 85 231 GLY B O 1
ATOM 7252 N N . ASP B 1 232 ? -17.547 23.141 19.078 1 83.75 232 ASP B N 1
ATOM 7253 C CA . ASP B 1 232 ? -17.297 22.797 20.469 1 83.75 232 ASP B CA 1
ATOM 7254 C C . ASP B 1 232 ? -17.391 21.281 20.688 1 83.75 232 ASP B C 1
ATOM 7256 O O . ASP B 1 232 ? -16.609 20.719 21.469 1 83.75 232 ASP B O 1
ATOM 7260 N N . GLY B 1 233 ? -18.266 20.719 19.953 1 76.19 233 GLY B N 1
ATOM 7261 C CA . GLY B 1 233 ? -18.609 19.312 20.172 1 76.19 233 GLY B CA 1
ATOM 7262 C C . GLY B 1 233 ? -17.469 18.375 19.859 1 76.19 233 GLY B C 1
ATOM 7263 O O . GLY B 1 233 ? -17.453 17.234 20.328 1 76.19 233 GLY B O 1
ATOM 7264 N N . GLN B 1 234 ? -16.484 18.859 19.188 1 80.81 234 GLN B N 1
ATOM 7265 C CA . GLN B 1 234 ? -15.359 18 18.812 1 80.81 234 GLN B CA 1
ATOM 7266 C C . GLN B 1 234 ? -14.336 17.922 19.938 1 80.81 234 GLN B C 1
ATOM 7268 O O . GLN B 1 234 ? -13.453 17.062 19.922 1 80.81 234 GLN B O 1
ATOM 7273 N N . MET B 1 235 ? -14.5 18.797 20.875 1 86.75 235 MET B N 1
ATOM 7274 C CA . MET B 1 235 ? -13.562 18.844 22 1 86.75 235 MET B CA 1
ATOM 7275 C C . MET B 1 235 ? -14.156 18.188 23.234 1 86.75 235 MET B C 1
ATOM 7277 O O . MET B 1 235 ? -15.352 17.875 23.266 1 86.75 235 MET B O 1
ATOM 7281 N N . SER B 1 236 ? -13.352 17.969 24.188 1 82.81 236 SER B N 1
ATOM 7282 C CA . SER B 1 236 ? -13.797 17.375 25.438 1 82.81 236 SER B CA 1
ATOM 7283 C C . SER B 1 236 ? -14.797 18.281 26.172 1 82.81 236 SER B C 1
ATOM 7285 O O . SER B 1 236 ? -14.805 19.484 25.953 1 82.81 236 SER B O 1
ATOM 7287 N N . SER B 1 237 ? -15.664 17.625 26.938 1 83.25 237 SER B N 1
ATOM 7288 C CA . SER B 1 237 ? -16.641 18.375 27.719 1 83.25 237 SER B CA 1
ATOM 7289 C C . SER B 1 237 ? -15.961 19.344 28.672 1 83.25 237 SER B C 1
ATOM 7291 O O . SER B 1 237 ? -16.469 20.453 28.906 1 83.25 237 SER B O 1
ATOM 7293 N N . LEU B 1 238 ? -14.875 18.953 29.141 1 84.19 238 LEU B N 1
ATOM 7294 C CA . LEU B 1 238 ? -14.133 19.797 30.047 1 84.19 238 LEU B CA 1
ATOM 7295 C C . LEU B 1 238 ? -13.672 21.078 29.344 1 84.19 238 LEU B C 1
ATOM 7297 O O . LEU B 1 238 ? -13.75 22.172 29.922 1 84.19 238 LEU B O 1
ATOM 7301 N N . PHE B 1 239 ? -13.172 20.984 28.203 1 88.25 239 PHE B N 1
ATOM 7302 C CA . PHE B 1 239 ? -12.766 22.141 27.422 1 88.25 239 PHE B CA 1
ATOM 7303 C C . PHE B 1 239 ? -13.961 23.047 27.141 1 88.25 239 PHE B C 1
ATOM 7305 O O . PHE B 1 239 ? -13.852 24.266 27.266 1 88.25 239 PHE B O 1
ATOM 7312 N N . GLN B 1 240 ? -15.055 22.453 26.781 1 85.38 240 GLN B N 1
ATOM 7313 C CA . GLN B 1 240 ? -16.266 23.188 26.438 1 85.38 240 GLN B CA 1
ATOM 7314 C C . GLN B 1 240 ? -16.734 24.031 27.625 1 85.38 240 GLN B C 1
ATOM 7316 O O . GLN B 1 240 ? -17.219 25.156 27.438 1 85.38 240 GLN B O 1
ATOM 7321 N N . ALA B 1 241 ? -16.609 23.484 28.734 1 85.06 241 ALA B N 1
ATOM 7322 C CA . ALA B 1 241 ? -17.078 24.141 29.953 1 85.06 241 ALA B CA 1
ATOM 7323 C C . ALA B 1 241 ? -16.328 25.453 30.203 1 85.06 241 ALA B C 1
ATOM 7325 O O . ALA B 1 241 ? -16.812 26.328 30.922 1 85.06 241 ALA B O 1
ATOM 7326 N N . ASN B 1 242 ? -15.188 25.578 29.656 1 87.25 242 ASN B N 1
ATOM 7327 C CA . ASN B 1 242 ? -14.352 26.766 29.891 1 87.25 242 ASN B CA 1
ATOM 7328 C C . ASN B 1 242 ? -14.594 27.828 28.828 1 87.25 242 ASN B C 1
ATOM 7330 O O . ASN B 1 242 ? -13.992 28.906 28.875 1 87.25 242 ASN B O 1
ATOM 7334 N N . LEU B 1 243 ? -15.414 27.547 27.922 1 89.69 243 LEU B N 1
ATOM 7335 C CA . LEU B 1 243 ? -15.742 28.531 26.891 1 89.69 243 LEU B CA 1
ATOM 7336 C C . LEU B 1 243 ? -16.844 29.469 27.375 1 89.69 243 LEU B C 1
ATOM 7338 O O . LEU B 1 243 ? -17.781 29.047 28.047 1 89.69 243 LEU B O 1
ATOM 7342 N N . GLU B 1 244 ? -16.672 30.688 27.047 1 89.81 244 GLU B N 1
ATOM 7343 C CA . GLU B 1 244 ? -17.688 31.672 27.391 1 89.81 244 GLU B CA 1
ATOM 7344 C C . GLU B 1 244 ? -18.984 31.406 26.625 1 89.81 244 GLU B C 1
ATOM 7346 O O . GLU B 1 244 ? -18.969 31.234 25.406 1 89.81 244 GLU B O 1
ATOM 7351 N N . GLY B 1 245 ? -20.062 31.359 27.359 1 82.69 245 GLY B N 1
ATOM 7352 C CA . GLY B 1 245 ? -21.359 31.156 26.734 1 82.69 245 GLY B CA 1
ATOM 7353 C C . GLY B 1 245 ? -21.859 29.719 26.844 1 82.69 245 GLY B C 1
ATOM 7354 O O . GLY B 1 245 ? -22.969 29.406 26.438 1 82.69 245 GLY B O 1
ATOM 7355 N N . ASN B 1 246 ? -21.031 28.875 27.391 1 79.31 246 ASN B N 1
ATOM 7356 C CA . ASN B 1 246 ? -21.453 27.5 27.578 1 79.31 246 ASN B CA 1
ATOM 7357 C C . ASN B 1 246 ? -22.234 27.312 28.875 1 79.31 246 ASN B C 1
ATOM 7359 O O . ASN B 1 246 ? -21.969 28 29.859 1 79.31 246 ASN B O 1
ATOM 7363 N N . SER B 1 247 ? -23.25 26.469 28.859 1 75.5 247 SER B N 1
ATOM 7364 C CA . SER B 1 247 ? -24.172 26.328 29.984 1 75.5 247 SER B CA 1
ATOM 7365 C C . SER B 1 247 ? -23.625 25.328 31.016 1 75.5 247 SER B C 1
ATOM 7367 O O . SER B 1 247 ? -24.188 25.172 32.094 1 75.5 247 SER B O 1
ATOM 7369 N N . MET B 1 248 ? -22.516 24.828 30.844 1 79.25 248 MET B N 1
ATOM 7370 C CA . MET B 1 248 ? -22.062 23.719 31.672 1 79.25 248 MET B CA 1
ATOM 7371 C C . MET B 1 248 ? -21.344 24.234 32.906 1 79.25 248 MET B C 1
ATOM 7373 O O . MET B 1 248 ? -21 23.453 33.812 1 79.25 248 MET B O 1
ATOM 7377 N N . THR B 1 249 ? -21.156 25.5 32.969 1 74.94 249 THR B N 1
ATOM 7378 C CA . THR B 1 249 ? -20.469 26.078 34.125 1 74.94 249 THR B CA 1
ATOM 7379 C C . THR B 1 249 ? -21.344 26 35.375 1 74.94 249 THR B C 1
ATOM 7381 O O . THR B 1 249 ? -20.844 26.078 36.5 1 74.94 249 THR B O 1
ATOM 7384 N N . SER B 1 250 ? -22.594 25.781 35.125 1 79.12 250 SER B N 1
ATOM 7385 C CA . SER B 1 250 ? -23.516 25.766 36.25 1 79.12 250 SER B CA 1
ATOM 7386 C C . SER B 1 250 ? -23.766 24.344 36.75 1 79.12 250 SER B C 1
ATOM 7388 O O . SER B 1 250 ? -24.531 24.141 37.688 1 79.12 250 SER B O 1
ATOM 7390 N N . ASN B 1 251 ? -23.062 23.422 36.219 1 87.25 251 ASN B N 1
ATOM 7391 C CA . ASN B 1 251 ? -23.203 22.031 36.656 1 87.25 251 ASN B CA 1
ATOM 7392 C C . ASN B 1 251 ? -22.812 21.859 38.125 1 87.25 251 ASN B C 1
ATOM 7394 O O . ASN B 1 251 ? -21.766 22.328 38.562 1 87.25 251 ASN B O 1
ATOM 7398 N N . PRO B 1 252 ? -23.719 21.125 38.875 1 90 252 PRO B N 1
ATOM 7399 C CA . PRO B 1 252 ? -23.203 20.625 40.156 1 90 252 PRO B CA 1
ATOM 7400 C C . PRO B 1 252 ? -22.016 19.672 39.969 1 90 252 PRO B C 1
ATOM 7402 O O . PRO B 1 252 ? -22 18.891 39 1 90 252 PRO B O 1
ATOM 7405 N N . LEU B 1 253 ? -21.078 19.688 40.844 1 88.5 253 LEU B N 1
ATOM 7406 C CA . LEU B 1 253 ? -19.828 18.953 40.688 1 88.5 253 LEU B CA 1
ATOM 7407 C C . LEU B 1 253 ? -20.062 17.453 40.875 1 88.5 253 LEU B C 1
ATOM 7409 O O . LEU B 1 253 ? -19.625 16.656 40.031 1 88.5 253 LEU B O 1
ATOM 7413 N N . GLU B 1 254 ? -20.734 17.078 41.938 1 91.06 254 GLU B N 1
ATOM 7414 C CA . GLU B 1 254 ? -20.891 15.656 42.281 1 91.06 254 GLU B CA 1
ATOM 7415 C C . GLU B 1 254 ? -22.266 15.141 41.812 1 91.06 254 GLU B C 1
ATOM 7417 O O . GLU B 1 254 ? -23.281 15.766 42.094 1 91.06 254 GLU B O 1
ATOM 7422 N N . VAL B 1 255 ? -22.203 14.031 41.156 1 93.38 255 VAL B N 1
ATOM 7423 C CA . VAL B 1 255 ? -23.422 13.414 40.656 1 93.38 255 VAL B CA 1
ATOM 7424 C C . VAL B 1 255 ? -24.078 12.594 41.75 1 93.38 255 VAL B C 1
ATOM 7426 O O . VAL B 1 255 ? -23.375 11.914 42.531 1 93.38 255 VAL B O 1
ATOM 7429 N N . ALA B 1 256 ? -25.391 12.68 41.844 1 92.75 256 ALA B N 1
ATOM 7430 C CA . ALA B 1 256 ? -26.141 11.969 42.875 1 92.75 256 ALA B CA 1
ATOM 7431 C C . ALA B 1 256 ? -27.312 11.203 42.25 1 92.75 256 ALA B C 1
ATOM 7433 O O . ALA B 1 256 ? -27.641 11.406 41.062 1 92.75 256 ALA B O 1
ATOM 7434 N N . TYR B 1 257 ? -27.797 10.18 43.031 1 91.5 257 TYR B N 1
ATOM 7435 C CA . TYR B 1 257 ? -29.047 9.547 42.625 1 91.5 257 TYR B CA 1
ATOM 7436 C C . TYR B 1 257 ? -30.172 10.57 42.531 1 91.5 257 TYR B C 1
ATOM 7438 O O . TYR B 1 257 ? -30.297 11.43 43.406 1 91.5 257 TYR B O 1
ATOM 7446 N N . GLY B 1 258 ? -30.875 10.57 41.438 1 89.69 258 GLY B N 1
ATOM 7447 C CA . GLY B 1 258 ? -31.922 11.555 41.188 1 89.69 258 GLY B CA 1
ATOM 7448 C C . GLY B 1 258 ? -31.5 12.68 40.281 1 89.69 258 GLY B C 1
ATOM 7449 O O . GLY B 1 258 ? -32.312 13.508 39.875 1 89.69 258 GLY B O 1
ATOM 7450 N N . SER B 1 259 ? -30.281 12.703 39.969 1 93.62 259 SER B N 1
ATOM 7451 C CA . SER B 1 259 ? -29.75 13.734 39.094 1 93.62 259 SER B CA 1
ATOM 7452 C C . SER B 1 259 ? -30.172 13.477 37.656 1 93.62 259 SER B C 1
ATOM 7454 O O . SER B 1 259 ? -30.219 12.328 37.188 1 93.62 259 SER B O 1
ATOM 7456 N N . ASP B 1 260 ? -30.516 14.523 36.938 1 94.69 260 ASP B N 1
ATOM 7457 C CA . ASP B 1 260 ? -30.672 14.5 35.469 1 94.69 260 ASP B CA 1
ATOM 7458 C C . ASP B 1 260 ? -29.359 14.82 34.781 1 94.69 260 ASP B C 1
ATOM 7460 O O . ASP B 1 260 ? -28.719 15.836 35.062 1 94.69 260 ASP B O 1
ATOM 7464 N N . VAL B 1 261 ? -28.953 13.945 33.906 1 95.62 261 VAL B N 1
ATOM 7465 C CA . VAL B 1 261 ? -27.625 14.117 33.344 1 95.62 261 VAL B CA 1
ATOM 7466 C C . VAL B 1 261 ? -27.656 13.836 31.859 1 95.62 261 VAL B C 1
ATOM 7468 O O . VAL B 1 261 ? -28.594 13.219 31.359 1 95.62 261 VAL B O 1
ATOM 7471 N N . THR B 1 262 ? -26.734 14.359 31.109 1 94.19 262 THR B N 1
ATOM 7472 C CA . THR B 1 262 ? -26.359 13.891 29.781 1 94.19 262 THR B CA 1
ATOM 7473 C C . THR B 1 262 ? -25 13.18 29.812 1 94.19 262 THR B C 1
ATOM 7475 O O . THR B 1 262 ? -24.078 13.641 30.484 1 94.19 262 THR B O 1
ATOM 7478 N N . ILE B 1 263 ? -24.938 12.07 29.234 1 94.81 263 ILE B N 1
ATOM 7479 C CA . ILE B 1 263 ? -23.75 11.234 29.266 1 94.81 263 ILE B CA 1
ATOM 7480 C C . ILE B 1 263 ? -23.094 11.203 27.875 1 94.81 263 ILE B C 1
ATOM 7482 O O . ILE B 1 263 ? -23.766 10.891 26.891 1 94.81 263 ILE B O 1
ATOM 7486 N N . ARG B 1 264 ? -21.844 11.523 27.875 1 92.38 264 ARG B N 1
ATOM 7487 C CA . ARG B 1 264 ? -21.141 11.594 26.609 1 92.38 264 ARG B CA 1
ATOM 7488 C C . ARG B 1 264 ? -20.047 10.539 26.531 1 92.38 264 ARG B C 1
ATOM 7490 O O . ARG B 1 264 ? -19.328 10.305 27.5 1 92.38 264 ARG B O 1
ATOM 7497 N N . ASN B 1 265 ? -19.969 9.906 25.375 1 92.19 265 ASN B N 1
ATOM 7498 C CA . ASN B 1 265 ? -18.875 8.977 25.141 1 92.19 265 ASN B CA 1
ATOM 7499 C C . ASN B 1 265 ? -17.531 9.695 25.031 1 92.19 265 ASN B C 1
ATOM 7501 O O . ASN B 1 265 ? -17.422 10.734 24.375 1 92.19 265 ASN B O 1
ATOM 7505 N N . VAL B 1 266 ? -16.516 9.125 25.688 1 86.88 266 VAL B N 1
ATOM 7506 C CA . VAL B 1 266 ? -15.219 9.789 25.828 1 86.88 266 VAL B CA 1
ATOM 7507 C C . VAL B 1 266 ? -14.359 9.531 24.594 1 86.88 266 VAL B C 1
ATOM 7509 O O . VAL B 1 266 ? -13.344 10.195 24.375 1 86.88 266 VAL B O 1
ATOM 7512 N N . GLY B 1 267 ? -14.711 8.539 23.828 1 81.69 267 GLY B N 1
ATOM 7513 C CA . GLY B 1 267 ? -13.945 8.266 22.625 1 81.69 267 GLY B CA 1
ATOM 7514 C C . GLY B 1 267 ? -13.875 9.453 21.688 1 81.69 267 GLY B C 1
ATOM 7515 O O . GLY B 1 267 ? -14.68 10.383 21.781 1 81.69 267 GLY B O 1
ATOM 7516 N N . TYR B 1 268 ? -12.805 9.539 20.969 1 75.12 268 TYR B N 1
ATOM 7517 C CA . TYR B 1 268 ? -12.664 10.625 20 1 75.12 268 TYR B CA 1
ATOM 7518 C C . TYR B 1 268 ? -13.875 10.695 19.078 1 75.12 268 TYR B C 1
ATOM 7520 O O . TYR B 1 268 ? -14.258 9.695 18.469 1 75.12 268 TYR B O 1
ATOM 7528 N N . GLY B 1 269 ? -14.461 11.828 19.047 1 72.94 269 GLY B N 1
ATOM 7529 C CA . GLY B 1 269 ? -15.68 11.992 18.266 1 72.94 269 GLY B CA 1
ATOM 7530 C C . GLY B 1 269 ? -16.891 11.375 18.922 1 72.94 269 GLY B C 1
ATOM 7531 O O . GLY B 1 269 ? -17.891 11.086 18.25 1 72.94 269 GLY B O 1
ATOM 7532 N N . GLY B 1 270 ? -16.781 11.062 20.078 1 82.62 270 GLY B N 1
ATOM 7533 C CA . GLY B 1 270 ? -17.891 10.438 20.781 1 82.62 270 GLY B CA 1
ATOM 7534 C C . GLY B 1 270 ? -19.078 11.359 20.938 1 82.62 270 GLY B C 1
ATOM 7535 O O . GLY B 1 270 ? -18.922 12.562 21.141 1 82.62 270 GLY B O 1
ATOM 7536 N N . GLY B 1 271 ? -20.297 10.836 20.781 1 85.06 271 GLY B N 1
ATOM 7537 C CA . GLY B 1 271 ? -21.547 11.586 20.922 1 85.06 271 GLY B CA 1
ATOM 7538 C C . GLY B 1 271 ? -22.203 11.391 22.266 1 85.06 271 GLY B C 1
ATOM 7539 O O . GLY B 1 271 ? -21.578 10.883 23.203 1 85.06 271 GLY B O 1
ATOM 7540 N N . LEU B 1 272 ? -23.406 11.977 22.391 1 91.06 272 LEU B N 1
ATOM 7541 C CA . LEU B 1 272 ? -24.203 11.859 23.594 1 91.06 272 LEU B CA 1
ATOM 7542 C C . LEU B 1 272 ? -25.109 10.625 23.547 1 91.06 272 LEU B C 1
ATOM 7544 O O . LEU B 1 272 ? -25.641 10.289 22.484 1 91.06 272 LEU B O 1
ATOM 7548 N N . LEU B 1 273 ? -25.156 9.969 24.719 1 95.12 273 LEU B N 1
ATOM 7549 C CA . LEU B 1 273 ? -26.109 8.875 24.828 1 95.12 273 LEU B CA 1
ATOM 7550 C C . LEU B 1 273 ? -27.531 9.367 24.547 1 95.12 273 LEU B C 1
ATOM 7552 O O . LEU B 1 273 ? -28.016 10.289 25.203 1 95.12 273 LEU B O 1
ATOM 7556 N N . HIS B 1 274 ? -28.125 8.836 23.562 1 93.88 274 HIS B N 1
ATOM 7557 C CA . HIS B 1 274 ? -29.344 9.344 22.969 1 93.88 274 HIS B CA 1
ATOM 7558 C C . HIS B 1 274 ? -30.375 8.234 22.812 1 93.88 274 HIS B C 1
ATOM 7560 O O . HIS B 1 274 ? -30.016 7.055 22.703 1 93.88 274 HIS B O 1
ATOM 7566 N N . SER B 1 275 ? -31.641 8.578 22.938 1 94.69 275 SER B N 1
ATOM 7567 C CA . SER B 1 275 ? -32.75 7.66 22.656 1 94.69 275 SER B CA 1
ATOM 7568 C C . SER B 1 275 ? -33.969 8.406 22.172 1 94.69 275 SER B C 1
ATOM 7570 O O . SER B 1 275 ? -34.062 9.625 22.312 1 94.69 275 SER B O 1
ATOM 7572 N N . HIS B 1 276 ? -34.844 7.727 21.5 1 92.06 276 HIS B N 1
ATOM 7573 C CA . HIS B 1 276 ? -36.094 8.25 21 1 92.06 276 HIS B CA 1
ATOM 7574 C C . HIS B 1 276 ? -37.125 7.148 20.859 1 92.06 276 HIS B C 1
ATOM 7576 O O . HIS B 1 276 ? -36.844 5.973 21.094 1 92.06 276 HIS B O 1
ATOM 7582 N N . VAL B 1 277 ? -38.281 7.551 20.391 1 90.94 277 VAL B N 1
ATOM 7583 C CA . VAL B 1 277 ? -39.438 6.668 20.453 1 90.94 277 VAL B CA 1
ATOM 7584 C C . VAL B 1 277 ? -39.312 5.562 19.406 1 90.94 277 VAL B C 1
ATOM 7586 O O . VAL B 1 277 ? -39.969 4.52 19.516 1 90.94 277 VAL B O 1
ATOM 7589 N N . HIS B 1 278 ? -38.438 5.637 18.484 1 92.06 278 HIS B N 1
ATOM 7590 C CA . HIS B 1 278 ? -38.281 4.672 17.406 1 92.06 278 HIS B CA 1
ATOM 7591 C C . HIS B 1 278 ? -37.688 3.363 17.906 1 92.06 278 HIS B C 1
ATOM 7593 O O . HIS B 1 278 ? -36.844 3.365 18.812 1 92.06 278 HIS B O 1
ATOM 7599 N N . THR B 1 279 ? -38.125 2.268 17.312 1 93.12 279 THR B N 1
ATOM 7600 C CA . THR B 1 279 ? -37.688 0.936 17.734 1 93.12 279 THR B CA 1
ATOM 7601 C C . THR B 1 279 ? -36.781 0.312 16.703 1 93.12 279 THR B C 1
ATOM 7603 O O . THR B 1 279 ? -36.719 0.765 15.555 1 93.12 279 THR B O 1
ATOM 7606 N N . TYR B 1 280 ? -36.031 -0.661 17.172 1 93 280 TYR B N 1
ATOM 7607 C CA . TYR B 1 280 ? -35.219 -1.44 16.25 1 93 280 TYR B CA 1
ATOM 7608 C C . TYR B 1 280 ? -36.094 -2.238 15.281 1 93 280 TYR B C 1
ATOM 7610 O O . TYR B 1 280 ? -37.062 -2.854 15.688 1 93 280 TYR B O 1
ATOM 7618 N N . PRO B 1 281 ? -35.75 -2.223 13.977 1 85.31 281 PRO B N 1
ATOM 7619 C CA . PRO B 1 281 ? -36.562 -2.969 13.016 1 85.31 281 PRO B CA 1
ATOM 7620 C C . PRO B 1 281 ? -36.406 -4.48 13.148 1 85.31 281 PRO B C 1
ATOM 7622 O O . PRO B 1 281 ? -37.344 -5.234 12.812 1 85.31 281 PRO B O 1
ATOM 7625 N N . GLU B 1 282 ? -35.188 -4.91 13.539 1 80.25 282 GLU B N 1
ATOM 7626 C CA . GLU B 1 282 ? -34.906 -6.328 13.758 1 80.25 282 GLU B CA 1
ATOM 7627 C C . GLU B 1 282 ? -34.281 -6.566 15.133 1 80.25 282 GLU B C 1
ATOM 7629 O O . GLU B 1 282 ? -33.906 -5.617 15.82 1 80.25 282 GLU B O 1
ATOM 7634 N N . GLY B 1 283 ? -34.312 -7.812 15.617 1 84.19 283 GLY B N 1
ATOM 7635 C CA . GLY B 1 283 ? -33.781 -8.164 16.922 1 84.19 283 GLY B CA 1
ATOM 7636 C C . GLY B 1 283 ? -34.844 -8.117 18.031 1 84.19 283 GLY B C 1
ATOM 7637 O O . GLY B 1 283 ? -35.844 -8.797 17.953 1 84.19 283 GLY B O 1
ATOM 7638 N N . SER B 1 284 ? -34.656 -7.199 19 1 87.31 284 SER B N 1
ATOM 7639 C CA . SER B 1 284 ? -35.562 -7.133 20.125 1 87.31 284 SER B CA 1
ATOM 7640 C C . SER B 1 284 ? -36.812 -6.324 19.797 1 87.31 284 SER B C 1
ATOM 7642 O O . SER B 1 284 ? -37.844 -6.453 20.469 1 87.31 284 SER B O 1
ATOM 7644 N N . GLU B 1 285 ? -36.656 -5.402 18.844 1 89.88 285 GLU B N 1
ATOM 7645 C CA . GLU B 1 285 ? -37.719 -4.477 18.438 1 89.88 285 GLU B CA 1
ATOM 7646 C C . GLU B 1 285 ? -38.062 -3.512 19.562 1 89.88 285 GLU B C 1
ATOM 7648 O O . GLU B 1 285 ? -39.188 -3.008 19.641 1 89.88 285 GLU B O 1
ATOM 7653 N N . GLN B 1 286 ? -37.219 -3.389 20.5 1 93.38 286 GLN B N 1
ATOM 7654 C CA . GLN B 1 286 ? -37.344 -2.41 21.562 1 93.38 286 GLN B CA 1
ATOM 7655 C C . GLN B 1 286 ? -36.906 -1.025 21.109 1 93.38 286 GLN B C 1
ATOM 7657 O O . GLN B 1 286 ? -36.531 -0.839 19.938 1 93.38 286 GLN B O 1
ATOM 7662 N N . GLN B 1 287 ? -37 -0.07 22.078 1 95.12 287 GLN B N 1
ATOM 7663 C CA . GLN B 1 287 ? -36.688 1.312 21.75 1 95.12 287 GLN B CA 1
ATOM 7664 C C . GLN B 1 287 ? -35.188 1.458 21.438 1 95.12 287 GLN B C 1
ATOM 7666 O O . GLN B 1 287 ? -34.344 0.892 22.125 1 95.12 287 GLN B O 1
ATOM 7671 N N . GLN B 1 288 ? -34.875 2.277 20.438 1 95 288 GLN B N 1
ATOM 7672 C CA . GLN B 1 288 ? -33.5 2.445 19.984 1 95 288 GLN B CA 1
ATOM 7673 C C . GLN B 1 288 ? -32.719 3.312 20.969 1 95 288 GLN B C 1
ATOM 7675 O O . GLN B 1 288 ? -33.219 4.293 21.5 1 95 288 GLN B O 1
ATOM 7680 N N . VAL B 1 289 ? -31.531 2.934 21.281 1 95.81 289 VAL B N 1
ATOM 7681 C CA . VAL B 1 289 ? -30.562 3.76 21.984 1 95.81 289 VAL B CA 1
ATOM 7682 C C . VAL B 1 289 ? -29.344 3.986 21.109 1 95.81 289 VAL B C 1
ATOM 7684 O O . VAL B 1 289 ? -28.719 3.029 20.641 1 95.81 289 VAL B O 1
ATOM 7687 N N . THR B 1 290 ? -29 5.211 20.812 1 94.25 290 THR B N 1
ATOM 7688 C CA . THR B 1 290 ? -27.922 5.582 19.906 1 94.25 290 THR B CA 1
ATOM 7689 C C . THR B 1 290 ? -27.062 6.688 20.516 1 94.25 290 THR B C 1
ATOM 7691 O O . THR B 1 290 ? -27.281 7.098 21.656 1 94.25 290 THR B O 1
ATOM 7694 N N . CYS B 1 291 ? -26.016 7.008 19.891 1 91.62 291 CYS B N 1
ATOM 7695 C CA . CYS B 1 291 ? -25.219 8.18 20.25 1 91.62 291 CYS B CA 1
ATOM 7696 C C . CYS B 1 291 ? -25.359 9.266 19.188 1 91.62 291 CYS B C 1
ATOM 7698 O O . CYS B 1 291 ? -25.328 8.977 17.984 1 91.62 291 CYS B O 1
ATOM 7700 N N . TYR B 1 292 ? -25.547 10.414 19.641 1 82.56 292 TYR B N 1
ATOM 7701 C CA . TYR B 1 292 ? -25.844 11.562 18.797 1 82.56 292 TYR B CA 1
ATOM 7702 C C . TYR B 1 292 ? -24.953 12.758 19.172 1 82.56 292 TYR B C 1
ATOM 7704 O O . TYR B 1 292 ? -24.688 12.977 20.359 1 82.56 292 TYR B O 1
ATOM 7712 N N . HIS B 1 293 ? -24.547 13.625 18.25 1 76.44 293 HIS B N 1
ATOM 7713 C CA . HIS B 1 293 ? -23.609 14.703 18.516 1 76.44 293 HIS B CA 1
ATOM 7714 C C . HIS B 1 293 ? -24.328 16 18.844 1 76.44 293 HIS B C 1
ATOM 7716 O O . HIS B 1 293 ? -23.734 16.938 19.391 1 76.44 293 HIS B O 1
ATOM 7722 N N . HIS B 1 294 ? -25.547 16.047 18.625 1 74.38 294 HIS B N 1
ATOM 7723 C CA . HIS B 1 294 ? -26.281 17.297 18.859 1 74.38 294 HIS B CA 1
ATOM 7724 C C . HIS B 1 294 ? -27 17.25 20.219 1 74.38 294 HIS B C 1
ATOM 7726 O O . HIS B 1 294 ? -27.406 16.188 20.672 1 74.38 294 HIS B O 1
ATOM 7732 N N . LYS B 1 295 ? -27.094 18.453 20.734 1 77.06 295 LYS B N 1
ATOM 7733 C CA . LYS B 1 295 ? -27.734 18.562 22.047 1 77.06 295 LYS B CA 1
ATOM 7734 C C . LYS B 1 295 ? -29.25 18.734 21.891 1 77.06 295 LYS B C 1
ATOM 7736 O O . LYS B 1 295 ? -29.703 19.641 21.188 1 77.06 295 LYS B O 1
ATOM 7741 N N . ASP B 1 296 ? -29.906 17.828 22.438 1 83.19 296 ASP B N 1
ATOM 7742 C CA . ASP B 1 296 ? -31.359 17.938 22.5 1 83.19 296 ASP B CA 1
ATOM 7743 C C . ASP B 1 296 ? -31.906 17.203 23.734 1 83.19 296 ASP B C 1
ATOM 7745 O O . ASP B 1 296 ? -31.141 16.672 24.531 1 83.19 296 ASP B O 1
ATOM 7749 N N . GLU B 1 297 ? -33.156 17.234 23.922 1 89.06 297 GLU B N 1
ATOM 7750 C CA . GLU B 1 297 ? -33.812 16.688 25.109 1 89.06 297 GLU B CA 1
ATOM 7751 C C . GLU B 1 297 ? -33.719 15.164 25.125 1 89.06 297 GLU B C 1
ATOM 7753 O O . GLU B 1 297 ? -33.812 14.547 26.203 1 89.06 297 GLU B O 1
ATOM 7758 N N . ASN B 1 298 ? -33.562 14.609 23.984 1 93.06 298 ASN B N 1
ATOM 7759 C CA . ASN B 1 298 ? -33.5 13.156 23.875 1 93.06 298 ASN B CA 1
ATOM 7760 C C . ASN B 1 298 ? -32.188 12.602 24.422 1 93.06 298 ASN B C 1
ATOM 7762 O O . ASN B 1 298 ? -32.031 11.383 24.516 1 93.06 298 ASN B O 1
ATOM 7766 N N . ASN B 1 299 ? -31.344 13.5 24.859 1 94.5 299 ASN B N 1
ATOM 7767 C CA . ASN B 1 299 ? -30.078 13.086 25.453 1 94.5 299 ASN B CA 1
ATOM 7768 C C . ASN B 1 299 ? -30.156 12.984 26.969 1 94.5 299 ASN B C 1
ATOM 7770 O O . ASN B 1 299 ? -29.188 12.586 27.625 1 94.5 299 ASN B O 1
ATOM 7774 N N . HIS B 1 300 ? -31.297 13.312 27.547 1 95.56 300 HIS B N 1
ATOM 7775 C CA . HIS B 1 300 ? -31.391 13.461 28.984 1 95.56 300 HIS B CA 1
ATOM 7776 C C . HIS B 1 300 ? -31.766 12.133 29.656 1 95.56 300 HIS B C 1
ATOM 7778 O O . HIS B 1 300 ? -32.719 11.469 29.234 1 95.56 300 HIS B O 1
ATOM 7784 N N . TRP B 1 301 ? -31.031 11.828 30.656 1 96.56 301 TRP B N 1
ATOM 7785 C CA . TRP B 1 301 ? -31.25 10.617 31.453 1 96.56 301 TRP B CA 1
ATOM 7786 C C . TRP B 1 301 ? -31.297 10.945 32.938 1 96.56 301 TRP B C 1
ATOM 7788 O O . TRP B 1 301 ? -30.641 11.875 33.406 1 96.56 301 TRP B O 1
ATOM 7798 N N . THR B 1 302 ? -32.031 10.18 33.688 1 95.12 302 THR B N 1
ATOM 7799 C CA . THR B 1 302 ? -32.062 10.305 35.156 1 95.12 302 THR B CA 1
ATOM 7800 C C . THR B 1 302 ? -31.406 9.102 35.812 1 95.12 302 THR B C 1
ATOM 7802 O O . THR B 1 302 ? -31.656 7.961 35.438 1 95.12 302 THR B O 1
ATOM 7805 N N . ILE B 1 303 ? -30.594 9.406 36.75 1 94.88 303 ILE B N 1
ATOM 7806 C CA . ILE B 1 303 ? -29.938 8.344 37.5 1 94.88 303 ILE B CA 1
ATOM 7807 C C . ILE B 1 303 ? -30.875 7.871 38.625 1 94.88 303 ILE B C 1
ATOM 7809 O O . ILE B 1 303 ? -31.25 8.648 39.5 1 94.88 303 ILE B O 1
ATOM 7813 N N . ARG B 1 304 ? -31.172 6.59 38.562 1 92.5 304 ARG B N 1
ATOM 7814 C CA . ARG B 1 304 ? -32.062 5.988 39.562 1 92.5 304 ARG B CA 1
ATOM 7815 C C . ARG B 1 304 ? -31.391 4.789 40.219 1 92.5 304 ARG B C 1
ATOM 7817 O O . ARG B 1 304 ? -30.453 4.203 39.688 1 92.5 304 ARG B O 1
ATOM 7824 N N . PRO B 1 305 ? -31.844 4.461 41.438 1 91.06 305 PRO B N 1
ATOM 7825 C CA . PRO B 1 305 ? -31.328 3.248 42.062 1 91.06 305 PRO B CA 1
ATOM 7826 C C . PRO B 1 305 ? -31.703 1.977 41.312 1 91.06 305 PRO B C 1
ATOM 7828 O O . PRO B 1 305 ? -32.656 1.973 40.531 1 91.06 305 PRO B O 1
ATOM 7831 N N . PRO B 1 306 ? -30.922 0.949 41.5 1 91.62 306 PRO B N 1
ATOM 7832 C CA . PRO B 1 306 ? -31.219 -0.307 40.812 1 91.62 306 PRO B CA 1
ATOM 7833 C C . PRO B 1 306 ? -32.594 -0.878 41.188 1 91.62 306 PRO B C 1
ATOM 7835 O O . PRO B 1 306 ? -33.188 -0.47 42.188 1 91.62 306 PRO B O 1
ATOM 7838 N N . ARG B 1 307 ? -33.156 -1.715 40.344 1 85 307 ARG B N 1
ATOM 7839 C CA . ARG B 1 307 ? -34.469 -2.279 40.5 1 85 307 ARG B CA 1
ATOM 7840 C C . ARG B 1 307 ? -34.656 -2.93 41.875 1 85 307 ARG B C 1
ATOM 7842 O O . ARG B 1 307 ? -35.719 -2.848 42.469 1 85 307 ARG B O 1
ATOM 7849 N N . GLN B 1 308 ? -33.625 -3.553 42.438 1 77.69 308 GLN B N 1
ATOM 7850 C CA . GLN B 1 308 ? -33.75 -4.309 43.656 1 77.69 308 GLN B CA 1
ATOM 7851 C C . GLN B 1 308 ? -33.625 -3.393 44.875 1 77.69 308 GLN B C 1
ATOM 7853 O O . GLN B 1 308 ? -33.875 -3.814 46 1 77.69 308 GLN B O 1
ATOM 7858 N N . ASP B 1 309 ? -33.281 -2.193 44.625 1 75 309 ASP B N 1
ATOM 7859 C CA . ASP B 1 309 ? -33.062 -1.306 45.75 1 75 309 ASP B CA 1
ATOM 7860 C C . ASP B 1 309 ? -34.375 -0.751 46.281 1 75 309 ASP B C 1
ATOM 7862 O O . ASP B 1 309 ? -35.219 -0.282 45.5 1 75 309 ASP B O 1
ATOM 7866 N N . THR B 1 310 ? -34.75 -1.018 47.469 1 61.22 310 THR B N 1
ATOM 7867 C CA . THR B 1 310 ? -35.969 -0.604 48.125 1 61.22 310 THR B CA 1
ATOM 7868 C C . THR B 1 310 ? -35.938 0.883 48.469 1 61.22 310 THR B C 1
ATOM 7870 O O . THR B 1 310 ? -36.969 1.496 48.719 1 61.22 310 THR B O 1
ATOM 7873 N N . PHE B 1 311 ? -34.781 1.468 48.594 1 53 311 PHE B N 1
ATOM 7874 C CA . PHE B 1 311 ? -34.656 2.861 49 1 53 311 PHE B CA 1
ATOM 7875 C C . PHE B 1 311 ? -34.594 3.779 47.812 1 53 311 PHE B C 1
ATOM 7877 O O . PHE B 1 311 ? -33.719 3.617 46.938 1 53 311 PHE B O 1
ATOM 7884 N N . ASP B 1 312 ? -35.656 4.555 47.5 1 58 312 ASP B N 1
ATOM 7885 C CA . ASP B 1 312 ? -35.562 5.582 46.469 1 58 312 ASP B CA 1
ATOM 7886 C C . ASP B 1 312 ? -35.375 6.969 47.062 1 58 312 ASP B C 1
ATOM 7888 O O . ASP B 1 312 ? -36.25 7.449 47.812 1 58 312 ASP B O 1
ATOM 7892 N N . PRO B 1 313 ? -34.188 7.484 47.094 1 55.62 313 PRO B N 1
ATOM 7893 C CA . PRO B 1 313 ? -33.938 8.789 47.688 1 55.62 313 PRO B CA 1
ATOM 7894 C C . PRO B 1 313 ? -34.938 9.844 47.281 1 55.62 313 PRO B C 1
ATOM 7896 O O . PRO B 1 313 ? -35.062 10.883 47.938 1 55.62 313 PRO B O 1
ATOM 7899 N N . LEU B 1 314 ? -35.594 9.695 46.125 1 55.66 314 LEU B N 1
ATOM 7900 C CA . LEU B 1 314 ? -36.625 10.688 45.781 1 55.66 314 LEU B CA 1
ATOM 7901 C C . LEU B 1 314 ? -37.688 10.742 46.875 1 55.66 314 LEU B C 1
ATOM 7903 O O . LEU B 1 314 ? -38.469 11.703 46.938 1 55.66 314 LEU B O 1
ATOM 7907 N N . ASP B 1 315 ? -37.75 9.766 47.781 1 53.97 315 ASP B N 1
ATOM 7908 C CA . ASP B 1 315 ? -38.781 9.703 48.844 1 53.97 315 ASP B CA 1
ATOM 7909 C C . ASP B 1 315 ? -38.344 10.453 50.094 1 53.97 315 ASP B C 1
ATOM 7911 O O . ASP B 1 315 ? -39.156 10.758 50.938 1 53.97 315 ASP B O 1
ATOM 7915 N N . SER B 1 316 ? -36.938 10.648 50.281 1 57.56 316 SER B N 1
ATOM 7916 C CA . SER B 1 316 ? -36.5 11.461 51.438 1 57.56 316 SER B CA 1
ATOM 7917 C C . SER B 1 316 ? -35.625 12.609 50.969 1 57.56 316 SER B C 1
ATOM 7919 O O . SER B 1 316 ? -34.406 12.438 50.781 1 57.56 316 SER B O 1
ATOM 7921 N N . PRO B 1 317 ? -36.188 13.727 50.625 1 56.28 317 PRO B N 1
ATOM 7922 C CA . PRO B 1 317 ? -35.5 14.891 50.094 1 56.28 317 PRO B CA 1
ATOM 7923 C C . PRO B 1 317 ? -34.25 15.242 50.875 1 56.28 317 PRO B C 1
ATOM 7925 O O . PRO B 1 317 ? -33.312 15.859 50.312 1 56.28 317 PRO B O 1
ATOM 7928 N N . ASP B 1 318 ? -34.125 14.914 52.188 1 61.34 318 ASP B N 1
ATOM 7929 C CA . ASP B 1 318 ? -33.062 15.438 53.031 1 61.34 318 ASP B CA 1
ATOM 7930 C C . ASP B 1 318 ? -31.781 14.609 52.906 1 61.34 318 ASP B C 1
ATOM 7932 O O . ASP B 1 318 ? -30.719 15.016 53.375 1 61.34 318 ASP B O 1
ATOM 7936 N N . LEU B 1 319 ? -31.797 13.445 52.188 1 72.19 319 LEU B N 1
ATOM 7937 C CA . LEU B 1 319 ? -30.578 12.641 52.125 1 72.19 319 LEU B CA 1
ATOM 7938 C C . LEU B 1 319 ? -30.109 12.508 50.688 1 72.19 319 LEU B C 1
ATOM 7940 O O . LEU B 1 319 ? -30.797 11.922 49.844 1 72.19 319 LEU B O 1
ATOM 7944 N N . ILE B 1 320 ? -29.078 13.227 50.281 1 84.56 320 ILE B N 1
ATOM 7945 C CA . ILE B 1 320 ? -28.469 13.148 48.969 1 84.56 320 ILE B CA 1
ATOM 7946 C C . ILE B 1 320 ? -27.469 12 48.938 1 84.56 320 ILE B C 1
ATOM 7948 O O . ILE B 1 320 ? -26.547 11.938 49.75 1 84.56 320 ILE B O 1
ATOM 7952 N N . ARG B 1 321 ? -27.734 11 48.125 1 88.69 321 ARG B N 1
ATOM 7953 C CA . ARG B 1 321 ? -26.828 9.891 47.906 1 88.69 321 ARG B CA 1
ATOM 7954 C C . ARG B 1 321 ? -26 10.109 46.625 1 88.69 321 ARG B C 1
ATOM 7956 O O . ARG B 1 321 ? -26.531 10.062 45.531 1 88.69 321 ARG B O 1
ATOM 7963 N N . PHE B 1 322 ? -24.75 10.289 46.906 1 91.75 322 PHE B N 1
ATOM 7964 C CA . PHE B 1 322 ? -23.844 10.555 45.781 1 91.75 322 PHE B CA 1
ATOM 7965 C C . PHE B 1 322 ? -23.422 9.258 45.125 1 91.75 322 PHE B C 1
ATOM 7967 O O . PHE B 1 322 ? -23.406 8.203 45.75 1 91.75 322 PHE B O 1
ATOM 7974 N N . LEU B 1 323 ? -23.203 9.336 43.875 1 92.5 323 LEU B N 1
ATOM 7975 C CA . LEU B 1 323 ? -22.781 8.188 43.062 1 92.5 323 LEU B CA 1
ATOM 7976 C C . LEU B 1 323 ? -21.312 7.867 43.312 1 92.5 323 LEU B C 1
ATOM 7978 O O . LEU B 1 323 ? -20.469 8.758 43.219 1 92.5 323 LEU B O 1
ATOM 7982 N N . LYS B 1 324 ? -20.969 6.594 43.625 1 92.88 324 LYS B N 1
ATOM 7983 C CA . LYS B 1 324 ? -19.609 6.148 43.906 1 92.88 324 LYS B CA 1
ATOM 7984 C C . LYS B 1 324 ? -19.172 5.047 42.938 1 92.88 324 LYS B C 1
ATOM 7986 O O . LYS B 1 324 ? -20 4.461 42.25 1 92.88 324 LYS B O 1
ATOM 7991 N N . ASP B 1 325 ? -17.859 4.895 43 1 93.75 325 ASP B N 1
ATOM 7992 C CA . ASP B 1 325 ? -17.297 3.803 42.219 1 93.75 325 ASP B CA 1
ATOM 7993 C C . ASP B 1 325 ? -17.891 2.457 42.625 1 93.75 325 ASP B C 1
ATOM 7995 O O . ASP B 1 325 ? -17.922 2.143 43.844 1 93.75 325 ASP B O 1
ATOM 7999 N N . GLY B 1 326 ? -18.344 1.711 41.719 1 93.25 326 GLY B N 1
ATOM 8000 C CA . GLY B 1 326 ? -18.875 0.384 42 1 93.25 326 GLY B CA 1
ATOM 8001 C C . GLY B 1 326 ? -20.375 0.372 42.219 1 93.25 326 GLY B C 1
ATOM 8002 O O . GLY B 1 326 ? -20.984 -0.695 42.312 1 93.25 326 GLY B O 1
ATOM 8003 N N . ASP B 1 327 ? -21.031 1.499 42.25 1 93.5 327 ASP B N 1
ATOM 8004 C CA . ASP B 1 327 ? -22.469 1.583 42.5 1 93.5 327 ASP B CA 1
ATOM 8005 C C . ASP B 1 327 ? -23.266 1.026 41.312 1 93.5 327 ASP B C 1
ATOM 8007 O O . ASP B 1 327 ? -22.812 1.097 40.188 1 93.5 327 ASP B O 1
ATOM 8011 N N . LEU B 1 328 ? -24.422 0.409 41.656 1 94.19 328 LEU B N 1
ATOM 8012 C CA . LEU B 1 328 ? -25.375 -0.022 40.625 1 94.19 328 LEU B CA 1
ATOM 8013 C C . LEU B 1 328 ? -26.422 1.061 40.344 1 94.19 328 LEU B C 1
ATOM 8015 O O . LEU B 1 328 ? -26.969 1.637 41.281 1 94.19 328 LEU B O 1
ATOM 8019 N N . VAL B 1 329 ? -26.578 1.324 39.094 1 94.56 329 VAL B N 1
ATOM 8020 C CA . VAL B 1 329 ? -27.516 2.387 38.75 1 94.56 329 VAL B CA 1
ATOM 8021 C C . VAL B 1 329 ? -28.453 1.909 37.625 1 94.56 329 VAL B C 1
ATOM 8023 O O . VAL B 1 329 ? -28.141 0.948 36.938 1 94.56 329 VAL B O 1
ATOM 8026 N N . ARG B 1 330 ? -29.578 2.521 37.531 1 94.94 330 ARG B N 1
ATOM 8027 C CA . ARG B 1 330 ? -30.516 2.453 36.406 1 94.94 330 ARG B CA 1
ATOM 8028 C C . ARG B 1 330 ? -30.641 3.809 35.719 1 94.94 330 ARG B C 1
ATOM 8030 O O . ARG B 1 330 ? -30.797 4.836 36.375 1 94.94 330 ARG B O 1
ATOM 8037 N N . LEU B 1 331 ? -30.422 3.855 34.438 1 95.94 331 LEU B N 1
ATOM 8038 C CA . LEU B 1 331 ? -30.594 5.082 33.656 1 95.94 331 LEU B CA 1
ATOM 8039 C C . LEU B 1 331 ? -31.953 5.117 32.969 1 95.94 331 LEU B C 1
ATOM 8041 O O . LEU B 1 331 ? -32.281 4.238 32.188 1 95.94 331 LEU B O 1
ATOM 8045 N N . VAL B 1 332 ? -32.688 6.059 33.281 1 95.56 332 VAL B N 1
ATOM 8046 C CA . VAL B 1 332 ? -34.031 6.207 32.719 1 95.56 332 VAL B CA 1
ATOM 8047 C C . VAL B 1 332 ? -34.062 7.375 31.75 1 95.56 332 VAL B C 1
ATOM 8049 O O . VAL B 1 332 ? -33.688 8.5 32.094 1 95.56 332 VAL B O 1
ATOM 8052 N N . HIS B 1 333 ? -34.469 7.105 30.625 1 96.75 333 HIS B N 1
ATOM 8053 C CA . HIS B 1 333 ? -34.594 8.156 29.625 1 96.75 333 HIS B CA 1
ATOM 8054 C C . HIS B 1 333 ? -35.75 9.094 29.969 1 96.75 333 HIS B C 1
ATOM 8056 O O . HIS B 1 333 ? -36.906 8.656 30.078 1 96.75 333 HIS B O 1
ATOM 8062 N N . ILE B 1 334 ? -35.5 10.312 30.047 1 94.38 334 ILE B N 1
ATOM 8063 C CA . ILE B 1 334 ? -36.469 11.258 30.641 1 94.38 334 ILE B CA 1
ATOM 8064 C C . ILE B 1 334 ? -37.656 11.438 29.719 1 94.38 334 ILE B C 1
ATOM 8066 O O . ILE B 1 334 ? -38.812 11.32 30.141 1 94.38 334 ILE B O 1
ATOM 8070 N N . PRO B 1 335 ? -37.469 11.672 28.422 1 94.94 335 PRO B N 1
ATOM 8071 C CA . PRO B 1 335 ? -38.625 11.93 27.562 1 94.94 335 PRO B CA 1
ATOM 8072 C C . PRO B 1 335 ? -39.562 10.711 27.438 1 94.94 335 PRO B C 1
ATOM 8074 O O . PRO B 1 335 ? -40.781 10.859 27.391 1 94.94 335 PRO B O 1
ATOM 8077 N N . THR B 1 336 ? -39.031 9.508 27.359 1 94.81 336 THR B N 1
ATOM 8078 C CA . THR B 1 336 ? -39.844 8.336 27.062 1 94.81 336 THR B CA 1
ATOM 8079 C C . THR B 1 336 ? -40.094 7.52 28.344 1 94.81 336 THR B C 1
ATOM 8081 O O . THR B 1 336 ? -41 6.684 28.375 1 94.81 336 THR B O 1
ATOM 8084 N N . GLY B 1 337 ? -39.281 7.617 29.328 1 94.12 337 GLY B N 1
ATOM 8085 C CA . GLY B 1 337 ? -39.438 6.898 30.594 1 94.12 337 GLY B CA 1
ATOM 8086 C C . GLY B 1 337 ? -38.875 5.484 30.531 1 94.12 337 GLY B C 1
ATOM 8087 O O . GLY B 1 337 ? -39.031 4.715 31.484 1 94.12 337 GLY B O 1
ATOM 8088 N N . ARG B 1 338 ? -38.25 5.137 29.5 1 95.88 338 ARG B N 1
ATOM 8089 C CA . ARG B 1 338 ? -37.719 3.787 29.344 1 95.88 338 ARG B CA 1
ATOM 8090 C C . ARG B 1 338 ? -36.344 3.652 30 1 95.88 338 ARG B C 1
ATOM 8092 O O . ARG B 1 338 ? -35.625 4.641 30.141 1 95.88 338 ARG B O 1
ATOM 8099 N N . ASN B 1 339 ? -36.031 2.426 30.375 1 95.75 339 ASN B N 1
ATOM 8100 C CA . ASN B 1 339 ? -34.75 2.148 31.016 1 95.75 339 ASN B CA 1
ATOM 8101 C C . ASN B 1 339 ? -33.688 1.681 30.016 1 95.75 339 ASN B C 1
ATOM 8103 O O . ASN B 1 339 ? -34 0.931 29.094 1 95.75 339 ASN B O 1
ATOM 8107 N N . LEU B 1 340 ? -32.469 2.16 30.25 1 97.19 340 LEU B N 1
ATOM 8108 C CA . LEU B 1 340 ? -31.344 1.6 29.484 1 97.19 340 LEU B CA 1
ATOM 8109 C C . LEU B 1 340 ? -31.172 0.116 29.797 1 97.19 340 LEU B C 1
ATOM 8111 O O . LEU B 1 340 ? -30.953 -0.266 30.938 1 97.19 340 LEU B O 1
ATOM 8115 N N . HIS B 1 341 ? -31.266 -0.637 28.734 1 95.31 341 HIS B N 1
ATOM 8116 C CA . HIS B 1 341 ? -31.406 -2.082 28.859 1 95.31 341 HIS B CA 1
ATOM 8117 C C . HIS B 1 341 ? -30.516 -2.818 27.875 1 95.31 341 HIS B C 1
ATOM 8119 O O . HIS B 1 341 ? -30.188 -2.281 26.812 1 95.31 341 HIS B O 1
ATOM 8125 N N . SER B 1 342 ? -30 -3.973 28.328 1 96 342 SER B N 1
ATOM 8126 C CA . SER B 1 342 ? -29.328 -4.867 27.391 1 96 342 SER B CA 1
ATOM 8127 C C . SER B 1 342 ? -29.75 -6.316 27.609 1 96 342 SER B C 1
ATOM 8129 O O . SER B 1 342 ? -30.344 -6.648 28.641 1 96 342 SER B O 1
ATOM 8131 N N . HIS B 1 343 ? -29.594 -7.191 26.547 1 92.62 343 HIS B N 1
ATOM 8132 C CA . HIS B 1 343 ? -29.984 -8.602 26.531 1 92.62 343 HIS B CA 1
ATOM 8133 C C . HIS B 1 343 ? -29.156 -9.383 25.516 1 92.62 343 HIS B C 1
ATOM 8135 O O . HIS B 1 343 ? -28.312 -8.805 24.828 1 92.62 343 HIS B O 1
ATOM 8141 N N . MET B 1 344 ? -29.391 -10.625 25.516 1 89.19 344 MET B N 1
ATOM 8142 C CA . MET B 1 344 ? -28.594 -11.492 24.672 1 89.19 344 MET B CA 1
ATOM 8143 C C . MET B 1 344 ? -29.125 -11.508 23.25 1 89.19 344 MET B C 1
ATOM 8145 O O . MET B 1 344 ? -29.5 -12.562 22.719 1 89.19 344 MET B O 1
ATOM 8149 N N . ILE B 1 345 ? -29.25 -10.383 22.672 1 90.19 345 ILE B N 1
ATOM 8150 C CA . ILE B 1 345 ? -29.562 -10.156 21.266 1 90.19 345 ILE B CA 1
ATOM 8151 C C . ILE B 1 345 ? -28.422 -9.375 20.609 1 90.19 345 ILE B C 1
ATOM 8153 O O . ILE B 1 345 ? -27.969 -8.375 21.156 1 90.19 345 ILE B O 1
ATOM 8157 N N . HIS B 1 346 ? -28.047 -9.883 19.531 1 87.44 346 HIS B N 1
ATOM 8158 C CA . HIS B 1 346 ? -26.906 -9.266 18.859 1 87.44 346 HIS B CA 1
ATOM 8159 C C . HIS B 1 346 ? -27.25 -7.855 18.375 1 87.44 346 HIS B C 1
ATOM 8161 O O . HIS B 1 346 ? -28.359 -7.605 17.906 1 87.44 346 HIS B O 1
ATOM 8167 N N . ALA B 1 347 ? -26.281 -6.969 18.516 1 91.31 347 ALA B N 1
ATOM 8168 C CA . ALA B 1 347 ? -26.422 -5.621 17.984 1 91.31 347 ALA B CA 1
ATOM 8169 C C . ALA B 1 347 ? -26.516 -5.645 16.453 1 91.31 347 ALA B C 1
ATOM 8171 O O . ALA B 1 347 ? -26.031 -6.586 15.82 1 91.31 347 ALA B O 1
ATOM 8172 N N . PRO B 1 348 ? -27.094 -4.715 15.953 1 85.38 348 PRO B N 1
ATOM 8173 C CA . PRO B 1 348 ? -27.344 -4.723 14.508 1 85.38 348 PRO B CA 1
ATOM 8174 C C . PRO B 1 348 ? -26.047 -4.773 13.688 1 85.38 348 PRO B C 1
ATOM 8176 O O . PRO B 1 348 ? -25.969 -5.496 12.695 1 85.38 348 PRO B O 1
ATOM 8179 N N . ILE B 1 349 ? -25.078 -3.982 14.078 1 83 349 ILE B N 1
ATOM 8180 C CA . ILE B 1 349 ? -23.891 -3.887 13.234 1 83 349 ILE B CA 1
ATOM 8181 C C . ILE B 1 349 ? -22.672 -4.312 14.031 1 83 349 ILE B C 1
ATOM 8183 O O . ILE B 1 349 ? -21.891 -5.172 13.586 1 83 349 ILE B O 1
ATOM 8187 N N . SER B 1 350 ? -22.438 -3.809 15.195 1 86.56 350 SER B N 1
ATOM 8188 C CA . SER B 1 350 ? -21.219 -3.994 15.992 1 86.56 350 SER B CA 1
ATOM 8189 C C . SER B 1 350 ? -21.203 -5.375 16.641 1 86.56 350 SER B C 1
ATOM 8191 O O . SER B 1 350 ? -22.25 -5.973 16.891 1 86.56 350 SER B O 1
ATOM 8193 N N . PRO B 1 351 ? -19.969 -5.875 16.875 1 80.88 351 PRO B N 1
ATOM 8194 C CA . PRO B 1 351 ? -19.844 -7.176 17.547 1 80.88 351 PRO B CA 1
ATOM 8195 C C . PRO B 1 351 ? -20.156 -7.105 19.031 1 80.88 351 PRO B C 1
ATOM 8197 O O . PRO B 1 351 ? -19.266 -6.852 19.844 1 80.88 351 PRO B O 1
ATOM 8200 N N . GLY B 1 352 ? -21.375 -7.273 19.484 1 88.31 352 GLY B N 1
ATOM 8201 C CA . GLY B 1 352 ? -21.828 -7.266 20.875 1 88.31 352 GLY B CA 1
ATOM 8202 C C . GLY B 1 352 ? -23.328 -7.422 21.031 1 88.31 352 GLY B C 1
ATOM 8203 O O . GLY B 1 352 ? -23.984 -7.953 20.141 1 88.31 352 GLY B O 1
ATOM 8204 N N . TRP B 1 353 ? -23.75 -6.992 22.234 1 92.44 353 TRP B N 1
ATOM 8205 C CA . TRP B 1 353 ? -25.172 -7.152 22.516 1 92.44 353 TRP B CA 1
ATOM 8206 C C . TRP B 1 353 ? -25.938 -5.852 22.266 1 92.44 353 TRP B C 1
ATOM 8208 O O . TRP B 1 353 ? -25.391 -4.762 22.469 1 92.44 353 TRP B O 1
ATOM 8218 N N . GLU B 1 354 ? -27.172 -6.027 21.875 1 94.69 354 GLU B N 1
ATOM 8219 C CA . GLU B 1 354 ? -28.031 -4.883 21.609 1 94.69 354 GLU B CA 1
ATOM 8220 C C . GLU B 1 354 ? -28.328 -4.109 22.906 1 94.69 354 GLU B C 1
ATOM 8222 O O . GLU B 1 354 ? -28.562 -4.707 23.953 1 94.69 354 GLU B O 1
ATOM 8227 N N . VAL B 1 355 ? -28.203 -2.803 22.859 1 96.69 355 VAL B N 1
ATOM 8228 C CA . VAL B 1 355 ? -28.641 -1.922 23.938 1 96.69 355 VAL B CA 1
ATOM 8229 C C . VAL B 1 355 ? -29.938 -1.228 23.531 1 96.69 355 VAL B C 1
ATOM 8231 O O . VAL B 1 355 ? -30.016 -0.604 22.469 1 96.69 355 VAL B O 1
ATOM 8234 N N . SER B 1 356 ? -30.938 -1.319 24.375 1 96.25 356 SER B N 1
ATOM 8235 C CA . SER B 1 356 ? -32.25 -0.805 24.031 1 96.25 356 SER B CA 1
ATOM 8236 C C . SER B 1 356 ? -32.906 -0.116 25.219 1 96.25 356 SER B C 1
ATOM 8238 O O . SER B 1 356 ? -32.406 -0.17 26.344 1 96.25 356 SER B O 1
ATOM 8240 N N . GLY B 1 357 ? -33.938 0.73 24.938 1 95.62 357 GLY B N 1
ATOM 8241 C CA . GLY B 1 357 ? -34.812 1.236 25.953 1 95.62 357 GLY B CA 1
ATOM 8242 C C . GLY B 1 357 ? -36 0.304 26.25 1 95.62 357 GLY B C 1
ATOM 8243 O O . GLY B 1 357 ? -36.719 -0.076 25.328 1 95.62 357 GLY B O 1
ATOM 8244 N N . TYR B 1 358 ? -36.094 -0.002 27.453 1 94.56 358 TYR B N 1
ATOM 8245 C CA . TYR B 1 358 ? -37.094 -1.013 27.797 1 94.56 358 TYR B CA 1
ATOM 8246 C C . TYR B 1 358 ? -37.875 -0.62 29.062 1 94.56 358 TYR B C 1
ATOM 8248 O O . TYR B 1 358 ? -37.312 -0.002 29.969 1 94.56 358 TYR B O 1
ATOM 8256 N N . GLY B 1 359 ? -39.156 -0.973 29.031 1 91.81 359 GLY B N 1
ATOM 8257 C CA . GLY B 1 359 ? -39.969 -0.891 30.234 1 91.81 359 GLY B CA 1
ATOM 8258 C C . GLY B 1 359 ? -40.25 0.535 30.656 1 91.81 359 GLY B C 1
ATOM 8259 O O . GLY B 1 359 ? -40.344 1.438 29.828 1 91.81 359 GLY B O 1
ATOM 8260 N N . ASN B 1 360 ? -40.656 0.666 31.922 1 89.81 360 ASN B N 1
ATOM 8261 C CA . ASN B 1 360 ? -40.938 1.934 32.594 1 89.81 360 ASN B CA 1
ATOM 8262 C C . ASN B 1 360 ? -40.625 1.863 34.062 1 89.81 360 ASN B C 1
ATOM 8264 O O . ASN B 1 360 ? -39.781 1.07 34.5 1 89.81 360 ASN B O 1
ATOM 8268 N N . GLU B 1 361 ? -41.125 2.664 34.812 1 84.81 361 GLU B N 1
ATOM 8269 C CA . GLU B 1 361 ? -40.844 2.705 36.25 1 84.81 361 GLU B CA 1
ATOM 8270 C C . GLU B 1 361 ? -41.281 1.413 36.938 1 84.81 361 GLU B C 1
ATOM 8272 O O . GLU B 1 361 ? -40.594 0.927 37.844 1 84.81 361 GLU B O 1
ATOM 8277 N N . THR B 1 362 ? -42.344 0.791 36.469 1 84.25 362 THR B N 1
ATOM 8278 C CA . THR B 1 362 ? -42.906 -0.381 37.125 1 84.25 362 THR B CA 1
ATOM 8279 C C . THR B 1 362 ? -42.531 -1.656 36.375 1 84.25 362 THR B C 1
ATOM 8281 O O . THR B 1 362 ? -42.375 -2.717 36.969 1 84.25 362 THR B O 1
ATOM 8284 N N . ILE B 1 363 ? -42.406 -1.529 35.125 1 88.94 363 ILE B N 1
ATOM 8285 C CA . ILE B 1 363 ? -42.094 -2.68 34.281 1 88.94 363 ILE B CA 1
ATOM 8286 C C . ILE B 1 363 ? -40.594 -2.721 33.969 1 88.94 363 ILE B C 1
ATOM 8288 O O . ILE B 1 363 ? -40.031 -1.744 33.5 1 88.94 363 ILE B O 1
ATOM 8292 N N . GLY B 1 364 ? -39.938 -3.67 34.312 1 88.19 364 GLY B N 1
ATOM 8293 C CA . GLY B 1 364 ? -38.531 -3.861 34.062 1 88.19 364 GLY B CA 1
ATOM 8294 C C . GLY B 1 364 ? -37.938 -5.105 34.719 1 88.19 364 GLY B C 1
ATOM 8295 O O . GLY B 1 364 ? -38.688 -5.91 35.281 1 88.19 364 GLY B O 1
ATOM 8296 N N . ASP B 1 365 ? -36.656 -5.371 34.531 1 89.81 365 ASP B N 1
ATOM 8297 C CA . ASP B 1 365 ? -35.969 -6.512 35.125 1 89.81 365 ASP B CA 1
ATOM 8298 C C . ASP B 1 365 ? -34.531 -6.16 35.469 1 89.81 365 ASP B C 1
ATOM 8300 O O . ASP B 1 365 ? -34.125 -5 35.375 1 89.81 365 ASP B O 1
ATOM 8304 N N . VAL B 1 366 ? -33.812 -7.074 36 1 91 366 VAL B N 1
ATOM 8305 C CA . VAL B 1 366 ? -32.469 -6.891 36.531 1 91 366 VAL B CA 1
ATOM 8306 C C . VAL B 1 366 ? -31.531 -6.492 35.375 1 91 366 VAL B C 1
ATOM 8308 O O . VAL B 1 366 ? -30.453 -5.949 35.625 1 91 366 VAL B O 1
ATOM 8311 N N . GLN B 1 367 ? -31.953 -6.676 34.156 1 93.44 367 GLN B N 1
ATOM 8312 C CA . GLN B 1 367 ? -31.125 -6.363 33 1 93.44 367 GLN B CA 1
ATOM 8313 C C . GLN B 1 367 ? -31.109 -4.863 32.719 1 93.44 367 GLN B C 1
ATOM 8315 O O . GLN B 1 367 ? -30.469 -4.406 31.766 1 93.44 367 GLN B O 1
ATOM 8320 N N . ASP B 1 368 ? -31.812 -4.105 33.594 1 94.75 368 ASP B N 1
ATOM 8321 C CA . ASP B 1 368 ? -31.812 -2.646 33.5 1 94.75 368 ASP B CA 1
ATOM 8322 C C . ASP B 1 368 ? -30.656 -2.053 34.312 1 94.75 368 ASP B C 1
ATOM 8324 O O . ASP B 1 368 ? -30.391 -0.853 34.219 1 94.75 368 ASP B O 1
ATOM 8328 N N . ASN B 1 369 ? -29.984 -2.914 35.094 1 95.31 369 ASN B N 1
ATOM 8329 C CA . ASN B 1 369 ? -28.984 -2.428 36.031 1 95.31 369 ASN B CA 1
ATOM 8330 C C . ASN B 1 369 ? -27.609 -2.363 35.406 1 95.31 369 ASN B C 1
ATOM 8332 O O . ASN B 1 369 ? -27.203 -3.283 34.688 1 95.31 369 ASN B O 1
ATOM 8336 N N . TRP B 1 370 ? -26.922 -1.252 35.625 1 96.69 370 TRP B N 1
ATOM 8337 C CA . TRP B 1 370 ? -25.562 -1.031 35.156 1 96.69 370 TRP B CA 1
ATOM 8338 C C . TRP B 1 370 ? -24.641 -0.67 36.344 1 96.69 370 TRP B C 1
ATOM 8340 O O . TRP B 1 370 ? -25.016 0.106 37.219 1 96.69 370 TRP B O 1
ATOM 8350 N N . LYS B 1 371 ? -23.516 -1.205 36.375 1 96 371 LYS B N 1
ATOM 8351 C CA . LYS B 1 371 ? -22.516 -0.896 37.406 1 96 371 LYS B CA 1
ATOM 8352 C C . LYS B 1 371 ? -21.594 0.217 36.938 1 96 371 LYS B C 1
ATOM 8354 O O . LYS B 1 371 ? -21.031 0.146 35.844 1 96 371 LYS B O 1
ATOM 8359 N N . VAL B 1 372 ? -21.406 1.219 37.781 1 95.62 372 VAL B N 1
ATOM 8360 C CA . VAL B 1 372 ? -20.531 2.334 37.469 1 95.62 372 VAL B CA 1
ATOM 8361 C C . VAL B 1 372 ? -19.094 1.987 37.906 1 95.62 372 VAL B C 1
ATOM 8363 O O . VAL B 1 372 ? -18.828 1.662 39.062 1 95.62 372 VAL B O 1
ATOM 8366 N N . GLU B 1 373 ? -18.203 2.043 36.938 1 94.31 373 GLU B N 1
ATOM 8367 C CA . GLU B 1 373 ? -16.781 1.83 37.188 1 94.31 373 GLU B CA 1
ATOM 8368 C C . GLU B 1 373 ? -15.969 3.072 36.844 1 94.31 373 GLU B C 1
ATOM 8370 O O . GLU B 1 373 ? -15.805 3.404 35.656 1 94.31 373 GLU B O 1
ATOM 8375 N N . VAL B 1 374 ? -15.438 3.686 37.875 1 93.25 374 VAL B N 1
ATOM 8376 C CA . VAL B 1 374 ? -14.664 4.898 37.625 1 93.25 374 VAL B CA 1
ATOM 8377 C C . VAL B 1 374 ? -13.266 4.527 37.156 1 93.25 374 VAL B C 1
ATOM 8379 O O . VAL B 1 374 ? -12.562 3.754 37.812 1 93.25 374 VAL B O 1
ATOM 8382 N N . VAL B 1 375 ? -12.836 4.941 36 1 89.75 375 VAL B N 1
ATOM 8383 C CA . VAL B 1 375 ? -11.516 4.668 35.438 1 89.75 375 VAL B CA 1
ATOM 8384 C C . VAL B 1 375 ? -10.508 5.695 35.938 1 89.75 375 VAL B C 1
ATOM 8386 O O . VAL B 1 375 ? -9.477 5.332 36.5 1 89.75 375 VAL B O 1
ATOM 8389 N N . HIS B 1 376 ? -10.789 7.02 35.75 1 85.94 376 HIS B N 1
ATOM 8390 C CA . HIS B 1 376 ? -9.945 8.086 36.25 1 85.94 376 HIS B CA 1
ATOM 8391 C C . HIS B 1 376 ? -10.688 9.422 36.281 1 85.94 376 HIS B C 1
ATOM 8393 O O . HIS B 1 376 ? -11.781 9.531 35.719 1 85.94 376 HIS B O 1
ATOM 8399 N N . ASP B 1 377 ? -10.219 10.289 37.031 1 86.81 377 ASP B N 1
ATOM 8400 C CA . ASP B 1 377 ? -10.68 11.672 37.094 1 86.81 377 ASP B CA 1
ATOM 8401 C C . ASP B 1 377 ? -9.578 12.633 36.656 1 86.81 377 ASP B C 1
ATOM 8403 O O . ASP B 1 377 ? -8.438 12.523 37.125 1 86.81 377 ASP B O 1
ATOM 8407 N N . MET B 1 378 ? -9.914 13.508 35.875 1 79.94 378 MET B N 1
ATOM 8408 C CA . MET B 1 378 ? -8.922 14.383 35.25 1 79.94 378 MET B CA 1
ATOM 8409 C C . MET B 1 378 ? -8.414 15.422 36.25 1 79.94 378 MET B C 1
ATOM 8411 O O . MET B 1 378 ? -7.312 15.945 36.094 1 79.94 378 MET B O 1
ATOM 8415 N N . ILE B 1 379 ? -9.117 15.75 37.25 1 78.88 379 ILE B N 1
ATOM 8416 C CA . ILE B 1 379 ? -8.758 16.828 38.156 1 78.88 379 ILE B CA 1
ATOM 8417 C C . ILE B 1 379 ? -8.672 16.281 39.594 1 78.88 379 ILE B C 1
ATOM 8419 O O . ILE B 1 379 ? -7.664 16.484 40.281 1 78.88 379 ILE B O 1
ATOM 8423 N N . HIS B 1 380 ? -9.688 15.523 39.844 1 77.94 380 HIS B N 1
ATOM 8424 C CA . HIS B 1 380 ? -9.812 15.125 41.25 1 77.94 380 HIS B CA 1
ATOM 8425 C C . HIS B 1 380 ? -9.156 13.773 41.5 1 77.94 380 HIS B C 1
ATOM 8427 O O . HIS B 1 380 ? -9.328 12.844 40.719 1 77.94 380 HIS B O 1
ATOM 8433 N N . LYS B 1 381 ? -8.266 13.711 42.5 1 71.75 381 LYS B N 1
ATOM 8434 C CA . LYS B 1 381 ? -7.535 12.492 42.812 1 71.75 381 LYS B CA 1
ATOM 8435 C C . LYS B 1 381 ? -8.438 11.469 43.5 1 71.75 381 LYS B C 1
ATOM 8437 O O . LYS B 1 381 ? -8.18 10.266 43.438 1 71.75 381 LYS B O 1
ATOM 8442 N N . ASN B 1 382 ? -9.492 12.047 44.094 1 66.75 382 ASN B N 1
ATOM 8443 C CA . ASN B 1 382 ? -10.375 11.117 44.812 1 66.75 382 ASN B CA 1
ATOM 8444 C C . ASN B 1 382 ? -11.281 10.367 43.812 1 66.75 382 ASN B C 1
ATOM 8446 O O . ASN B 1 382 ? -12.141 10.977 43.188 1 66.75 382 ASN B O 1
ATOM 8450 N N . LYS B 1 383 ? -11.047 9.078 43.562 1 70.06 383 LYS B N 1
ATOM 8451 C CA . LYS B 1 383 ? -11.766 8.203 42.656 1 70.06 383 LYS B CA 1
ATOM 8452 C C . LYS B 1 383 ? -13.062 7.691 43.281 1 70.06 383 LYS B C 1
ATOM 8454 O O . LYS B 1 383 ? -13.773 6.887 42.656 1 70.06 383 LYS B O 1
ATOM 8459 N N . ASP B 1 384 ? -13.453 8.258 44.344 1 79.69 384 ASP B N 1
ATOM 8460 C CA . ASP B 1 384 ? -14.562 7.59 45.031 1 79.69 384 ASP B CA 1
ATOM 8461 C C . ASP B 1 384 ? -15.906 8.102 44.531 1 79.69 384 ASP B C 1
ATOM 8463 O O . ASP B 1 384 ? -16.875 7.344 44.469 1 79.69 384 ASP B O 1
ATOM 8467 N N . ARG B 1 385 ? -15.938 9.398 44.094 1 88.81 385 ARG B N 1
ATOM 8468 C CA . ARG B 1 385 ? -17.219 9.938 43.625 1 88.81 385 ARG B CA 1
ATOM 8469 C C . ARG B 1 385 ? -17.125 10.336 42.156 1 88.81 385 ARG B C 1
ATOM 8471 O O . ARG B 1 385 ? -16.047 10.617 41.656 1 88.81 385 ARG B O 1
ATOM 8478 N N . VAL B 1 386 ? -18.266 10.273 41.5 1 93.25 386 VAL B N 1
ATOM 8479 C CA . VAL B 1 386 ? -18.344 10.648 40.094 1 93.25 386 VAL B CA 1
ATOM 8480 C C . VAL B 1 386 ? -18.562 12.156 40 1 93.25 386 VAL B C 1
ATOM 8482 O O . VAL B 1 386 ? -19.516 12.695 40.562 1 93.25 386 VAL B O 1
ATOM 8485 N N . HIS B 1 387 ? -17.625 12.82 39.406 1 91.38 387 HIS B N 1
ATOM 8486 C CA . HIS B 1 387 ? -17.734 14.25 39.156 1 91.38 387 HIS B CA 1
ATOM 8487 C C . HIS B 1 387 ? -18.172 14.547 37.719 1 91.38 387 HIS B C 1
ATOM 8489 O O . HIS B 1 387 ? -17.734 13.867 36.812 1 91.38 387 HIS B O 1
ATOM 8495 N N . SER B 1 388 ? -18.953 15.57 37.625 1 90.44 388 SER B N 1
ATOM 8496 C CA . SER B 1 388 ? -19.359 15.984 36.281 1 90.44 388 SER B CA 1
ATOM 8497 C C . SER B 1 388 ? -18.188 16.531 35.469 1 90.44 388 SER B C 1
ATOM 8499 O O . SER B 1 388 ? -17.328 17.219 36.031 1 90.44 388 SER B O 1
ATOM 8501 N N . LEU B 1 389 ? -18.062 16.141 34.25 1 88.44 389 LEU B N 1
ATOM 8502 C CA . LEU B 1 389 ? -17.141 16.641 33.219 1 88.44 389 LEU B CA 1
ATOM 8503 C C . LEU B 1 389 ? -15.75 16.047 33.438 1 88.44 389 LEU B C 1
ATOM 8505 O O . LEU B 1 389 ? -15.008 15.875 32.469 1 88.44 389 LEU B O 1
ATOM 8509 N N . THR B 1 390 ? -15.344 15.727 34.656 1 88.25 390 THR B N 1
ATOM 8510 C CA . THR B 1 390 ? -13.945 15.391 34.938 1 88.25 390 THR B CA 1
ATOM 8511 C C . THR B 1 390 ? -13.773 13.883 35.094 1 88.25 390 THR B C 1
ATOM 8513 O O . THR B 1 390 ? -12.703 13.336 34.781 1 88.25 390 THR B O 1
ATOM 8516 N N . THR B 1 391 ? -14.789 13.219 35.531 1 91.25 391 THR B N 1
ATOM 8517 C CA . THR B 1 391 ? -14.672 11.789 35.781 1 91.25 391 THR B CA 1
ATOM 8518 C C . THR B 1 391 ? -14.961 10.992 34.5 1 91.25 391 THR B C 1
ATOM 8520 O O . THR B 1 391 ? -15.93 11.281 33.812 1 91.25 391 THR B O 1
ATOM 8523 N N . ARG B 1 392 ? -14.094 10.102 34.25 1 91.69 392 ARG B N 1
ATOM 8524 C CA . ARG B 1 392 ? -14.328 9.109 33.219 1 91.69 392 ARG B CA 1
ATOM 8525 C C . ARG B 1 392 ? -14.68 7.754 33.812 1 91.69 392 ARG B C 1
ATOM 8527 O O . ARG B 1 392 ? -13.953 7.246 34.688 1 91.69 392 ARG B O 1
ATOM 8534 N N . PHE B 1 393 ? -15.82 7.266 33.406 1 94.06 393 PHE B N 1
ATOM 8535 C CA . PHE B 1 393 ? -16.266 6.008 34 1 94.06 393 PHE B CA 1
ATOM 8536 C C . PHE B 1 393 ? -16.781 5.062 32.906 1 94.06 393 PHE B C 1
ATOM 8538 O O . PHE B 1 393 ? -16.969 5.465 31.766 1 94.06 393 PHE B O 1
ATOM 8545 N N . ARG B 1 394 ? -16.906 3.803 33.281 1 95.56 394 ARG B N 1
ATOM 8546 C CA . ARG B 1 394 ? -17.484 2.756 32.438 1 95.56 394 ARG B CA 1
ATOM 8547 C C . ARG B 1 394 ? -18.781 2.236 33.031 1 95.56 394 ARG B C 1
ATOM 8549 O O . ARG B 1 394 ? -19 2.318 34.25 1 95.56 394 ARG B O 1
ATOM 8556 N N . LEU B 1 395 ? -19.688 1.864 32.219 1 95.88 395 LEU B N 1
ATOM 8557 C CA . LEU B 1 395 ? -20.922 1.228 32.656 1 95.88 395 LEU B CA 1
ATOM 8558 C C . LEU B 1 395 ? -20.938 -0.248 32.281 1 95.88 395 LEU B C 1
ATOM 8560 O O . LEU B 1 395 ? -21.047 -0.585 31.094 1 95.88 395 LEU B O 1
ATOM 8564 N N . ARG B 1 396 ? -20.828 -1.053 33.25 1 95.75 396 ARG B N 1
ATOM 8565 C CA . ARG B 1 396 ? -20.844 -2.498 33.062 1 95.75 396 ARG B CA 1
ATOM 8566 C C . ARG B 1 396 ? -22.219 -3.078 33.344 1 95.75 396 ARG B C 1
ATOM 8568 O O . ARG B 1 396 ? -22.812 -2.822 34.375 1 95.75 396 ARG B O 1
ATOM 8575 N N . HIS B 1 397 ? -22.672 -3.814 32.406 1 95.19 397 HIS B N 1
ATOM 8576 C CA . HIS B 1 397 ? -23.969 -4.465 32.625 1 95.19 397 HIS B CA 1
ATOM 8577 C C . HIS B 1 397 ? -23.891 -5.496 33.75 1 95.19 397 HIS B C 1
ATOM 8579 O O . HIS B 1 397 ? -23 -6.363 33.719 1 95.19 397 HIS B O 1
ATOM 8585 N N . GLN B 1 398 ? -24.734 -5.461 34.625 1 93.06 398 GLN B N 1
ATOM 8586 C CA . GLN B 1 398 ? -24.672 -6.281 35.812 1 93.06 398 GLN B CA 1
ATOM 8587 C C . GLN B 1 398 ? -24.766 -7.766 35.5 1 93.06 398 GLN B C 1
ATOM 8589 O O . GLN B 1 398 ? -24 -8.578 36.031 1 93.06 398 GLN B O 1
ATOM 8594 N N . THR B 1 399 ? -25.562 -8.18 34.594 1 91.94 399 THR B N 1
ATOM 8595 C CA . THR B 1 399 ? -25.844 -9.578 34.312 1 91.94 399 THR B CA 1
ATOM 8596 C C . THR B 1 399 ? -24.922 -10.117 33.219 1 91.94 399 THR B C 1
ATOM 8598 O O . THR B 1 399 ? -24.328 -11.18 33.344 1 91.94 399 THR B O 1
ATOM 8601 N N . LEU B 1 400 ? -24.844 -9.344 32.156 1 92 400 LEU B N 1
ATOM 8602 C CA . LEU B 1 400 ? -24.094 -9.812 31 1 92 400 LEU B CA 1
ATOM 8603 C C . LEU B 1 400 ? -22.609 -9.523 31.156 1 92 400 LEU B C 1
ATOM 8605 O O . LEU B 1 400 ? -21.781 -10.109 30.453 1 92 400 LEU B O 1
ATOM 8609 N N . GLY B 1 401 ? -22.266 -8.539 32.031 1 92.5 401 GLY B N 1
ATOM 8610 C CA . GLY B 1 401 ? -20.875 -8.195 32.25 1 92.5 401 GLY B CA 1
ATOM 8611 C C . GLY B 1 401 ? -20.25 -7.434 31.109 1 92.5 401 GLY B C 1
ATOM 8612 O O . GLY B 1 401 ? -19.031 -7.227 31.094 1 92.5 401 GLY B O 1
ATOM 8613 N N . CYS B 1 402 ? -20.953 -7.129 30.141 1 93.25 402 CYS B N 1
ATOM 8614 C CA . CYS B 1 402 ? -20.469 -6.395 28.984 1 93.25 402 CYS B CA 1
ATOM 8615 C C . CYS B 1 402 ? -20.406 -4.898 29.266 1 93.25 402 CYS B C 1
ATOM 8617 O O . CYS B 1 402 ? -21.016 -4.426 30.25 1 93.25 402 CYS B O 1
ATOM 8619 N N . LEU B 1 403 ? -19.656 -4.145 28.516 1 95.31 403 LEU B N 1
ATOM 8620 C CA . LEU B 1 403 ? -19.469 -2.709 28.719 1 95.31 403 LEU B CA 1
ATOM 8621 C C . LEU B 1 403 ? -20.281 -1.913 27.703 1 95.31 403 LEU B C 1
ATOM 8623 O O . LEU B 1 403 ? -20.312 -2.252 26.516 1 95.31 403 LEU B O 1
ATOM 8627 N N . LEU B 1 404 ? -20.953 -0.881 28.203 1 95.62 404 LEU B N 1
ATOM 8628 C CA . LEU B 1 404 ? -21.625 0.046 27.297 1 95.62 404 LEU B CA 1
ATOM 8629 C C . LEU B 1 404 ? -20.625 0.756 26.406 1 95.62 404 LEU B C 1
ATOM 8631 O O . LEU B 1 404 ? -19.734 1.464 26.891 1 95.62 404 LEU B O 1
ATOM 8635 N N . THR B 1 405 ? -20.75 0.592 25.109 1 94.56 405 THR B N 1
ATOM 8636 C CA . THR B 1 405 ? -19.703 1.062 24.203 1 94.56 405 THR B CA 1
ATOM 8637 C C . THR B 1 405 ? -20.328 1.711 22.969 1 94.56 405 THR B C 1
ATOM 8639 O O . THR B 1 405 ? -21.422 1.317 22.531 1 94.56 405 THR B O 1
ATOM 8642 N N . ALA B 1 406 ? -19.734 2.748 22.484 1 92.31 406 ALA B N 1
ATOM 8643 C CA . ALA B 1 406 ? -20.062 3.387 21.203 1 92.31 406 ALA B CA 1
ATOM 8644 C C . ALA B 1 406 ? -18.797 3.703 20.422 1 92.31 406 ALA B C 1
ATOM 8646 O O . ALA B 1 406 ? -18.109 4.695 20.688 1 92.31 406 ALA B O 1
ATOM 8647 N N . ASP B 1 407 ? -18.438 2.879 19.438 1 85.06 407 ASP B N 1
ATOM 8648 C CA . ASP B 1 407 ? -17.172 3.031 18.719 1 85.06 407 ASP B CA 1
ATOM 8649 C C . ASP B 1 407 ? -17.391 3.756 17.391 1 85.06 407 ASP B C 1
ATOM 8651 O O . ASP B 1 407 ? -16.719 3.453 16.391 1 85.06 407 ASP B O 1
ATOM 8655 N N . ASN B 1 408 ? -18.391 4.637 17.25 1 79.44 408 ASN B N 1
ATOM 8656 C CA . ASN B 1 408 ? -18.688 5.512 16.125 1 79.44 408 ASN B CA 1
ATOM 8657 C C . ASN B 1 408 ? -19.172 4.719 14.906 1 79.44 408 ASN B C 1
ATOM 8659 O O . ASN B 1 408 ? -19.203 5.238 13.797 1 79.44 408 ASN B O 1
ATOM 8663 N N . THR B 1 409 ? -19.5 3.365 15.109 1 85.62 409 THR B N 1
ATOM 8664 C CA . THR B 1 409 ? -20.172 2.598 14.07 1 85.62 409 THR B CA 1
ATOM 8665 C C . THR B 1 409 ? -21.547 3.18 13.766 1 85.62 409 THR B C 1
ATOM 8667 O O . THR B 1 409 ? -22.344 3.398 14.68 1 85.62 409 THR B O 1
ATOM 8670 N N . VAL B 1 410 ? -21.781 3.498 12.445 1 82.69 410 VAL B N 1
ATOM 8671 C CA . VAL B 1 410 ? -23 4.215 12.062 1 82.69 410 VAL B CA 1
ATOM 8672 C C . VAL B 1 410 ? -24.094 3.215 11.688 1 82.69 410 VAL B C 1
ATOM 8674 O O . VAL B 1 410 ? -23.828 2.248 10.969 1 82.69 410 VAL B O 1
ATOM 8677 N N . LEU B 1 411 ? -25.25 3.477 12.258 1 84.25 411 LEU B N 1
ATOM 8678 C CA . LEU B 1 411 ? -26.422 2.656 11.945 1 84.25 411 LEU B CA 1
ATOM 8679 C C . LEU B 1 411 ? -26.984 3.016 10.578 1 84.25 411 LEU B C 1
ATOM 8681 O O . LEU B 1 411 ? -26.797 4.133 10.094 1 84.25 411 LEU B O 1
ATOM 8685 N N . PRO B 1 412 ? -27.594 2.068 9.914 1 77.12 412 PRO B N 1
ATOM 8686 C CA . PRO B 1 412 ? -28.219 2.359 8.625 1 77.12 412 PRO B CA 1
ATOM 8687 C C . PRO B 1 412 ? -29.312 3.422 8.719 1 77.12 412 PRO B C 1
ATOM 8689 O O . PRO B 1 412 ? -29.531 3.988 9.797 1 77.12 412 PRO B O 1
ATOM 8692 N N . ASP B 1 413 ? -30.016 3.734 7.664 1 73.75 413 ASP B N 1
ATOM 8693 C CA . ASP B 1 413 ? -30.984 4.82 7.555 1 73.75 413 ASP B CA 1
ATOM 8694 C C . ASP B 1 413 ? -32.062 4.695 8.617 1 73.75 413 ASP B C 1
ATOM 8696 O O . ASP B 1 413 ? -32.562 5.699 9.133 1 73.75 413 ASP B O 1
ATOM 8700 N N . TRP B 1 414 ? -32.344 3.5 8.93 1 77.62 414 TRP B N 1
ATOM 8701 C CA . TRP B 1 414 ? -33.375 3.33 9.93 1 77.62 414 TRP B CA 1
ATOM 8702 C C . TRP B 1 414 ? -32.938 3.822 11.297 1 77.62 414 TRP B C 1
ATOM 8704 O O . TRP B 1 414 ? -33.75 4.121 12.164 1 77.62 414 TRP B O 1
ATOM 8714 N N . GLY B 1 415 ? -31.703 3.891 11.469 1 85.81 415 GLY B N 1
ATOM 8715 C CA . GLY B 1 415 ? -31.141 4.41 12.711 1 85.81 415 GLY B CA 1
ATOM 8716 C C . GLY B 1 415 ? -30.688 5.852 12.602 1 85.81 415 GLY B C 1
ATOM 8717 O O . GLY B 1 415 ? -29.875 6.309 13.391 1 85.81 415 GLY B O 1
ATOM 8718 N N . PHE B 1 416 ? -31.094 6.5 11.523 1 80.44 416 PHE B N 1
ATOM 8719 C CA . PHE B 1 416 ? -30.859 7.918 11.289 1 80.44 416 PHE B CA 1
ATOM 8720 C C . PHE B 1 416 ? -29.359 8.203 11.141 1 80.44 416 PHE B C 1
ATOM 8722 O O . PHE B 1 416 ? -28.891 9.281 11.508 1 80.44 416 PHE B O 1
ATOM 8729 N N . LYS B 1 417 ? -28.609 7.164 10.844 1 80.19 417 LYS B N 1
ATOM 8730 C CA . LYS B 1 417 ? -27.172 7.258 10.648 1 80.19 417 LYS B CA 1
ATOM 8731 C C . LYS B 1 417 ? -26.469 7.711 11.93 1 80.19 417 LYS B C 1
ATOM 8733 O O . LYS B 1 417 ? -25.453 8.406 11.867 1 80.19 417 LYS B O 1
ATOM 8738 N N . GLN B 1 418 ? -27.125 7.414 13.008 1 86.06 418 GLN B N 1
ATOM 8739 C CA . GLN B 1 418 ? -26.516 7.711 14.297 1 86.06 418 GLN B CA 1
ATOM 8740 C C . GLN B 1 418 ? -25.547 6.598 14.711 1 86.06 418 GLN B C 1
ATOM 8742 O O . GLN B 1 418 ? -25.562 5.516 14.125 1 86.06 418 GLN B O 1
ATOM 8747 N N . ALA B 1 419 ? -24.719 6.961 15.68 1 90.44 419 ALA B N 1
ATOM 8748 C CA . ALA B 1 419 ? -23.719 5.977 16.125 1 90.44 419 ALA B CA 1
ATOM 8749 C C . ALA B 1 419 ? -24.375 4.871 16.938 1 90.44 419 ALA B C 1
ATOM 8751 O O . ALA B 1 419 ? -25.234 5.141 17.797 1 90.44 419 ALA B O 1
ATOM 8752 N N . GLU B 1 420 ? -24.016 3.654 16.641 1 93.06 420 GLU B N 1
ATOM 8753 C CA . GLU B 1 420 ? -24.578 2.51 17.359 1 93.06 420 GLU B CA 1
ATOM 8754 C C . GLU B 1 420 ? -24 2.402 18.766 1 93.06 420 GLU B C 1
ATOM 8756 O O . GLU B 1 420 ? -22.812 2.59 18.969 1 93.06 420 GLU B O 1
ATOM 8761 N N . VAL B 1 421 ? -24.875 2.232 19.703 1 95.38 421 VAL B N 1
ATOM 8762 C CA . VAL B 1 421 ? -24.484 1.892 21.062 1 95.38 421 VAL B CA 1
ATOM 8763 C C . VAL B 1 421 ? -24.703 0.401 21.312 1 95.38 421 VAL B C 1
ATOM 8765 O O . VAL B 1 421 ? -25.797 -0.117 21.062 1 95.38 421 VAL B O 1
ATOM 8768 N N . PHE B 1 422 ? -23.766 -0.258 21.75 1 94.12 422 PHE B N 1
ATOM 8769 C CA . PHE B 1 422 ? -23.875 -1.69 22 1 94.12 422 PHE B CA 1
ATOM 8770 C C . PHE B 1 422 ? -23.141 -2.086 23.266 1 94.12 422 PHE B C 1
ATOM 8772 O O . PHE B 1 422 ? -22.406 -1.276 23.844 1 94.12 422 PHE B O 1
ATOM 8779 N N . CYS B 1 423 ? -23.453 -3.217 23.766 1 94.88 423 CYS B N 1
ATOM 8780 C CA . CYS B 1 423 ? -22.797 -3.773 24.938 1 94.88 423 CYS B CA 1
ATOM 8781 C C . CYS B 1 423 ? -21.656 -4.711 24.531 1 94.88 423 CYS B C 1
ATOM 8783 O O . CYS B 1 423 ? -21.906 -5.828 24.078 1 94.88 423 CYS B O 1
ATOM 8785 N N . ASP B 1 424 ? -20.438 -4.234 24.703 1 91.69 424 ASP B N 1
ATOM 8786 C CA . ASP B 1 424 ? -19.25 -4.949 24.234 1 91.69 424 ASP B CA 1
ATOM 8787 C C . ASP B 1 424 ? -18.797 -5.977 25.266 1 91.69 424 ASP B C 1
ATOM 8789 O O . ASP B 1 424 ? -18.422 -5.609 26.391 1 91.69 424 ASP B O 1
ATOM 8793 N N . PRO B 1 425 ? -18.75 -7.285 24.875 1 86.94 425 PRO B N 1
ATOM 8794 C CA . PRO B 1 425 ? -18.344 -8.305 25.844 1 86.94 425 PRO B CA 1
ATOM 8795 C C . PRO B 1 425 ? -16.828 -8.336 26.062 1 86.94 425 PRO B C 1
ATOM 8797 O O . PRO B 1 425 ? -16.344 -8.93 27.031 1 86.94 425 PRO B O 1
ATOM 8800 N N . ARG B 1 426 ? -16.031 -7.723 25.25 1 76.94 426 ARG B N 1
ATOM 8801 C CA . ARG B 1 426 ? -14.578 -7.699 25.375 1 76.94 426 ARG B CA 1
ATOM 8802 C C . ARG B 1 426 ? -14.141 -6.723 26.469 1 76.94 426 ARG B C 1
ATOM 8804 O O . ARG B 1 426 ? -14.734 -5.656 26.625 1 76.94 426 ARG B O 1
ATOM 8811 N N . GLU B 1 427 ? -13.148 -7.125 27.203 1 71.25 427 GLU B N 1
ATOM 8812 C CA . GLU B 1 427 ? -12.547 -6.207 28.156 1 71.25 427 GLU B CA 1
ATOM 8813 C C . GLU B 1 427 ? -11.531 -5.285 27.484 1 71.25 427 GLU B C 1
ATOM 8815 O O . GLU B 1 427 ? -10.422 -5.703 27.172 1 71.25 427 GLU B O 1
ATOM 8820 N N . THR B 1 428 ? -12.125 -4.176 26.922 1 69.56 428 THR B N 1
ATOM 8821 C CA . THR B 1 428 ? -11.219 -3.287 26.219 1 69.56 428 THR B CA 1
ATOM 8822 C C . THR B 1 428 ? -10.938 -2.029 27.031 1 69.56 428 THR B C 1
ATOM 8824 O O . THR B 1 428 ? -11.797 -1.578 27.797 1 69.56 428 THR B O 1
ATOM 8827 N N . GLY B 1 429 ? -9.703 -1.68 27.172 1 72.69 429 GLY B N 1
ATOM 8828 C CA . GLY B 1 429 ? -9.352 -0.391 27.75 1 72.69 429 GLY B CA 1
ATOM 8829 C C . GLY B 1 429 ? -9.531 0.764 26.781 1 72.69 429 GLY B C 1
ATOM 8830 O O . GLY B 1 429 ? -9.016 1.86 27.016 1 72.69 429 GLY B O 1
ATOM 8831 N N . ASP B 1 430 ? -10.383 0.521 25.859 1 79 430 ASP B N 1
ATOM 8832 C CA . ASP B 1 430 ? -10.578 1.507 24.812 1 79 430 ASP B CA 1
ATOM 8833 C C . ASP B 1 430 ? -11.406 2.691 25.312 1 79 430 ASP B C 1
ATOM 8835 O O . ASP B 1 430 ? -12.273 2.529 26.156 1 79 430 ASP B O 1
ATOM 8839 N N . SER B 1 431 ? -11.133 3.883 24.891 1 86.44 431 SER B N 1
ATOM 8840 C CA . SER B 1 431 ? -11.836 5.105 25.266 1 86.44 431 SER B CA 1
ATOM 8841 C C . SER B 1 431 ? -13.281 5.074 24.797 1 86.44 431 SER B C 1
ATOM 8843 O O . SER B 1 431 ? -14.125 5.809 25.328 1 86.44 431 SER B O 1
ATOM 8845 N N . TYR B 1 432 ? -13.633 4.215 23.906 1 89.75 432 TYR B N 1
ATOM 8846 C CA . TYR B 1 432 ? -14.992 4.16 23.375 1 89.75 432 TYR B CA 1
ATOM 8847 C C . TYR B 1 432 ? -15.93 3.473 24.359 1 89.75 432 TYR B C 1
ATOM 8849 O O . TYR B 1 432 ? -17.156 3.547 24.203 1 89.75 432 TYR B O 1
ATOM 8857 N N . ALA B 1 433 ? -15.422 2.814 25.328 1 93.25 433 ALA B N 1
ATOM 8858 C CA . ALA B 1 433 ? -16.219 2.184 26.375 1 93.25 433 ALA B CA 1
ATOM 8859 C C . ALA B 1 433 ? -16.297 3.07 27.609 1 93.25 433 ALA B C 1
ATOM 8861 O O . ALA B 1 433 ? -16.844 2.666 28.641 1 93.25 433 ALA B O 1
ATOM 8862 N N . MET B 1 434 ? -15.789 4.297 27.547 1 93.19 434 MET B N 1
ATOM 8863 C CA . MET B 1 434 ? -15.797 5.227 28.672 1 93.19 434 MET B CA 1
ATOM 8864 C C . MET B 1 434 ? -16.781 6.367 28.422 1 93.19 434 MET B C 1
ATOM 8866 O O . MET B 1 434 ? -17.016 6.758 27.281 1 93.19 434 MET B O 1
ATOM 8870 N N . TRP B 1 435 ? -17.312 6.832 29.5 1 94.19 435 TRP B N 1
ATOM 8871 C CA . TRP B 1 435 ? -18.328 7.875 29.453 1 94.19 435 TRP B CA 1
ATOM 8872 C C . TRP B 1 435 ? -18.047 8.953 30.5 1 94.19 435 TRP B C 1
ATOM 8874 O O . TRP B 1 435 ? -17.297 8.727 31.453 1 94.19 435 TRP B O 1
ATOM 8884 N N . ASN B 1 436 ? -18.531 10.109 30.375 1 93.12 436 ASN B N 1
ATOM 8885 C CA . ASN B 1 436 ? -18.516 11.18 31.359 1 93.12 436 ASN B CA 1
ATOM 8886 C C . ASN B 1 436 ? -19.844 11.93 31.406 1 93.12 436 ASN B C 1
ATOM 8888 O O . ASN B 1 436 ? -20.594 11.922 30.438 1 93.12 436 ASN B O 1
ATOM 8892 N N . VAL B 1 437 ? -20.141 12.469 32.5 1 93.5 437 VAL B N 1
ATOM 8893 C CA . VAL B 1 437 ? -21.328 13.312 32.656 1 93.5 437 VAL B CA 1
ATOM 8894 C C . VAL B 1 437 ? -21.047 14.703 32.094 1 93.5 437 VAL B C 1
ATOM 8896 O O . VAL B 1 437 ? -20.141 15.398 32.562 1 93.5 437 VAL B O 1
ATOM 8899 N N . GLU B 1 438 ? -21.75 15.086 31.109 1 90.94 438 GLU B N 1
ATOM 8900 C CA . GLU B 1 438 ? -21.516 16.391 30.484 1 90.94 438 GLU B CA 1
ATOM 8901 C C . GLU B 1 438 ? -22.375 17.469 31.141 1 90.94 438 GLU B C 1
ATOM 8903 O O . GLU B 1 438 ? -21.844 18.438 31.703 1 90.94 438 GLU B O 1
ATOM 8908 N N . GLN B 1 439 ? -23.641 17.312 31.062 1 90.81 439 GLN B N 1
ATOM 8909 C CA . GLN B 1 439 ? -24.547 18.219 31.766 1 90.81 439 GLN B CA 1
ATOM 8910 C C . GLN B 1 439 ? -25.141 17.531 33 1 90.81 439 GLN B C 1
ATOM 8912 O O . GLN B 1 439 ? -25.359 16.328 33 1 90.81 439 GLN B O 1
ATOM 8917 N N . HIS B 1 440 ? -25.328 18.328 34 1 93.38 440 HIS B N 1
ATOM 8918 C CA . HIS B 1 440 ? -25.812 17.859 35.281 1 93.38 440 HIS B CA 1
ATOM 8919 C C . HIS B 1 440 ? -26.781 18.844 35.906 1 93.38 440 HIS B C 1
ATOM 8921 O O . HIS B 1 440 ? -26.438 20 36.125 1 93.38 440 HIS B O 1
ATOM 8927 N N . TRP B 1 441 ? -28 18.359 36.125 1 92.44 441 TRP B N 1
ATOM 8928 C CA . TRP B 1 441 ? -29.016 19.172 36.812 1 92.44 441 TRP B CA 1
ATOM 8929 C C . TRP B 1 441 ? -29.484 18.5 38.094 1 92.44 441 TRP B C 1
ATOM 8931 O O . TRP B 1 441 ? -29.828 17.312 38.094 1 92.44 441 TRP B O 1
ATOM 8941 N N . ASN B 1 442 ? -29.344 19.109 39.094 1 91 442 ASN B N 1
ATOM 8942 C CA . ASN B 1 442 ? -29.875 18.703 40.375 1 91 442 ASN B CA 1
ATOM 8943 C C . ASN B 1 442 ? -30.188 19.906 41.25 1 91 442 ASN B C 1
ATOM 8945 O O . ASN B 1 442 ? -29.281 20.594 41.719 1 91 442 ASN B O 1
ATOM 8949 N N . ASP B 1 443 ? -31.438 20.141 41.594 1 86.5 443 ASP B N 1
ATOM 8950 C CA . ASP B 1 443 ? -31.875 21.328 42.344 1 86.5 443 ASP B CA 1
ATOM 8951 C C . ASP B 1 443 ? -31.406 21.281 43.781 1 86.5 443 ASP B C 1
ATOM 8953 O O . ASP B 1 443 ? -31.359 22.328 44.438 1 86.5 443 ASP B O 1
ATOM 8957 N N . GLN B 1 444 ? -31.062 20.172 44.219 1 86.56 444 GLN B N 1
ATOM 8958 C CA . GLN B 1 444 ? -30.656 20.031 45.625 1 86.56 444 GLN B CA 1
ATOM 8959 C C . GLN B 1 444 ? -29.172 20.281 45.812 1 86.56 444 GLN B C 1
ATOM 8961 O O . GLN B 1 444 ? -28.672 20.359 46.938 1 86.56 444 GLN B O 1
ATOM 8966 N N . LEU B 1 445 ? -28.484 20.375 44.719 1 89.44 445 LEU B N 1
ATOM 8967 C CA . LEU B 1 445 ? -27.031 20.516 44.812 1 89.44 445 LEU B CA 1
ATOM 8968 C C . LEU B 1 445 ? -26.594 21.891 44.312 1 89.44 445 LEU B C 1
ATOM 8970 O O . LEU B 1 445 ? -27.141 22.406 43.344 1 89.44 445 LEU B O 1
ATOM 8974 N N . PRO B 1 446 ? -25.594 22.422 44.938 1 86.75 446 PRO B N 1
ATOM 8975 C CA . PRO B 1 446 ? -25.062 23.703 44.469 1 86.75 446 PRO B CA 1
ATOM 8976 C C . PRO B 1 446 ? -24.219 23.578 43.219 1 86.75 446 PRO B C 1
ATOM 8978 O O . PRO B 1 446 ? -23.656 22.5 42.969 1 86.75 446 PRO B O 1
ATOM 8981 N N . PRO B 1 447 ? -24.234 24.688 42.469 1 86.19 447 PRO B N 1
ATOM 8982 C CA . PRO B 1 447 ? -23.328 24.672 41.312 1 86.19 447 PRO B CA 1
ATOM 8983 C C . PRO B 1 447 ? -21.859 24.547 41.719 1 86.19 447 PRO B C 1
ATOM 8985 O O . PRO B 1 447 ? -21.484 24.891 42.844 1 86.19 447 PRO B O 1
ATOM 8988 N N . ALA B 1 448 ? -21.094 24.078 40.844 1 84 448 ALA B N 1
ATOM 8989 C CA . ALA B 1 448 ? -19.672 23.859 41.125 1 84 448 ALA B CA 1
ATOM 8990 C C . ALA B 1 448 ? -18.938 25.188 41.312 1 84 448 ALA B C 1
ATOM 8992 O O . ALA B 1 448 ? -19.328 26.203 40.719 1 84 448 ALA B O 1
ATOM 8993 N N . PRO B 1 449 ? -17.891 25.234 42.219 1 79.81 449 PRO B N 1
ATOM 8994 C CA . PRO B 1 449 ? -17.094 26.453 42.406 1 79.81 449 PRO B CA 1
ATOM 8995 C C . PRO B 1 449 ? -16.391 26.875 41.094 1 79.81 449 PRO B C 1
ATOM 8997 O O . PRO B 1 449 ? -16.203 26.047 40.188 1 79.81 449 PRO B O 1
ATOM 9000 N N . PRO B 1 450 ? -15.945 28.156 41.281 1 69.06 450 PRO B N 1
ATOM 9001 C CA . PRO B 1 450 ? -15.227 28.688 40.125 1 69.06 450 PRO B CA 1
ATOM 9002 C C . PRO B 1 450 ? -13.898 27.969 39.875 1 69.06 450 PRO B C 1
ATOM 9004 O O . PRO B 1 450 ? -13.258 27.5 40.812 1 69.06 450 PRO B O 1
ATOM 9007 N N . ASN B 1 451 ? -13.531 27.312 38.781 1 71.5 451 ASN B N 1
ATOM 9008 C CA . ASN B 1 451 ? -12.273 26.688 38.375 1 71.5 451 ASN B CA 1
ATOM 9009 C C . ASN B 1 451 ? -12.32 25.172 38.5 1 71.5 451 ASN B C 1
ATOM 9011 O O . ASN B 1 451 ? -11.289 24.5 38.438 1 71.5 451 ASN B O 1
ATOM 9015 N N . ALA B 1 452 ? -13.422 24.797 39 1 75.81 452 ALA B N 1
ATOM 9016 C CA . ALA B 1 452 ? -13.547 23.344 39.156 1 75.81 452 ALA B CA 1
ATOM 9017 C C . ALA B 1 452 ? -13.328 22.625 37.812 1 75.81 452 ALA B C 1
ATOM 9019 O O . ALA B 1 452 ? -12.945 21.453 37.812 1 75.81 452 ALA B O 1
ATOM 9020 N N . TYR B 1 453 ? -13.469 23.453 36.812 1 77.69 453 TYR B N 1
ATOM 9021 C CA . TYR B 1 453 ? -13.461 22.781 35.531 1 77.69 453 TYR B CA 1
ATOM 9022 C C . TYR B 1 453 ? -12.336 23.312 34.656 1 77.69 453 TYR B C 1
ATOM 9024 O O . TYR B 1 453 ? -12.461 23.375 33.438 1 77.69 453 TYR B O 1
ATOM 9032 N N . ARG B 1 454 ? -11.203 23.641 35.25 1 79.75 454 ARG B N 1
ATOM 9033 C CA . ARG B 1 454 ? -10.078 24.141 34.438 1 79.75 454 ARG B CA 1
ATOM 9034 C C . ARG B 1 454 ? -9.469 23.031 33.594 1 79.75 454 ARG B C 1
ATOM 9036 O O . ARG B 1 454 ? -9.242 21.922 34.094 1 79.75 454 ARG B O 1
ATOM 9043 N N . SER B 1 455 ? -9.297 23.359 32.312 1 83 455 SER B N 1
ATOM 9044 C CA . SER B 1 455 ? -8.703 22.406 31.375 1 83 455 SER B CA 1
ATOM 9045 C C . SER B 1 455 ? -7.266 22.781 31.016 1 83 455 SER B C 1
ATOM 9047 O O . SER B 1 455 ? -7.012 23.891 30.531 1 83 455 SER B O 1
ATOM 9049 N N . PRO B 1 456 ? -6.352 21.922 31.312 1 87.12 456 PRO B N 1
ATOM 9050 C CA . PRO B 1 456 ? -4.953 22.234 31 1 87.12 456 PRO B CA 1
ATOM 9051 C C . PRO B 1 456 ? -4.699 22.328 29.5 1 87.12 456 PRO B C 1
ATOM 9053 O O . PRO B 1 456 ? -5.336 21.625 28.703 1 87.12 456 PRO B O 1
ATOM 9056 N N . PHE B 1 457 ? -3.713 23.188 29.094 1 92.5 457 PHE B N 1
ATOM 9057 C CA . PHE B 1 457 ? -3.41 23.453 27.703 1 92.5 457 PHE B CA 1
ATOM 9058 C C . PHE B 1 457 ? -2.988 22.188 26.969 1 92.5 457 PHE B C 1
ATOM 9060 O O . PHE B 1 457 ? -3.484 21.906 25.875 1 92.5 457 PHE B O 1
ATOM 9067 N N . TRP B 1 458 ? -2.049 21.453 27.578 1 93.62 458 TRP B N 1
ATOM 9068 C CA . TRP B 1 458 ? -1.461 20.312 26.891 1 93.62 458 TRP B CA 1
ATOM 9069 C C . TRP B 1 458 ? -2.516 19.25 26.594 1 93.62 458 TRP B C 1
ATOM 9071 O O . TRP B 1 458 ? -2.451 18.562 25.578 1 93.62 458 TRP B O 1
ATOM 9081 N N . ARG B 1 459 ? -3.463 19.125 27.422 1 87.12 459 ARG B N 1
ATOM 9082 C CA . ARG B 1 459 ? -4.555 18.188 27.172 1 87.12 459 ARG B CA 1
ATOM 9083 C C . ARG B 1 459 ? -5.422 18.656 26 1 87.12 459 ARG B C 1
ATOM 9085 O O . ARG B 1 459 ? -5.777 17.875 25.125 1 87.12 459 ARG B O 1
ATOM 9092 N N . ASN B 1 460 ? -5.762 19.953 26.141 1 91.69 460 ASN B N 1
ATOM 9093 C CA . ASN B 1 460 ? -6.543 20.516 25.047 1 91.69 460 ASN B CA 1
ATOM 9094 C C . ASN B 1 460 ? -5.805 20.406 23.703 1 91.69 460 ASN B C 1
ATOM 9096 O O . ASN B 1 460 ? -6.414 20.109 22.672 1 91.69 460 ASN B O 1
ATOM 9100 N N . PHE B 1 461 ? -4.477 20.672 23.844 1 95.44 461 PHE B N 1
ATOM 9101 C CA . PHE B 1 461 ? -3.621 20.594 22.656 1 95.44 461 PHE B CA 1
ATOM 9102 C C . PHE B 1 461 ? -3.65 19.203 22.062 1 95.44 461 PHE B C 1
ATOM 9104 O O . PHE B 1 461 ? -3.859 19.031 20.859 1 95.44 461 PHE B O 1
ATOM 9111 N N . ILE B 1 462 ? -3.496 18.172 22.812 1 92.81 462 ILE B N 1
ATOM 9112 C CA . ILE B 1 462 ? -3.475 16.781 22.359 1 92.81 462 ILE B CA 1
ATOM 9113 C C . ILE B 1 462 ? -4.859 16.375 21.844 1 92.81 462 ILE B C 1
ATOM 9115 O O . ILE B 1 462 ? -4.988 15.758 20.797 1 92.81 462 ILE B O 1
ATOM 9119 N N . ASP B 1 463 ? -5.895 16.781 22.547 1 88 463 ASP B N 1
ATOM 9120 C CA . ASP B 1 463 ? -7.262 16.453 22.156 1 88 463 ASP B CA 1
ATOM 9121 C C . ASP B 1 463 ? -7.59 17.016 20.781 1 88 463 ASP B C 1
ATOM 9123 O O . ASP B 1 463 ? -8.172 16.312 19.938 1 88 463 ASP B O 1
ATOM 9127 N N . LEU B 1 464 ? -7.223 18.234 20.625 1 93.31 464 LEU B N 1
ATOM 9128 C CA . LEU B 1 464 ? -7.531 18.875 19.359 1 93.31 464 LEU B CA 1
ATOM 9129 C C . LEU B 1 464 ? -6.75 18.219 18.219 1 93.31 464 LEU B C 1
ATOM 9131 O O . LEU B 1 464 ? -7.297 17.984 17.141 1 93.31 464 LEU B O 1
ATOM 9135 N N . ASN B 1 465 ? -5.48 17.938 18.422 1 94.94 465 ASN B N 1
ATOM 9136 C CA . ASN B 1 465 ? -4.676 17.281 17.406 1 94.94 465 ASN B CA 1
ATOM 9137 C C . ASN B 1 465 ? -5.223 15.891 17.062 1 94.94 465 ASN B C 1
ATOM 9139 O O . ASN B 1 465 ? -5.25 15.508 15.891 1 94.94 465 ASN B O 1
ATOM 9143 N N . VAL B 1 466 ? -5.645 15.18 18.016 1 88.81 466 VAL B N 1
ATOM 9144 C CA . VAL B 1 466 ? -6.215 13.852 17.797 1 88.81 466 VAL B CA 1
ATOM 9145 C C . VAL B 1 466 ? -7.531 13.977 17.031 1 88.81 466 VAL B C 1
ATOM 9147 O O . VAL B 1 466 ? -7.801 13.203 16.109 1 88.81 466 VAL B O 1
ATOM 9150 N N . ALA B 1 467 ? -8.336 14.93 17.469 1 86 467 ALA B N 1
ATOM 9151 C CA . ALA B 1 467 ? -9.594 15.164 16.766 1 86 467 ALA B CA 1
ATOM 9152 C C . ALA B 1 467 ? -9.344 15.5 15.297 1 86 467 ALA B C 1
ATOM 9154 O O . ALA B 1 467 ? -10.039 15 14.406 1 86 467 ALA B O 1
ATOM 9155 N N . MET B 1 468 ? -8.375 16.328 15.094 1 92.31 468 MET B N 1
ATOM 9156 C CA . MET B 1 468 ? -8.016 16.703 13.734 1 92.31 468 MET B CA 1
ATOM 9157 C C . MET B 1 468 ? -7.566 15.484 12.93 1 92.31 468 MET B C 1
ATOM 9159 O O . MET B 1 468 ? -7.977 15.312 11.781 1 92.31 468 MET B O 1
ATOM 9163 N N . TRP B 1 469 ? -6.746 14.688 13.539 1 89.62 469 TRP B N 1
ATOM 9164 C CA . TRP B 1 469 ? -6.234 13.477 12.891 1 89.62 469 TRP B CA 1
ATOM 9165 C C . TRP B 1 469 ? -7.371 12.531 12.531 1 89.62 469 TRP B C 1
ATOM 9167 O O . TRP B 1 469 ? -7.426 12.008 11.414 1 89.62 469 TRP B O 1
ATOM 9177 N N . THR B 1 470 ? -8.258 12.32 13.398 1 79 470 THR B N 1
ATOM 9178 C CA . THR B 1 470 ? -9.391 11.422 13.203 1 79 470 THR B CA 1
ATOM 9179 C C . THR B 1 470 ? -10.297 11.922 12.086 1 79 470 THR B C 1
ATOM 9181 O O . THR B 1 470 ? -10.734 11.148 11.227 1 79 470 THR B O 1
ATOM 9184 N N . ALA B 1 471 ? -10.523 13.172 12.156 1 81 471 ALA B N 1
ATOM 9185 C CA . ALA B 1 471 ? -11.375 13.766 11.133 1 81 471 ALA B CA 1
ATOM 9186 C C . ALA B 1 471 ? -10.711 13.695 9.758 1 81 471 ALA B C 1
ATOM 9188 O O . ALA B 1 471 ? -11.383 13.453 8.75 1 81 471 ALA B O 1
ATOM 9189 N N . ASN B 1 472 ? -9.484 13.938 9.742 1 85 472 ASN B N 1
ATOM 9190 C CA . ASN B 1 472 ? -8.734 13.875 8.492 1 85 472 ASN B CA 1
ATOM 9191 C C . ASN B 1 472 ? -8.766 12.477 7.887 1 85 472 ASN B C 1
ATOM 9193 O O . ASN B 1 472 ? -8.922 12.328 6.676 1 85 472 ASN B O 1
ATOM 9197 N N . ASN B 1 473 ? -8.648 11.477 8.672 1 77.69 473 ASN B N 1
ATOM 9198 C CA . ASN B 1 473 ? -8.633 10.086 8.219 1 77.69 473 ASN B CA 1
ATOM 9199 C C . ASN B 1 473 ? -10.016 9.633 7.754 1 77.69 473 ASN B C 1
ATOM 9201 O O . ASN B 1 473 ? -10.133 8.664 7.004 1 77.69 473 ASN B O 1
ATOM 9205 N N . ALA B 1 474 ? -10.984 10.336 8.148 1 68.44 474 ALA B N 1
ATOM 9206 C CA . ALA B 1 474 ? -12.359 9.977 7.816 1 68.44 474 ALA B CA 1
ATOM 9207 C C . ALA B 1 474 ? -12.758 10.539 6.457 1 68.44 474 ALA B C 1
ATOM 9209 O O . ALA B 1 474 ? -13.828 10.211 5.93 1 68.44 474 ALA B O 1
ATOM 9210 N N . LEU B 1 475 ? -11.906 11.391 5.91 1 75.38 475 LEU B N 1
ATOM 9211 C CA . LEU B 1 475 ? -12.219 11.969 4.605 1 75.38 475 LEU B CA 1
ATOM 9212 C C . LEU B 1 475 ? -11.93 10.969 3.488 1 75.38 475 LEU B C 1
ATOM 9214 O O . LEU B 1 475 ? -10.977 11.148 2.723 1 75.38 475 LEU B O 1
ATOM 9218 N N . ILE B 1 476 ? -12.742 9.891 3.324 1 70.5 476 ILE B N 1
ATOM 9219 C CA . ILE B 1 476 ? -12.602 8.859 2.305 1 70.5 476 ILE B CA 1
ATOM 9220 C C . ILE B 1 476 ? -13.57 9.125 1.158 1 70.5 476 ILE B C 1
ATOM 9222 O O . ILE B 1 476 ? -14.633 9.727 1.36 1 70.5 476 ILE B O 1
ATOM 9226 N N . PRO B 1 477 ? -13.148 8.766 -0.042 1 65.94 477 PRO B N 1
ATOM 9227 C CA . PRO B 1 477 ? -14.055 8.961 -1.177 1 65.94 477 PRO B CA 1
ATOM 9228 C C . PRO B 1 477 ? -15.391 8.242 -1.003 1 65.94 477 PRO B C 1
ATOM 9230 O O . PRO B 1 477 ? -15.422 7.113 -0.507 1 65.94 477 PRO B O 1
ATOM 9233 N N . ASP B 1 478 ? -16.406 9.039 -1.071 1 58.16 478 ASP B N 1
ATOM 9234 C CA . ASP B 1 478 ? -17.719 8.422 -1.029 1 58.16 478 ASP B CA 1
ATOM 9235 C C . ASP B 1 478 ? -18.016 7.645 -2.312 1 58.16 478 ASP B C 1
ATOM 9237 O O . ASP B 1 478 ? -18.078 8.227 -3.396 1 58.16 478 ASP B O 1
ATOM 9241 N N . VAL B 1 479 ? -18.156 6.383 -2.205 1 56.56 479 VAL B N 1
ATOM 9242 C CA . VAL B 1 479 ? -18.344 5.488 -3.34 1 56.56 479 VAL B CA 1
ATOM 9243 C C . VAL B 1 479 ? -19.688 5.801 -4.016 1 56.56 479 VAL B C 1
ATOM 9245 O O . VAL B 1 479 ? -19.812 5.66 -5.234 1 56.56 479 VAL B O 1
ATOM 9248 N N . ASP B 1 480 ? -20.625 6.41 -3.232 1 50.12 480 ASP B N 1
ATOM 9249 C CA . ASP B 1 480 ? -21.969 6.598 -3.764 1 50.12 480 ASP B CA 1
ATOM 9250 C C . ASP B 1 480 ? -22.125 7.977 -4.402 1 50.12 480 ASP B C 1
ATOM 9252 O O . ASP B 1 480 ? -23.094 8.227 -5.121 1 50.12 480 ASP B O 1
ATOM 9256 N N . LYS B 1 481 ? -21.172 8.844 -4.113 1 53.09 481 LYS B N 1
ATOM 9257 C CA . LYS B 1 481 ? -21.281 10.203 -4.637 1 53.09 481 LYS B CA 1
ATOM 9258 C C . LYS B 1 481 ? -20.172 10.5 -5.637 1 53.09 481 LYS B C 1
ATOM 9260 O O . LYS B 1 481 ? -19 10.297 -5.34 1 53.09 481 LYS B O 1
ATOM 9265 N N . VAL B 1 482 ? -20.609 10.766 -6.789 1 55.19 482 VAL B N 1
ATOM 9266 C CA . VAL B 1 482 ? -19.641 11.227 -7.777 1 55.19 482 VAL B CA 1
ATOM 9267 C C . VAL B 1 482 ? -19.156 12.625 -7.418 1 55.19 482 VAL B C 1
ATOM 9269 O O . VAL B 1 482 ? -19.953 13.578 -7.422 1 55.19 482 VAL B O 1
ATOM 9272 N N . ASP B 1 483 ? -18.016 12.703 -6.758 1 65.88 483 ASP B N 1
ATOM 9273 C CA . ASP B 1 483 ? -17.406 14.008 -6.531 1 65.88 483 ASP B CA 1
ATOM 9274 C C . ASP B 1 483 ? -16.703 14.508 -7.789 1 65.88 483 ASP B C 1
ATOM 9276 O O . ASP B 1 483 ? -15.586 14.078 -8.102 1 65.88 483 ASP B O 1
ATOM 9280 N N . LEU B 1 484 ? -17.281 15.445 -8.469 1 66.56 484 LEU B N 1
ATOM 9281 C CA . LEU B 1 484 ? -16.781 15.961 -9.734 1 66.56 484 LEU B CA 1
ATOM 9282 C C . LEU B 1 484 ? -15.508 16.766 -9.523 1 66.56 484 LEU B C 1
ATOM 9284 O O . LEU B 1 484 ? -14.75 17.016 -10.477 1 66.56 484 LEU B O 1
ATOM 9288 N N . LEU B 1 485 ? -15.281 17.094 -8.305 1 79.06 485 LEU B N 1
ATOM 9289 C CA . LEU B 1 485 ? -14.125 17.938 -8.031 1 79.06 485 LEU B CA 1
ATOM 9290 C C . LEU B 1 485 ? -12.898 17.078 -7.699 1 79.06 485 LEU B C 1
ATOM 9292 O O . LEU B 1 485 ? -11.773 17.578 -7.742 1 79.06 485 LEU B O 1
ATOM 9296 N N . ALA B 1 486 ? -13.172 15.875 -7.363 1 84.25 486 ALA B N 1
ATOM 9297 C CA . ALA B 1 486 ? -12.078 14.992 -6.98 1 84.25 486 ALA B CA 1
ATOM 9298 C C . ALA B 1 486 ? -11.281 14.539 -8.203 1 84.25 486 ALA B C 1
ATOM 9300 O O . ALA B 1 486 ? -11.797 14.547 -9.32 1 84.25 486 ALA B O 1
ATOM 9301 N N . SER B 1 487 ? -9.992 14.414 -8.031 1 89.44 487 SER B N 1
ATOM 9302 C CA . SER B 1 487 ? -9.125 13.93 -9.094 1 89.44 487 SER B CA 1
ATOM 9303 C C . SER B 1 487 ? -8.062 12.977 -8.555 1 89.44 487 SER B C 1
ATOM 9305 O O . SER B 1 487 ? -7.766 12.984 -7.359 1 89.44 487 SER B O 1
ATOM 9307 N N . SER B 1 488 ? -7.543 12.172 -9.477 1 89.5 488 SER B N 1
ATOM 9308 C CA . SER B 1 488 ? -6.504 11.211 -9.109 1 89.5 488 SER B CA 1
ATOM 9309 C C . SER B 1 488 ? -5.113 11.781 -9.375 1 89.5 488 SER B C 1
ATOM 9311 O O . SER B 1 488 ? -4.922 12.57 -10.297 1 89.5 488 SER B O 1
ATOM 9313 N N . PRO B 1 489 ? -4.145 11.312 -8.562 1 93.81 489 PRO B N 1
ATOM 9314 C CA . PRO B 1 489 ? -2.783 11.844 -8.703 1 93.81 489 PRO B CA 1
ATOM 9315 C C . PRO B 1 489 ? -2.197 11.602 -10.086 1 93.81 489 PRO B C 1
ATOM 9317 O O . PRO B 1 489 ? -1.368 12.383 -10.562 1 93.81 489 PRO B O 1
ATOM 9320 N N . LEU B 1 490 ? -2.584 10.641 -10.805 1 91.88 490 LEU B N 1
ATOM 9321 C CA . LEU B 1 490 ? -2.045 10.336 -12.125 1 91.88 490 LEU B CA 1
ATOM 9322 C C . LEU B 1 490 ? -2.445 11.398 -13.141 1 91.88 490 LEU B C 1
ATOM 9324 O O . LEU B 1 490 ? -1.76 11.594 -14.141 1 91.88 490 LEU B O 1
ATOM 9328 N N . GLU B 1 491 ? -3.418 12.156 -12.859 1 92.31 491 GLU B N 1
ATOM 9329 C CA . GLU B 1 491 ? -3.971 13.125 -13.797 1 92.31 491 GLU B CA 1
ATOM 9330 C C . GLU B 1 491 ? -3.281 14.484 -13.664 1 92.31 491 GLU B C 1
ATOM 9332 O O . GLU B 1 491 ? -3.369 15.32 -14.562 1 92.31 491 GLU B O 1
ATOM 9337 N N . TRP B 1 492 ? -2.6 14.734 -12.641 1 95.88 492 TRP B N 1
ATOM 9338 C CA . TRP B 1 492 ? -2.17 16.078 -12.281 1 95.88 492 TR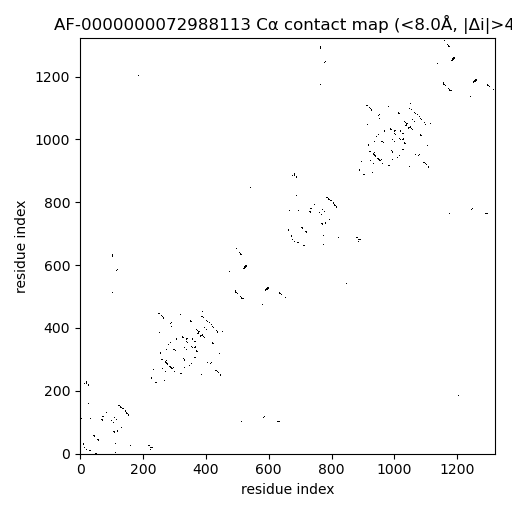P B CA 1
ATOM 9339 C C . TRP B 1 492 ? -1.01 16.531 -13.156 1 95.88 492 TRP B C 1
ATOM 9341 O O . TRP B 1 492 ? -1.083 17.594 -13.789 1 95.88 492 TRP B O 1
ATOM 9351 N N . PRO B 1 493 ? 0.049 15.672 -13.312 1 95.69 493 PRO B N 1
ATOM 9352 C CA . PRO B 1 493 ? 1.214 16.188 -14.039 1 95.69 493 PRO B CA 1
ATOM 9353 C C . PRO B 1 493 ? 0.933 16.391 -15.523 1 95.69 493 PRO B C 1
ATOM 9355 O O . PRO B 1 493 ? 1.551 17.25 -16.156 1 95.69 493 PRO B O 1
ATOM 9358 N N . MET B 1 494 ? -0.006 15.734 -16.062 1 95.12 494 MET B N 1
ATOM 9359 C CA . MET B 1 494 ? -0.279 15.789 -17.5 1 95.12 494 MET B CA 1
ATOM 9360 C C . MET B 1 494 ? -1.376 16.812 -17.797 1 95.12 494 MET B C 1
ATOM 9362 O O . MET B 1 494 ? -1.79 16.953 -18.953 1 95.12 494 MET B O 1
ATOM 9366 N N . VAL B 1 495 ? -1.841 17.5 -16.844 1 95.69 495 VAL B N 1
ATOM 9367 C CA . VAL B 1 495 ? -2.854 18.547 -17 1 95.69 495 VAL B CA 1
ATOM 9368 C C . VAL B 1 495 ? -4.094 17.969 -17.672 1 95.69 495 VAL B C 1
ATOM 9370 O O . VAL B 1 495 ? -4.582 18.516 -18.672 1 95.69 495 VAL B O 1
ATOM 9373 N N . THR B 1 496 ? -4.516 16.828 -17.203 1 93.44 496 THR B N 1
ATOM 9374 C CA . THR B 1 496 ? -5.68 16.203 -17.797 1 93.44 496 THR B CA 1
ATOM 9375 C C . THR B 1 496 ? -6.957 16.609 -17.078 1 93.44 496 THR B C 1
ATOM 9377 O O . THR B 1 496 ? -8.062 16.344 -17.562 1 93.44 496 THR B O 1
ATOM 9380 N N . VAL B 1 497 ? -6.734 17.297 -15.977 1 92 497 VAL B N 1
ATOM 9381 C CA . VAL B 1 497 ? -7.906 17.656 -15.188 1 92 497 VAL B CA 1
ATOM 9382 C C . VAL B 1 497 ? -7.805 19.125 -14.742 1 92 497 VAL B C 1
ATOM 9384 O O . VAL B 1 497 ? -6.703 19.656 -14.578 1 92 497 VAL B O 1
ATOM 9387 N N . GLY B 1 498 ? -8.922 19.766 -14.742 1 92.06 498 GLY B N 1
ATOM 9388 C CA . GLY B 1 498 ? -9.117 21.094 -14.156 1 92.06 498 GLY B CA 1
ATOM 9389 C C . GLY B 1 498 ? -10.266 21.141 -13.164 1 92.06 498 GLY B C 1
ATOM 9390 O O . GLY B 1 498 ? -10.844 20.109 -12.828 1 92.06 498 GLY B O 1
ATOM 9391 N N . LEU B 1 499 ? -10.414 22.359 -12.625 1 92.06 499 LEU B N 1
ATOM 9392 C CA . LEU B 1 499 ? -11.438 22.438 -11.594 1 92.06 499 LEU B CA 1
ATOM 9393 C C . LEU B 1 499 ? -12.227 23.75 -11.727 1 92.06 499 LEU B C 1
ATOM 9395 O O . LEU B 1 499 ? -11.641 24.828 -11.789 1 92.06 499 LEU B O 1
ATOM 9399 N N . ARG B 1 500 ? -13.578 23.578 -11.867 1 91.31 500 ARG B N 1
ATOM 9400 C CA . ARG B 1 500 ? -14.453 24.734 -11.812 1 91.31 500 ARG B CA 1
ATOM 9401 C C . ARG B 1 500 ? -14.531 25.297 -10.391 1 91.31 500 ARG B C 1
ATOM 9403 O O . ARG B 1 500 ? -14.953 24.594 -9.469 1 91.31 500 ARG B O 1
ATOM 9410 N N . MET B 1 501 ? -14.18 26.547 -10.219 1 92.69 501 MET B N 1
ATOM 9411 C CA . MET B 1 501 ? -14.055 27.094 -8.867 1 92.69 501 MET B CA 1
ATOM 9412 C C . MET B 1 501 ? -15.344 27.781 -8.438 1 92.69 501 MET B C 1
ATOM 9414 O O . MET B 1 501 ? -15.461 28.234 -7.293 1 92.69 501 MET B O 1
ATOM 9418 N N . CYS B 1 502 ? -16.219 27.969 -9.344 1 90.75 502 CYS B N 1
ATOM 9419 C CA . CYS B 1 502 ? -17.5 28.609 -9.039 1 90.75 502 CYS B CA 1
ATOM 9420 C C . CYS B 1 502 ? -18.578 28.188 -10.023 1 90.75 502 CYS B C 1
ATOM 9422 O O . CYS B 1 502 ? -18.375 27.234 -10.789 1 90.75 502 CYS B O 1
ATOM 9424 N N . GLY B 1 503 ? -19.75 28.797 -9.844 1 86.12 503 GLY B N 1
ATOM 9425 C CA . GLY B 1 503 ? -20.859 28.484 -10.75 1 86.12 503 GLY B CA 1
ATOM 9426 C C . GLY B 1 503 ? -20.578 28.875 -12.188 1 86.12 503 GLY B C 1
ATOM 9427 O O . GLY B 1 503 ? -19.703 29.719 -12.453 1 86.12 503 GLY B O 1
ATOM 9428 N N . TRP B 1 504 ? -21.266 28.328 -13.133 1 89 504 TRP B N 1
ATOM 9429 C CA . TRP B 1 504 ? -20.969 28.484 -14.555 1 89 504 TRP B CA 1
ATOM 9430 C C . TRP B 1 504 ? -22.109 29.203 -15.273 1 89 504 TRP B C 1
ATOM 9432 O O . TRP B 1 504 ? -22.312 29 -16.469 1 89 504 TRP B O 1
ATOM 9442 N N . GLY B 1 505 ? -22.719 30.062 -14.57 1 87.12 505 GLY B N 1
ATOM 9443 C CA . GLY B 1 505 ? -23.812 30.844 -15.141 1 87.12 505 GLY B CA 1
ATOM 9444 C C . GLY B 1 505 ? -23.328 31.984 -16.016 1 87.12 505 GLY B C 1
ATOM 9445 O O . GLY B 1 505 ? -22.234 32.5 -15.82 1 87.12 505 GLY B O 1
ATOM 9446 N N . ASP B 1 506 ? -24.203 32.5 -16.844 1 90.06 506 ASP B N 1
ATOM 9447 C CA . ASP B 1 506 ? -23.828 33.531 -17.844 1 90.06 506 ASP B CA 1
ATOM 9448 C C . ASP B 1 506 ? -23.609 34.875 -17.188 1 90.06 506 ASP B C 1
ATOM 9450 O O . ASP B 1 506 ? -22.859 35.719 -17.688 1 90.06 506 ASP B O 1
ATOM 9454 N N . LYS B 1 507 ? -24.172 35.125 -16.109 1 87.81 507 LYS B N 1
ATOM 9455 C CA . LYS B 1 507 ? -24.109 36.469 -15.492 1 87.81 507 LYS B CA 1
ATOM 9456 C C . LYS B 1 507 ? -23 36.531 -14.438 1 87.81 507 LYS B C 1
ATOM 9458 O O . LYS B 1 507 ? -22.641 37.594 -13.977 1 87.81 507 LYS B O 1
ATOM 9463 N N . GLU B 1 508 ? -22.469 35.406 -14.086 1 89.44 508 GLU B N 1
ATOM 9464 C CA . GLU B 1 508 ? -21.438 35.344 -13.055 1 89.44 508 GLU B CA 1
ATOM 9465 C C . GLU B 1 508 ? -20.047 35.312 -13.664 1 89.44 508 GLU B C 1
ATOM 9467 O O . GLU B 1 508 ? -19.875 34.812 -14.781 1 89.44 508 GLU B O 1
ATOM 9472 N N . ILE B 1 509 ? -19.094 35.969 -13.023 1 92.44 509 ILE B N 1
ATOM 9473 C CA . ILE B 1 509 ? -17.688 35.812 -13.422 1 92.44 509 ILE B CA 1
ATOM 9474 C C . ILE B 1 509 ? -17.188 34.438 -13.031 1 92.44 509 ILE B C 1
ATOM 9476 O O . ILE B 1 509 ? -17.359 34 -11.891 1 92.44 509 ILE B O 1
ATOM 9480 N N . LYS B 1 510 ? -16.547 33.75 -14.031 1 94 510 LYS B N 1
ATOM 9481 C CA . LYS B 1 510 ? -16.141 32.375 -13.828 1 94 510 LYS B CA 1
ATOM 9482 C C . LYS B 1 510 ? -14.625 32.25 -13.688 1 94 510 LYS B C 1
ATOM 9484 O O . LYS B 1 510 ? -13.875 33 -14.312 1 94 510 LYS B O 1
ATOM 9489 N N . TYR B 1 511 ? -14.203 31.391 -12.82 1 95.12 511 TYR B N 1
ATOM 9490 C CA . TYR B 1 511 ? -12.789 31.078 -12.648 1 95.12 511 TYR B CA 1
ATOM 9491 C C . TYR B 1 511 ? -12.539 29.578 -12.781 1 95.12 511 TYR B C 1
ATOM 9493 O O . TYR B 1 511 ? -13.336 28.766 -12.305 1 95.12 511 TYR B O 1
ATOM 9501 N N . TYR B 1 512 ? -11.523 29.234 -13.477 1 95.12 512 TYR B N 1
ATOM 9502 C CA . TYR B 1 512 ? -11.164 27.844 -13.719 1 95.12 512 TYR B CA 1
ATOM 9503 C C . TYR B 1 512 ? -9.727 27.562 -13.289 1 95.12 512 TYR B C 1
ATOM 9505 O O . TYR B 1 512 ? -8.805 28.297 -13.664 1 95.12 512 TYR B O 1
ATOM 9513 N N . LEU B 1 513 ? -9.578 26.578 -12.453 1 96.25 513 LEU B N 1
ATOM 9514 C CA . LEU B 1 513 ? -8.25 26.203 -11.969 1 96.25 513 LEU B CA 1
ATOM 9515 C C . LEU B 1 513 ? -7.57 25.234 -12.93 1 96.25 513 LEU B C 1
ATOM 9517 O O . LEU B 1 513 ? -8 24.094 -13.062 1 96.25 513 LEU B O 1
ATOM 9521 N N . LEU B 1 514 ? -6.609 25.688 -13.578 1 96.25 514 LEU B N 1
ATOM 9522 C CA . LEU B 1 514 ? -5.844 24.922 -14.547 1 96.25 514 LEU B CA 1
ATOM 9523 C C . LEU B 1 514 ? -4.406 25.422 -14.625 1 96.25 514 LEU B C 1
ATOM 9525 O O . LEU B 1 514 ? -4.16 26.625 -14.586 1 96.25 514 LEU B O 1
ATOM 9529 N N . GLY B 1 515 ? -3.5 24.5 -14.656 1 96.94 515 GLY B N 1
ATOM 9530 C CA . GLY B 1 515 ? -2.107 24.906 -14.797 1 96.94 515 GLY B CA 1
ATOM 9531 C C . GLY B 1 515 ? -1.729 25.25 -16.219 1 96.94 515 GLY B C 1
ATOM 9532 O O . GLY B 1 515 ? -2.426 24.875 -17.172 1 96.94 515 GLY B O 1
ATOM 9533 N N . ASN B 1 516 ? -0.717 26.109 -16.391 1 98.31 516 ASN B N 1
ATOM 9534 C CA . ASN B 1 516 ? -0.121 26.312 -17.703 1 98.31 516 ASN B CA 1
ATOM 9535 C C . ASN B 1 516 ? 0.442 25.016 -18.281 1 98.31 516 ASN B C 1
ATOM 9537 O O . ASN B 1 516 ? 1.44 24.484 -17.781 1 98.31 516 ASN B O 1
ATOM 9541 N N . PRO B 1 517 ? -0.206 24.484 -19.344 1 97.88 517 PRO B N 1
ATOM 9542 C CA . PRO B 1 517 ? 0.185 23.172 -19.844 1 97.88 517 PRO B CA 1
ATOM 9543 C C . PRO B 1 517 ? 1.668 23.094 -20.188 1 97.88 517 PRO B C 1
ATOM 9545 O O . PRO B 1 517 ? 2.318 22.078 -19.922 1 97.88 517 PRO B O 1
ATOM 9548 N N . ILE B 1 518 ? 2.236 24.109 -20.75 1 98.38 518 ILE B N 1
ATOM 9549 C CA . ILE B 1 518 ? 3.635 24.094 -21.156 1 98.38 518 ILE B CA 1
ATOM 9550 C C . ILE B 1 518 ? 4.535 24 -19.938 1 98.38 518 ILE B C 1
ATOM 9552 O O . ILE B 1 518 ? 5.496 23.219 -19.922 1 98.38 518 ILE B O 1
ATOM 9556 N N . VAL B 1 519 ? 4.223 24.734 -18.906 1 98.69 519 VAL B N 1
ATOM 9557 C CA . VAL B 1 519 ? 5.004 24.719 -17.672 1 98.69 519 VAL B CA 1
ATOM 9558 C C . VAL B 1 519 ? 4.934 23.328 -17.047 1 98.69 519 VAL B C 1
ATOM 9560 O O . VAL B 1 519 ? 5.957 22.75 -16.656 1 98.69 519 VAL B O 1
ATOM 9563 N N . TRP B 1 520 ? 3.777 22.75 -16.969 1 98.62 520 TRP B N 1
ATOM 9564 C CA . TRP B 1 520 ? 3.566 21.469 -16.312 1 98.62 520 TRP B CA 1
ATOM 9565 C C . TRP B 1 520 ? 4.207 20.344 -17.094 1 98.62 520 TRP B C 1
ATOM 9567 O O . TRP B 1 520 ? 4.875 19.469 -16.516 1 98.62 520 TRP B O 1
ATOM 9577 N N . TRP B 1 521 ? 4.039 20.344 -18.453 1 98.31 521 TRP B N 1
ATOM 9578 C CA . TRP B 1 521 ? 4.609 19.312 -19.297 1 98.31 521 TRP B CA 1
ATOM 9579 C C . TRP B 1 521 ? 6.133 19.359 -19.266 1 98.31 521 TRP B C 1
ATOM 9581 O O . TRP B 1 521 ? 6.793 18.312 -19.188 1 98.31 521 TRP B O 1
ATOM 9591 N N . LEU B 1 522 ? 6.656 20.547 -19.297 1 98.5 522 LEU B N 1
ATOM 9592 C CA . LEU B 1 522 ? 8.109 20.688 -19.219 1 98.5 522 LEU B CA 1
ATOM 9593 C C . LEU B 1 522 ? 8.617 20.219 -17.859 1 98.5 522 LEU B C 1
ATOM 9595 O O . LEU B 1 522 ? 9.68 19.578 -17.781 1 98.5 522 LEU B O 1
ATOM 9599 N N . SER B 1 523 ? 7.875 20.469 -16.844 1 98.62 523 SER B N 1
ATOM 9600 C CA . SER B 1 523 ? 8.289 20.141 -15.477 1 98.62 523 SER B CA 1
ATOM 9601 C C . SER B 1 523 ? 8.344 18.625 -15.273 1 98.62 523 SER B C 1
ATOM 9603 O O . SER B 1 523 ? 9.336 18.109 -14.758 1 98.62 523 SER B O 1
ATOM 9605 N N . ILE B 1 524 ? 7.328 17.906 -15.695 1 98.31 524 ILE B N 1
ATOM 9606 C CA . ILE B 1 524 ? 7.324 16.453 -15.516 1 98.31 524 ILE B CA 1
ATOM 9607 C C . ILE B 1 524 ? 8.375 15.82 -16.422 1 98.31 524 ILE B C 1
ATOM 9609 O O . ILE B 1 524 ? 9.031 14.844 -16.031 1 98.31 524 ILE B O 1
ATOM 9613 N N . SER B 1 525 ? 8.516 16.344 -17.625 1 98.5 525 SER B N 1
ATOM 9614 C CA . SER B 1 525 ? 9.547 15.852 -18.531 1 98.5 525 SER B CA 1
ATOM 9615 C C . SER B 1 525 ? 10.945 16.047 -17.938 1 98.5 525 SER B C 1
ATOM 9617 O O . SER B 1 525 ? 11.82 15.203 -18.109 1 98.5 525 SER B O 1
ATOM 9619 N N . ALA B 1 526 ? 11.102 17.141 -17.281 1 98.75 526 ALA B N 1
ATOM 9620 C CA . ALA B 1 526 ? 12.406 17.422 -16.672 1 98.75 526 ALA B CA 1
ATOM 9621 C C . ALA B 1 526 ? 12.734 16.438 -15.562 1 98.75 526 ALA B C 1
ATOM 9623 O O . ALA B 1 526 ? 13.891 16.047 -15.391 1 98.75 526 ALA B O 1
ATOM 9624 N N . ILE B 1 527 ? 11.75 16.062 -14.773 1 98.62 527 ILE B N 1
ATOM 9625 C CA . ILE B 1 527 ? 11.961 15.07 -13.734 1 98.62 527 ILE B CA 1
ATOM 9626 C C . ILE B 1 527 ? 12.414 13.758 -14.367 1 98.62 527 ILE B C 1
ATOM 9628 O O . ILE B 1 527 ? 13.383 13.148 -13.914 1 98.62 527 ILE B O 1
ATOM 9632 N N . LEU B 1 528 ? 11.758 13.367 -15.43 1 98.12 528 LEU B N 1
ATOM 9633 C CA . LEU B 1 528 ? 12.109 12.133 -16.125 1 98.12 528 LEU B CA 1
ATOM 9634 C C . LEU B 1 528 ? 13.5 12.242 -16.75 1 98.12 528 LEU B C 1
ATOM 9636 O O . LEU B 1 528 ? 14.289 11.297 -16.672 1 98.12 528 LEU B O 1
ATOM 9640 N N . LEU B 1 529 ? 13.758 13.398 -17.297 1 98.31 529 LEU B N 1
ATOM 9641 C CA . LEU B 1 529 ? 15.055 13.633 -17.922 1 98.31 529 LEU B CA 1
ATOM 9642 C C . LEU B 1 529 ? 16.172 13.602 -16.891 1 98.31 529 LEU B C 1
ATOM 9644 O O . LEU B 1 529 ? 17.281 13.117 -17.172 1 98.31 529 LEU B O 1
ATOM 9648 N N . PHE B 1 530 ? 15.953 14.172 -15.727 1 98.5 530 PHE B N 1
ATOM 9649 C CA . PHE B 1 530 ? 16.953 14.133 -14.664 1 98.5 530 PHE B CA 1
ATOM 9650 C C . PHE B 1 530 ? 17.281 12.688 -14.289 1 98.5 530 PHE B C 1
ATOM 9652 O O . PHE B 1 530 ? 18.453 12.336 -14.141 1 98.5 530 PHE B O 1
ATOM 9659 N N . CYS B 1 531 ? 16.203 11.852 -14.109 1 98.19 531 CYS B N 1
ATOM 9660 C CA . CYS B 1 531 ? 16.406 10.445 -13.773 1 98.19 531 CYS B CA 1
ATOM 9661 C C . CYS B 1 531 ? 17.219 9.742 -14.859 1 98.19 531 CYS B C 1
ATOM 9663 O O . CYS B 1 531 ? 18.156 9.016 -14.562 1 98.19 531 CYS B O 1
ATOM 9665 N N . LEU B 1 532 ? 16.875 10.016 -16.125 1 97.94 532 LEU B N 1
ATOM 9666 C CA . LEU B 1 532 ? 17.578 9.406 -17.266 1 97.94 532 LEU B CA 1
ATOM 9667 C C . LEU B 1 532 ? 19.031 9.859 -17.312 1 97.94 532 LEU B C 1
ATOM 9669 O O . LEU B 1 532 ? 19.938 9.039 -17.469 1 97.94 532 LEU B O 1
ATOM 9673 N N . THR B 1 533 ? 19.234 11.18 -17.156 1 97.75 533 THR B N 1
ATOM 9674 C CA . THR B 1 533 ? 20.578 11.75 -17.203 1 97.75 533 THR B CA 1
ATOM 9675 C C . THR B 1 533 ? 21.438 11.211 -16.078 1 97.75 533 THR B C 1
ATOM 9677 O O . THR B 1 533 ? 22.594 10.828 -16.297 1 97.75 533 THR B O 1
ATOM 9680 N N . THR B 1 534 ? 20.906 11.172 -14.875 1 97.5 534 THR B N 1
ATOM 9681 C CA . THR B 1 534 ? 21.641 10.641 -13.734 1 97.5 534 THR B CA 1
ATOM 9682 C C . THR B 1 534 ? 21.984 9.164 -13.945 1 97.5 534 THR B C 1
ATOM 9684 O O . THR B 1 534 ? 23.109 8.742 -13.672 1 97.5 534 THR B O 1
ATOM 9687 N N . GLY B 1 535 ? 20.984 8.43 -14.508 1 96.62 535 GLY B N 1
ATOM 9688 C CA . GLY B 1 535 ? 21.25 7.039 -14.844 1 96.62 535 GLY B CA 1
ATOM 9689 C C . GLY B 1 535 ? 22.375 6.867 -15.844 1 96.62 535 GLY B C 1
ATOM 9690 O O . GLY B 1 535 ? 23.266 6.027 -15.656 1 96.62 535 GLY B O 1
ATOM 9691 N N . ILE B 1 536 ? 22.453 7.676 -16.859 1 96.69 536 ILE B N 1
ATOM 9692 C CA . ILE B 1 536 ? 23.484 7.617 -17.891 1 96.69 536 ILE B CA 1
ATOM 9693 C C . ILE B 1 536 ? 24.844 7.953 -17.297 1 96.69 536 ILE B C 1
ATOM 9695 O O . ILE B 1 536 ? 25.828 7.262 -17.562 1 96.69 536 ILE B O 1
ATOM 9699 N N . TYR B 1 537 ? 24.875 9.016 -16.469 1 96.5 537 TYR B N 1
ATOM 9700 C CA . TYR B 1 537 ? 26.141 9.383 -15.828 1 96.5 537 TYR B CA 1
ATOM 9701 C C . TYR B 1 537 ? 26.656 8.266 -14.93 1 96.5 537 TYR B C 1
ATOM 9703 O O . TYR B 1 537 ? 27.844 7.969 -14.922 1 96.5 537 TYR B O 1
ATOM 9711 N N . MET B 1 53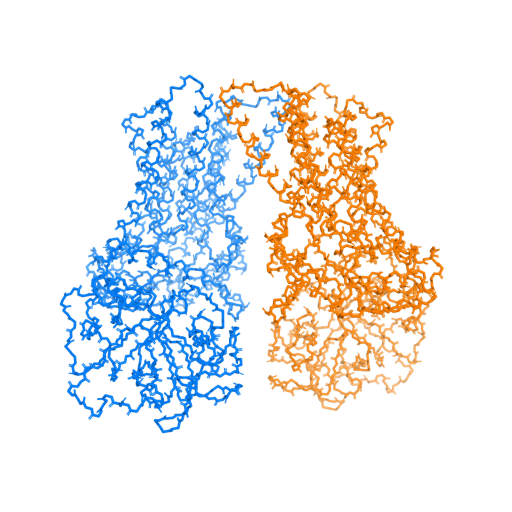8 ? 25.781 7.57 -14.195 1 94.94 538 MET B N 1
ATOM 9712 C CA . MET B 1 538 ? 26.188 6.488 -13.305 1 94.94 538 MET B CA 1
ATOM 9713 C C . MET B 1 538 ? 26.703 5.293 -14.094 1 94.94 538 MET B C 1
ATOM 9715 O O . MET B 1 538 ? 27.672 4.656 -13.695 1 94.94 538 MET B O 1
ATOM 9719 N N . VAL B 1 539 ? 26.031 4.949 -15.227 1 94.44 539 VAL B N 1
ATOM 9720 C CA . VAL B 1 539 ? 26.469 3.857 -16.094 1 94.44 539 VAL B CA 1
ATOM 9721 C C . VAL B 1 539 ? 27.844 4.168 -16.672 1 94.44 539 VAL B C 1
ATOM 9723 O O . VAL B 1 539 ? 28.719 3.299 -16.719 1 94.44 539 VAL B O 1
ATOM 9726 N N . ARG B 1 540 ? 28.062 5.434 -17.062 1 95.38 540 ARG B N 1
ATOM 9727 C CA . ARG B 1 540 ? 29.344 5.852 -17.625 1 95.38 540 ARG B CA 1
ATOM 9728 C C . ARG B 1 540 ? 30.422 5.883 -16.547 1 95.38 540 ARG B C 1
ATOM 9730 O O . ARG B 1 540 ? 31.562 5.477 -16.797 1 95.38 540 ARG B O 1
ATOM 9737 N N . MET B 1 541 ? 30.047 6.27 -15.383 1 93.81 541 MET B N 1
ATOM 9738 C CA . MET B 1 541 ? 30.984 6.273 -14.266 1 93.81 541 MET B CA 1
ATOM 9739 C C . MET B 1 541 ? 31.422 4.855 -13.922 1 93.81 541 MET B C 1
ATOM 9741 O O . MET B 1 541 ? 32.594 4.621 -13.578 1 93.81 541 MET B O 1
ATOM 9745 N N . GLN B 1 542 ? 30.453 3.943 -14.023 1 92.06 542 GLN B N 1
ATOM 9746 C CA . GLN B 1 542 ? 30.766 2.545 -13.75 1 92.06 542 GLN B CA 1
ATOM 9747 C C . GLN B 1 542 ? 31.797 2.008 -14.742 1 92.06 542 GLN B C 1
ATOM 9749 O O . GLN B 1 542 ? 32.594 1.136 -14.406 1 92.06 542 GLN B O 1
ATOM 9754 N N . ARG B 1 543 ? 31.906 2.609 -15.953 1 92.62 543 ARG B N 1
ATOM 9755 C CA . ARG B 1 543 ? 32.875 2.254 -16.969 1 92.62 543 ARG B CA 1
ATOM 9756 C C . ARG B 1 543 ? 34.125 3.15 -16.891 1 92.62 543 ARG B C 1
ATOM 9758 O O . ARG B 1 543 ? 34.938 3.189 -17.828 1 92.62 543 ARG B O 1
ATOM 9765 N N . SER B 1 544 ? 34.219 4.012 -15.836 1 91.69 544 SER B N 1
ATOM 9766 C CA . SER B 1 544 ? 35.344 4.895 -15.555 1 91.69 544 SER B CA 1
ATOM 9767 C C . SER B 1 544 ? 35.438 6.008 -16.594 1 91.69 544 SER B C 1
ATOM 9769 O O . SER B 1 544 ? 36.531 6.422 -16.953 1 91.69 544 SER B O 1
ATOM 9771 N N . ILE B 1 545 ? 34.281 6.301 -17.156 1 92.88 545 ILE B N 1
ATOM 9772 C CA . ILE B 1 545 ? 34.219 7.469 -18.031 1 92.88 545 ILE B CA 1
ATOM 9773 C C . ILE B 1 545 ? 33.906 8.711 -17.203 1 92.88 545 ILE B C 1
ATOM 9775 O O . ILE B 1 545 ? 32.906 8.758 -16.5 1 92.88 545 ILE B O 1
ATOM 9779 N N . VAL B 1 546 ? 34.719 9.703 -17.203 1 90.5 546 VAL B N 1
ATOM 9780 C CA . VAL B 1 546 ? 34.531 10.891 -16.375 1 90.5 546 VAL B CA 1
ATOM 9781 C C . VAL B 1 546 ? 34 12.047 -17.219 1 90.5 546 VAL B C 1
ATOM 9783 O O . VAL B 1 546 ? 34.75 12.648 -18 1 90.5 546 VAL B O 1
ATOM 9786 N N . ASP B 1 547 ? 32.75 12.367 -17.094 1 90.62 547 ASP B N 1
ATOM 9787 C CA . ASP B 1 547 ? 32.094 13.414 -17.859 1 90.62 547 ASP B CA 1
ATOM 9788 C C . ASP B 1 547 ? 32.312 14.781 -17.219 1 90.62 547 ASP B C 1
ATOM 9790 O O . ASP B 1 547 ? 32.281 15.805 -17.906 1 90.62 547 ASP B O 1
ATOM 9794 N N . MET B 1 548 ? 32.469 14.82 -15.859 1 93.12 548 MET B N 1
ATOM 9795 C CA . MET B 1 548 ? 32.656 16.078 -15.148 1 93.12 548 MET B CA 1
ATOM 9796 C C . MET B 1 548 ? 33.5 15.883 -13.891 1 93.12 548 MET B C 1
ATOM 9798 O O . MET B 1 548 ? 33.719 14.75 -13.469 1 93.12 548 MET B O 1
ATOM 9802 N N . THR B 1 549 ? 33.938 17 -13.328 1 93.62 549 THR B N 1
ATOM 9803 C CA . THR B 1 549 ? 34.75 16.922 -12.117 1 93.62 549 THR B CA 1
ATOM 9804 C C . THR B 1 549 ? 33.906 16.469 -10.922 1 93.62 549 THR B C 1
ATOM 9806 O O . THR B 1 549 ? 32.688 16.469 -10.992 1 93.62 549 THR B O 1
ATOM 9809 N N . GLN B 1 550 ? 34.562 16.047 -9.906 1 93.81 550 GLN B N 1
ATOM 9810 C CA . GLN B 1 550 ? 33.844 15.578 -8.711 1 93.81 550 GLN B CA 1
ATOM 9811 C C . GLN B 1 550 ? 33.031 16.688 -8.078 1 93.81 550 GLN B C 1
ATOM 9813 O O . GLN B 1 550 ? 31.922 16.438 -7.574 1 93.81 550 GLN B O 1
ATOM 9818 N N . ILE B 1 551 ? 33.531 17.906 -8.117 1 93.75 551 ILE B N 1
ATOM 9819 C CA . ILE B 1 551 ? 32.812 19.047 -7.547 1 93.75 551 ILE B CA 1
ATOM 9820 C C . ILE B 1 551 ? 31.547 19.328 -8.344 1 93.75 551 ILE B C 1
ATOM 9822 O O . ILE B 1 551 ? 30.5 19.578 -7.773 1 93.75 551 ILE B O 1
ATOM 9826 N N . GLN B 1 552 ? 31.656 19.172 -9.664 1 94.62 552 GLN B N 1
ATOM 9827 C CA . GLN B 1 552 ? 30.516 19.391 -10.539 1 94.62 552 GLN B CA 1
ATOM 9828 C C . GLN B 1 552 ? 29.469 18.297 -10.352 1 94.62 552 GLN B C 1
ATOM 9830 O O . GLN B 1 552 ? 28.266 18.578 -10.336 1 94.62 552 GLN B O 1
ATOM 9835 N N . TRP B 1 553 ? 29.984 17.109 -10.211 1 95.62 553 TRP B N 1
ATOM 9836 C CA . TRP B 1 553 ? 29.078 15.984 -10 1 95.62 553 TRP B CA 1
ATOM 9837 C C . TRP B 1 553 ? 28.312 16.141 -8.68 1 95.62 553 TRP B C 1
ATOM 9839 O O . TRP B 1 553 ? 27.094 15.945 -8.633 1 95.62 553 TRP B O 1
ATOM 9849 N N . ASN B 1 554 ? 29.047 16.531 -7.629 1 95.19 554 ASN B N 1
ATOM 9850 C CA . ASN B 1 554 ? 28.438 16.703 -6.32 1 95.19 554 ASN B CA 1
ATOM 9851 C C . ASN B 1 554 ? 27.375 17.797 -6.34 1 95.19 554 ASN B C 1
ATOM 9853 O O . ASN B 1 554 ? 26.328 17.672 -5.703 1 95.19 554 ASN B O 1
ATOM 9857 N N . HIS B 1 555 ? 27.672 18.812 -7.043 1 96.19 555 HIS B N 1
ATOM 9858 C CA . HIS B 1 555 ? 26.719 19.906 -7.16 1 96.19 555 HIS B CA 1
ATOM 9859 C C . HIS B 1 555 ? 25.484 19.484 -7.953 1 96.19 555 HIS B C 1
ATOM 9861 O O . HIS B 1 555 ? 24.359 19.766 -7.551 1 96.19 555 HIS B O 1
ATOM 9867 N N . PHE B 1 556 ? 25.734 18.781 -9.109 1 97.5 556 PHE B N 1
ATOM 9868 C CA . PHE B 1 556 ? 24.641 18.281 -9.938 1 97.5 556 PHE B CA 1
ATOM 9869 C C . PHE B 1 556 ? 23.719 17.375 -9.125 1 97.5 556 PHE B C 1
ATOM 9871 O O . PHE B 1 556 ? 22.5 17.516 -9.18 1 97.5 556 PHE B O 1
ATOM 9878 N N . LEU B 1 557 ? 24.328 16.5 -8.359 1 96.81 557 LEU B N 1
ATOM 9879 C CA . LEU B 1 557 ? 23.562 15.539 -7.582 1 96.81 557 LEU B CA 1
ATOM 9880 C C . LEU B 1 557 ? 22.844 16.234 -6.426 1 96.81 557 LEU B C 1
ATOM 9882 O O . LEU B 1 557 ? 21.703 15.883 -6.102 1 96.81 557 LEU B O 1
ATOM 9886 N N . TYR B 1 558 ? 23.5 17.219 -5.805 1 97.44 558 TYR B N 1
ATOM 9887 C CA . TYR B 1 558 ? 22.875 17.938 -4.707 1 97.44 558 TYR B CA 1
ATOM 9888 C C . TYR B 1 558 ? 21.594 18.641 -5.172 1 97.44 558 TYR B C 1
ATOM 9890 O O . TYR B 1 558 ? 20.516 18.438 -4.605 1 97.44 558 TYR B O 1
ATOM 9898 N N . VAL B 1 559 ? 21.719 19.406 -6.199 1 98.56 559 VAL B N 1
ATOM 9899 C CA . VAL B 1 559 ? 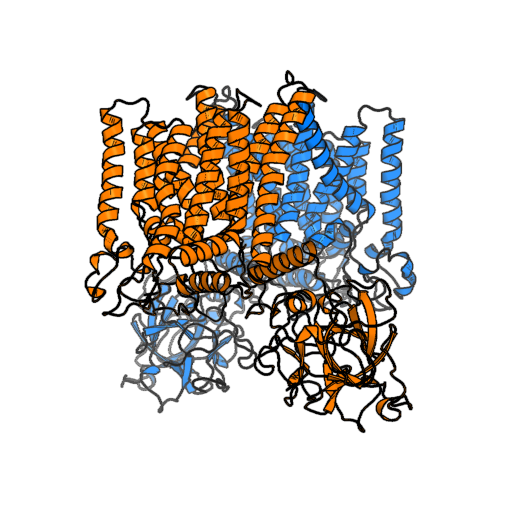20.578 20.188 -6.676 1 98.56 559 VAL B CA 1
ATOM 9900 C C . VAL B 1 559 ? 19.5 19.266 -7.234 1 98.56 559 VAL B C 1
ATOM 9902 O O . VAL B 1 559 ? 18.344 19.359 -6.848 1 98.56 559 VAL B O 1
ATOM 9905 N N . GLY B 1 560 ? 19.938 18.344 -8.133 1 98.44 560 GLY B N 1
ATOM 9906 C CA . GLY B 1 560 ? 19 17.422 -8.758 1 98.44 560 GLY B CA 1
ATOM 9907 C C . GLY B 1 560 ? 18.266 16.547 -7.766 1 98.44 560 GLY B C 1
ATOM 9908 O O . GLY B 1 560 ? 17.047 16.375 -7.855 1 98.44 560 GLY B O 1
ATOM 9909 N N . ARG B 1 561 ? 19 15.992 -6.863 1 97.62 561 ARG B N 1
ATOM 9910 C CA . ARG B 1 561 ? 18.391 15.102 -5.879 1 97.62 561 ARG B CA 1
ATOM 9911 C C . ARG B 1 561 ? 17.453 15.859 -4.949 1 97.62 561 ARG B C 1
ATOM 9913 O O . ARG B 1 561 ? 16.406 15.344 -4.555 1 97.62 561 ARG B O 1
ATOM 9920 N N . THR B 1 562 ? 17.828 17.062 -4.508 1 98.56 562 THR B N 1
ATOM 9921 C CA . THR B 1 562 ? 16.969 17.875 -3.641 1 98.56 562 THR B CA 1
ATOM 9922 C C . THR B 1 562 ? 15.648 18.188 -4.324 1 98.56 562 THR B C 1
ATOM 9924 O O . THR B 1 562 ? 14.586 18.031 -3.725 1 98.56 562 THR B O 1
ATOM 9927 N N . LEU B 1 563 ? 15.727 18.547 -5.594 1 98.88 563 LEU B N 1
ATOM 9928 C CA . LEU B 1 563 ? 14.516 18.891 -6.344 1 98.88 563 LEU B CA 1
ATOM 9929 C C . LEU B 1 563 ? 13.688 17.641 -6.621 1 98.88 563 LEU B C 1
ATOM 9931 O O . LEU B 1 563 ? 12.461 17.672 -6.512 1 98.88 563 LEU B O 1
ATOM 9935 N N . PHE B 1 564 ? 14.352 16.562 -6.973 1 98.56 564 PHE B N 1
ATOM 9936 C CA . PHE B 1 564 ? 13.648 15.32 -7.23 1 98.56 564 PHE B CA 1
ATOM 9937 C C . PHE B 1 564 ? 12.938 14.828 -5.973 1 98.56 564 PHE B C 1
ATOM 9939 O O . PHE B 1 564 ? 11.766 14.445 -6.02 1 98.56 564 PHE B O 1
ATOM 9946 N N . LEU B 1 565 ? 13.711 14.797 -4.832 1 98.5 565 LEU B N 1
ATOM 9947 C CA . LEU B 1 565 ? 13.141 14.344 -3.574 1 98.5 565 LEU B CA 1
ATOM 9948 C C . LEU B 1 565 ? 12.008 15.266 -3.125 1 98.5 565 LEU B C 1
ATOM 9950 O O . LEU B 1 565 ? 11.031 14.805 -2.531 1 98.5 565 LEU B O 1
ATOM 9954 N N . GLY B 1 566 ? 12.172 16.578 -3.326 1 98.69 566 GLY B N 1
ATOM 9955 C CA . GLY B 1 566 ? 11.078 17.484 -3.045 1 98.69 566 GLY B CA 1
ATOM 9956 C C . GLY B 1 566 ? 9.805 17.156 -3.801 1 98.69 566 GLY B C 1
ATOM 9957 O O . GLY B 1 566 ? 8.727 17.094 -3.213 1 98.69 566 GLY B O 1
ATOM 9958 N N . TRP B 1 567 ? 9.961 16.922 -5.094 1 98.62 567 TRP B N 1
ATOM 9959 C CA . TRP B 1 567 ? 8.836 16.531 -5.934 1 98.62 567 TRP B CA 1
ATOM 9960 C C . TRP B 1 567 ? 8.266 15.18 -5.488 1 98.62 567 TRP B C 1
ATOM 9962 O O . TRP B 1 567 ? 7.055 15.031 -5.34 1 98.62 567 TRP B O 1
ATOM 9972 N N . PHE B 1 568 ? 9.125 14.188 -5.246 1 98.06 568 PHE B N 1
ATOM 9973 C CA . PHE B 1 568 ? 8.742 12.82 -4.891 1 98.06 568 PHE B CA 1
ATOM 9974 C C . PHE B 1 568 ? 7.957 12.805 -3.584 1 98.06 568 PHE B C 1
ATOM 9976 O O . PHE B 1 568 ? 6.895 12.18 -3.502 1 98.06 568 PHE B O 1
ATOM 9983 N N . LEU B 1 569 ? 8.445 13.484 -2.592 1 98.25 569 LEU B N 1
ATOM 9984 C CA . LEU B 1 569 ? 7.84 13.484 -1.266 1 98.25 569 LEU B CA 1
ATOM 9985 C C . LEU B 1 569 ? 6.496 14.211 -1.282 1 98.25 569 LEU B C 1
ATOM 9987 O O . LEU B 1 569 ? 5.582 13.852 -0.538 1 98.25 569 LEU B O 1
ATOM 9991 N N . HIS B 1 570 ? 6.34 15.188 -2.184 1 98.31 570 HIS B N 1
ATOM 9992 C CA . HIS B 1 570 ? 5.109 15.969 -2.225 1 98.31 570 HIS B CA 1
ATOM 9993 C C . HIS B 1 570 ? 4.129 15.398 -3.244 1 98.31 570 HIS B C 1
ATOM 9995 O O . HIS B 1 570 ? 3.072 15.984 -3.49 1 98.31 570 HIS B O 1
ATOM 10001 N N . TYR B 1 571 ? 4.488 14.281 -3.902 1 97.38 571 TYR B N 1
ATOM 10002 C CA . TYR B 1 571 ? 3.619 13.766 -4.953 1 97.38 571 TYR B CA 1
ATOM 10003 C C . TYR B 1 571 ? 3.273 12.297 -4.703 1 97.38 571 TYR B C 1
ATOM 10005 O O . TYR B 1 571 ? 2.098 11.938 -4.609 1 97.38 571 TYR B O 1
ATOM 10013 N N . ILE B 1 572 ? 4.207 11.461 -4.387 1 96.19 572 ILE B N 1
ATOM 10014 C CA . ILE B 1 572 ? 4.062 10.008 -4.41 1 96.19 572 ILE B CA 1
ATOM 10015 C C . ILE B 1 572 ? 3.168 9.555 -3.258 1 96.19 572 ILE B C 1
ATOM 10017 O O . ILE B 1 572 ? 2.363 8.633 -3.41 1 96.19 572 ILE B O 1
ATOM 10021 N N . PRO B 1 573 ? 3.242 10.148 -2.113 1 94 573 PRO B N 1
ATOM 10022 C CA . PRO B 1 573 ? 2.391 9.703 -1.012 1 94 573 PRO B CA 1
ATOM 10023 C C . PRO B 1 573 ? 0.903 9.75 -1.357 1 94 573 PRO B C 1
ATOM 10025 O O . PRO B 1 573 ? 0.106 9.008 -0.779 1 94 573 PRO B O 1
ATOM 10028 N N . PHE B 1 574 ? 0.483 10.555 -2.262 1 94.06 574 PHE B N 1
ATOM 10029 C CA . PHE B 1 574 ? -0.93 10.703 -2.594 1 94.06 574 PHE B CA 1
ATOM 10030 C C . PHE B 1 574 ? -1.443 9.461 -3.32 1 94.06 574 PHE B C 1
ATOM 10032 O O . PHE B 1 574 ? -2.654 9.258 -3.436 1 94.06 574 PHE B O 1
ATOM 10039 N N . PHE B 1 575 ? -0.538 8.586 -3.781 1 90.44 575 PHE B N 1
ATOM 10040 C CA . PHE B 1 575 ? -0.94 7.336 -4.41 1 90.44 575 PHE B CA 1
ATOM 10041 C C . PHE B 1 575 ? -1.342 6.305 -3.357 1 90.44 575 PHE B C 1
ATOM 10043 O O . PHE B 1 575 ? -2.084 5.367 -3.652 1 90.44 575 PHE B O 1
ATOM 10050 N N . ILE B 1 576 ? -0.826 6.422 -2.174 1 84.56 576 ILE B N 1
ATOM 10051 C CA . ILE B 1 576 ? -1.031 5.406 -1.145 1 84.56 576 ILE B CA 1
ATOM 10052 C C . ILE B 1 576 ? -2.061 5.902 -0.131 1 84.56 576 ILE B C 1
ATOM 10054 O O . ILE B 1 576 ? -2.684 5.102 0.571 1 84.56 576 ILE B O 1
ATOM 10058 N N . MET B 1 577 ? -2.322 7.164 -0.142 1 82.12 577 MET B N 1
ATOM 10059 C CA . MET B 1 577 ? -3.275 7.719 0.816 1 82.12 577 MET B CA 1
ATOM 10060 C C . MET B 1 577 ? -4.707 7.352 0.437 1 82.12 577 MET B C 1
ATOM 10062 O O . MET B 1 577 ? -5.062 7.355 -0.743 1 82.12 577 MET B O 1
ATOM 10066 N N . GLY B 1 578 ? -5.512 6.859 1.236 1 76.06 578 GLY B N 1
ATOM 10067 C CA . GLY B 1 578 ? -6.887 6.449 1 1 76.06 578 GLY B CA 1
ATOM 10068 C C . GLY B 1 578 ? -7.879 7.59 1.114 1 76.06 578 GLY B C 1
ATOM 10069 O O . GLY B 1 578 ? -9.086 7.359 1.191 1 76.06 578 GLY B O 1
ATOM 10070 N N . ARG B 1 579 ? -7.398 8.805 1.106 1 81.62 579 ARG B N 1
ATOM 10071 C CA . ARG B 1 579 ? -8.297 9.953 1.217 1 81.62 579 ARG B CA 1
ATOM 10072 C C . ARG B 1 579 ? -8.617 10.531 -0.157 1 81.62 579 ARG B C 1
ATOM 10074 O O . ARG B 1 579 ? -7.984 10.164 -1.151 1 81.62 579 ARG B O 1
ATOM 10081 N N . VAL B 1 580 ? -9.641 11.438 -0.164 1 84.88 580 VAL B N 1
ATOM 10082 C CA . VAL B 1 580 ? -10.008 12.125 -1.396 1 84.88 580 VAL B CA 1
ATOM 10083 C C . VAL B 1 580 ? -8.891 13.086 -1.807 1 84.88 580 VAL B C 1
ATOM 10085 O O . VAL B 1 580 ? -8.32 13.781 -0.962 1 84.88 580 VAL B O 1
ATOM 10088 N N . THR B 1 581 ? -8.578 13.086 -3.004 1 91.44 581 THR B N 1
ATOM 10089 C CA . THR B 1 581 ? -7.488 13.922 -3.494 1 91.44 581 THR B CA 1
ATOM 10090 C C . THR B 1 581 ? -8 14.938 -4.504 1 91.44 581 THR B C 1
ATOM 10092 O O . THR B 1 581 ? -8.969 14.68 -5.227 1 91.44 581 THR B O 1
ATOM 10095 N N . TYR B 1 582 ? -7.406 16.078 -4.531 1 91.69 582 TYR B N 1
ATOM 10096 C CA . TYR B 1 582 ? -7.766 17.188 -5.41 1 91.69 582 TYR B CA 1
ATOM 10097 C C . TYR B 1 582 ? -6.547 17.688 -6.184 1 91.69 582 TYR B C 1
ATOM 10099 O O . TYR B 1 582 ? -5.406 17.438 -5.789 1 91.69 582 TYR B O 1
ATOM 10107 N N . LEU B 1 583 ? -6.754 18.438 -7.168 1 94.38 583 LEU B N 1
ATOM 10108 C CA . LEU B 1 583 ? -5.723 18.938 -8.07 1 94.38 583 LEU B CA 1
ATOM 10109 C C . LEU B 1 583 ? -4.719 19.797 -7.324 1 94.38 583 LEU B C 1
ATOM 10111 O O . LEU B 1 583 ? -3.512 19.719 -7.566 1 94.38 583 LEU B O 1
ATOM 10115 N N . HIS B 1 584 ? -5.156 20.609 -6.449 1 94.75 584 HIS B N 1
ATOM 10116 C CA . HIS B 1 584 ? -4.289 21.594 -5.805 1 94.75 584 HIS B CA 1
ATOM 10117 C C . HIS B 1 584 ? -3.289 20.906 -4.875 1 94.75 584 HIS B C 1
ATOM 10119 O O . HIS B 1 584 ? -2.311 21.531 -4.449 1 94.75 584 HIS B O 1
ATOM 10125 N N . HIS B 1 585 ? -3.484 19.609 -4.586 1 95.38 585 HIS B N 1
ATOM 10126 C CA . HIS B 1 585 ? -2.521 18.859 -3.787 1 95.38 585 HIS B CA 1
ATOM 10127 C C . HIS B 1 585 ? -1.184 18.734 -4.508 1 95.38 585 HIS B C 1
ATOM 10129 O O . HIS B 1 585 ? -0.15 18.516 -3.875 1 95.38 585 HIS B O 1
ATOM 10135 N N . TYR B 1 586 ? -1.166 18.891 -5.789 1 97.38 586 TYR B N 1
ATOM 10136 C CA . TYR B 1 586 ? 0.026 18.688 -6.605 1 97.38 586 TYR B CA 1
ATOM 10137 C C . TYR B 1 586 ? 0.898 19.938 -6.617 1 97.38 586 TYR B C 1
ATOM 10139 O O . TYR B 1 586 ? 2.066 19.891 -7.004 1 97.38 586 TYR B O 1
ATOM 10147 N N . PHE B 1 587 ? 0.422 21.078 -6.18 1 98.06 587 PHE B N 1
ATOM 10148 C CA . PHE B 1 587 ? 1.032 22.375 -6.426 1 98.06 587 PHE B CA 1
ATOM 10149 C C . PHE B 1 587 ? 2.385 22.469 -5.73 1 98.06 587 PHE B C 1
ATOM 10151 O O . PHE B 1 587 ? 3.352 22.969 -6.312 1 98.06 587 PHE B O 1
ATOM 10158 N N . PRO B 1 588 ? 2.498 21.953 -4.508 1 98.25 588 PRO B N 1
ATOM 10159 C CA . PRO B 1 588 ? 3.842 21.984 -3.922 1 98.25 588 PRO B CA 1
ATOM 10160 C C . PRO B 1 588 ? 4.852 21.172 -4.73 1 98.25 588 PRO B C 1
ATOM 10162 O O . PRO B 1 588 ? 5.988 21.609 -4.918 1 98.25 588 PRO B O 1
ATOM 10165 N N . ALA B 1 589 ? 4.461 19.984 -5.207 1 98.5 589 ALA B N 1
ATOM 10166 C CA . ALA B 1 589 ? 5.332 19.156 -6.031 1 98.5 589 ALA B CA 1
ATOM 10167 C C . ALA B 1 589 ? 5.715 19.875 -7.32 1 98.5 589 ALA B C 1
ATOM 10169 O O . ALA B 1 589 ? 6.852 19.766 -7.785 1 98.5 589 ALA B O 1
ATOM 10170 N N . LEU B 1 590 ? 4.77 20.625 -7.863 1 98.62 590 LEU B N 1
ATOM 10171 C CA . LEU B 1 590 ? 4.996 21.359 -9.102 1 98.62 590 LEU B CA 1
ATOM 10172 C C . LEU B 1 590 ? 6.125 22.375 -8.938 1 98.62 590 LEU B C 1
ATOM 10174 O O . LEU B 1 590 ? 6.949 22.531 -9.836 1 98.62 590 LEU B O 1
ATOM 10178 N N . TYR B 1 591 ? 6.191 23.016 -7.805 1 98.75 591 TYR B N 1
ATOM 10179 C CA . TYR B 1 591 ? 7.227 24.016 -7.543 1 98.75 591 TYR B CA 1
ATOM 10180 C C . TYR B 1 591 ? 8.617 23.406 -7.711 1 98.75 591 TYR B C 1
ATOM 10182 O O . TYR B 1 591 ? 9.477 24 -8.375 1 98.75 591 TYR B O 1
ATOM 10190 N N . PHE B 1 592 ? 8.875 22.234 -7.188 1 98.81 592 PHE B N 1
ATOM 10191 C CA . PHE B 1 592 ? 10.172 21.562 -7.27 1 98.81 592 PHE B CA 1
ATOM 10192 C C . PHE B 1 592 ? 10.469 21.141 -8.703 1 98.81 592 PHE B C 1
ATOM 10194 O O . PHE B 1 592 ? 11.602 21.281 -9.172 1 98.81 592 PHE B O 1
ATOM 10201 N N . SER B 1 593 ? 9.461 20.641 -9.414 1 98.69 593 SER B N 1
ATOM 10202 C CA . SER B 1 593 ? 9.672 20.172 -10.781 1 98.69 593 SER B CA 1
ATOM 10203 C C . SER B 1 593 ? 9.922 21.344 -11.727 1 98.69 593 SER B C 1
ATOM 10205 O O . SER B 1 593 ? 10.664 21.219 -12.703 1 98.69 593 SER B O 1
ATOM 10207 N N . ILE B 1 594 ? 9.32 22.516 -11.414 1 98.81 594 ILE B N 1
ATOM 10208 C CA . ILE B 1 594 ? 9.562 23.703 -12.219 1 98.81 594 ILE B CA 1
ATOM 10209 C C . ILE B 1 594 ? 11.039 24.078 -12.148 1 98.81 594 ILE B C 1
ATOM 10211 O O . ILE B 1 594 ? 11.664 24.375 -13.172 1 98.81 594 ILE B O 1
ATOM 10215 N N . LEU B 1 595 ? 11.609 24.031 -10.984 1 98.88 595 LEU B N 1
ATOM 10216 C CA . LEU B 1 595 ? 13.008 24.391 -10.797 1 98.88 595 LEU B CA 1
ATOM 10217 C C . LEU B 1 595 ? 13.922 23.438 -11.547 1 98.88 595 LEU B C 1
ATOM 10219 O O . LEU B 1 595 ? 15.016 23.812 -11.977 1 98.88 595 LEU B O 1
ATOM 10223 N N . MET B 1 596 ? 13.492 22.203 -11.758 1 98.88 596 MET B N 1
ATOM 10224 C CA . MET B 1 596 ? 14.297 21.188 -12.43 1 98.88 596 MET B CA 1
ATOM 10225 C C . MET B 1 596 ? 14.492 21.531 -13.906 1 98.88 596 MET B C 1
ATOM 10227 O O . MET B 1 596 ? 15.516 21.188 -14.5 1 98.88 596 MET B O 1
ATOM 10231 N N . VAL B 1 597 ? 13.578 22.281 -14.539 1 98.81 597 VAL B N 1
ATOM 10232 C CA . VAL B 1 597 ? 13.602 22.594 -15.969 1 98.81 597 VAL B CA 1
ATOM 10233 C C . VAL B 1 597 ? 14.789 23.5 -16.281 1 98.81 597 VAL B C 1
ATOM 10235 O O . VAL B 1 597 ? 15.711 23.109 -17 1 98.81 597 VAL B O 1
ATOM 10238 N N . PRO B 1 598 ? 14.797 24.703 -15.703 1 98.75 598 PRO B N 1
ATOM 10239 C CA . PRO B 1 598 ? 15.945 25.547 -16.016 1 98.75 598 PRO B CA 1
ATOM 10240 C C . PRO B 1 598 ? 17.266 24.969 -15.523 1 98.75 598 PRO B C 1
ATOM 10242 O O . PRO B 1 598 ? 18.312 25.203 -16.125 1 98.75 598 PRO B O 1
ATOM 10245 N N . PHE B 1 599 ? 17.297 24.188 -14.406 1 98.69 599 PHE B N 1
ATOM 10246 C CA . PHE B 1 599 ? 18.5 23.562 -13.891 1 98.69 599 PHE B CA 1
ATOM 10247 C C . PHE B 1 599 ? 19.125 22.656 -14.945 1 98.69 599 PHE B C 1
ATOM 10249 O O . PHE B 1 599 ? 20.328 22.75 -15.219 1 98.69 599 PHE B O 1
ATOM 10256 N N . LEU B 1 600 ? 18.297 21.781 -15.586 1 98.5 600 LEU B N 1
ATOM 10257 C CA . LEU B 1 600 ? 18.797 20.828 -16.562 1 98.5 600 LEU B CA 1
ATOM 10258 C C . LEU B 1 600 ? 19.203 21.547 -17.859 1 98.5 600 LEU B C 1
ATOM 10260 O O . LEU B 1 600 ? 20.219 21.203 -18.469 1 98.5 600 LEU B O 1
ATOM 10264 N N . ILE B 1 601 ? 18.359 22.547 -18.297 1 98.19 601 ILE B N 1
ATOM 10265 C CA . ILE B 1 601 ? 18.703 23.297 -19.5 1 98.19 601 ILE B CA 1
ATOM 10266 C C . ILE B 1 601 ? 20.062 23.984 -19.312 1 98.19 601 ILE B C 1
ATOM 10268 O O . ILE B 1 601 ? 20.922 23.938 -20.203 1 98.19 601 ILE B O 1
ATOM 10272 N N . ASP B 1 602 ? 20.188 24.578 -18.156 1 97.56 602 ASP B N 1
ATOM 10273 C CA . ASP B 1 602 ? 21.438 25.25 -17.844 1 97.56 602 ASP B CA 1
ATOM 10274 C C . ASP B 1 602 ? 22.609 24.266 -17.797 1 97.56 602 ASP B C 1
ATOM 10276 O O . ASP B 1 602 ? 23.688 24.562 -18.297 1 97.56 602 ASP B O 1
ATOM 10280 N N . HIS B 1 603 ? 22.422 23.078 -17.266 1 96.62 603 HIS B N 1
ATOM 10281 C CA . HIS B 1 603 ? 23.438 22.047 -17.156 1 96.62 603 HIS B CA 1
ATOM 10282 C C . HIS B 1 603 ? 23.938 21.609 -18.531 1 96.62 603 HIS B C 1
ATOM 10284 O O . HIS B 1 603 ? 25.141 21.469 -18.75 1 96.62 603 HIS B O 1
ATOM 10290 N N . PHE B 1 604 ? 23.031 21.562 -19.531 1 96.25 604 PHE B N 1
ATOM 10291 C CA . PHE B 1 604 ? 23.391 21.016 -20.844 1 96.25 604 PHE B CA 1
ATOM 10292 C C . PHE B 1 604 ? 23.891 22.125 -21.766 1 96.25 604 PHE B C 1
ATOM 10294 O O . PHE B 1 604 ? 24.547 21.844 -22.766 1 96.25 604 PHE B O 1
ATOM 10301 N N . THR B 1 605 ? 23.656 23.406 -21.438 1 95.69 605 THR B N 1
ATOM 10302 C CA . THR B 1 605 ? 23.984 24.453 -22.406 1 95.69 605 THR B CA 1
ATOM 10303 C C . THR B 1 605 ? 25.078 25.375 -21.859 1 95.69 605 THR B C 1
ATOM 10305 O O . THR B 1 605 ? 25.641 26.172 -22.594 1 95.69 605 THR B O 1
ATOM 10308 N N . GLN B 1 606 ? 25.359 25.266 -20.625 1 90.06 606 GLN B N 1
ATOM 10309 C CA . GLN B 1 606 ? 26.234 26.219 -19.953 1 90.06 606 GLN B CA 1
ATOM 10310 C C . GLN B 1 606 ? 27.578 26.312 -20.672 1 90.06 606 GLN B C 1
ATOM 10312 O O . GLN B 1 606 ? 28.203 27.375 -20.688 1 90.06 606 GLN B O 1
ATOM 10317 N N . GLN B 1 607 ? 28.062 25.219 -21.281 1 90.5 607 GLN B N 1
ATOM 10318 C CA . GLN B 1 607 ? 29.375 25.203 -21.922 1 90.5 607 GLN B CA 1
ATOM 10319 C C . GLN B 1 607 ? 29.281 25.562 -23.406 1 90.5 607 GLN B C 1
ATOM 10321 O O . GLN B 1 607 ? 30.297 25.672 -24.094 1 90.5 607 GLN B O 1
ATOM 10326 N N . LYS B 1 608 ? 28.141 25.906 -23.844 1 94.44 608 LYS B N 1
ATOM 10327 C CA . LYS B 1 608 ? 27.938 26.234 -25.25 1 94.44 608 LYS B CA 1
ATOM 10328 C C . LYS B 1 608 ? 27.953 27.75 -25.453 1 94.44 608 LYS B C 1
ATOM 10330 O O . LYS B 1 608 ? 28.047 28.516 -24.5 1 94.44 608 LYS B O 1
ATOM 10335 N N . SER B 1 609 ? 27.922 28.125 -26.75 1 95.56 609 SER B N 1
ATOM 10336 C CA . SER B 1 609 ? 27.969 29.547 -27.094 1 95.56 609 SER B CA 1
ATOM 10337 C C . SER B 1 609 ? 26.688 30.266 -26.688 1 95.56 609 SER B C 1
ATOM 10339 O O . SER B 1 609 ? 25.656 29.625 -26.469 1 95.56 609 SER B O 1
ATOM 10341 N N . GLN B 1 610 ? 26.703 31.531 -26.469 1 94.88 610 GLN B N 1
ATOM 10342 C CA . GLN B 1 610 ? 25.562 32.344 -26.078 1 94.88 610 GLN B CA 1
ATOM 10343 C C . GLN B 1 610 ? 24.438 32.219 -27.109 1 94.88 610 GLN B C 1
ATOM 10345 O O . GLN B 1 610 ? 23.25 32.25 -26.75 1 94.88 610 GLN B O 1
ATOM 10350 N N . ARG B 1 611 ? 24.828 32.125 -28.312 1 95.62 611 ARG B N 1
ATOM 10351 C CA . ARG B 1 611 ? 23.844 31.969 -29.375 1 95.62 611 ARG B CA 1
ATOM 10352 C C . ARG B 1 611 ? 23.031 30.672 -29.203 1 95.62 611 ARG B C 1
ATOM 10354 O O . ARG B 1 611 ? 21.812 30.688 -29.344 1 95.62 611 ARG B O 1
ATOM 10361 N N . VAL B 1 612 ? 23.703 29.641 -28.875 1 95.88 612 VAL B N 1
ATOM 10362 C CA . VAL B 1 612 ? 23.062 28.359 -28.672 1 95.88 612 VAL B CA 1
ATOM 10363 C C . VAL B 1 612 ? 22.188 28.406 -27.422 1 95.88 612 VAL B C 1
ATOM 10365 O O . VAL B 1 612 ? 21.078 27.875 -27.422 1 95.88 612 VAL B O 1
ATOM 10368 N N . GLN B 1 613 ? 22.703 28.969 -26.359 1 96.38 613 GLN B N 1
ATOM 10369 C CA . GLN B 1 613 ? 21.922 29.094 -25.125 1 96.38 613 GLN B CA 1
ATOM 10370 C C . GLN B 1 613 ? 20.609 29.828 -25.375 1 96.38 613 GLN B C 1
ATOM 10372 O O . GLN B 1 613 ? 19.547 29.344 -24.984 1 96.38 613 GLN B O 1
ATOM 10377 N N . TRP B 1 614 ? 20.641 30.922 -26.109 1 95.56 614 TRP B N 1
ATOM 10378 C CA . TRP B 1 614 ? 19.422 31.703 -26.344 1 95.56 614 TRP B CA 1
ATOM 10379 C C . TRP B 1 614 ? 18.5 30.984 -27.328 1 95.56 614 TRP B C 1
ATOM 10381 O O . TRP B 1 614 ? 17.281 31.125 -27.234 1 95.56 614 TRP B O 1
ATOM 10391 N N . ALA B 1 615 ? 19.078 30.234 -28.25 1 96.88 615 ALA B N 1
ATOM 10392 C CA . ALA B 1 615 ? 18.266 29.438 -29.156 1 96.88 615 ALA B CA 1
ATOM 10393 C C . ALA B 1 615 ? 17.422 28.422 -28.406 1 96.88 615 ALA B C 1
ATOM 10395 O O . ALA B 1 615 ? 16.344 28.031 -28.859 1 96.88 615 ALA B O 1
ATOM 10396 N N . VAL B 1 616 ? 17.906 28.031 -27.188 1 97.25 616 VAL B N 1
ATOM 10397 C CA . VAL B 1 616 ? 17.188 27.047 -26.391 1 97.25 616 VAL B CA 1
ATOM 10398 C C . VAL B 1 616 ? 16.266 27.766 -25.406 1 97.25 616 VAL B C 1
ATOM 10400 O O . VAL B 1 616 ? 15.078 27.438 -25.297 1 97.25 616 VAL B O 1
ATOM 10403 N N . PHE B 1 617 ? 16.719 28.797 -24.719 1 97.94 617 PHE B N 1
ATOM 10404 C CA . PHE B 1 617 ? 15.969 29.469 -23.656 1 97.94 617 PHE B CA 1
ATOM 10405 C C . PHE B 1 617 ? 14.844 30.312 -24.266 1 97.94 617 PHE B C 1
ATOM 10407 O O . PHE B 1 617 ? 13.727 30.328 -23.734 1 97.94 617 PHE B O 1
ATOM 10414 N N . ALA B 1 618 ? 15.016 30.953 -25.391 1 97.94 618 ALA B N 1
ATOM 10415 C CA . ALA B 1 618 ? 14.078 31.938 -25.938 1 97.94 618 ALA B CA 1
ATOM 10416 C C . ALA B 1 618 ? 12.766 31.266 -26.344 1 97.94 618 ALA B C 1
ATOM 10418 O O . ALA B 1 618 ? 11.688 31.75 -25.984 1 97.94 618 ALA B O 1
ATOM 10419 N N . PRO B 1 619 ? 12.844 30.172 -27.078 1 98.19 619 PRO B N 1
ATOM 10420 C CA . PRO B 1 619 ? 11.578 29.516 -27.422 1 98.19 619 PRO B CA 1
ATOM 10421 C C . PRO B 1 619 ? 10.797 29.078 -26.188 1 98.19 619 PRO B C 1
ATOM 10423 O O . PRO B 1 619 ? 9.562 29.078 -26.188 1 98.19 619 PRO B O 1
ATOM 10426 N N . ILE B 1 620 ? 11.477 28.672 -25.125 1 98.44 620 ILE B N 1
ATOM 10427 C CA . ILE B 1 620 ? 10.805 28.219 -23.906 1 98.44 620 ILE B CA 1
ATOM 10428 C C . ILE B 1 620 ? 10.141 29.406 -23.219 1 98.44 620 ILE B C 1
ATOM 10430 O O . ILE B 1 620 ? 8.977 29.328 -22.828 1 98.44 620 ILE B O 1
ATOM 10434 N N . TYR B 1 621 ? 10.859 30.562 -23.109 1 98.44 621 TYR B N 1
ATOM 10435 C CA . TYR B 1 621 ? 10.266 31.781 -22.594 1 98.44 621 TYR B CA 1
ATOM 10436 C C . TYR B 1 621 ? 9.008 32.156 -23.375 1 98.44 621 TYR B C 1
ATOM 10438 O O . TYR B 1 621 ? 7.961 32.438 -22.781 1 98.44 621 TYR B O 1
ATOM 10446 N N . ALA B 1 622 ? 9.133 32.094 -24.656 1 98.62 622 ALA B N 1
ATOM 10447 C CA . ALA B 1 622 ? 8.023 32.469 -25.531 1 98.62 622 ALA B CA 1
ATOM 10448 C C . ALA B 1 622 ? 6.828 31.547 -25.344 1 98.62 622 ALA B C 1
ATOM 10450 O O . ALA B 1 622 ? 5.688 32 -25.25 1 98.62 622 ALA B O 1
ATOM 10451 N N . ALA B 1 623 ? 7.137 30.312 -25.312 1 98.62 623 ALA B N 1
ATOM 10452 C CA . ALA B 1 623 ? 6.062 29.328 -25.172 1 98.62 623 ALA B CA 1
ATOM 10453 C C . ALA B 1 623 ? 5.32 29.516 -23.844 1 98.62 623 ALA B C 1
ATOM 10455 O O . ALA B 1 623 ? 4.086 29.453 -23.812 1 98.62 623 ALA B O 1
ATOM 10456 N N . VAL B 1 624 ? 6.062 29.734 -22.75 1 98.69 624 VAL B N 1
ATOM 10457 C CA . VAL B 1 624 ? 5.473 29.922 -21.438 1 98.69 624 VAL B CA 1
ATOM 10458 C C . VAL B 1 624 ? 4.621 31.188 -21.422 1 98.69 624 VAL B C 1
ATOM 10460 O O . VAL B 1 624 ? 3.484 31.172 -20.953 1 98.69 624 VAL B O 1
ATOM 10463 N N . ILE B 1 625 ? 5.09 32.25 -22 1 98.62 625 ILE B N 1
ATOM 10464 C CA . ILE B 1 625 ? 4.426 33.531 -22 1 98.62 625 ILE B CA 1
ATOM 10465 C C . ILE B 1 625 ? 3.184 33.5 -22.891 1 98.62 625 ILE B C 1
ATOM 10467 O O . ILE B 1 625 ? 2.1 33.906 -22.469 1 98.62 625 ILE B O 1
ATOM 10471 N N . ILE B 1 626 ? 3.285 32.906 -24.094 1 98.5 626 ILE B N 1
ATOM 10472 C CA . ILE B 1 626 ? 2.186 32.875 -25.047 1 98.5 626 ILE B CA 1
ATOM 10473 C C . ILE B 1 626 ? 1.053 32 -24.469 1 98.5 626 ILE B C 1
ATOM 10475 O O . ILE B 1 626 ? -0.12 32.375 -24.578 1 98.5 626 ILE B O 1
ATOM 10479 N N . THR B 1 627 ? 1.431 30.938 -23.906 1 98.44 627 THR B N 1
ATOM 10480 C CA . THR B 1 627 ? 0.416 30.062 -23.344 1 98.44 627 THR B CA 1
ATOM 10481 C C . THR B 1 627 ? -0.288 30.734 -22.172 1 98.44 627 THR B C 1
ATOM 10483 O O . THR B 1 627 ? -1.501 30.594 -22 1 98.44 627 THR B O 1
ATOM 10486 N N . PHE B 1 628 ? 0.494 31.453 -21.375 1 98.5 628 PHE B N 1
ATOM 10487 C CA . PHE B 1 628 ? -0.106 32.188 -20.266 1 98.5 628 PHE B CA 1
ATOM 10488 C C . PHE B 1 628 ? -1.114 33.219 -20.766 1 98.5 628 PHE B C 1
ATOM 10490 O O . PHE B 1 628 ? -2.221 33.312 -20.234 1 98.5 628 PHE B O 1
ATOM 10497 N N . ILE B 1 629 ? -0.765 33.906 -21.797 1 98.12 629 ILE B N 1
ATOM 10498 C CA . ILE B 1 629 ? -1.643 34.938 -22.344 1 98.12 629 ILE B CA 1
ATOM 10499 C C . ILE B 1 629 ? -2.906 34.281 -22.906 1 98.12 629 ILE B C 1
ATOM 10501 O O . ILE B 1 629 ? -4.012 34.812 -22.719 1 98.12 629 ILE B O 1
ATOM 10505 N N . HIS B 1 630 ? -2.734 33.156 -23.5 1 97.69 630 HIS B N 1
ATOM 10506 C CA . HIS B 1 630 ? -3.865 32.438 -24.047 1 97.69 630 HIS B CA 1
ATOM 10507 C C . HIS B 1 630 ? -4.852 32.031 -22.953 1 97.69 630 HIS B C 1
ATOM 10509 O O . HIS B 1 630 ? -6.062 32.156 -23.125 1 97.69 630 HIS B O 1
ATOM 10515 N N . PHE B 1 631 ? -4.363 31.641 -21.812 1 97.88 631 PHE B N 1
ATOM 10516 C CA . PHE B 1 631 ? -5.227 31.109 -20.766 1 97.88 631 PHE B CA 1
ATOM 10517 C C . PHE B 1 631 ? -5.445 32.156 -19.672 1 97.88 631 PHE B C 1
ATOM 10519 O O . PHE B 1 631 ? -6.004 31.844 -18.609 1 97.88 631 PHE B O 1
ATOM 10526 N N . ALA B 1 632 ? -5.086 33.344 -19.828 1 97.19 632 ALA B N 1
ATOM 10527 C CA . ALA B 1 632 ? -5.156 34.406 -18.828 1 97.19 632 ALA B CA 1
ATOM 10528 C C . ALA B 1 632 ? -6.586 34.594 -18.344 1 97.19 632 ALA B C 1
ATOM 10530 O O . ALA B 1 632 ? -6.82 34.844 -17.156 1 97.19 632 ALA B O 1
ATOM 10531 N N . PRO B 1 633 ? -7.594 34.375 -19.203 1 96.19 633 PRO B N 1
ATOM 10532 C CA . PRO B 1 633 ? -8.961 34.656 -18.766 1 96.19 633 PRO B CA 1
ATOM 10533 C C . PRO B 1 633 ? -9.43 33.688 -17.672 1 96.19 633 PRO B C 1
ATOM 10535 O O . PRO B 1 633 ? -10.281 34.031 -16.859 1 96.19 633 PRO B O 1
ATOM 10538 N N . ILE B 1 634 ? -8.93 32.531 -17.688 1 96.25 634 ILE B N 1
ATOM 10539 C CA . ILE B 1 634 ? -9.398 31.578 -16.688 1 96.25 634 ILE B CA 1
ATOM 10540 C C . ILE B 1 634 ? -8.961 32.031 -15.297 1 96.25 634 ILE B C 1
ATOM 10542 O O . ILE B 1 634 ? -9.555 31.609 -14.297 1 96.25 634 ILE B O 1
ATOM 10546 N N . SER B 1 635 ? -7.883 32.844 -15.195 1 96.31 635 SER B N 1
ATOM 10547 C CA . SER B 1 635 ? -7.34 33.281 -13.914 1 96.31 635 SER B CA 1
ATOM 10548 C C . SER B 1 635 ? -7.867 34.656 -13.539 1 96.31 635 SER B C 1
ATOM 10550 O O . SER B 1 635 ? -7.992 34.969 -12.359 1 96.31 635 SER B O 1
ATOM 10552 N N . PHE B 1 636 ? -8.148 35.469 -14.562 1 95.62 636 PHE B N 1
ATOM 10553 C CA . PHE B 1 636 ? -8.523 36.844 -14.289 1 95.62 636 PHE B CA 1
ATOM 10554 C C . PHE B 1 636 ? -10.039 37 -14.344 1 95.62 636 PHE B C 1
ATOM 10556 O O . PHE B 1 636 ? -10.57 38.062 -13.984 1 95.62 636 PHE B O 1
ATOM 10563 N N . GLY B 1 637 ? -10.773 35.969 -14.758 1 94.62 637 GLY B N 1
ATOM 10564 C CA . GLY B 1 637 ? -12.227 36 -14.766 1 94.62 637 GLY B CA 1
ATOM 10565 C C . GLY B 1 637 ? -12.812 35.875 -16.156 1 94.62 637 GLY B C 1
ATOM 10566 O O . GLY B 1 637 ? -12.414 36.594 -17.078 1 94.62 637 GLY B O 1
ATOM 10567 N N . LEU B 1 638 ? -13.641 34.906 -16.391 1 94.88 638 LEU B N 1
ATOM 10568 C CA . LEU B 1 638 ? -14.391 34.719 -17.625 1 94.88 638 LEU B CA 1
ATOM 10569 C C . LEU B 1 638 ? -15.75 35.406 -17.562 1 94.88 638 LEU B C 1
ATOM 10571 O O . LEU B 1 638 ? -16.594 35.031 -16.75 1 94.88 638 LEU B O 1
ATOM 10575 N N . GLU B 1 639 ? -15.898 36.344 -18.438 1 93.5 639 GLU B N 1
ATOM 10576 C CA . GLU B 1 639 ? -17.141 37.094 -18.453 1 93.5 639 GLU B CA 1
ATOM 10577 C C . GLU B 1 639 ? -18.062 36.625 -19.562 1 93.5 639 GLU B C 1
ATOM 10579 O O . GLU B 1 639 ? -17.609 36.219 -20.625 1 93.5 639 GLU B O 1
ATOM 10584 N N . GLY B 1 640 ? -19.375 36.594 -19.297 1 91.62 640 GLY B N 1
ATOM 10585 C CA . GLY B 1 640 ? -20.344 36.25 -20.328 1 91.62 640 GLY B CA 1
ATOM 10586 C C . GLY B 1 640 ? -20.531 34.75 -20.484 1 91.62 640 GLY B C 1
ATOM 10587 O O . GLY B 1 640 ? -20.141 33.969 -19.609 1 91.62 640 GLY B O 1
ATOM 10588 N N . PRO B 1 641 ? -21.219 34.438 -21.562 1 92.12 641 PRO B N 1
ATOM 10589 C CA . PRO B 1 641 ? -21.438 33 -21.797 1 92.12 641 PRO B CA 1
ATOM 10590 C C . PRO B 1 641 ? -20.141 32.25 -22.078 1 92.12 641 PRO B C 1
ATOM 10592 O O . PRO B 1 641 ? -19.266 32.75 -22.781 1 92.12 641 PRO B O 1
ATOM 10595 N N . ILE B 1 642 ? -20.016 31.125 -21.516 1 92.38 642 ILE B N 1
ATOM 10596 C CA . ILE B 1 642 ? -18.797 30.328 -21.578 1 92.38 642 ILE B CA 1
ATOM 10597 C C . ILE B 1 642 ? -18.516 29.906 -23.016 1 92.38 642 ILE B C 1
ATOM 10599 O O . ILE B 1 642 ? -17.375 29.594 -23.375 1 92.38 642 ILE B O 1
ATOM 10603 N N . THR B 1 643 ? -19.531 29.891 -23.844 1 89.62 643 THR B N 1
ATOM 10604 C CA . THR B 1 643 ? -19.406 29.5 -25.25 1 89.62 643 THR B CA 1
ATOM 10605 C C . THR B 1 643 ? -18.5 30.453 -26 1 89.62 643 THR B C 1
ATOM 10607 O O . THR B 1 643 ? -17.984 30.125 -27.078 1 89.62 643 THR B O 1
ATOM 10610 N N . ASN B 1 644 ? -18.281 31.625 -25.406 1 91.62 644 ASN B N 1
ATOM 10611 C CA . ASN B 1 644 ? -17.375 32.594 -26.016 1 91.62 644 ASN B CA 1
ATOM 10612 C C . ASN B 1 644 ? -15.922 32.156 -25.859 1 91.62 644 ASN B C 1
ATOM 10614 O O . ASN B 1 644 ? -15.039 32.688 -26.547 1 91.62 644 ASN B O 1
ATOM 10618 N N . TYR B 1 645 ? -15.719 31.234 -25.016 1 94.94 645 TYR B N 1
ATOM 10619 C CA . TYR B 1 645 ? -14.344 30.859 -24.688 1 94.94 645 TYR B CA 1
ATOM 10620 C C . TYR B 1 645 ? -14.062 29.422 -25.125 1 94.94 645 TYR B C 1
ATOM 10622 O O . TYR B 1 645 ? -13.312 28.703 -24.469 1 94.94 645 TYR B O 1
ATOM 10630 N N . THR B 1 646 ? -14.578 28.984 -26.219 1 91.94 646 THR B N 1
ATOM 10631 C CA . THR B 1 646 ? -14.398 27.609 -26.703 1 91.94 646 THR B CA 1
ATOM 10632 C C . THR B 1 646 ? -12.945 27.375 -27.094 1 91.94 646 THR B C 1
ATOM 10634 O O . THR B 1 646 ? -12.477 26.234 -27.078 1 91.94 646 THR B O 1
ATOM 10637 N N . HIS B 1 647 ? -12.195 28.422 -27.406 1 92.81 647 HIS B N 1
ATOM 10638 C CA . HIS B 1 647 ? -10.805 28.297 -27.844 1 92.81 647 HIS B CA 1
ATOM 10639 C C . HIS B 1 647 ? -9.906 27.891 -26.672 1 92.81 647 HIS B C 1
ATOM 10641 O O . HIS B 1 647 ? -8.773 27.438 -26.891 1 92.81 647 HIS B O 1
ATOM 10647 N N . LEU B 1 648 ? -10.445 27.953 -25.453 1 94.69 648 LEU B N 1
ATOM 10648 C CA . LEU B 1 648 ? -9.641 27.641 -24.281 1 94.69 648 LEU B CA 1
ATOM 10649 C C . LEU B 1 648 ? -9.688 26.156 -23.969 1 94.69 648 LEU B C 1
ATOM 10651 O O . LEU B 1 648 ? -8.914 25.672 -23.141 1 94.69 648 LEU B O 1
ATOM 10655 N N . GLU B 1 649 ? -10.516 25.422 -24.609 1 92.81 649 GLU B N 1
ATOM 10656 C CA . GLU B 1 649 ? -10.633 24 -24.328 1 92.81 649 GLU B CA 1
ATOM 10657 C C . GLU B 1 649 ? -9.703 23.172 -25.219 1 92.81 649 GLU B C 1
ATOM 10659 O O . GLU B 1 649 ? -10.102 22.766 -26.312 1 92.81 649 GLU B O 1
ATOM 10664 N N . TRP B 1 650 ? -8.508 22.984 -24.75 1 93.5 650 TRP B N 1
ATOM 10665 C CA . TRP B 1 650 ? -7.539 22.172 -25.484 1 93.5 650 TRP B CA 1
ATOM 10666 C C . TRP B 1 650 ? -7.859 20.688 -25.344 1 93.5 650 TRP B C 1
ATOM 10668 O O . TRP B 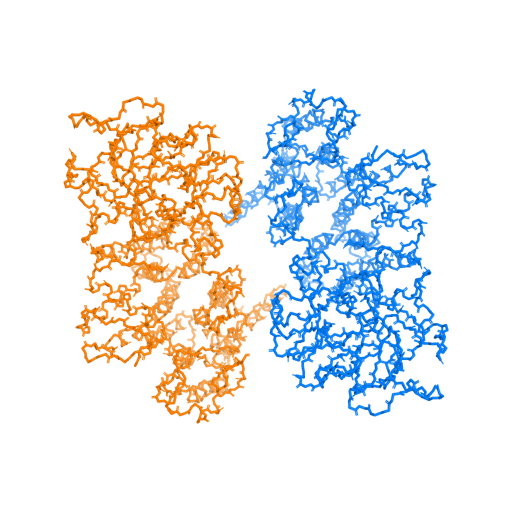1 650 ? -7.5 19.891 -26.203 1 93.5 650 TRP B O 1
ATOM 10678 N N . ARG B 1 651 ? -8.5 20.297 -24.234 1 90.88 651 ARG B N 1
ATOM 10679 C CA . ARG B 1 651 ? -8.891 18.922 -23.953 1 90.88 651 ARG B CA 1
ATOM 10680 C C . ARG B 1 651 ? -10.352 18.844 -23.531 1 90.88 651 ARG B C 1
ATOM 10682 O O . ARG B 1 651 ? -10.828 19.672 -22.75 1 90.88 651 ARG B O 1
ATOM 10689 N N . LYS B 1 652 ? -10.969 17.812 -23.922 1 85.25 652 LYS B N 1
ATOM 10690 C CA . LYS B 1 652 ? -12.383 17.625 -23.578 1 85.25 652 LYS B CA 1
ATOM 10691 C C . LYS B 1 652 ? -12.547 17.266 -22.109 1 85.25 652 LYS B C 1
ATOM 10693 O O . LYS B 1 652 ? -13.562 17.609 -21.484 1 85.25 652 LYS B O 1
ATOM 10698 N N . SER B 1 653 ? -11.516 16.688 -21.562 1 85.94 653 SER B N 1
ATOM 10699 C CA . SER B 1 653 ? -11.594 16.219 -20.172 1 85.94 653 SER B CA 1
ATOM 10700 C C . SER B 1 653 ? -11.617 17.406 -19.203 1 85.94 653 SER B C 1
ATOM 10702 O O . SER B 1 653 ? -11.945 17.234 -18.031 1 85.94 653 SER B O 1
ATOM 10704 N N . TRP B 1 654 ? -11.344 18.625 -19.672 1 90.62 654 TRP B N 1
ATOM 10705 C CA . TRP B 1 654 ? -11.297 19.797 -18.797 1 90.62 654 TRP B CA 1
ATOM 10706 C C . TRP B 1 654 ? -12.703 20.25 -18.438 1 90.62 654 TRP B C 1
ATOM 10708 O O . TRP B 1 654 ? -12.906 20.875 -17.391 1 90.62 654 TRP B O 1
ATOM 10718 N N . GLY B 1 655 ? -13.633 19.953 -19.297 1 86.88 655 GLY B N 1
ATOM 10719 C CA . GLY B 1 655 ? -15.016 20.281 -19 1 86.88 655 GLY B CA 1
ATOM 10720 C C . GLY B 1 655 ? -15.25 21.781 -18.828 1 86.88 655 GLY B C 1
ATOM 10721 O O . GLY B 1 655 ? -16.016 22.203 -17.953 1 86.88 655 GLY B O 1
ATOM 10722 N N . ILE B 1 656 ? -14.508 22.594 -19.562 1 88.69 656 ILE B N 1
ATOM 10723 C CA . ILE B 1 656 ? -14.656 24.047 -19.453 1 88.69 656 ILE B CA 1
ATOM 10724 C C . ILE B 1 656 ? -15.992 24.469 -20.062 1 88.69 656 ILE B C 1
ATOM 10726 O O . ILE B 1 656 ? -16.719 25.281 -19.484 1 88.69 656 ILE B O 1
ATOM 10730 N N . ILE B 1 657 ? -16.297 23.828 -21.203 1 83.38 657 ILE B N 1
ATOM 10731 C CA . ILE B 1 657 ? -17.5 24.219 -21.938 1 83.38 657 ILE B CA 1
ATOM 10732 C C . ILE B 1 657 ? -18.656 23.297 -21.562 1 83.38 657 ILE B C 1
ATOM 10734 O O . ILE B 1 657 ? -19.734 23.766 -21.203 1 83.38 657 ILE B O 1
ATOM 10738 N N . HIS B 1 658 ? -18.406 21.984 -21.75 1 71.94 658 HIS B N 1
ATOM 10739 C CA . HIS B 1 658 ? -19.469 21.031 -21.422 1 71.94 658 HIS B CA 1
ATOM 10740 C C . HIS B 1 658 ? -19.078 20.188 -20.203 1 71.94 658 HIS B C 1
ATOM 10742 O O . HIS B 1 658 ? -17.922 19.797 -20.047 1 71.94 658 HIS B O 1
ATOM 10748 N N . GLU B 1 659 ? -20 20.328 -19.172 1 61.16 659 GLU B N 1
ATOM 10749 C CA . GLU B 1 659 ? -19.75 19.484 -18 1 61.16 659 GLU B CA 1
ATOM 10750 C C . GLU B 1 659 ? -19.688 18 -18.391 1 61.16 659 GLU B C 1
ATOM 10752 O O . GLU B 1 659 ? -20.5 17.516 -19.188 1 61.16 659 GLU B O 1
ATOM 10757 N N . GLU B 1 660 ? -18.656 17.469 -18.453 1 51.03 660 GLU B N 1
ATOM 10758 C CA . GLU B 1 660 ? -18.625 16.047 -18.781 1 51.03 660 GLU B CA 1
ATOM 10759 C C . GLU B 1 660 ? -19.688 15.281 -17.984 1 51.03 660 GLU B C 1
ATOM 10761 O O . GLU B 1 660 ? -19.812 15.461 -16.766 1 51.03 660 GLU B O 1
ATOM 10766 N N . ALA B 1 661 ? -20.797 14.82 -18.609 1 38.66 661 ALA B N 1
ATOM 10767 C CA . ALA B 1 661 ? -21.781 13.922 -18.031 1 38.66 661 ALA B CA 1
ATOM 10768 C C . ALA B 1 661 ? -21.125 12.68 -17.453 1 38.66 661 ALA B C 1
ATOM 10770 O O . ALA B 1 661 ? -20.109 12.195 -17.969 1 38.66 661 ALA B O 1
#

Secondary structure (DSSP, 8-state):
---TTHHHHHHHHHHHHHTB----SS-SHHHHHHHHHHHHTT--S-----TTPPPPTT--HHHHHHHHHHHHHTHHHHHHHHHHHTT--HHHHHHHHHHHHT-HHHHHHHTSS-SHHHHHHHHHHHHHHHHHHHHTTTSTTSHHHHHHHHHHHHHHHHHHHH-GGGHHHHHHHHHHHHHHHHHHHH-TTS-HHHHHHHHHHHHIIIIIHHHHHHHHHHHHHHHH--B--TTGGGS-HHHHHTSBT-GGGG-BSB-BTT-EEEEEE-STT--EEEEEEEE-SSTT--EEEEEESS--GGGEEEEE--TT----GGG-TT---B-BTT-EEEEEETTT-PEEEEEEEE-SSSSSEEEEEE--SSS--GGGEEEEEEEEESS-S-TTBPBTTTEEEEEEETTT-PEEE---PBP-GGGTTPEEPEEE-S----GGG-EEEEEEE-TTSPBPPTTTT---HHHHHHHHHHHHHHHHHT----TTS--TT---GGGTTTT---EE-S---TTS-B-EE---HHHHHHHHHHHHHHHHHHHHHHHHHHTT---S-HHHHHHHHHHHHHHHHHHHHTTTHHHH--S---GGGGHHHHHHHHHHHHHHHHHHHTTS-HHHHHHHHHHHHHHHHHHHHHHHHHHH-B-S-GGGGGGG-S-GGG-SSS---/---TTHHHHHHHHHHHHHTB----SS-SHHHHHHHHHHHHHT--S-----TTPPPPTT--HHHHHHHHHHHHHTHHHHHHHHHHHTT--HHHHHHHHHHHHT-HHHHHHHTSS-SHHHHHHHHHHHHHHHHHHHHTTTSTTSHHHHHHHHHHHHHHHHHHHH-GGGHHHHHHHHHHHHHHHHHHHH-TTS-HHHHHHHHHHHHIIIIIHHHHHHHHHHHHHHHH--B--TTGGGS-HHHHHTSBT-GGGG-BSB-BTT-EEEEEE-STT--EEEEEEEE-SSTT--EEEEEESS--GGGEEEEE--TT----GGG-TT---B-BTT-EEEEEETTT-PEEEEEEEE-SSSSSEEEEEE--SSS--GGGEEEEEEEEESS-S-TTBPBTTTEEEEEEETTT-PEEE---PBP-GGGTTPEEPEEE-S----GGG-EEEEEEE-TTSPBPPTTTT---HHHHHHHHHHHHHHHHHT----TTS--TT---GGGTTTT---EE-S---TTS-B-EE---HHHHHHHHHHHHHHHHHHHHHHHHHHTT---S-HHHHHHHHHHHHHHHHHHHHTTTHHHH--S---GGGGHHHHHHHHHHHHHHHHHHHTTS-HHHHHHHHHHHHHHHHHHHHHHHHHHH-B-S-GGGGGGG-S-GGG-SSS---

Nearest PDB structures (foldseek):
  6p25-assembly1_B  TM=8.892E-01  e=1.083E-59  Saccharomyces cerevisiae W303
  6p2r-assembly1_A  TM=8.872E-01  e=2.062E-46  Saccharomyces cerevisiae W303
  6zqq-assembly4_D  TM=9.580E-01  e=4.516E-18  Saccharomyces cerevisiae
  6p28-assembly1_A  TM=9.553E-01  e=1.798E-17  Saccharomyces cerevisiae
  3mal-assembly2_B  TM=9.089E-01  e=3.218E-11  Arabidopsis thaliana

pLDDT: mean 91.64, std 8.88, range [38.66, 98.88]

Radius of gyration: 37.08 Å; Cα contacts (8 Å, |Δi|>4): 2465; chains: 2; bounding box: 87×96×100 Å

Solvent-accessible surface area (backbone atoms only — not comparable to full-atom values): 67267 Å² total; per-residue (Å²): 97,37,48,49,63,22,23,55,44,44,33,50,12,18,28,51,60,63,16,26,25,68,68,64,65,51,44,47,40,42,43,49,51,44,18,48,27,32,51,77,39,66,34,70,38,82,66,72,40,48,72,64,36,70,74,53,89,75,47,46,58,65,52,29,20,49,54,33,23,47,35,34,57,49,42,27,61,48,42,26,53,34,31,47,60,68,69,44,52,71,70,29,17,49,47,34,19,46,52,54,60,44,20,39,31,58,50,37,55,11,52,38,47,49,59,61,15,50,39,45,28,27,50,52,46,29,55,32,28,44,40,52,29,58,74,28,62,90,44,71,84,34,71,66,29,48,48,27,43,38,49,24,8,48,25,43,9,51,16,35,19,32,30,67,76,30,49,38,57,46,48,46,54,46,53,54,48,53,53,52,52,52,54,53,57,37,38,72,87,60,51,68,67,59,53,51,47,54,53,51,52,46,46,46,24,61,45,49,41,16,49,49,46,38,50,48,33,50,53,50,46,53,68,47,31,44,25,56,38,90,26,40,70,62,47,54,58,33,54,41,37,63,21,47,87,42,78,46,57,58,20,30,42,69,44,32,62,69,24,38,32,28,42,28,37,61,19,87,77,34,25,28,45,26,44,54,88,55,52,36,92,65,81,85,50,38,23,37,36,32,26,36,78,70,90,57,70,50,30,34,28,31,36,37,62,28,85,86,52,85,70,57,54,89,77,40,82,88,54,84,49,66,40,37,53,66,38,59,31,21,44,28,32,60,85,81,40,19,24,48,26,52,53,100,38,65,26,93,80,58,90,33,21,29,34,27,32,42,58,40,94,85,44,76,58,73,49,33,26,28,28,34,39,60,76,52,42,78,75,51,85,66,66,53,54,44,32,49,41,39,25,34,26,29,43,30,31,66,78,80,60,17,32,46,27,39,79,69,47,64,32,59,75,91,51,71,55,25,22,41,34,28,27,28,68,66,94,65,92,49,49,29,37,25,30,26,34,53,41,44,46,47,94,89,48,65,54,37,61,93,69,75,52,71,62,58,65,70,57,52,52,51,49,49,53,49,41,19,50,54,53,51,72,64,42,45,67,54,89,88,51,88,59,85,70,53,45,59,75,83,36,55,59,71,61,52,57,48,39,78,38,50,67,87,48,50,86,40,73,25,42,46,45,38,65,33,60,63,54,38,46,47,11,53,49,27,52,53,46,49,54,52,51,52,50,50,53,52,58,36,44,42,51,73,46,79,90,65,53,72,70,56,47,51,49,52,48,50,53,50,47,52,30,48,48,44,21,45,54,42,46,55,58,63,76,71,48,75,51,66,41,46,67,76,62,44,51,65,14,46,56,29,25,43,50,40,33,33,52,51,53,43,68,75,30,67,87,50,55,68,69,58,39,47,66,56,51,47,58,52,54,48,50,43,51,52,52,30,62,68,52,40,44,37,52,75,42,35,71,45,53,60,78,79,49,58,88,70,57,85,49,78,69,42,33,78,78,53,70,75,128,97,37,48,46,63,24,23,55,44,45,33,49,12,17,28,52,58,61,16,27,25,68,69,63,65,52,44,48,40,42,44,50,52,44,18,48,28,33,52,75,39,66,35,71,38,83,66,71,41,47,72,64,36,69,71,52,90,73,46,46,58,65,52,28,20,50,55,32,23,47,35,35,57,49,42,26,63,47,42,26,53,35,31,48,60,69,68,46,52,71,72,31,16,50,47,34,19,46,52,55,58,44,21,38,31,58,48,38,55,10,53,39,48,49,58,60,14,50,39,46,28,26,52,50,45,28,54,30,27,44,40,52,29,57,74,28,64,89,44,71,86,35,72,66,30,49,50,28,42,38,48,24,9,47,25,43,10,50,16,35,20,32,30,68,74,29,49,39,56,46,47,46,55,47,54,52,48,52,52,52,52,52,54,51,57,36,38,72,86,59,52,68,67,58,54,53,48,52,54,52,52,48,47,46,24,62,45,48,40,16,49,49,47,38,51,48,31,50,51,49,47,52,67,46,28,44,25,56,39,91,27,40,69,62,48,54,59,33,55,42,39,64,21,47,87,42,78,45,56,58,22,30,40,66,43,33,62,69,23,37,32,27,42,27,36,60,18,87,76,34,27,29,44,25,45,54,90,53,50,37,93,65,82,85,50,38,24,36,36,32,26,37,79,70,91,56,71,49,29,35,29,30,35,36,62,28,85,85,53,84,70,57,54,89,77,43,83,89,55,83,49,64,42,37,55,66,38,58,29,21,45,29,31,59,85,80,41,20,23,46,25,52,53,102,38,65,26,93,80,59,90,34,21,29,34,26,32,41,58,40,94,85,43,77,59,74,49,31,26,27,28,34,38,62,75,52,43,78,76,50,84,66,65,53,53,42,32,46,41,42,24,34,27,30,41,30,32,64,78,81,62,16,30,46,28,39,79,69,47,64,33,58,74,90,50,70,56,26,23,42,36,29,27,28,69,66,93,64,91,50,49,29,36,24,30,26,34,54,42,43,47,49,93,89,49,63,56,38,62,92,69,76,53,70,62,58,63,69,57,52,51,50,48,50,54,50,41,19,49,54,54,53,70,63,43,47,66,53,89,88,51,89,58,85,70,53,44,59,75,84,37,53,59,72,61,52,57,49,40,76,39,51,68,87,48,50,88,41,73,25,42,44,44,39,65,32,59,64,54,40,47,46,12,53,49,28,51,53,47,50,54,51,51,52,49,51,53,52,56,35,43,42,52,71,45,78,90,64,54,69,70,55,47,52,49,52,48,50,56,50,47,52,30,49,47,42,20,45,55,41,45,55,57,64,76,72,48,74,49,65,41,45,66,76,63,43,50,65,16,45,55,30,25,43,49,40,34,34,52,52,53,42,67,74,31,68,89,51,55,69,68,57,40,46,66,56,50,48,58,52,54,48,51,42,50,52,50,30,63,69,52,40,44,36,52,76,43,36,72,44,53,60,79,79,50,58,87,69,57,87,50,76,69,43,32,78,79,52,72,75,126

Sequence (1322 aa):
MVVWDEAHFGQFGSHYLKHDFYFDVHPPLGKILVGLSGWLAGYDGSFSFESGAVYPEHVNYTVMRIFNAFFGAMMVPISYLTAVQFNMSLKASLLTSTMVLLDNAFLTISRFILLDSMLLFFTCTSLYTLSVFHNQRQNSFSSKWWTWLGLTGVSLGCVLSVKWVGLFAVALVGIYTIEDLWNMWGDVRMTKKMYVSHWLARMTCLILVPFSIYVFSFMLHFKLLYKSGPGDGQMSSLFQANLEGNSMTSNPLEVAYGSDVTIRNVGYGGGLLHSHVHTYPEGSEQQQVTCYHHKDENNHWTIRPPRQDTFDPLDSPDLIRFLKDGDLVRLVHIPTGRNLHSHMIHAPISPGWEVSGYGNETIGDVQDNWKVEVVHDMIHKNKDRVHSLTTRFRLRHQTLGCLLTADNTVLPDWGFKQAEVFCDPRETGDSYAMWNVEQHWNDQLPPAPPNAYRSPFWRNFIDLNVAMWTANNALIPDVDKVDLLASSPLEWPMVTVGLRMCGWGDKEIKYYLLGNPIVWWLSISAILLFCLTTGIYMVRMQRSIVDMTQIQWNHFLYVGRTLFLGWFLHYIPFFIMGRVTYLHHYFPALYFSILMVPFLIDHFTQQKSQRVQWAVFAPIYAAVIITFIHFAPISFGLEGPITNYTHLEWRKSWGIIHEEAMVVWDEAHFGQFGSHYLKHDFYFDVHPPLGKILVGLSGWLAGYDGSFSFESGAVYPEHVNYTVMRIFNAFFGAMMVPISYLTAVQFNMSLKASLLTSTMVLLDNAFLTISRFILLDSMLLFFTCTSLYTLSVFHNQRQNSFSSKWWTWLGLTGVSLGCVLSVKWVGLFAVALVGIYTIEDLWNMWGDVRMTKKMYVSHWLARMTCLILVPFSIYVFSFMLHFKLLYKSGPGDGQMSSLFQANLEGNSMTSNPLEVAYGSDVTIRNVGYGGGLLHSHVHTYPEGSEQQQVTCYHHKDENNHWTIRPPRQDTFDPLDSPDLIRFLKDGDLVRLVHIPTGRNLHSHMIHAPISPGWEVSGYGNETIGDVQDNWKVEVVHDMIHKNKDRVHSLTTRFRLRHQTLGCLLTADNTVLPDWGFKQAEVFCDPRETGDSYAMWNVEQHWNDQLPPAPPNAYRSPFWRNFIDLNVAMWTANNALIPDVDKVDLLASSPLEWPMVTVGLRMCGWGDKEIKYYLLGNPIVWWLSISAILLFCLTTGIYMVRMQRSIVDMTQIQWNHFLYVGRTLFLGWFLHYIPFFIMGRVTYLHHYFPALYFSILMVPFLIDHFTQQKSQRVQWAVFAPIYAAVIITFIHFAPISFGLEGPITNYTHLEWRKSWGIIHEEA

Organism: Rhizopus oryzae (NCBI:txid64495)

InterPro domains:
  IPR003342 ArnT-like, N-terminal domain [PF02366] (2-226)
  IPR016093 MIR motif [PF02815] (272-428)
  IPR016093 MIR motif [PS50919] (252-306)
  IPR016093 MIR motif [PS50919] (320-375)
  IPR016093 MIR motif [PS50919] (383-440)
  IPR016093 MIR motif [SM00472] (252-306)
  IPR016093 MIR motif [SM00472] (320-375)
  IPR016093 MIR motif [SM00472] (384-440)
  IPR027005 O-mannosyl-transferase-like [PTHR10050] (2-656)
  IPR032421 Protein O-mannosyl-transferase, C-terminal four TM domain [PF16192] (457-654)
  IPR036300 Mir domain superfamily [SSF82109] (250-434)